Protein AF-A0AAV3UHR8-F1 (afdb_monomer)

InterPro domains:
  IPR011050 Pectin lyase fold/virulence factor [SSF51126] (30-312)

Radius of gyration: 35.57 Å; Cα contacts (8 Å, |Δi|>4): 3273; chains: 1; bounding box: 80×89×92 Å

Sequence (1040 aa):
MATYNIVDEGADNSGNSAIDPTLHELVGDNTTIIFPPGTYLLNELVVYSGIDNLQLIAPNGARLIPGQSGDSIRWFDVYSNGFVLDGFELDMRETEIPPFVRMNNEAGNWELKRLVTRGKVRAATDSNIGSGNSSDARTYFRLSAADGTRGLLQDCYFHEGACEPTEASNRRAILVESGKGELVFNRCWFELWGENTIYAKKPEGPLKIYNCFWRNTQVGVRIGGNTEVRNCVSIKDDVHPVQSWSGGSLQRGVSVEAVVPADPENGINSYEGTATIADSDFYHRYSDSSCGGPITASAPCEQININNVRISYNSEKYHDAIYTLNGRMNNGDDANLKYFKIENTEVHNDHDYQYAVSIGQEPNEWGNVSGVLGGSGPQTDSSYIQNQMTTNGDPTSPDTRPPLPSAPSLGEVPQQSAQLVRIDNTGNSSPSSYQITAGTYVLPAGDDGATVAMDWGPDNSPVRPPDSEQAAGSVPAGEVYAFYVTGGIVSTSASGPATWSVDGTPYSPGNVLSTNTLSSDQTSRDQWHQVEASDHSTGVVVGKPLSYNGAQPAHSRIRNDITSGFDYKIEEWDYLDGAHTTETFNTLAVPPAEYTLQLDDTVPYQVKSGTTSANHEFETVSLDGFFESIQPVILTQSGSFNGRDPIVTRVRDVSSDSFDVKVQEEGNGTHRIESIGYIALQPGVGYLDGKLFEVQRTPQEVTSEWTRIDFQQQYKRPQFIADLQTFHGLDTATLRYRNLTSTSVEVKVEEEQSEDSETEHATEAVGYAVFGEPTILTDTISSSQPDSDYWHQVDLGVQSPRVIIAKPLSYNGGHPAHVRLRNVTDGGFEYKLEEWQYLDGWHGDEIFHMMAVEPSEQELLLDDGSSCRIKSGNTTITDEFSKVSLESFFGAERPVVLAQVQTFNGSHPIVTRVANVSNDSFTAKMQEEKYNQQHTKETLGYVAIEQTSGRINGAPFEIQRTEQIITHQWTHISFQEEYKSPKFISDIQTFNGGDTCNIRYKNLSSTGVYIKIEEGENTDRETRHKNAESIGYAVFDSSM

Mean predicted aligned error: 14.75 Å

Secondary structure (DSSP, 8-state):
-EEEETTTTT--SEEEEESHHHHHHH--TTEEEE--SSEEEE--EEE-TT-TTEEEEEEEEEEEEESS--TT-EEEEE-SBS-EEEEEEEE-TT-SS--EEEE-TT-BSEEEES-EEES----TTTT-TT---GGG-EEEEEE---TT-EEEEEEEEE-S-SS-TTSEE-EEEEEE-S-SSEEEEEEEEEE--SS-SEEESSBSS-EEEES-EEES-SS-EEE-SSEEEES-EEEE-S---EETTT----B-SEEEE--SS-BGGGTB--SSSEEEEES-EEEEE-SSTTB--SEEEEE--SEEEEEEEEEEEE-SSS--SEEE-TTB-TTSSB----EEEEEEEEEEE--SSS-SEEESS--SEEEEEEEEEESSS--BS-HHHHHHSEEEE-PPPPP---SSPSPPPTT--TTTT-EEEEEE-TT-SS-EEEEEEESSEEEEE-GGG-B--S-BSTTSSB--TTS-SEEEEEEPTT-EEEEEEES-EEEEEEESS-EEEETTEEE-TT---EEEEEEEEESSTT--EEEE-SS-TTSEEE--PEESSSSS-EEEEEEEETTTEEEEEEEE-TTS-S-EEEEEEEEEEE-SSEEEEESSTT-EEEEEEEEEEE-SS-EEEE-TTTTTT---EEEEEE----SSS-EEEEEE---SSEEEEEEEEGGG--PPPEEEEEEEE--EEEEETTEEEEEEE--TTB-SS-EEEE-SS--EEEEEEEEE------S-EEEEEE---SSEEEEEEEE-SSS-S---PPPB-EEEEEEEE-SEEEEEEEEEESSTT--EEEE-S--S--EEEEEEE-SSSSS-EEEEEE---SSEEEEEEEE-TTS-S-EEEEEEEEEEE-S-EEEEEPTTS-EEEEEEEEEEE-SS-EEEE-TTTTTT---EEEEEE----S-S-EEEEEE---SSEEEEEEEESSTT--PPPEEEEEEEE-SEEEEETTEEEEEEE--TTB-SS-EEEE-SS--SS-EEEEEE-----SS-EEEEEEEEETTEEEEEEEE-SSSSS-----S-B-EEEEEESS--

Structure (mmCIF, N/CA/C/O backbone):
data_AF-A0AAV3UHR8-F1
#
_entry.id   AF-A0AAV3UHR8-F1
#
loop_
_atom_site.group_PDB
_atom_site.id
_atom_site.type_symbol
_atom_site.label_atom_id
_atom_site.label_alt_id
_atom_site.label_comp_id
_atom_site.label_asym_id
_atom_site.label_entity_id
_atom_site.label_seq_id
_atom_site.pdbx_PDB_ins_code
_atom_site.Cartn_x
_atom_site.Cartn_y
_atom_site.Cartn_z
_atom_site.occupancy
_atom_site.B_iso_or_equiv
_atom_site.auth_seq_id
_atom_site.auth_comp_id
_atom_site.auth_asym_id
_atom_site.auth_atom_id
_atom_site.pdbx_PDB_model_num
ATOM 1 N N . MET A 1 1 ? -17.674 2.643 -14.685 1.00 76.06 1 MET A N 1
ATOM 2 C CA . MET A 1 1 ? -17.187 2.114 -15.975 1.00 76.06 1 MET A CA 1
ATOM 3 C C . MET A 1 1 ? -18.142 1.009 -16.407 1.00 76.06 1 MET A C 1
ATOM 5 O O . MET A 1 1 ? -18.646 0.330 -15.520 1.00 76.06 1 MET A O 1
ATOM 9 N N . ALA A 1 2 ? -18.477 0.868 -17.691 1.00 88.06 2 ALA A N 1
ATOM 10 C CA . ALA A 1 2 ? -19.246 -0.303 -18.132 1.00 88.06 2 ALA A CA 1
ATOM 11 C C . ALA A 1 2 ? -18.327 -1.533 -18.123 1.00 88.06 2 ALA A C 1
ATOM 13 O O . ALA A 1 2 ? -17.185 -1.412 -18.556 1.00 88.06 2 ALA A O 1
ATOM 14 N N . THR A 1 3 ? -18.792 -2.684 -17.634 1.00 95.56 3 THR A N 1
ATOM 15 C CA . THR A 1 3 ? -17.970 -3.901 -17.535 1.00 95.56 3 THR A CA 1
ATOM 16 C C . THR A 1 3 ? -18.663 -5.066 -18.226 1.00 95.56 3 THR A C 1
ATOM 18 O O . THR A 1 3 ? -19.803 -5.382 -17.892 1.00 95.56 3 THR A O 1
ATOM 21 N N . TYR A 1 4 ? -17.964 -5.708 -19.161 1.00 96.25 4 TYR A N 1
ATOM 22 C CA . TYR A 1 4 ? -18.480 -6.825 -19.954 1.00 96.25 4 TYR A CA 1
ATOM 23 C C . TYR A 1 4 ? -17.579 -8.049 -19.820 1.00 96.25 4 TYR A C 1
ATOM 25 O O . TYR A 1 4 ? -16.358 -7.917 -19.821 1.00 96.25 4 TYR A O 1
ATOM 33 N N . ASN A 1 5 ? -18.165 -9.243 -19.762 1.00 97.50 5 ASN A N 1
ATOM 34 C CA . ASN A 1 5 ? -17.435 -10.489 -19.980 1.00 97.50 5 ASN A CA 1
ATOM 35 C C . ASN A 1 5 ? -17.545 -10.854 -21.461 1.00 97.50 5 ASN A C 1
ATOM 37 O O . ASN A 1 5 ? -18.635 -11.134 -21.951 1.00 97.50 5 ASN A O 1
ATOM 41 N N . ILE A 1 6 ? -16.419 -10.881 -22.172 1.00 97.69 6 ILE A N 1
ATOM 42 C CA . ILE A 1 6 ? -16.431 -11.005 -23.633 1.00 97.69 6 ILE A CA 1
ATOM 43 C C . ILE A 1 6 ? -17.068 -12.315 -24.137 1.00 97.69 6 ILE A C 1
ATOM 45 O O . ILE A 1 6 ? -17.642 -12.348 -25.226 1.00 97.69 6 ILE A O 1
ATOM 49 N N . VAL A 1 7 ? -16.999 -13.394 -23.350 1.00 97.25 7 VAL A N 1
ATOM 50 C CA . VAL A 1 7 ? -17.590 -14.694 -23.710 1.00 97.25 7 VAL A CA 1
ATOM 51 C C . VAL A 1 7 ? -19.106 -14.675 -23.537 1.00 97.25 7 VAL A C 1
ATOM 53 O O . VAL A 1 7 ? -19.820 -15.232 -24.371 1.00 97.25 7 VAL A O 1
ATOM 56 N N . ASP A 1 8 ? -19.602 -13.990 -22.506 1.00 97.75 8 ASP A N 1
ATOM 57 C CA . ASP A 1 8 ? -21.043 -13.821 -22.280 1.00 97.75 8 ASP A CA 1
ATOM 58 C C . ASP A 1 8 ? -21.678 -12.964 -23.391 1.00 97.75 8 ASP A C 1
ATOM 60 O O . ASP A 1 8 ? -22.822 -13.197 -23.780 1.00 97.75 8 ASP A O 1
ATOM 64 N N . GLU A 1 9 ? -20.891 -12.058 -23.981 1.00 97.75 9 GLU A N 1
ATOM 65 C CA . GLU A 1 9 ? -21.240 -11.264 -25.170 1.00 97.75 9 GLU A CA 1
ATOM 66 C C . GLU A 1 9 ? -21.060 -12.037 -26.499 1.00 97.75 9 GLU A C 1
ATOM 68 O O . GLU A 1 9 ? -21.300 -11.512 -27.588 1.00 97.75 9 GLU A O 1
ATOM 73 N N . GLY A 1 10 ? -20.667 -13.314 -26.438 1.00 97.00 10 GLY A N 1
ATOM 74 C CA . GLY A 1 10 ? -20.662 -14.233 -27.577 1.00 97.00 10 GLY A CA 1
ATOM 75 C C . GLY A 1 10 ? -19.331 -14.392 -28.315 1.00 97.00 10 GLY A C 1
ATOM 76 O O . GLY A 1 10 ? -19.325 -14.975 -29.403 1.00 97.00 10 GLY A O 1
ATOM 77 N N . ALA A 1 11 ? -18.209 -13.914 -27.766 1.00 97.88 11 ALA A N 1
ATOM 78 C CA . ALA A 1 11 ? -16.896 -14.156 -28.363 1.00 97.88 11 ALA A CA 1
ATOM 79 C C . ALA A 1 11 ? -16.440 -15.620 -28.225 1.00 97.88 11 ALA A C 1
ATOM 81 O O . ALA A 1 11 ? -16.705 -16.293 -27.229 1.00 97.88 11 ALA A O 1
ATOM 82 N N . ASP A 1 12 ? -15.693 -16.102 -29.222 1.00 97.94 12 ASP A N 1
ATOM 83 C CA . ASP A 1 12 ? -15.071 -17.427 -29.196 1.00 97.94 12 ASP A CA 1
ATOM 84 C C . ASP A 1 12 ? -13.803 -17.434 -28.330 1.00 97.94 12 ASP A C 1
ATOM 86 O O . ASP A 1 12 ? -12.830 -16.744 -28.634 1.00 97.94 12 ASP A O 1
ATOM 90 N N . ASN A 1 13 ? -13.792 -18.268 -27.288 1.00 97.25 13 ASN A N 1
ATOM 91 C CA . ASN A 1 13 ? -12.647 -18.477 -26.398 1.00 97.25 13 ASN A CA 1
ATOM 92 C C . ASN A 1 13 ? -11.854 -19.763 -26.695 1.00 97.25 13 ASN A C 1
ATOM 94 O O . ASN A 1 13 ? -11.007 -20.171 -25.892 1.00 97.25 13 ASN A O 1
ATOM 98 N N . SER A 1 14 ? -12.123 -20.419 -27.829 1.00 96.94 14 SER A N 1
ATOM 99 C CA . SER A 1 14 ? -11.377 -21.593 -28.299 1.00 96.94 14 SER A CA 1
ATOM 100 C C . SER A 1 14 ? -10.278 -21.270 -29.320 1.00 96.94 14 SER A C 1
ATOM 102 O O . SER A 1 14 ? -9.422 -22.116 -29.582 1.00 96.94 14 SER A O 1
ATOM 104 N N . GLY A 1 15 ? -10.288 -20.060 -29.889 1.00 95.00 15 GLY A N 1
ATOM 105 C CA . GLY A 1 15 ? -9.315 -19.584 -30.876 1.00 95.00 15 GLY A CA 1
ATOM 106 C C . GLY A 1 15 ? -9.615 -20.021 -32.312 1.00 95.00 15 GLY A C 1
ATOM 107 O O . GLY A 1 15 ? -8.764 -19.875 -33.185 1.00 95.00 15 GLY A O 1
ATOM 108 N N . ASN A 1 16 ? -10.806 -20.566 -32.572 1.00 95.62 16 ASN A N 1
ATOM 109 C CA . ASN A 1 16 ? -11.206 -21.066 -33.887 1.00 95.62 16 ASN A CA 1
ATOM 110 C C . ASN A 1 16 ? -11.816 -19.974 -34.777 1.00 95.62 16 ASN A C 1
ATOM 112 O O . ASN A 1 16 ? -11.783 -20.085 -36.003 1.00 95.62 16 ASN A O 1
ATOM 116 N N . SER A 1 17 ? -12.417 -18.951 -34.174 1.00 97.12 17 SER A N 1
ATOM 117 C CA . SER A 1 17 ? -13.054 -17.818 -34.842 1.00 97.12 17 SER A CA 1
ATOM 118 C C . SER A 1 17 ? -12.563 -16.507 -34.252 1.00 97.12 17 SER A C 1
ATOM 120 O O . SER A 1 17 ? -12.275 -16.413 -33.062 1.00 97.12 17 SER A O 1
ATOM 122 N N . ALA A 1 18 ? -12.464 -15.488 -35.101 1.00 97.75 18 ALA A N 1
ATOM 123 C CA . ALA A 1 18 ? -11.949 -14.200 -34.680 1.00 97.75 18 ALA A CA 1
ATOM 124 C C . ALA A 1 18 ? -12.961 -13.439 -33.812 1.00 97.75 18 ALA A C 1
ATOM 126 O O . ALA A 1 18 ? -14.144 -13.386 -34.154 1.00 97.75 18 ALA A O 1
ATOM 127 N N . ILE A 1 19 ? -12.492 -12.835 -32.720 1.00 98.44 19 ILE A N 1
ATOM 128 C CA . ILE A 1 19 ? -13.332 -12.114 -31.753 1.00 98.44 19 ILE A CA 1
ATOM 129 C C . ILE A 1 19 ? -13.679 -10.689 -32.184 1.00 98.44 19 ILE A C 1
ATOM 131 O O . ILE A 1 19 ? -14.506 -10.051 -31.539 1.00 98.44 19 ILE A O 1
ATOM 135 N N . ASP A 1 20 ? -13.067 -10.188 -33.263 1.00 97.75 20 ASP A N 1
ATOM 136 C CA . ASP A 1 20 ? -13.215 -8.811 -33.743 1.00 97.75 20 ASP A CA 1
ATOM 137 C C . ASP A 1 20 ? -14.679 -8.334 -33.832 1.00 97.75 20 ASP A C 1
ATOM 139 O O . ASP A 1 20 ? -14.937 -7.213 -33.403 1.00 97.75 20 ASP A O 1
ATOM 143 N N . PRO A 1 21 ? -15.662 -9.121 -34.332 1.00 97.50 21 PRO A N 1
ATOM 144 C CA . PRO A 1 21 ? -17.050 -8.661 -34.395 1.00 97.50 21 PRO A CA 1
ATOM 145 C C . PRO A 1 21 ? -17.634 -8.324 -33.020 1.00 97.50 21 PRO A C 1
ATOM 147 O O . PRO A 1 21 ? -18.214 -7.256 -32.865 1.00 97.50 21 PRO A O 1
ATOM 150 N N . THR A 1 22 ? -17.437 -9.196 -32.026 1.00 98.00 22 THR A N 1
ATOM 151 C CA . THR A 1 22 ? -17.908 -8.971 -30.652 1.00 98.00 22 THR A CA 1
ATOM 152 C C . THR A 1 22 ? -17.114 -7.852 -29.992 1.00 98.00 22 THR A C 1
ATOM 154 O O . THR A 1 22 ? -17.690 -6.936 -29.417 1.00 98.00 22 THR A O 1
ATOM 157 N N . LEU A 1 23 ? -15.783 -7.875 -30.114 1.00 97.50 23 LEU A N 1
ATOM 158 C CA . LEU A 1 23 ? -14.922 -6.874 -29.490 1.00 97.50 23 LEU A CA 1
ATOM 159 C C . LEU A 1 23 ? -15.234 -5.459 -30.001 1.00 97.50 23 LEU A C 1
ATOM 161 O O . LEU A 1 23 ? -15.340 -4.537 -29.199 1.00 97.50 23 LEU A O 1
ATOM 165 N N . HIS A 1 24 ? -15.444 -5.278 -31.309 1.00 96.38 24 HIS A N 1
ATOM 166 C CA . HIS A 1 24 ? -15.782 -3.975 -31.889 1.00 96.38 24 HIS A CA 1
ATOM 167 C C . HIS A 1 24 ? -17.118 -3.402 -31.402 1.00 96.38 24 HIS A C 1
ATOM 169 O O . HIS A 1 24 ? -17.272 -2.183 -31.404 1.00 96.38 24 HIS A O 1
ATOM 175 N N . GLU A 1 25 ? -18.078 -4.240 -31.005 1.00 96.69 25 GLU A N 1
ATOM 176 C CA . GLU A 1 25 ? -19.347 -3.772 -30.432 1.00 96.69 25 GLU A CA 1
ATOM 177 C C . GLU A 1 25 ? -19.185 -3.282 -28.987 1.00 96.69 25 GLU A C 1
ATOM 179 O O . GLU A 1 25 ? -19.923 -2.397 -28.556 1.00 96.69 25 GLU A O 1
ATOM 184 N N . LEU A 1 26 ? -18.206 -3.826 -28.258 1.00 97.38 26 LEU A N 1
ATOM 185 C CA . LEU A 1 26 ? -17.949 -3.505 -26.853 1.00 97.38 26 LEU A CA 1
ATOM 186 C C . LEU A 1 26 ? -16.952 -2.359 -26.663 1.00 97.38 26 LEU A C 1
ATOM 188 O O . LEU A 1 26 ? -17.008 -1.667 -25.651 1.00 97.38 26 LEU A O 1
ATOM 192 N N . VAL A 1 27 ? -16.025 -2.161 -27.603 1.00 96.81 27 VAL A N 1
ATOM 193 C CA . VAL A 1 27 ? -15.012 -1.099 -27.533 1.00 96.81 27 VAL A CA 1
ATOM 194 C C . VAL A 1 27 ? -15.688 0.273 -27.465 1.00 96.81 27 VAL A C 1
ATOM 196 O O . VAL A 1 27 ? -16.344 0.720 -28.406 1.00 96.81 27 VAL A O 1
ATOM 199 N N . GLY A 1 28 ? -15.487 0.964 -26.345 1.00 95.38 28 GLY A N 1
ATOM 200 C CA . GLY A 1 28 ? -16.079 2.265 -26.070 1.00 95.38 28 GLY A CA 1
ATOM 201 C C . GLY A 1 28 ? -15.347 3.007 -24.958 1.00 95.38 28 GLY A C 1
ATOM 202 O O . GLY A 1 28 ? -14.493 2.448 -24.272 1.00 95.38 28 GLY A O 1
ATOM 203 N N . ASP A 1 29 ? -15.667 4.291 -24.823 1.00 95.81 29 ASP A N 1
ATOM 204 C CA . ASP A 1 29 ? -15.140 5.153 -23.765 1.00 95.81 29 ASP A CA 1
ATOM 205 C C . ASP A 1 29 ? -15.561 4.629 -22.382 1.00 95.81 29 ASP A C 1
ATOM 207 O O . ASP A 1 29 ? -16.680 4.130 -22.223 1.00 95.81 29 ASP A O 1
ATOM 211 N N . ASN A 1 30 ? -14.679 4.724 -21.384 1.00 96.50 30 ASN A N 1
ATOM 212 C CA . ASN A 1 30 ? -14.917 4.261 -20.015 1.00 96.50 30 ASN A CA 1
ATOM 213 C C . ASN A 1 30 ? -15.508 2.838 -19.963 1.00 96.50 30 ASN A C 1
ATOM 215 O O . ASN A 1 30 ? -16.578 2.606 -19.373 1.00 96.50 30 ASN A O 1
ATOM 219 N N . THR A 1 31 ? -14.797 1.884 -20.568 1.00 97.69 31 THR A N 1
ATOM 220 C CA . THR A 1 31 ? -15.238 0.491 -20.697 1.00 97.69 31 THR A CA 1
ATOM 221 C C . THR A 1 31 ? -14.160 -0.496 -20.261 1.00 97.69 31 THR A C 1
ATOM 223 O O . THR A 1 31 ? -13.019 -0.416 -20.701 1.00 97.69 31 THR A O 1
ATOM 226 N N . THR A 1 32 ? -14.554 -1.486 -19.464 1.00 98.12 32 THR A N 1
ATOM 227 C CA . THR A 1 32 ? -13.745 -2.648 -19.091 1.00 98.12 32 THR A CA 1
ATOM 228 C C . THR A 1 32 ? -14.300 -3.900 -19.765 1.00 98.12 32 THR A C 1
ATOM 230 O O . THR A 1 32 ? -15.489 -4.201 -19.666 1.00 98.12 32 THR A O 1
ATOM 233 N N . ILE A 1 33 ? -13.437 -4.671 -20.415 1.00 98.50 33 ILE A N 1
ATOM 234 C CA . ILE A 1 33 ? -13.769 -5.951 -21.036 1.00 98.50 33 ILE A CA 1
ATOM 235 C C . ILE A 1 33 ? -12.923 -7.030 -20.367 1.00 98.50 33 ILE A C 1
ATOM 237 O O . ILE A 1 33 ? -11.694 -7.033 -20.459 1.00 98.50 33 ILE A O 1
ATOM 241 N N . ILE A 1 34 ? -13.599 -7.944 -19.680 1.00 97.50 34 ILE A N 1
ATOM 242 C CA . ILE A 1 34 ? -13.002 -9.067 -18.972 1.00 97.50 34 ILE A CA 1
ATOM 243 C C . ILE A 1 34 ? -12.897 -10.266 -19.912 1.00 97.50 34 ILE A C 1
ATOM 245 O O . ILE A 1 34 ? -13.868 -10.654 -20.567 1.00 97.50 34 ILE A O 1
ATOM 249 N N . PHE A 1 35 ? -11.714 -10.873 -19.933 1.00 97.81 35 PHE A N 1
ATOM 250 C CA . PHE A 1 35 ? -11.401 -12.088 -20.669 1.00 97.81 35 PHE A CA 1
ATOM 251 C C . PHE A 1 35 ? -11.216 -13.243 -19.681 1.00 97.81 35 PHE A C 1
ATOM 253 O O . PHE A 1 35 ? -10.207 -13.300 -18.972 1.00 97.81 35 PHE A O 1
ATOM 260 N N . PRO A 1 36 ? -12.166 -14.190 -19.620 1.00 95.31 36 PRO A N 1
ATOM 261 C CA . PRO A 1 36 ? -11.961 -15.451 -18.921 1.00 95.31 36 PRO A CA 1
ATOM 262 C C . PRO A 1 36 ? -10.806 -16.264 -19.531 1.00 95.31 36 PRO A C 1
ATOM 264 O O . PRO A 1 36 ? -10.447 -16.043 -20.694 1.00 95.31 36 PRO A O 1
ATOM 267 N N . PRO A 1 37 ? -10.289 -17.279 -18.816 1.00 95.06 37 PRO A N 1
ATOM 268 C CA . PRO A 1 37 ? -9.341 -18.229 -19.384 1.00 95.06 37 PRO A CA 1
ATOM 269 C C . PRO A 1 37 ? -9.825 -18.839 -20.699 1.00 95.06 37 PRO A C 1
ATOM 271 O O . PRO A 1 37 ? -10.940 -19.351 -20.807 1.00 95.06 37 PRO A O 1
ATOM 274 N N . GLY A 1 38 ? -8.969 -18.767 -21.714 1.00 96.06 38 GLY A N 1
ATOM 275 C CA . GLY A 1 38 ? -9.294 -19.171 -23.076 1.00 96.06 38 GLY A CA 1
ATOM 276 C C . GLY A 1 38 ? -8.218 -18.758 -24.073 1.00 96.06 38 GLY A C 1
ATOM 277 O O . GLY A 1 38 ? -7.241 -18.095 -23.723 1.00 96.06 38 GLY A O 1
ATOM 278 N N . THR A 1 39 ? -8.395 -19.178 -25.322 1.00 98.00 39 THR A N 1
ATOM 279 C CA . THR A 1 39 ? -7.608 -18.707 -26.466 1.00 98.00 39 THR A CA 1
ATOM 280 C C . THR A 1 39 ? -8.508 -17.880 -27.365 1.00 98.00 39 THR A C 1
ATOM 282 O O . THR A 1 39 ? -9.564 -18.343 -27.776 1.00 98.00 39 THR A O 1
ATOM 285 N N . TYR A 1 40 ? -8.087 -16.670 -27.695 1.00 98.31 40 TYR A N 1
ATOM 286 C CA . TYR A 1 40 ? -8.878 -15.726 -28.465 1.00 98.31 40 TYR A CA 1
ATOM 287 C C . TYR A 1 40 ? -8.099 -15.324 -29.710 1.00 98.31 40 TYR A C 1
ATOM 289 O O . TYR A 1 40 ? -6.979 -14.814 -29.633 1.00 98.31 40 TYR A O 1
ATOM 297 N N . LEU A 1 41 ? -8.697 -15.585 -30.869 1.00 98.44 41 LEU A N 1
ATOM 298 C CA . LEU A 1 41 ? -8.154 -15.171 -32.154 1.00 98.44 41 LEU A CA 1
ATOM 299 C C . LEU A 1 41 ? -8.537 -13.713 -32.394 1.00 98.44 41 LEU A C 1
ATOM 301 O O . LEU A 1 41 ? -9.718 -13.405 -32.508 1.00 98.44 41 LEU A O 1
ATOM 305 N N . LEU A 1 42 ? -7.558 -12.818 -32.474 1.00 98.44 42 LEU A N 1
ATOM 306 C CA . LEU A 1 42 ? -7.779 -11.387 -32.695 1.00 98.44 42 LEU A CA 1
ATOM 307 C C . LEU A 1 42 ? -7.039 -10.958 -33.959 1.00 98.44 42 LEU A C 1
ATOM 309 O O . LEU A 1 42 ? -5.819 -11.123 -34.028 1.00 98.44 42 LEU A O 1
ATOM 313 N N . ASN A 1 43 ? -7.742 -10.416 -34.958 1.00 97.81 43 ASN A N 1
ATOM 314 C CA . ASN A 1 43 ? -7.064 -9.895 -36.147 1.00 97.81 43 ASN A CA 1
ATOM 315 C C . ASN A 1 43 ? -6.419 -8.540 -35.862 1.00 97.81 43 ASN A C 1
ATOM 317 O O . ASN A 1 43 ? -5.231 -8.373 -36.127 1.00 97.81 43 ASN A O 1
ATOM 321 N N . GLU A 1 44 ? -7.195 -7.588 -35.346 1.00 97.06 44 GLU A N 1
ATOM 322 C CA . GLU A 1 44 ? -6.756 -6.211 -35.135 1.00 97.06 44 GLU A CA 1
ATOM 323 C C . GLU A 1 44 ? -7.622 -5.516 -34.077 1.00 97.06 44 GLU A C 1
ATOM 325 O O . GLU A 1 44 ? -8.839 -5.669 -34.055 1.00 97.06 44 GLU A O 1
ATOM 330 N N . LEU A 1 45 ? -6.999 -4.681 -33.245 1.00 98.19 45 LEU A N 1
ATOM 331 C CA . LEU A 1 45 ? -7.680 -3.696 -32.418 1.00 98.19 45 LEU A CA 1
ATOM 332 C C . LEU A 1 45 ? -7.102 -2.302 -32.676 1.00 98.19 45 LEU A C 1
ATOM 334 O O . LEU A 1 45 ? -5.932 -2.033 -32.396 1.00 98.19 45 LEU A O 1
ATOM 338 N N . VAL A 1 46 ? -7.949 -1.398 -33.166 1.00 97.94 46 VAL A N 1
ATOM 339 C CA . VAL A 1 46 ? -7.634 0.031 -33.274 1.00 97.94 46 VAL A CA 1
ATOM 340 C C . VAL A 1 46 ? -8.455 0.791 -32.250 1.00 97.94 46 VAL A C 1
ATOM 342 O O . VAL A 1 46 ? -9.684 0.780 -32.308 1.00 97.94 46 VAL A O 1
ATOM 345 N N . VAL A 1 47 ? -7.777 1.487 -31.346 1.00 98.00 47 VAL A N 1
ATOM 346 C CA . VAL A 1 47 ? -8.424 2.336 -30.345 1.00 98.00 47 VAL A CA 1
ATOM 347 C C . VAL A 1 47 ? -8.251 3.781 -30.789 1.00 98.00 47 VAL A C 1
ATOM 349 O O . VAL A 1 47 ? -7.183 4.376 -30.649 1.00 98.00 47 VAL A O 1
ATOM 352 N N . TYR A 1 48 ? -9.288 4.321 -31.423 1.00 96.81 48 TYR A N 1
ATOM 353 C CA . TYR A 1 48 ? -9.288 5.687 -31.937 1.00 96.81 48 TYR A CA 1
ATOM 354 C C . TYR A 1 48 ? -9.334 6.719 -30.802 1.00 96.81 48 TYR A C 1
ATOM 356 O O . TYR A 1 48 ? -9.883 6.455 -29.735 1.00 96.81 48 TYR A O 1
ATOM 364 N N . SER A 1 49 ? -8.808 7.920 -31.053 1.00 94.25 49 SER A N 1
ATOM 365 C CA . SER A 1 49 ? -8.899 9.041 -30.110 1.00 94.25 49 SER A CA 1
ATOM 366 C C . SER A 1 49 ? -10.348 9.307 -29.680 1.00 94.25 49 SER A C 1
ATOM 368 O O . SER A 1 49 ? -11.259 9.276 -30.511 1.00 94.25 49 SER A O 1
ATOM 370 N N . GLY A 1 50 ? -10.550 9.598 -28.392 1.00 91.19 50 GLY A N 1
ATOM 371 C CA . GLY A 1 50 ? -11.873 9.780 -27.783 1.00 91.19 50 GLY A CA 1
ATOM 372 C C . GLY A 1 50 ? -12.521 8.494 -27.254 1.00 91.19 50 GLY A C 1
ATOM 373 O O . GLY A 1 50 ? -13.636 8.559 -26.748 1.00 91.19 50 GLY A O 1
ATOM 374 N N . ILE A 1 51 ? -11.848 7.344 -27.378 1.00 96.50 51 ILE A N 1
ATOM 375 C CA . ILE A 1 51 ? -12.172 6.098 -26.667 1.00 96.50 51 ILE A CA 1
ATOM 376 C C . ILE A 1 51 ? -11.228 6.013 -25.464 1.00 96.50 51 ILE A C 1
ATOM 378 O O . ILE A 1 51 ? -10.248 5.264 -25.486 1.00 96.50 51 ILE A O 1
ATOM 382 N N . ASP A 1 52 ? -11.449 6.865 -24.468 1.00 96.69 52 ASP A N 1
ATOM 383 C CA . ASP A 1 52 ? -10.558 6.947 -23.319 1.00 96.69 52 ASP A CA 1
ATOM 384 C C . ASP A 1 52 ? -10.940 5.884 -22.272 1.00 96.69 52 ASP A C 1
ATOM 386 O O . ASP A 1 52 ? -12.073 5.402 -22.214 1.00 96.69 52 ASP A O 1
ATOM 390 N N . ASN A 1 53 ? -9.982 5.473 -21.443 1.00 96.56 53 ASN A N 1
ATOM 391 C CA . ASN A 1 53 ? -10.185 4.508 -20.355 1.00 96.56 53 ASN A CA 1
ATOM 392 C C . ASN A 1 53 ? -10.783 3.159 -20.815 1.00 96.56 53 ASN A C 1
ATOM 394 O O . ASN A 1 53 ? -11.650 2.594 -20.143 1.00 96.56 53 ASN A O 1
ATOM 398 N N . LEU A 1 54 ? -10.347 2.653 -21.976 1.00 98.38 54 LEU A N 1
ATOM 399 C CA . LEU A 1 54 ? -10.658 1.296 -22.434 1.00 98.38 54 LEU A CA 1
ATOM 400 C C . LEU A 1 54 ? -9.702 0.290 -21.789 1.00 98.38 54 LEU A C 1
ATOM 402 O O . LEU A 1 54 ? -8.494 0.349 -22.007 1.00 98.38 54 LEU A O 1
ATOM 406 N N . GLN A 1 55 ? -10.243 -0.687 -21.074 1.00 98.38 55 GLN A N 1
ATOM 407 C CA . GLN A 1 55 ? -9.466 -1.702 -20.373 1.00 98.38 55 GLN A CA 1
ATOM 408 C C . GLN A 1 55 ? -9.811 -3.099 -20.888 1.00 98.38 55 GLN A C 1
ATOM 410 O O . GLN A 1 55 ? -10.974 -3.496 -20.884 1.00 98.38 55 GLN A O 1
ATOM 415 N N . LEU A 1 56 ? -8.804 -3.865 -21.296 1.00 98.56 56 LEU A N 1
ATOM 416 C CA . LEU A 1 56 ? -8.902 -5.297 -21.564 1.00 98.56 56 LEU A CA 1
ATOM 417 C C . LEU A 1 56 ? -8.153 -6.031 -20.452 1.00 98.56 56 LEU A C 1
ATOM 419 O O . LEU A 1 56 ? -6.944 -5.846 -20.303 1.00 98.56 56 LEU A O 1
ATOM 423 N N . ILE A 1 57 ? -8.861 -6.847 -19.671 1.00 97.44 57 ILE A N 1
ATOM 424 C CA . ILE A 1 57 ? -8.308 -7.462 -18.457 1.00 97.44 57 ILE A CA 1
ATOM 425 C C . ILE A 1 57 ? -8.559 -8.968 -18.466 1.00 97.44 57 ILE A C 1
ATOM 427 O O . ILE A 1 57 ? -9.696 -9.422 -18.580 1.00 97.44 57 ILE A O 1
ATOM 431 N N . ALA A 1 58 ? -7.498 -9.746 -18.288 1.00 96.31 58 ALA A N 1
ATOM 432 C CA . ALA A 1 58 ? -7.532 -11.189 -18.108 1.00 96.31 58 ALA A CA 1
ATOM 433 C C . ALA A 1 58 ? -7.008 -11.551 -16.707 1.00 96.31 58 ALA A C 1
ATOM 435 O O . ALA A 1 58 ? -5.856 -11.962 -16.560 1.00 96.31 58 ALA A O 1
ATOM 436 N N . PRO A 1 59 ? -7.832 -11.413 -15.649 1.00 86.88 59 PRO A N 1
ATOM 437 C CA . PRO A 1 59 ? -7.359 -11.523 -14.265 1.00 86.88 59 PRO A CA 1
ATOM 438 C C . PRO A 1 59 ? -6.811 -12.917 -13.931 1.00 86.88 59 PRO A C 1
ATOM 440 O O . PRO A 1 59 ? -5.906 -13.046 -13.116 1.00 86.88 59 PRO A O 1
ATOM 443 N N . ASN A 1 60 ? -7.334 -13.952 -14.598 1.00 86.25 60 ASN A N 1
ATOM 444 C CA . ASN A 1 60 ? -6.909 -15.347 -14.456 1.00 86.25 60 ASN A CA 1
ATOM 445 C C . ASN A 1 60 ? -6.161 -15.875 -15.688 1.00 86.25 60 ASN A C 1
ATOM 447 O O . ASN A 1 60 ? -6.068 -17.086 -15.881 1.00 86.25 60 ASN A O 1
ATOM 451 N N . GLY A 1 61 ? -5.672 -14.971 -16.538 1.00 92.25 61 GLY A N 1
ATOM 452 C CA . GLY A 1 61 ? -4.964 -15.309 -17.763 1.00 92.25 61 GLY A CA 1
ATOM 453 C C . GLY A 1 61 ? -5.862 -15.603 -18.939 1.00 92.25 61 GLY A C 1
ATOM 454 O O . GLY A 1 61 ? -6.864 -16.298 -18.830 1.00 92.25 61 GLY A O 1
ATOM 455 N N . ALA A 1 62 ? -5.465 -15.086 -20.094 1.00 96.44 62 ALA A N 1
ATOM 456 C CA . ALA A 1 62 ? -6.059 -15.393 -21.382 1.00 96.44 62 ALA A CA 1
ATOM 457 C C . ALA A 1 62 ? -4.976 -15.342 -22.454 1.00 96.44 62 ALA A C 1
ATOM 459 O O . ALA A 1 62 ? -4.025 -14.565 -22.370 1.00 96.44 62 ALA A O 1
ATOM 460 N N . ARG A 1 63 ? -5.126 -16.163 -23.490 1.00 97.75 63 ARG A N 1
ATOM 461 C CA . ARG A 1 63 ? -4.208 -16.173 -24.622 1.00 97.75 63 ARG A CA 1
ATOM 462 C C . ARG A 1 63 ? -4.802 -15.425 -25.794 1.00 97.75 63 ARG A C 1
ATOM 464 O O . ARG A 1 63 ? -5.895 -15.760 -26.241 1.00 97.75 63 ARG A O 1
ATOM 471 N N . LEU A 1 64 ? -4.040 -14.493 -26.347 1.00 98.19 64 LEU A N 1
ATOM 472 C CA . LEU A 1 64 ? -4.328 -13.865 -27.627 1.00 98.19 64 LEU A CA 1
ATOM 473 C C . LEU A 1 64 ? -3.429 -14.475 -28.700 1.00 98.19 64 LEU A C 1
ATOM 475 O O . LEU A 1 64 ? -2.210 -14.528 -28.537 1.00 98.19 64 LEU A O 1
ATOM 479 N N . ILE A 1 65 ? -4.038 -14.915 -29.800 1.00 97.81 65 ILE A N 1
ATOM 480 C CA . ILE A 1 65 ? -3.331 -15.354 -31.009 1.00 97.81 65 ILE A CA 1
ATOM 481 C C . ILE A 1 65 ? -3.669 -14.409 -32.174 1.00 97.81 65 ILE A C 1
ATOM 483 O O . ILE A 1 65 ? -4.838 -14.039 -32.340 1.00 97.81 65 ILE A O 1
ATOM 487 N N . PRO A 1 66 ? -2.687 -13.995 -32.992 1.00 97.81 66 PRO A N 1
ATOM 488 C CA . PRO A 1 66 ? -2.956 -13.175 -34.166 1.00 97.81 66 PRO A CA 1
ATOM 489 C C . PRO A 1 66 ? -3.786 -13.902 -35.226 1.00 97.81 66 PRO A C 1
ATOM 491 O O . PRO A 1 66 ? -3.441 -14.996 -35.666 1.00 97.81 66 PRO A O 1
ATOM 494 N N . GLY A 1 67 ? -4.848 -13.255 -35.705 1.00 96.38 67 GLY A N 1
ATOM 495 C CA . GLY A 1 67 ? -5.590 -13.703 -36.891 1.00 96.38 67 GLY A CA 1
ATOM 496 C C . GLY A 1 67 ? -4.938 -13.305 -38.218 1.00 96.38 67 GLY A C 1
ATOM 497 O O . GLY A 1 67 ? -5.276 -13.841 -39.275 1.00 96.38 67 GLY A O 1
ATOM 498 N N . GLN A 1 68 ? -3.968 -12.390 -38.170 1.00 95.94 68 GLN A N 1
ATOM 499 C CA . GLN A 1 68 ? -3.226 -11.898 -39.324 1.00 95.94 68 GLN A CA 1
ATOM 500 C C . GLN A 1 68 ? -1.721 -11.931 -39.064 1.00 95.94 68 GLN A C 1
ATOM 502 O O . GLN A 1 68 ? -1.260 -11.805 -37.931 1.00 95.94 68 GLN A O 1
ATOM 507 N N . SER A 1 69 ? -0.948 -12.062 -40.141 1.00 96.06 69 SER A N 1
ATOM 508 C CA . SER A 1 69 ? 0.508 -12.142 -40.090 1.00 96.06 69 SER A CA 1
ATOM 509 C C . SER A 1 69 ? 1.145 -11.128 -41.043 1.00 96.06 69 SER A C 1
ATOM 511 O O . SER A 1 69 ? 0.737 -11.001 -42.198 1.00 96.06 69 SER A O 1
ATOM 513 N N . GLY A 1 70 ? 2.150 -10.396 -40.555 1.00 95.19 70 GLY A N 1
ATOM 514 C CA . GLY A 1 70 ? 2.954 -9.472 -41.348 1.00 95.19 70 GLY A CA 1
ATOM 515 C C . GLY A 1 70 ? 3.577 -8.332 -40.537 1.00 95.19 70 GLY A C 1
ATOM 516 O O . GLY A 1 70 ? 2.987 -7.803 -39.604 1.00 95.19 70 GLY A O 1
ATOM 517 N N . ASP A 1 71 ? 4.759 -7.878 -40.957 1.00 88.81 71 ASP A N 1
ATOM 518 C CA . ASP A 1 71 ? 5.537 -6.830 -40.270 1.00 88.81 71 ASP A CA 1
ATOM 519 C C . ASP A 1 71 ? 4.861 -5.448 -40.215 1.00 88.81 71 ASP A C 1
ATOM 521 O O . ASP A 1 71 ? 5.187 -4.611 -39.370 1.00 88.81 71 ASP A O 1
ATOM 525 N N . SER A 1 72 ? 3.982 -5.164 -41.179 1.00 89.88 72 SER A N 1
ATOM 526 C CA . SER A 1 72 ? 3.217 -3.912 -41.267 1.00 89.88 72 SER A CA 1
ATOM 527 C C . SER A 1 72 ? 1.764 -4.081 -40.834 1.00 89.88 72 SER A C 1
ATOM 529 O O . SER A 1 72 ? 0.985 -3.143 -40.982 1.00 89.88 72 SER A O 1
ATOM 531 N N . ILE A 1 73 ? 1.407 -5.253 -40.308 1.00 95.88 73 ILE A N 1
ATOM 532 C CA . ILE A 1 73 ? 0.096 -5.501 -39.725 1.00 95.88 73 ILE A CA 1
ATOM 533 C C . ILE A 1 73 ? 0.137 -5.039 -38.274 1.00 95.88 73 ILE A C 1
ATOM 535 O O . ILE A 1 73 ? 1.010 -5.441 -37.500 1.00 95.88 73 ILE A O 1
ATOM 539 N N . ARG A 1 74 ? -0.794 -4.156 -37.930 1.00 95.94 74 ARG A N 1
ATOM 540 C CA . ARG A 1 74 ? -1.034 -3.746 -36.552 1.00 95.94 74 ARG A CA 1
ATOM 541 C C . ARG A 1 74 ? -1.914 -4.794 -35.887 1.00 95.94 74 ARG A C 1
ATOM 543 O O . ARG A 1 74 ? -2.873 -5.265 -36.485 1.00 95.94 74 ARG A O 1
ATOM 550 N N . TRP A 1 75 ? -1.568 -5.153 -34.663 1.00 97.81 75 TRP A N 1
ATOM 551 C CA 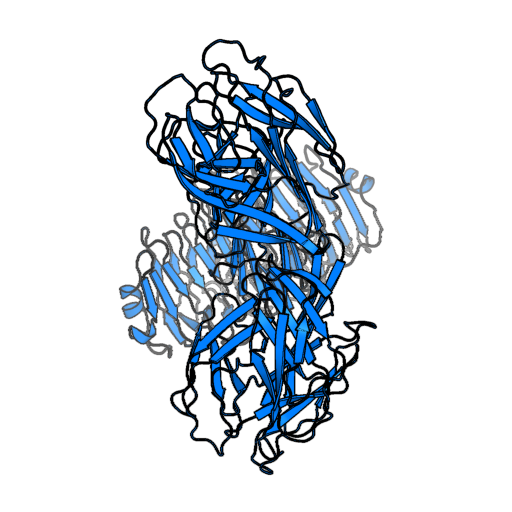. TRP A 1 75 ? -2.409 -5.995 -33.823 1.00 97.81 75 TRP A CA 1
ATOM 552 C C . TRP A 1 75 ? -3.146 -5.156 -32.794 1.00 97.81 75 TRP A C 1
ATOM 554 O O . TRP A 1 75 ? -4.346 -5.308 -32.617 1.00 97.81 75 TRP A O 1
ATOM 564 N N . PHE A 1 76 ? -2.423 -4.206 -32.203 1.00 98.50 76 PHE A N 1
ATOM 565 C CA . PHE A 1 76 ? -2.951 -3.163 -31.340 1.00 98.50 76 PHE A CA 1
ATOM 566 C C . PHE A 1 76 ? -2.420 -1.822 -31.833 1.00 98.50 76 PHE A C 1
ATOM 568 O O . PHE A 1 76 ? -1.214 -1.685 -32.053 1.00 98.50 76 PHE A O 1
ATOM 575 N N . ASP A 1 77 ? -3.303 -0.848 -32.022 1.00 98.00 77 ASP A N 1
ATOM 576 C CA . ASP A 1 77 ? -2.952 0.490 -32.496 1.00 98.00 77 ASP A CA 1
ATOM 577 C C . ASP A 1 77 ? -3.789 1.544 -31.768 1.00 98.00 77 ASP A C 1
ATOM 579 O O . ASP A 1 77 ? -4.970 1.731 -32.064 1.00 98.00 77 ASP A O 1
ATOM 583 N N . VAL A 1 78 ? -3.184 2.188 -30.772 1.00 98.44 78 VAL A N 1
ATOM 584 C CA . VAL A 1 78 ? -3.891 3.000 -29.772 1.00 98.44 78 VAL A CA 1
ATOM 585 C C . VAL A 1 78 ? -3.553 4.479 -29.933 1.00 98.44 78 VAL A C 1
ATOM 587 O O . VAL A 1 78 ? -2.380 4.845 -30.028 1.00 98.44 78 VAL A O 1
ATOM 590 N N . TYR A 1 79 ? -4.589 5.316 -29.956 1.00 97.44 79 TYR A N 1
ATOM 591 C CA . TYR A 1 79 ? -4.536 6.775 -30.128 1.00 97.44 79 TYR A CA 1
ATOM 592 C C . TYR A 1 79 ? -5.263 7.546 -29.009 1.00 97.44 79 TYR A C 1
ATOM 594 O O . TYR A 1 79 ? -5.478 8.753 -29.143 1.00 97.44 79 TYR A O 1
ATOM 602 N N . SER A 1 80 ? -5.730 6.856 -27.969 1.00 96.38 80 SER A N 1
ATOM 603 C CA . SER A 1 80 ? -6.534 7.414 -26.876 1.00 96.38 80 SER A CA 1
ATOM 604 C C . SER A 1 80 ? -5.820 7.320 -25.531 1.00 96.38 80 SER A C 1
ATOM 606 O O . SER A 1 80 ? -4.767 6.684 -25.418 1.00 96.38 80 SER A O 1
ATOM 608 N N . ASN A 1 81 ? -6.387 7.974 -24.517 1.00 97.12 81 ASN A N 1
ATOM 609 C CA . ASN A 1 81 ? -5.834 7.956 -23.173 1.00 97.12 81 ASN A CA 1
ATOM 610 C C . ASN A 1 81 ? -6.396 6.803 -22.331 1.00 97.12 81 ASN A C 1
ATOM 612 O O . ASN A 1 81 ? -7.531 6.382 -22.529 1.00 97.12 81 ASN A O 1
ATOM 616 N N . GLY A 1 82 ? -5.642 6.309 -21.350 1.00 96.81 82 GLY A N 1
ATOM 617 C CA . GLY A 1 82 ? -6.171 5.358 -20.363 1.00 96.81 82 GLY A CA 1
ATOM 618 C C . GLY A 1 82 ? -6.347 3.924 -20.873 1.00 96.81 82 GLY A C 1
ATOM 619 O O . GLY A 1 82 ? -7.099 3.161 -20.272 1.00 96.81 82 GLY A O 1
ATOM 620 N N . PHE A 1 83 ? -5.718 3.547 -21.993 1.00 98.50 83 PHE A N 1
ATOM 621 C CA . PHE A 1 83 ? -5.806 2.175 -22.502 1.00 98.50 83 PHE A CA 1
ATOM 622 C C . PHE A 1 83 ? -5.065 1.193 -21.587 1.00 98.50 83 PHE A C 1
ATOM 624 O O . PHE A 1 83 ? -3.884 1.395 -21.312 1.00 98.50 83 PHE A O 1
ATOM 631 N N . VAL A 1 84 ? -5.719 0.104 -21.181 1.00 98.56 84 VAL A N 1
ATOM 632 C CA . VAL A 1 84 ? -5.103 -0.958 -20.372 1.00 98.56 84 VAL A CA 1
ATOM 633 C C . VAL A 1 84 ? -5.184 -2.299 -21.096 1.00 98.56 84 VAL A C 1
ATOM 635 O O . VAL A 1 84 ? -6.261 -2.710 -21.525 1.00 98.56 84 VAL A O 1
ATOM 638 N N . LEU A 1 85 ? -4.055 -3.003 -21.195 1.00 98.62 85 LEU A N 1
ATOM 639 C CA . LEU A 1 85 ? -3.987 -4.413 -21.587 1.00 98.62 85 LEU A CA 1
ATOM 640 C C . LEU A 1 85 ? -3.274 -5.190 -20.484 1.00 98.62 85 LEU A C 1
ATOM 642 O O . LEU A 1 85 ? -2.075 -4.997 -20.275 1.00 98.62 85 LEU A O 1
ATOM 646 N N . ASP A 1 86 ? -4.005 -6.067 -19.802 1.00 98.12 86 ASP A N 1
ATOM 647 C CA . ASP A 1 86 ? -3.521 -6.677 -18.569 1.00 98.12 86 ASP A CA 1
ATOM 648 C C . ASP A 1 86 ? -3.793 -8.187 -18.482 1.00 98.12 86 ASP A C 1
ATOM 650 O O . ASP A 1 86 ? -4.930 -8.632 -18.632 1.00 98.12 86 ASP A O 1
ATOM 654 N N . GLY A 1 87 ? -2.745 -8.971 -18.216 1.00 96.75 87 GLY A N 1
ATOM 655 C CA . GLY A 1 87 ? -2.843 -10.396 -17.880 1.00 96.75 87 GLY A CA 1
ATOM 656 C C . GLY A 1 87 ? -2.857 -11.369 -19.064 1.00 96.75 87 GLY A C 1
ATOM 657 O O . GLY A 1 87 ? -3.357 -12.489 -18.943 1.00 96.75 87 GLY A O 1
ATOM 658 N N . PHE A 1 88 ? -2.337 -10.966 -20.227 1.00 97.94 88 PHE A N 1
ATOM 659 C CA . PHE A 1 88 ? -2.417 -11.767 -21.453 1.00 97.94 88 PHE A CA 1
ATOM 660 C C . PHE A 1 88 ? -1.124 -12.498 -21.826 1.00 97.94 88 PHE A C 1
ATOM 662 O O . PHE A 1 88 ? -0.025 -11.939 -21.808 1.00 97.94 88 PHE A O 1
ATOM 669 N N . GLU A 1 89 ? -1.279 -13.730 -22.316 1.00 97.44 89 GLU A N 1
ATOM 670 C CA . GLU A 1 89 ? -0.274 -14.370 -23.162 1.00 97.44 89 GLU A CA 1
ATOM 671 C C . GLU A 1 89 ? -0.423 -13.866 -24.604 1.00 97.44 89 GLU A C 1
ATOM 673 O O . GLU A 1 89 ? -1.477 -14.029 -25.222 1.00 97.44 89 GLU A O 1
ATOM 678 N N . LEU A 1 90 ? 0.644 -13.300 -25.161 1.00 97.75 90 LEU A N 1
ATOM 679 C CA . LEU A 1 90 ? 0.729 -12.889 -26.559 1.00 97.75 90 LEU A CA 1
ATOM 680 C C . LEU A 1 90 ? 1.436 -13.993 -27.349 1.00 97.75 90 LEU A C 1
ATOM 682 O O . LEU A 1 90 ? 2.668 -14.071 -27.349 1.00 97.75 90 LEU A O 1
ATOM 686 N N . ASP A 1 91 ? 0.664 -14.885 -27.970 1.00 97.00 91 ASP A N 1
ATOM 687 C CA . ASP A 1 91 ? 1.183 -16.141 -28.512 1.00 97.00 91 ASP A CA 1
ATOM 688 C C . ASP A 1 91 ? 1.429 -16.102 -30.023 1.00 97.00 91 ASP A C 1
ATOM 690 O O . ASP A 1 91 ? 0.509 -16.064 -30.839 1.00 97.00 91 ASP A O 1
ATOM 694 N N . MET A 1 92 ? 2.713 -16.156 -30.377 1.00 96.31 92 MET A N 1
ATOM 695 C CA . MET A 1 92 ? 3.244 -16.067 -31.734 1.00 96.31 92 MET A CA 1
ATOM 696 C C . MET A 1 92 ? 3.730 -17.411 -32.282 1.00 96.31 92 MET A C 1
ATOM 698 O O . MET A 1 92 ? 4.241 -17.449 -33.398 1.00 96.31 92 MET A O 1
ATOM 702 N N . ARG A 1 93 ? 3.595 -18.521 -31.540 1.00 95.00 93 ARG A N 1
ATOM 703 C CA . ARG A 1 93 ? 4.198 -19.820 -31.914 1.00 95.00 93 ARG A CA 1
ATOM 704 C C . ARG A 1 93 ? 3.746 -20.340 -33.278 1.00 95.00 93 ARG A C 1
ATOM 706 O O . ARG A 1 93 ? 4.546 -20.930 -33.994 1.00 95.00 93 ARG A O 1
ATOM 713 N N . GLU A 1 94 ? 2.496 -20.067 -33.640 1.00 93.50 94 GLU A N 1
ATOM 714 C CA . GLU A 1 94 ? 1.897 -20.455 -34.926 1.00 93.50 94 GLU A CA 1
ATOM 715 C C . GLU A 1 94 ? 1.741 -19.262 -35.894 1.00 93.50 94 GLU A C 1
ATOM 717 O O . GLU A 1 94 ? 1.036 -19.353 -36.898 1.00 93.50 94 GLU A O 1
ATOM 722 N N . THR A 1 95 ? 2.388 -18.125 -35.607 1.00 93.69 95 THR A N 1
ATOM 723 C CA . THR A 1 95 ? 2.345 -16.920 -36.451 1.00 93.69 95 THR A CA 1
ATOM 724 C C . THR A 1 95 ? 3.649 -16.776 -37.235 1.00 93.69 95 THR A C 1
ATOM 726 O O . THR A 1 95 ? 4.698 -16.517 -36.655 1.00 93.69 95 THR A O 1
ATOM 729 N N . GLU A 1 96 ? 3.590 -16.897 -38.566 1.00 91.56 96 GLU A N 1
ATOM 730 C CA . GLU A 1 96 ? 4.781 -16.874 -39.438 1.00 91.56 96 GLU A CA 1
ATOM 731 C C . GLU A 1 96 ? 5.601 -15.578 -39.298 1.00 91.56 96 GLU A C 1
ATOM 733 O O . GLU A 1 96 ? 6.818 -15.607 -39.116 1.00 91.56 96 GLU A O 1
ATOM 738 N N . ILE A 1 97 ? 4.922 -14.433 -39.378 1.00 95.00 97 ILE A N 1
ATOM 739 C CA . ILE A 1 97 ? 5.481 -13.092 -39.186 1.00 95.00 97 ILE A CA 1
ATOM 740 C C . ILE A 1 97 ? 4.583 -12.344 -38.193 1.00 95.00 97 ILE A C 1
ATOM 742 O O . ILE A 1 97 ? 3.481 -11.921 -38.566 1.00 95.00 97 ILE A O 1
ATOM 746 N N . PRO A 1 98 ? 5.010 -12.180 -36.935 1.00 95.44 98 PRO A N 1
ATOM 747 C CA . PRO A 1 98 ? 4.216 -11.498 -35.922 1.00 95.44 98 PRO A CA 1
ATOM 748 C C . PRO A 1 98 ? 3.859 -10.039 -36.259 1.00 95.44 98 PRO A C 1
ATOM 750 O O . PRO A 1 98 ? 4.738 -9.266 -36.674 1.00 95.44 98 PRO A O 1
ATOM 753 N N . PRO A 1 99 ? 2.598 -9.623 -36.036 1.00 97.12 99 PRO A N 1
ATOM 754 C CA . PRO A 1 99 ? 2.187 -8.222 -36.136 1.00 97.12 99 PRO A CA 1
ATOM 755 C C . PRO A 1 99 ? 2.783 -7.376 -34.993 1.00 97.12 99 PRO A C 1
ATOM 757 O O . PRO A 1 99 ? 3.518 -7.891 -34.146 1.00 97.12 99 PRO A O 1
ATOM 760 N N . PHE A 1 100 ? 2.525 -6.065 -34.985 1.00 97.44 100 PHE A N 1
ATOM 761 C CA . PHE A 1 100 ? 3.065 -5.142 -33.974 1.00 97.44 100 PHE A CA 1
ATOM 762 C C . PHE A 1 100 ? 1.999 -4.574 -33.025 1.00 97.44 100 PHE A C 1
ATOM 764 O O . PHE A 1 100 ? 0.832 -4.431 -33.388 1.00 97.44 100 PHE A O 1
ATOM 771 N N . VAL A 1 101 ? 2.439 -4.194 -31.826 1.00 98.50 101 VAL A N 1
ATOM 772 C CA . VAL A 1 101 ? 1.686 -3.412 -30.834 1.00 98.50 101 VAL A CA 1
ATOM 773 C C . VAL A 1 101 ? 2.178 -1.971 -30.892 1.00 98.50 101 VAL A C 1
ATOM 775 O O . VAL A 1 101 ? 3.392 -1.742 -30.898 1.00 98.50 101 VAL A O 1
ATOM 778 N N . ARG A 1 102 ? 1.268 -0.995 -30.949 1.00 98.44 102 ARG A N 1
ATOM 779 C CA . ARG A 1 102 ? 1.623 0.425 -30.967 1.00 98.44 102 ARG A CA 1
ATOM 780 C C . ARG A 1 102 ? 0.767 1.278 -30.039 1.00 98.44 102 ARG A C 1
ATOM 782 O O . ARG A 1 102 ? -0.458 1.262 -30.132 1.00 98.44 102 ARG A O 1
ATOM 789 N N . MET A 1 103 ? 1.457 2.084 -29.237 1.00 98.12 103 MET A N 1
ATOM 790 C CA . MET A 1 103 ? 0.919 3.247 -28.531 1.00 98.12 103 MET A CA 1
ATOM 791 C C . MET A 1 103 ? 1.447 4.492 -29.251 1.00 98.12 103 MET A C 1
ATOM 793 O O . MET A 1 103 ? 2.661 4.691 -29.311 1.00 98.12 103 MET A O 1
ATOM 797 N N . ASN A 1 104 ? 0.559 5.264 -29.880 1.00 96.19 104 ASN A N 1
ATOM 798 C CA . ASN A 1 104 ? 0.948 6.417 -30.699 1.00 96.19 104 ASN A CA 1
ATOM 799 C C . ASN A 1 104 ? 1.290 7.642 -29.831 1.00 96.19 104 ASN A C 1
ATOM 801 O O . ASN A 1 104 ? 1.039 7.667 -28.630 1.00 96.19 104 ASN A O 1
ATOM 805 N N . ASN A 1 105 ? 1.843 8.683 -30.457 1.00 92.88 105 ASN A N 1
ATOM 806 C CA . ASN A 1 105 ? 2.281 9.912 -29.785 1.00 92.88 105 ASN A CA 1
ATOM 807 C C . ASN A 1 105 ? 1.138 10.710 -29.146 1.00 92.88 105 ASN A C 1
ATOM 809 O O . ASN A 1 105 ? 1.388 11.552 -28.290 1.00 92.88 105 ASN A O 1
ATOM 813 N N . GLU A 1 106 ? -0.097 10.489 -29.593 1.00 91.44 106 GLU A N 1
ATOM 814 C CA . GLU A 1 106 ? -1.302 11.108 -29.047 1.00 91.44 106 GLU A CA 1
ATOM 815 C C . GLU A 1 106 ? -1.913 10.307 -27.887 1.00 91.44 106 GLU A C 1
ATOM 817 O O . GLU A 1 106 ? -2.773 10.836 -27.188 1.00 91.44 106 GLU A O 1
ATOM 822 N N . ALA A 1 107 ? -1.490 9.054 -27.683 1.00 95.62 107 ALA A N 1
ATOM 823 C CA . ALA A 1 107 ? -1.966 8.212 -26.592 1.00 95.62 107 ALA A CA 1
ATOM 824 C C . ALA A 1 107 ? -1.223 8.536 -25.292 1.00 95.62 107 ALA A C 1
ATOM 826 O O . ALA A 1 107 ? -0.019 8.784 -25.298 1.00 95.62 107 ALA A O 1
ATOM 827 N N . GLY A 1 108 ? -1.918 8.481 -24.165 1.00 95.75 108 GLY A N 1
ATOM 828 C CA . GLY A 1 108 ? -1.369 8.797 -22.850 1.00 95.75 108 GLY A CA 1
ATOM 829 C C . GLY A 1 108 ? -2.037 8.000 -21.739 1.00 95.75 108 GLY A C 1
ATOM 830 O O . GLY A 1 108 ? -3.069 7.372 -21.938 1.00 95.75 108 GLY A O 1
ATOM 831 N N . ASN A 1 109 ? -1.447 7.992 -20.553 1.00 97.19 109 ASN A N 1
ATOM 832 C CA . ASN A 1 109 ? -1.928 7.253 -19.376 1.00 97.19 109 ASN A CA 1
ATOM 833 C C . ASN A 1 109 ? -2.270 5.776 -19.658 1.00 97.19 109 ASN A C 1
ATOM 835 O O . ASN A 1 109 ? -3.211 5.244 -19.081 1.00 97.19 109 ASN A O 1
ATOM 839 N N . TRP A 1 110 ? -1.558 5.127 -20.582 1.00 98.06 110 TRP A N 1
ATOM 840 C CA . TRP A 1 110 ? -1.797 3.729 -20.945 1.00 98.06 110 TRP A CA 1
ATOM 841 C C . TRP A 1 110 ? -0.953 2.777 -20.096 1.00 98.06 110 TRP A C 1
ATOM 843 O O . TRP A 1 110 ? 0.153 3.122 -19.670 1.00 98.06 110 TRP A O 1
ATOM 853 N N . GLU A 1 111 ? -1.445 1.553 -19.895 1.00 98.50 111 GLU A N 1
ATOM 854 C CA . GLU A 1 111 ? -0.774 0.514 -19.112 1.00 98.50 111 GLU A CA 1
ATOM 855 C C . GLU A 1 111 ? -0.789 -0.840 -19.836 1.00 98.50 111 GLU A C 1
ATOM 857 O O . GLU A 1 111 ? -1.835 -1.384 -20.188 1.00 98.50 111 GLU A O 1
ATOM 862 N N . LEU A 1 112 ? 0.394 -1.410 -20.043 1.00 98.75 112 LEU A N 1
ATOM 863 C CA . LEU A 1 112 ? 0.604 -2.751 -20.581 1.00 98.75 112 LEU A CA 1
ATOM 864 C C . LEU A 1 112 ? 1.211 -3.603 -19.467 1.00 98.75 112 LEU A C 1
ATOM 866 O O . LEU A 1 112 ? 2.378 -3.417 -19.113 1.00 98.75 112 LEU A O 1
ATOM 870 N N . LYS A 1 113 ? 0.412 -4.493 -18.878 1.00 97.56 113 LYS A N 1
ATOM 871 C CA . LYS A 1 113 ? 0.747 -5.156 -17.613 1.00 97.56 113 LYS A CA 1
ATOM 872 C C . LYS A 1 113 ? 0.647 -6.672 -17.708 1.00 97.56 113 LYS A C 1
ATOM 874 O O . LYS A 1 113 ? -0.197 -7.214 -18.420 1.00 97.56 113 LYS A O 1
ATOM 879 N N . ARG A 1 114 ? 1.528 -7.363 -16.979 1.00 96.56 114 ARG A N 1
ATOM 880 C CA . ARG A 1 114 ? 1.486 -8.822 -16.783 1.00 96.56 114 ARG A CA 1
ATOM 881 C C . ARG A 1 114 ? 1.407 -9.603 -18.106 1.00 96.56 114 ARG A C 1
ATOM 883 O O . ARG A 1 114 ? 0.668 -10.580 -18.223 1.00 96.56 114 ARG A O 1
ATOM 890 N N . LEU A 1 115 ? 2.151 -9.152 -19.121 1.00 98.00 115 LEU A N 1
ATOM 891 C CA . LEU A 1 115 ? 2.130 -9.739 -20.463 1.00 98.00 115 LEU A CA 1
ATOM 892 C C . LEU A 1 115 ? 3.229 -10.783 -20.636 1.00 98.00 115 LEU A C 1
ATOM 894 O O . LEU A 1 115 ? 4.388 -10.547 -20.292 1.00 98.00 115 LEU A O 1
ATOM 898 N N . VAL A 1 116 ? 2.900 -11.910 -21.263 1.00 98.00 116 VAL A N 1
ATOM 899 C CA . VAL A 1 116 ? 3.883 -12.955 -21.579 1.00 98.00 116 VAL A CA 1
ATOM 900 C C . VAL A 1 116 ? 3.918 -13.208 -23.076 1.00 98.00 116 VAL A C 1
ATOM 902 O O . VAL A 1 116 ? 2.969 -13.735 -23.649 1.00 98.00 116 VAL A O 1
ATOM 905 N N . THR A 1 117 ? 5.028 -12.866 -23.729 1.00 96.62 117 THR A N 1
ATOM 906 C CA . THR A 1 117 ? 5.232 -13.210 -25.143 1.00 96.62 117 THR A CA 1
ATOM 907 C C . THR A 1 117 ? 5.620 -14.683 -25.264 1.00 96.62 117 THR A C 1
ATOM 909 O O . THR A 1 117 ? 6.565 -15.126 -24.607 1.00 96.62 117 THR A O 1
ATOM 912 N N . ARG A 1 118 ? 4.910 -15.434 -26.114 1.00 95.62 118 ARG A N 1
ATOM 913 C CA . ARG A 1 118 ? 5.208 -16.838 -26.444 1.00 95.62 118 ARG A CA 1
ATOM 914 C C . ARG A 1 118 ? 5.604 -16.964 -27.910 1.00 95.62 118 ARG A C 1
ATOM 916 O O . ARG A 1 118 ? 5.001 -16.327 -28.769 1.00 95.62 118 ARG A O 1
ATOM 923 N N . GLY A 1 119 ? 6.558 -17.835 -28.209 1.00 95.31 119 GLY A N 1
ATOM 924 C CA . GLY A 1 119 ? 7.094 -18.050 -29.548 1.00 95.31 119 GLY A CA 1
ATOM 925 C C . GLY A 1 119 ? 8.142 -17.019 -29.970 1.00 95.31 119 GLY A C 1
ATOM 926 O O . GLY A 1 119 ? 8.250 -15.923 -29.419 1.00 95.31 119 GLY A O 1
ATOM 927 N N . LYS A 1 120 ? 8.921 -17.386 -30.993 1.00 95.56 120 LYS A N 1
ATOM 928 C CA . LYS A 1 120 ? 9.945 -16.521 -31.591 1.00 95.56 120 LYS A CA 1
ATOM 929 C C . LYS A 1 120 ? 9.302 -15.407 -32.411 1.00 95.56 120 LYS A C 1
ATOM 931 O O . LYS A 1 120 ? 8.522 -15.669 -33.325 1.00 95.56 120 LYS A O 1
ATOM 936 N N . VAL A 1 121 ? 9.682 -14.160 -32.141 1.00 95.50 121 VAL A N 1
ATOM 937 C CA . VAL A 1 121 ? 9.128 -12.989 -32.832 1.00 95.50 121 VAL A CA 1
ATOM 938 C C . VAL A 1 121 ? 9.943 -12.640 -34.082 1.00 95.50 121 VAL A C 1
ATOM 940 O O . VAL A 1 121 ? 10.703 -11.673 -34.107 1.00 95.50 121 VAL A O 1
ATOM 943 N N . ARG A 1 122 ? 9.798 -13.446 -35.135 1.00 92.44 122 ARG A N 1
ATOM 944 C CA . ARG A 1 122 ? 10.554 -13.316 -36.396 1.00 92.44 122 ARG A CA 1
ATOM 945 C C . ARG A 1 122 ? 10.124 -12.087 -37.211 1.00 92.44 122 ARG A C 1
ATOM 947 O O . ARG A 1 122 ? 8.972 -11.668 -37.150 1.00 92.44 122 ARG A O 1
ATOM 954 N N . ALA A 1 123 ? 11.021 -11.510 -38.012 1.00 92.19 123 ALA A N 1
ATOM 955 C CA . ALA A 1 123 ? 10.656 -10.489 -39.002 1.00 92.19 123 ALA A CA 1
ATOM 956 C C . ALA A 1 123 ? 10.717 -11.058 -40.425 1.00 92.19 123 ALA A C 1
ATOM 958 O O . ALA A 1 123 ? 11.537 -11.926 -40.731 1.00 92.19 123 ALA A O 1
ATOM 959 N N . ALA A 1 124 ? 9.909 -10.522 -41.345 1.00 91.38 124 ALA A N 1
ATOM 960 C CA . ALA A 1 124 ? 9.931 -10.957 -42.746 1.00 91.38 124 ALA A CA 1
ATOM 961 C C . ALA A 1 124 ? 11.268 -10.636 -43.440 1.00 91.38 124 ALA A C 1
ATOM 963 O O . ALA A 1 124 ? 11.592 -11.195 -44.486 1.00 91.38 124 ALA A O 1
ATOM 964 N N . THR A 1 125 ? 12.047 -9.712 -42.873 1.00 90.25 125 THR A N 1
ATOM 965 C CA . THR A 1 125 ? 13.341 -9.257 -43.393 1.00 90.25 125 THR A CA 1
ATOM 966 C C . THR A 1 125 ? 14.538 -10.042 -42.852 1.00 90.25 125 THR A C 1
ATOM 968 O O . THR A 1 125 ? 15.677 -9.688 -43.163 1.00 90.25 125 THR A O 1
ATOM 971 N N . ASP A 1 126 ? 14.319 -11.117 -42.090 1.00 90.88 126 ASP A N 1
ATOM 972 C CA . ASP A 1 126 ? 15.381 -11.938 -41.482 1.00 90.88 126 ASP A CA 1
ATOM 973 C C . ASP A 1 126 ? 16.226 -12.724 -42.514 1.00 90.88 126 ASP A C 1
ATOM 975 O O . ASP A 1 126 ? 17.208 -13.373 -42.166 1.00 90.88 126 ASP A O 1
ATOM 979 N N . SER A 1 127 ? 15.882 -12.660 -43.806 1.00 81.94 127 SER A N 1
ATOM 980 C CA . SER A 1 127 ? 16.621 -13.293 -44.908 1.00 81.94 127 SER A CA 1
ATOM 981 C C . SER A 1 127 ? 17.794 -12.465 -45.457 1.00 81.94 127 SER A C 1
ATOM 983 O O . SER A 1 127 ? 18.519 -12.936 -46.334 1.00 81.94 127 SER A O 1
ATOM 985 N N . ASN A 1 128 ? 17.974 -11.226 -44.992 1.00 76.81 128 ASN A N 1
ATOM 986 C CA . ASN A 1 128 ? 18.860 -10.226 -45.597 1.00 76.81 128 ASN A CA 1
ATOM 987 C C . ASN A 1 128 ? 20.140 -10.003 -44.778 1.00 76.81 128 ASN A C 1
ATOM 989 O O . ASN A 1 128 ? 20.414 -8.880 -44.342 1.00 76.81 128 ASN A O 1
ATOM 993 N N . ILE A 1 129 ? 20.917 -11.062 -44.531 1.00 84.56 129 ILE A N 1
ATOM 994 C CA . ILE A 1 129 ? 22.139 -10.931 -43.726 1.00 84.56 129 ILE A CA 1
ATOM 995 C C . ILE A 1 129 ? 23.172 -10.061 -44.460 1.00 84.56 129 ILE A C 1
ATOM 997 O O . ILE A 1 129 ? 23.572 -10.374 -45.581 1.00 84.56 129 ILE A O 1
ATOM 1001 N N . GLY A 1 130 ? 23.613 -8.974 -43.824 1.00 85.88 130 GLY A N 1
ATOM 1002 C CA . GLY A 1 130 ? 24.610 -8.048 -44.358 1.00 85.88 130 GLY A CA 1
ATOM 1003 C C . GLY A 1 130 ? 24.114 -7.183 -45.522 1.00 85.88 130 GLY A C 1
ATOM 1004 O O . GLY A 1 130 ? 24.925 -6.770 -46.349 1.00 85.88 130 GLY A O 1
ATOM 1005 N N . SER A 1 131 ? 22.807 -6.898 -45.611 1.00 87.69 131 SER A N 1
ATOM 1006 C CA . SER A 1 131 ? 22.246 -6.014 -46.650 1.00 87.69 131 SER A CA 1
ATOM 1007 C C . SER A 1 131 ? 22.798 -4.585 -46.616 1.00 87.69 131 SER A C 1
ATOM 1009 O O . SER A 1 131 ? 22.762 -3.884 -47.627 1.00 87.69 131 SER A O 1
ATOM 1011 N N . GLY A 1 132 ? 23.288 -4.134 -45.458 1.00 88.94 132 GLY A N 1
ATOM 1012 C CA . GLY A 1 132 ? 23.716 -2.759 -45.212 1.00 88.94 132 GLY A CA 1
ATOM 1013 C C . GLY A 1 132 ? 22.557 -1.760 -45.116 1.00 88.94 132 GLY A C 1
ATOM 1014 O O . GLY A 1 132 ? 22.805 -0.558 -45.042 1.00 88.94 132 GLY A O 1
ATOM 1015 N N . ASN A 1 133 ? 21.303 -2.228 -45.107 1.00 89.88 133 ASN A N 1
ATOM 1016 C CA . ASN A 1 133 ? 20.115 -1.380 -45.104 1.00 89.88 133 ASN A CA 1
ATOM 1017 C C . ASN A 1 133 ? 19.408 -1.387 -43.740 1.00 89.88 133 ASN A C 1
ATOM 1019 O O . ASN A 1 133 ? 18.591 -2.257 -43.450 1.00 89.88 133 ASN A O 1
ATOM 1023 N N . SER A 1 134 ? 19.646 -0.365 -42.918 1.00 86.44 134 SER A N 1
ATOM 1024 C CA . SER A 1 134 ? 19.022 -0.246 -41.590 1.00 86.44 134 SER A CA 1
ATOM 1025 C C . SER A 1 134 ? 17.492 -0.098 -41.614 1.00 86.44 134 SER A C 1
ATOM 1027 O O . SER A 1 134 ? 16.845 -0.330 -40.590 1.00 86.44 134 SER A O 1
ATOM 1029 N N . SER A 1 135 ? 16.892 0.235 -42.767 1.00 87.88 135 SER A N 1
ATOM 1030 C CA . SER A 1 135 ? 15.428 0.258 -42.937 1.00 87.88 135 SER A CA 1
ATOM 1031 C C . SER A 1 135 ? 14.791 -1.135 -42.989 1.00 87.88 135 SER A C 1
ATOM 1033 O O . SER A 1 135 ? 13.568 -1.243 -42.931 1.00 87.88 135 SER A O 1
ATOM 1035 N N . ASP A 1 136 ? 15.589 -2.206 -43.036 1.00 89.62 136 ASP A N 1
ATOM 1036 C CA . ASP A 1 136 ? 15.102 -3.586 -42.942 1.00 89.62 136 ASP A CA 1
ATOM 1037 C C . ASP A 1 136 ? 14.646 -3.942 -41.519 1.00 89.62 136 ASP A C 1
ATOM 1039 O O . ASP A 1 136 ? 13.919 -4.915 -41.331 1.00 89.62 136 ASP A O 1
ATOM 1043 N N . ALA A 1 137 ? 15.025 -3.152 -40.513 1.00 91.00 137 ALA A N 1
ATOM 1044 C CA . ALA A 1 137 ? 14.657 -3.405 -39.130 1.00 91.00 137 ALA A CA 1
ATOM 1045 C C . ALA A 1 137 ? 13.147 -3.259 -38.877 1.00 91.00 137 ALA A C 1
ATOM 1047 O O . ALA A 1 137 ? 12.474 -2.388 -39.439 1.00 91.00 137 ALA A O 1
ATOM 1048 N N . ARG A 1 138 ? 12.615 -4.110 -38.004 1.00 94.31 138 ARG A N 1
ATOM 1049 C CA . ARG A 1 138 ? 11.200 -4.189 -37.626 1.00 94.31 138 ARG A CA 1
ATOM 1050 C C . ARG A 1 138 ? 11.072 -4.158 -36.116 1.00 94.31 138 ARG A C 1
ATOM 1052 O O . ARG A 1 138 ? 12.029 -4.448 -35.407 1.00 94.31 138 ARG A O 1
ATOM 1059 N N . THR A 1 139 ? 9.896 -3.800 -35.629 1.00 95.81 139 THR A N 1
ATOM 1060 C CA . THR A 1 139 ? 9.662 -3.626 -34.197 1.00 95.81 139 THR A CA 1
ATOM 1061 C C . THR A 1 139 ? 8.399 -4.350 -33.794 1.00 95.81 139 THR A C 1
ATOM 1063 O O . THR A 1 139 ? 7.382 -4.202 -34.471 1.00 95.81 139 THR A O 1
ATOM 1066 N N . TYR A 1 140 ? 8.477 -5.072 -32.679 1.00 97.50 140 TYR A N 1
ATOM 1067 C CA . TYR A 1 140 ? 7.322 -5.697 -32.068 1.00 97.50 140 TYR A CA 1
ATOM 1068 C C . TYR A 1 140 ? 6.457 -4.694 -31.289 1.00 97.50 140 TYR A C 1
ATOM 1070 O O . TYR A 1 140 ? 5.294 -4.525 -31.639 1.00 97.50 140 TYR A O 1
ATOM 1078 N N . PHE A 1 141 ? 7.020 -3.976 -30.311 1.00 98.38 141 PHE A N 1
ATOM 1079 C CA . PHE A 1 141 ? 6.321 -2.942 -29.535 1.00 98.38 141 PHE A CA 1
ATOM 1080 C C . PHE A 1 141 ? 6.837 -1.545 -29.893 1.00 98.38 141 PHE A C 1
ATOM 1082 O O . PHE A 1 141 ? 8.029 -1.262 -29.774 1.00 98.38 141 PHE A O 1
ATOM 1089 N N . ARG A 1 142 ? 5.947 -0.659 -30.343 1.00 97.75 142 ARG A N 1
ATOM 1090 C CA . ARG A 1 142 ? 6.239 0.752 -30.644 1.00 97.75 142 ARG A CA 1
ATOM 1091 C C . ARG A 1 142 ? 5.523 1.619 -29.625 1.00 97.75 142 ARG A C 1
ATOM 1093 O O . ARG A 1 142 ? 4.298 1.621 -29.593 1.00 97.75 142 ARG A O 1
ATOM 1100 N N . LEU A 1 143 ? 6.272 2.280 -28.758 1.00 98.06 143 LEU A N 1
ATOM 1101 C CA . LEU A 1 143 ? 5.718 2.923 -27.574 1.00 98.06 143 LEU A CA 1
ATOM 1102 C C . LEU A 1 143 ? 6.040 4.414 -27.583 1.00 98.06 143 LEU A C 1
ATOM 1104 O O . LEU A 1 143 ? 7.173 4.813 -27.852 1.00 98.06 143 LEU A O 1
ATOM 1108 N N . SER A 1 144 ? 5.032 5.217 -27.276 1.00 96.44 144 SER A N 1
ATOM 1109 C CA . SER A 1 144 ? 5.118 6.661 -27.097 1.00 96.44 144 SER A CA 1
ATOM 1110 C C . SER A 1 144 ? 4.052 7.109 -26.105 1.00 96.44 144 SER A C 1
ATOM 1112 O O . SER A 1 144 ? 3.130 6.350 -25.803 1.00 96.44 144 SER A O 1
ATOM 1114 N N . ALA A 1 145 ? 4.189 8.325 -25.592 1.00 96.06 145 ALA A N 1
ATOM 1115 C CA . ALA A 1 145 ? 3.207 8.945 -24.718 1.00 96.06 145 ALA A CA 1
ATOM 1116 C C . ALA A 1 145 ? 3.040 10.431 -25.066 1.00 96.06 145 ALA A C 1
ATOM 1118 O O . ALA A 1 145 ? 4.012 11.128 -25.396 1.00 96.06 145 ALA A O 1
ATOM 1119 N N . ALA A 1 146 ? 1.800 10.905 -24.973 1.00 95.56 146 ALA A N 1
ATOM 1120 C CA . ALA A 1 146 ? 1.435 12.297 -25.162 1.00 95.56 146 ALA A CA 1
ATOM 1121 C C . ALA A 1 146 ? 2.059 13.194 -24.085 1.00 95.56 146 ALA A C 1
ATOM 1123 O O . ALA A 1 146 ? 2.315 12.767 -22.958 1.00 95.56 146 ALA A O 1
ATOM 1124 N N . ASP A 1 147 ? 2.293 14.456 -24.434 1.00 95.12 147 ASP A N 1
ATOM 1125 C CA . ASP A 1 147 ? 2.855 15.452 -23.521 1.00 95.12 147 ASP A CA 1
ATOM 1126 C C . ASP A 1 147 ? 2.019 15.585 -22.234 1.00 95.12 147 ASP A C 1
ATOM 1128 O O . ASP A 1 147 ? 0.789 15.597 -22.284 1.00 95.12 147 ASP A O 1
ATOM 1132 N N . GLY A 1 148 ? 2.687 15.655 -21.081 1.00 94.94 148 GLY A N 1
ATOM 1133 C CA . GLY A 1 148 ? 2.039 15.692 -19.764 1.00 94.94 148 GLY A CA 1
ATOM 1134 C C . GLY A 1 148 ? 1.336 14.396 -19.329 1.00 94.94 148 GLY A C 1
ATOM 1135 O O . GLY A 1 148 ? 0.617 14.414 -18.334 1.00 94.94 148 GLY A O 1
ATOM 1136 N N . THR A 1 149 ? 1.523 13.285 -20.049 1.00 96.31 149 THR A N 1
ATOM 1137 C CA . THR A 1 149 ? 0.950 11.968 -19.712 1.00 96.31 149 THR A CA 1
ATOM 1138 C C . THR A 1 149 ? 2.037 10.910 -19.507 1.00 96.31 149 THR A C 1
ATOM 1140 O O . THR A 1 149 ? 3.223 11.171 -19.730 1.00 96.31 149 THR A O 1
ATOM 1143 N N . ARG A 1 150 ? 1.6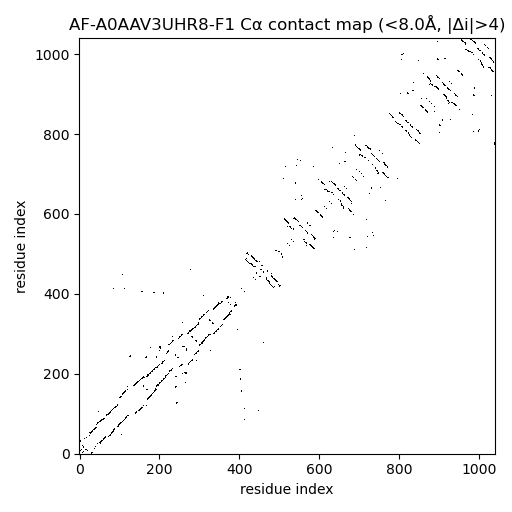30 9.704 -19.094 1.00 95.62 150 ARG A N 1
ATOM 1144 C CA . ARG A 1 150 ? 2.525 8.569 -18.828 1.00 95.62 150 ARG A CA 1
ATOM 1145 C C . ARG A 1 150 ? 2.166 7.322 -19.640 1.00 95.62 150 ARG A C 1
ATOM 1147 O O . ARG A 1 150 ? 0.997 7.049 -19.858 1.00 95.62 150 ARG A O 1
ATOM 1154 N N . GLY A 1 151 ? 3.151 6.518 -20.018 1.00 98.06 151 GLY A N 1
ATOM 1155 C CA . GLY A 1 151 ? 2.958 5.139 -20.469 1.00 98.06 151 GLY A CA 1
ATOM 1156 C C . GLY A 1 151 ? 3.676 4.146 -19.560 1.00 98.06 151 GLY A C 1
ATOM 1157 O O . GLY A 1 151 ? 4.854 4.343 -19.259 1.00 98.06 151 GLY A O 1
ATOM 1158 N N . LEU A 1 152 ? 2.994 3.085 -19.127 1.00 98.69 152 LEU A N 1
ATOM 1159 C CA . LEU A 1 152 ? 3.558 2.043 -18.264 1.00 98.69 152 LEU A CA 1
ATOM 1160 C C . LEU A 1 152 ? 3.638 0.695 -18.987 1.00 98.69 152 LEU A C 1
ATOM 1162 O O . LEU A 1 152 ? 2.639 0.185 -19.485 1.00 98.69 152 LEU A O 1
ATOM 1166 N N . LEU A 1 153 ? 4.819 0.079 -18.968 1.00 98.62 153 LEU A N 1
ATOM 1167 C CA . LEU A 1 153 ? 5.031 -1.331 -19.293 1.00 98.62 153 LEU A CA 1
ATOM 1168 C C . LEU A 1 153 ? 5.526 -2.044 -18.031 1.00 98.62 153 LEU A C 1
ATOM 1170 O O . LEU A 1 153 ? 6.602 -1.710 -17.532 1.00 98.62 153 LEU A O 1
ATOM 1174 N N . GLN A 1 154 ? 4.756 -3.001 -17.508 1.00 97.81 154 GLN A N 1
ATOM 1175 C CA . GLN A 1 154 ? 5.046 -3.614 -16.210 1.00 97.81 154 GLN A CA 1
ATOM 1176 C C . GLN A 1 154 ? 4.870 -5.133 -16.188 1.00 97.81 154 GLN A C 1
ATOM 1178 O O . GLN A 1 154 ? 3.910 -5.654 -16.749 1.00 97.81 154 GLN A O 1
ATOM 1183 N N . ASP A 1 155 ? 5.776 -5.849 -15.516 1.00 96.81 155 ASP A N 1
ATOM 1184 C CA . ASP A 1 155 ? 5.706 -7.314 -15.344 1.00 96.81 155 ASP A CA 1
ATOM 1185 C C . ASP A 1 155 ? 5.613 -8.073 -16.675 1.00 96.81 155 ASP A C 1
ATOM 1187 O O . ASP A 1 155 ? 4.849 -9.028 -16.827 1.00 96.81 155 ASP A O 1
ATOM 1191 N N . CYS A 1 156 ? 6.364 -7.610 -17.675 1.00 98.12 156 CYS A N 1
ATOM 1192 C CA . CYS A 1 156 ? 6.269 -8.112 -19.040 1.00 98.12 156 CYS A CA 1
ATOM 1193 C C . CYS A 1 156 ? 7.465 -8.989 -19.425 1.00 98.12 156 CYS A C 1
ATOM 1195 O O . CYS A 1 156 ? 8.628 -8.603 -19.276 1.00 98.12 156 CYS A O 1
ATOM 1197 N N . TYR A 1 157 ? 7.171 -10.151 -20.006 1.00 98.06 157 TYR A N 1
ATOM 1198 C CA . TYR A 1 157 ? 8.159 -11.129 -20.442 1.00 98.06 157 TYR A CA 1
ATOM 1199 C C . TYR A 1 157 ? 8.315 -11.149 -21.966 1.00 98.06 157 TYR A C 1
ATOM 1201 O O . TYR A 1 157 ? 7.441 -11.601 -22.710 1.00 98.06 157 TYR A O 1
ATOM 1209 N N . PHE A 1 158 ? 9.500 -10.748 -22.412 1.00 97.56 158 PHE A N 1
ATOM 1210 C CA . PHE A 1 158 ? 10.025 -10.818 -23.778 1.00 97.56 158 PHE A CA 1
ATOM 1211 C C . PHE A 1 158 ? 11.171 -11.846 -23.847 1.00 97.56 158 PHE A C 1
ATOM 1213 O O . PHE A 1 158 ? 12.232 -11.590 -24.423 1.00 97.56 158 PHE A O 1
ATOM 1220 N N . HIS A 1 159 ? 10.976 -12.989 -23.183 1.00 95.69 159 HIS A N 1
ATOM 1221 C CA . HIS A 1 159 ? 12.020 -13.974 -22.870 1.00 95.69 159 HIS A CA 1
ATOM 1222 C C . HIS A 1 159 ? 12.329 -14.955 -24.009 1.00 95.69 159 HIS A C 1
ATOM 1224 O O . HIS A 1 159 ? 13.465 -15.386 -24.150 1.00 95.69 159 HIS A O 1
ATOM 1230 N N . GLU A 1 160 ? 11.365 -15.268 -24.879 1.00 95.75 160 GLU A N 1
ATOM 1231 C CA . GLU A 1 160 ? 11.628 -16.191 -25.998 1.00 95.75 160 GLU A CA 1
ATOM 1232 C C . GLU A 1 160 ? 12.361 -15.513 -27.169 1.00 95.75 160 GLU A C 1
ATOM 1234 O O . GLU A 1 160 ? 12.964 -16.199 -27.997 1.00 95.75 160 GLU A O 1
ATOM 1239 N N . GLY A 1 161 ? 12.381 -14.179 -27.208 1.00 95.88 161 GLY A N 1
ATOM 1240 C CA . GLY A 1 161 ? 13.180 -13.396 -28.147 1.00 95.88 161 GLY A CA 1
ATOM 1241 C C . GLY A 1 161 ? 12.702 -13.434 -29.599 1.00 95.88 161 GLY A C 1
ATOM 1242 O O . GLY A 1 161 ? 11.571 -13.802 -29.922 1.00 95.88 161 GLY A O 1
ATOM 1243 N N . ALA A 1 162 ? 13.587 -13.024 -30.506 1.00 96.12 162 ALA A N 1
ATOM 1244 C CA . ALA A 1 162 ? 13.275 -12.898 -31.930 1.00 96.12 162 ALA A CA 1
ATOM 1245 C C . ALA A 1 162 ? 13.500 -14.200 -32.717 1.00 96.12 162 ALA A C 1
ATOM 1247 O O . ALA A 1 162 ? 12.758 -14.504 -33.651 1.00 96.12 162 ALA A O 1
ATOM 1248 N N . CYS A 1 163 ? 14.539 -14.960 -32.362 1.00 94.81 163 CYS A N 1
ATOM 1249 C CA . CYS A 1 163 ? 14.936 -16.197 -33.041 1.00 94.81 163 CYS A CA 1
ATOM 1250 C C . CYS A 1 163 ? 15.890 -17.031 -32.165 1.00 94.81 163 CYS A C 1
ATOM 1252 O O . CYS A 1 163 ? 16.077 -16.733 -30.979 1.00 94.81 163 CYS A O 1
ATOM 1254 N N . GLU A 1 164 ? 16.463 -18.104 -32.712 1.00 94.75 164 GLU A N 1
ATOM 1255 C CA . GLU A 1 164 ? 17.477 -18.891 -32.005 1.00 94.75 164 GLU A CA 1
ATOM 1256 C C . GLU A 1 164 ? 18.804 -18.122 -31.859 1.00 94.75 164 GLU A C 1
ATOM 1258 O O . GLU A 1 164 ? 19.125 -17.290 -32.715 1.00 94.75 164 GLU A O 1
ATOM 1263 N N . PRO A 1 165 ? 19.627 -18.412 -30.829 1.00 94.06 165 PRO A N 1
ATOM 1264 C CA . PRO A 1 165 ? 20.867 -17.676 -30.555 1.00 94.06 165 PRO A CA 1
ATOM 1265 C C . PRO A 1 165 ? 21.873 -17.624 -31.712 1.00 94.06 165 PRO A C 1
ATOM 1267 O O . PRO A 1 165 ? 22.673 -16.704 -31.791 1.00 94.06 165 PRO A O 1
ATOM 1270 N N . THR A 1 166 ? 21.863 -18.610 -32.608 1.00 90.44 166 THR A N 1
ATOM 1271 C CA . THR A 1 166 ? 22.806 -18.690 -33.742 1.00 90.44 166 THR A CA 1
ATOM 1272 C C . THR A 1 166 ? 22.231 -18.147 -35.051 1.00 90.44 166 THR A C 1
ATOM 1274 O O . THR A 1 166 ? 22.903 -18.170 -36.084 1.00 90.44 166 THR A O 1
ATOM 1277 N N . GLU A 1 167 ? 20.993 -17.662 -35.023 1.00 93.75 167 GLU A N 1
ATOM 1278 C CA . GLU A 1 167 ? 20.294 -17.128 -36.185 1.00 93.75 167 GLU A CA 1
ATOM 1279 C C . GLU A 1 167 ? 20.432 -15.605 -36.278 1.00 93.75 167 GLU A C 1
ATOM 1281 O O . GLU A 1 167 ? 21.033 -14.943 -35.429 1.00 93.75 167 GLU A O 1
ATOM 1286 N N . ALA A 1 168 ? 19.881 -15.047 -37.354 1.00 93.56 168 ALA A N 1
ATOM 1287 C CA . ALA A 1 168 ? 19.819 -13.615 -37.568 1.00 93.56 168 ALA A CA 1
ATOM 1288 C C . ALA A 1 168 ? 18.377 -13.122 -37.498 1.00 93.56 168 ALA A C 1
ATOM 1290 O O . ALA A 1 168 ? 17.472 -13.753 -38.053 1.00 93.56 168 ALA A O 1
ATOM 1291 N N . SER A 1 169 ? 18.185 -11.957 -36.881 1.00 94.50 169 SER A N 1
ATOM 1292 C CA . SER A 1 169 ? 16.907 -11.259 -36.938 1.00 94.50 169 SER A CA 1
ATOM 1293 C C . SER A 1 169 ? 17.068 -9.748 -37.055 1.00 94.50 169 SER A C 1
ATOM 1295 O O . SER A 1 169 ? 18.063 -9.157 -36.643 1.00 94.50 169 SER A O 1
ATOM 1297 N N . ASN A 1 170 ? 16.074 -9.122 -37.667 1.00 93.94 170 ASN A N 1
ATOM 1298 C CA . ASN A 1 170 ? 15.892 -7.684 -37.777 1.00 93.94 170 ASN A CA 1
ATOM 1299 C C . ASN A 1 170 ? 14.824 -7.161 -36.805 1.00 93.94 170 ASN A C 1
ATOM 1301 O O . ASN A 1 170 ? 14.417 -6.001 -36.920 1.00 93.94 170 ASN A O 1
ATOM 1305 N N . ARG A 1 171 ? 14.352 -7.990 -35.865 1.00 94.44 171 ARG A N 1
ATOM 1306 C CA . ARG A 1 171 ? 13.294 -7.630 -34.919 1.00 94.44 171 ARG A CA 1
ATOM 1307 C C . ARG A 1 171 ? 13.835 -6.999 -33.630 1.00 94.44 171 ARG A C 1
ATOM 1309 O O . ARG A 1 171 ? 14.618 -7.607 -32.904 1.00 94.44 171 ARG A O 1
ATOM 1316 N N . ARG A 1 172 ? 13.345 -5.796 -33.326 1.00 95.25 172 ARG A N 1
ATOM 1317 C CA . ARG A 1 172 ? 13.433 -5.130 -32.016 1.00 95.25 172 ARG A CA 1
ATOM 1318 C C . ARG A 1 172 ? 12.328 -5.618 -31.098 1.00 95.25 172 ARG A C 1
ATOM 1320 O O . ARG A 1 172 ? 11.197 -5.782 -31.570 1.00 95.25 172 ARG A O 1
ATOM 1327 N N . ALA A 1 173 ? 12.622 -5.714 -29.803 1.00 97.06 173 ALA A N 1
ATOM 1328 C CA . ALA A 1 173 ? 11.567 -5.864 -28.808 1.00 97.06 173 ALA A CA 1
ATOM 1329 C C . ALA A 1 173 ? 10.768 -4.561 -28.747 1.00 97.06 173 ALA A C 1
ATOM 1331 O O . ALA A 1 173 ? 9.585 -4.544 -29.082 1.00 97.06 173 ALA A O 1
ATOM 1332 N N . ILE A 1 174 ? 11.455 -3.458 -28.429 1.00 97.94 174 ILE A N 1
ATOM 1333 C CA . ILE A 1 174 ? 10.836 -2.158 -28.187 1.00 97.94 174 ILE A CA 1
ATOM 1334 C C . ILE A 1 174 ? 11.519 -1.059 -29.006 1.00 97.94 174 ILE A C 1
ATOM 1336 O O . ILE A 1 174 ? 12.742 -0.898 -29.000 1.00 97.94 174 ILE A O 1
ATOM 1340 N N . LEU A 1 175 ? 10.701 -0.258 -29.685 1.00 96.75 175 LEU A N 1
ATOM 1341 C CA . LEU A 1 175 ? 11.049 1.072 -30.170 1.00 96.75 175 LEU A CA 1
ATOM 1342 C C . LEU A 1 175 ? 10.298 2.084 -29.316 1.00 96.75 175 LEU A C 1
ATOM 1344 O O . LEU A 1 175 ? 9.070 2.077 -29.320 1.00 96.75 175 LEU A O 1
ATOM 1348 N N . VAL A 1 176 ? 11.028 2.975 -28.657 1.00 95.69 176 VAL A N 1
ATOM 1349 C CA . VAL A 1 176 ? 10.436 4.210 -28.150 1.00 95.69 176 VAL A CA 1
ATOM 1350 C C . VAL A 1 176 ? 10.446 5.219 -29.294 1.00 95.69 176 VAL A C 1
ATOM 1352 O O . VAL A 1 176 ? 11.510 5.567 -29.825 1.00 95.69 176 VAL A O 1
ATOM 1355 N N . GLU A 1 177 ? 9.254 5.606 -29.744 1.00 88.81 177 GLU A N 1
ATOM 1356 C CA . GLU A 1 177 ? 9.090 6.590 -30.814 1.00 88.81 177 GLU A CA 1
ATOM 1357 C C . GLU A 1 177 ? 9.438 8.003 -30.306 1.00 88.81 177 GLU A C 1
ATOM 1359 O O . GLU A 1 177 ? 9.810 8.200 -29.149 1.00 88.81 177 GLU A O 1
ATOM 1364 N N . SER A 1 178 ? 9.424 9.003 -31.189 1.00 86.94 178 SER A N 1
ATOM 1365 C CA . SER A 1 178 ? 9.554 10.389 -30.733 1.00 86.94 178 SER A CA 1
ATOM 1366 C C . SER A 1 178 ? 8.309 10.767 -29.935 1.00 86.94 178 SER A C 1
ATOM 1368 O O . SER A 1 178 ? 7.204 10.501 -30.389 1.00 86.94 178 SER A O 1
ATOM 1370 N N . GLY A 1 179 ? 8.471 11.369 -28.763 1.00 87.00 179 GLY A N 1
ATOM 1371 C CA . GLY A 1 179 ? 7.379 11.588 -27.818 1.00 87.00 179 GLY A CA 1
ATOM 1372 C C . GLY A 1 179 ? 7.812 12.490 -26.670 1.00 87.00 179 GLY A C 1
ATOM 1373 O O . GLY A 1 179 ? 9.012 12.660 -26.436 1.00 87.00 179 GLY A O 1
ATOM 1374 N N . LYS A 1 180 ? 6.829 13.094 -25.997 1.00 93.31 180 LYS A N 1
ATOM 1375 C CA . LYS A 1 180 ? 7.032 14.094 -24.933 1.00 93.31 180 LYS A CA 1
ATOM 1376 C C . LYS A 1 180 ? 6.604 13.601 -23.552 1.00 93.31 180 LYS A C 1
ATOM 1378 O O . LYS A 1 180 ? 7.115 14.099 -22.556 1.00 93.31 180 LYS A O 1
ATOM 1383 N N . GLY A 1 181 ? 5.690 12.632 -23.496 1.00 95.25 181 GLY A N 1
ATOM 1384 C CA . GLY A 1 181 ? 5.245 12.023 -22.247 1.00 95.25 181 GLY A CA 1
ATOM 1385 C C . GLY A 1 181 ? 6.300 11.131 -21.602 1.00 95.25 181 GLY A C 1
ATOM 1386 O O . GLY A 1 181 ? 7.276 10.723 -22.237 1.00 95.25 181 GLY A O 1
ATOM 1387 N N . GLU A 1 182 ? 6.076 10.814 -20.332 1.00 96.62 182 GLU A N 1
ATOM 1388 C CA . GLU A 1 182 ? 6.919 9.897 -19.571 1.00 96.62 182 GLU A CA 1
ATOM 1389 C C . GLU A 1 182 ? 6.651 8.444 -19.975 1.00 96.62 182 GLU A C 1
ATOM 1391 O O . GLU A 1 182 ? 5.501 8.029 -20.105 1.00 96.62 182 GLU A O 1
ATOM 1396 N N . LEU A 1 183 ? 7.703 7.640 -20.106 1.00 97.94 183 LEU A N 1
ATOM 1397 C CA . LEU A 1 183 ? 7.591 6.189 -20.237 1.00 97.94 183 LEU A CA 1
ATOM 1398 C C . LEU A 1 183 ? 8.269 5.493 -19.063 1.00 97.94 183 LEU A C 1
ATOM 1400 O O . LEU A 1 183 ? 9.414 5.797 -18.740 1.00 97.94 183 LEU A O 1
ATOM 1404 N N . VAL A 1 184 ? 7.584 4.519 -18.468 1.00 98.31 184 VAL A N 1
ATOM 1405 C CA . VAL A 1 184 ? 8.096 3.705 -17.362 1.00 98.31 184 VAL A CA 1
ATOM 1406 C C . VAL A 1 184 ? 8.064 2.235 -17.755 1.00 98.31 184 VAL A C 1
ATOM 1408 O O . VAL A 1 184 ? 7.000 1.677 -18.010 1.00 98.31 184 VAL A O 1
ATOM 1411 N N . PHE A 1 185 ? 9.230 1.597 -17.801 1.00 98.31 185 PHE A N 1
ATOM 1412 C CA . PHE A 1 185 ? 9.391 0.157 -17.974 1.00 98.31 185 PHE A CA 1
ATOM 1413 C C . PHE A 1 185 ? 9.840 -0.421 -16.641 1.00 98.31 185 PHE A C 1
ATOM 1415 O O . PHE A 1 185 ? 10.968 -0.184 -16.215 1.00 98.31 185 PHE A O 1
ATOM 1422 N N . ASN A 1 186 ? 8.957 -1.150 -15.971 1.00 97.75 186 ASN A N 1
ATOM 1423 C CA . ASN A 1 186 ? 9.198 -1.677 -14.636 1.00 97.75 186 ASN A CA 1
ATOM 1424 C C . ASN A 1 186 ? 9.108 -3.204 -14.649 1.00 97.75 186 ASN A C 1
ATOM 1426 O O . ASN A 1 186 ? 8.139 -3.757 -15.160 1.00 97.75 186 ASN A O 1
ATOM 1430 N N . ARG A 1 187 ? 10.107 -3.908 -14.106 1.00 95.94 187 ARG A N 1
ATOM 1431 C CA . ARG A 1 187 ? 10.109 -5.384 -14.053 1.00 95.94 187 ARG A CA 1
ATOM 1432 C C . ARG A 1 187 ? 9.815 -6.033 -15.407 1.00 95.94 187 ARG A C 1
ATOM 1434 O O . ARG A 1 187 ? 8.862 -6.788 -15.564 1.00 95.94 187 ARG A O 1
ATOM 1441 N N . CYS A 1 188 ? 10.627 -5.711 -16.411 1.00 97.56 188 CYS A N 1
ATOM 1442 C CA . CYS A 1 188 ? 10.539 -6.322 -17.738 1.00 97.56 188 CYS A CA 1
ATOM 1443 C C . CYS A 1 188 ? 11.738 -7.239 -18.006 1.00 97.56 188 CYS A C 1
ATOM 1445 O O . CYS A 1 188 ? 12.874 -6.908 -17.659 1.00 97.56 188 CYS A O 1
ATOM 1447 N N . TRP A 1 189 ? 11.483 -8.376 -18.652 1.00 97.75 189 TRP A N 1
ATOM 1448 C CA . TRP A 1 189 ? 12.480 -9.407 -18.947 1.00 97.75 189 TRP A CA 1
ATOM 1449 C C . TRP A 1 189 ? 12.721 -9.532 -20.450 1.00 97.75 189 TRP A C 1
ATOM 1451 O O . TRP A 1 189 ? 11.772 -9.776 -21.192 1.00 97.75 189 TRP A O 1
ATOM 1461 N N . PHE A 1 190 ? 13.976 -9.476 -20.906 1.00 97.94 190 PHE A N 1
ATOM 1462 C CA . PHE A 1 190 ? 14.337 -9.600 -22.323 1.00 97.94 190 PHE A CA 1
ATOM 1463 C C . PHE A 1 190 ? 15.470 -10.601 -22.567 1.00 97.94 190 PHE A C 1
ATOM 1465 O O . PHE A 1 190 ? 16.548 -10.480 -21.994 1.00 97.94 190 PHE A O 1
ATOM 1472 N N . GLU A 1 191 ? 15.288 -11.530 -23.502 1.00 96.69 191 GLU A N 1
ATOM 1473 C CA . GLU A 1 191 ? 16.356 -12.446 -23.921 1.00 96.69 191 GLU A CA 1
ATOM 1474 C C . GLU A 1 191 ? 16.317 -12.708 -25.428 1.00 96.69 191 GLU A C 1
ATOM 1476 O O . GLU A 1 191 ? 15.262 -12.630 -26.053 1.00 96.69 191 GLU A O 1
ATOM 1481 N N . LEU A 1 192 ? 17.479 -12.997 -26.026 1.00 96.44 192 LEU A N 1
ATOM 1482 C CA . LEU A 1 192 ? 17.605 -13.482 -27.409 1.00 96.44 192 LEU A CA 1
ATOM 1483 C C . LEU A 1 192 ? 16.959 -12.580 -28.481 1.00 96.44 192 LEU A C 1
ATOM 1485 O O . LEU A 1 192 ? 16.338 -13.045 -29.443 1.00 96.44 192 LEU A O 1
ATOM 1489 N N . TRP A 1 193 ? 17.128 -11.266 -28.345 1.00 96.44 193 TRP A N 1
ATOM 1490 C CA . TRP A 1 193 ? 16.712 -10.289 -29.356 1.00 96.44 193 TRP A CA 1
ATOM 1491 C C . TRP A 1 193 ? 17.832 -10.041 -30.371 1.00 96.44 193 TRP A C 1
ATOM 1493 O O . TRP A 1 193 ? 18.970 -9.798 -29.981 1.00 96.44 193 TRP A O 1
ATOM 1503 N N . GLY A 1 194 ? 17.515 -10.121 -31.670 1.00 93.38 194 GLY A N 1
ATOM 1504 C CA . GLY A 1 194 ? 18.491 -9.991 -32.767 1.00 93.38 194 GLY A CA 1
ATOM 1505 C C . GLY A 1 194 ? 18.689 -8.573 -33.304 1.00 93.38 194 GLY A C 1
ATOM 1506 O O . GLY A 1 194 ? 19.587 -8.328 -34.098 1.00 93.38 194 GLY A O 1
ATOM 1507 N N . GLU A 1 195 ? 17.896 -7.609 -32.854 1.00 92.69 195 GLU A N 1
ATOM 1508 C CA . GLU A 1 195 ? 18.102 -6.173 -33.071 1.00 92.69 195 GLU A CA 1
ATOM 1509 C C . GLU A 1 195 ? 18.189 -5.480 -31.697 1.00 92.69 195 GLU A C 1
ATOM 1511 O O . GLU A 1 195 ? 18.153 -6.159 -30.678 1.00 92.69 195 GLU A O 1
ATOM 1516 N N . ASN A 1 196 ? 18.316 -4.150 -31.648 1.00 91.44 196 ASN A N 1
ATOM 1517 C CA . ASN A 1 196 ? 18.280 -3.371 -30.409 1.00 91.44 196 ASN A CA 1
ATOM 1518 C C . ASN A 1 196 ? 17.079 -3.824 -29.560 1.00 91.44 196 ASN A C 1
ATOM 1520 O O . ASN A 1 196 ? 15.930 -3.695 -29.996 1.00 91.44 196 ASN A O 1
ATOM 1524 N N . THR A 1 197 ? 17.350 -4.345 -28.364 1.00 94.81 197 THR A N 1
ATOM 1525 C CA . THR A 1 197 ? 16.313 -4.813 -27.436 1.00 94.81 197 THR A CA 1
ATOM 1526 C C . THR A 1 197 ? 15.366 -3.669 -27.107 1.00 94.81 197 THR A C 1
ATOM 1528 O O . THR A 1 197 ? 14.168 -3.762 -27.365 1.00 94.81 197 THR A O 1
ATOM 1531 N N . ILE A 1 198 ? 15.931 -2.552 -26.642 1.00 96.88 198 ILE A N 1
ATOM 1532 C CA . ILE A 1 198 ? 15.216 -1.295 -26.429 1.00 96.88 198 ILE A CA 1
ATOM 1533 C C . ILE A 1 198 ? 15.925 -0.203 -27.225 1.00 96.88 198 ILE A C 1
ATOM 1535 O O . ILE A 1 198 ? 17.084 0.126 -26.965 1.00 96.88 198 ILE A O 1
ATOM 1539 N N . TYR A 1 199 ? 15.225 0.367 -28.204 1.00 95.25 199 TYR A N 1
ATOM 1540 C CA . TYR A 1 199 ? 15.711 1.490 -29.000 1.00 95.25 199 TYR A CA 1
ATOM 1541 C C . TYR A 1 199 ? 14.980 2.776 -28.617 1.00 95.25 199 TYR A C 1
ATOM 1543 O O . TYR A 1 199 ? 13.874 3.023 -29.091 1.00 95.25 199 TYR A O 1
ATOM 1551 N N . ALA A 1 200 ? 15.612 3.609 -27.796 1.00 94.50 200 ALA A N 1
ATOM 1552 C CA . ALA A 1 200 ? 15.026 4.810 -27.207 1.00 94.50 200 ALA A CA 1
ATOM 1553 C C . ALA A 1 200 ? 15.957 6.026 -27.286 1.00 94.50 200 ALA A C 1
ATOM 1555 O O . ALA A 1 200 ? 16.182 6.748 -26.322 1.00 94.50 200 ALA A O 1
ATOM 1556 N N . LYS A 1 201 ? 16.528 6.265 -28.467 1.00 89.75 201 LYS A N 1
ATOM 1557 C CA . LYS A 1 201 ? 17.482 7.364 -28.658 1.00 89.75 201 LYS A CA 1
ATOM 1558 C C . LYS A 1 201 ? 16.861 8.704 -29.055 1.00 89.75 201 LYS A C 1
ATOM 1560 O O . LYS A 1 201 ? 17.600 9.656 -29.266 1.00 89.75 201 LYS A O 1
ATOM 1565 N N . LYS A 1 202 ? 15.559 8.756 -29.337 1.00 88.88 202 LYS A N 1
ATOM 1566 C CA . LYS A 1 202 ? 14.879 9.945 -29.873 1.00 88.88 202 LYS A CA 1
ATOM 1567 C C . LYS A 1 202 ? 13.991 10.721 -28.895 1.00 88.88 202 LYS A C 1
ATOM 1569 O O . LYS A 1 202 ? 13.893 11.912 -29.154 1.00 88.88 202 LYS A O 1
ATOM 1574 N N . PRO A 1 203 ? 13.316 10.123 -27.896 1.00 90.50 203 PRO A N 1
ATOM 1575 C CA . PRO A 1 203 ? 12.251 10.825 -27.183 1.00 90.50 203 PRO A CA 1
ATOM 1576 C C . PRO A 1 203 ? 12.784 12.074 -26.471 1.00 90.50 203 PRO A C 1
ATOM 1578 O O . PRO A 1 203 ? 13.931 12.093 -26.029 1.00 90.50 203 PRO A O 1
ATOM 1581 N N . GLU A 1 204 ? 11.949 13.109 -26.415 1.00 92.25 204 GLU A N 1
ATOM 1582 C CA . GLU A 1 204 ? 12.148 14.313 -25.598 1.00 92.25 204 GLU A CA 1
ATOM 1583 C C . GLU A 1 204 ? 11.673 14.084 -24.156 1.00 92.25 204 GLU A C 1
ATOM 1585 O O . GLU A 1 204 ? 12.293 14.568 -23.209 1.00 92.25 204 GLU A O 1
ATOM 1590 N N . GLY A 1 205 ? 10.587 13.320 -24.002 1.00 93.50 205 GLY A N 1
ATOM 1591 C CA . GLY A 1 205 ? 10.037 12.933 -22.709 1.00 93.50 205 GLY A CA 1
ATOM 1592 C C . GLY A 1 205 ? 10.955 11.996 -21.916 1.00 93.50 205 GLY A C 1
ATOM 1593 O O . GLY A 1 205 ? 11.817 11.324 -22.496 1.00 93.50 205 GLY A O 1
ATOM 1594 N N . PRO A 1 206 ? 10.785 11.936 -20.585 1.00 95.12 206 PRO A N 1
ATOM 1595 C CA . PRO A 1 206 ? 11.610 11.094 -19.735 1.00 95.12 206 PRO A CA 1
ATOM 1596 C C . PRO A 1 206 ? 11.331 9.602 -19.958 1.00 95.12 206 PRO A C 1
ATOM 1598 O O . PRO A 1 206 ? 10.190 9.184 -20.160 1.00 95.12 206 PRO A O 1
ATOM 1601 N N . LEU A 1 207 ? 12.383 8.787 -19.876 1.00 97.06 207 LEU A N 1
ATOM 1602 C CA . LEU A 1 207 ? 12.294 7.326 -19.922 1.00 97.06 207 LEU A CA 1
ATOM 1603 C C . LEU A 1 207 ? 12.876 6.726 -18.644 1.00 97.06 207 LEU A C 1
ATOM 1605 O O . LEU A 1 207 ? 14.042 6.930 -18.323 1.00 97.06 207 LEU A O 1
ATOM 1609 N N . LYS A 1 208 ? 12.084 5.928 -17.943 1.00 97.81 208 LYS A N 1
ATOM 1610 C CA . LYS A 1 208 ? 12.456 5.253 -16.702 1.00 97.81 208 LYS A CA 1
ATOM 1611 C C . LYS A 1 208 ? 12.474 3.747 -16.937 1.00 97.81 208 LYS A C 1
ATOM 1613 O O . LYS A 1 208 ? 11.442 3.157 -17.231 1.00 97.81 208 LYS A O 1
ATOM 1618 N N . ILE A 1 209 ? 13.641 3.121 -16.840 1.00 97.94 209 ILE A N 1
ATOM 1619 C CA . ILE A 1 209 ? 13.837 1.673 -16.966 1.00 97.94 209 ILE A CA 1
ATOM 1620 C C . ILE A 1 209 ? 14.249 1.151 -15.595 1.00 97.94 209 ILE A C 1
ATOM 1622 O O . ILE A 1 209 ? 15.402 1.275 -15.182 1.00 97.94 209 ILE A O 1
ATOM 1626 N N . TYR A 1 210 ? 13.286 0.591 -14.878 1.00 97.50 210 TYR A N 1
ATOM 1627 C CA . TYR A 1 210 ? 13.414 0.185 -13.489 1.00 97.50 210 TYR A CA 1
ATOM 1628 C C . TYR A 1 210 ? 13.267 -1.323 -13.358 1.00 97.50 210 TYR A C 1
ATOM 1630 O O . TYR A 1 210 ? 12.419 -1.940 -14.003 1.00 97.50 210 TYR A O 1
ATOM 1638 N N . ASN A 1 211 ? 14.092 -1.933 -12.509 1.00 96.12 211 ASN A N 1
ATOM 1639 C CA . ASN A 1 211 ? 13.964 -3.349 -12.162 1.00 96.12 211 ASN A CA 1
ATOM 1640 C C . ASN A 1 211 ? 13.948 -4.270 -13.398 1.00 96.12 211 ASN A C 1
ATOM 1642 O O . ASN A 1 211 ? 13.225 -5.255 -13.419 1.00 96.12 211 ASN A O 1
ATOM 1646 N N . CYS A 1 212 ? 14.666 -3.943 -14.474 1.00 96.94 212 CYS A N 1
ATOM 1647 C CA . CYS A 1 212 ? 14.608 -4.706 -15.724 1.00 96.94 212 CYS A CA 1
ATOM 1648 C C . CYS A 1 212 ? 15.788 -5.671 -15.873 1.00 96.94 212 CYS A C 1
ATOM 1650 O O . CYS A 1 212 ? 16.875 -5.465 -15.330 1.00 96.94 212 CYS A O 1
ATOM 1652 N N . PHE A 1 213 ? 15.567 -6.724 -16.653 1.00 96.75 213 PHE A N 1
ATOM 1653 C CA . PHE A 1 213 ? 16.547 -7.760 -16.944 1.00 96.75 213 PHE A CA 1
ATOM 1654 C C . PHE A 1 213 ? 16.735 -7.911 -18.447 1.00 96.75 213 PHE A C 1
ATOM 1656 O O . PHE A 1 213 ? 15.751 -8.067 -19.174 1.00 96.75 213 PHE A O 1
ATOM 1663 N N . TRP A 1 214 ? 17.980 -7.940 -18.921 1.00 96.81 214 TRP A N 1
ATOM 1664 C CA . TRP A 1 214 ? 18.258 -8.388 -20.281 1.00 96.81 214 TRP A CA 1
ATOM 1665 C C . TRP A 1 214 ? 19.510 -9.252 -20.381 1.00 96.81 214 TRP A C 1
ATOM 1667 O O . TRP A 1 214 ? 20.573 -8.923 -19.848 1.00 96.81 214 TRP A O 1
ATOM 1677 N N . ARG A 1 215 ? 19.398 -10.355 -21.125 1.00 97.12 215 ARG A N 1
ATOM 1678 C CA . ARG A 1 215 ? 20.496 -11.305 -21.300 1.00 97.12 215 ARG A CA 1
ATOM 1679 C C . ARG A 1 215 ? 20.644 -11.787 -22.733 1.00 97.12 215 ARG A C 1
ATOM 1681 O O . ARG A 1 215 ? 19.659 -12.114 -23.386 1.00 97.12 215 ARG A O 1
ATOM 1688 N N . ASN A 1 216 ? 21.890 -11.852 -23.207 1.00 97.38 216 ASN A N 1
ATOM 1689 C CA . ASN A 1 216 ? 22.246 -12.387 -24.526 1.00 97.38 216 ASN A CA 1
ATOM 1690 C C . ASN A 1 216 ? 21.338 -11.794 -25.623 1.00 97.38 216 ASN A C 1
ATOM 1692 O O . ASN A 1 216 ? 20.577 -12.486 -26.296 1.00 97.38 216 ASN A O 1
ATOM 1696 N N . THR A 1 217 ? 21.386 -10.467 -25.752 1.00 95.44 217 THR A N 1
ATOM 1697 C CA . THR A 1 217 ? 20.608 -9.666 -26.703 1.00 95.44 217 THR A CA 1
ATOM 1698 C C . THR A 1 217 ? 21.498 -8.769 -27.560 1.00 95.44 217 THR A C 1
ATOM 1700 O O . THR A 1 217 ? 22.602 -8.396 -27.175 1.00 95.44 217 THR A O 1
ATOM 1703 N N . GLN A 1 218 ? 21.013 -8.358 -28.725 1.00 90.56 218 GLN A N 1
ATOM 1704 C CA . GLN A 1 218 ? 21.733 -7.473 -29.625 1.00 90.56 218 GLN A CA 1
ATOM 1705 C C . GLN A 1 218 ? 21.572 -5.996 -29.211 1.00 90.56 218 GLN A C 1
ATOM 1707 O O . GLN A 1 218 ? 20.478 -5.466 -29.076 1.00 90.56 218 GLN A O 1
ATOM 1712 N N . VAL A 1 219 ? 22.692 -5.292 -29.031 1.00 83.50 219 VAL A N 1
ATOM 1713 C CA . VAL A 1 219 ? 22.820 -3.869 -28.642 1.00 83.50 219 VAL A CA 1
ATOM 1714 C C . VAL A 1 219 ? 22.221 -3.494 -27.267 1.00 83.50 219 VAL A C 1
ATOM 1716 O O . VAL A 1 219 ? 22.498 -2.396 -26.793 1.00 83.50 219 VAL A O 1
ATOM 1719 N N . GLY A 1 220 ? 21.533 -4.404 -26.567 1.00 85.38 220 GLY A N 1
ATOM 1720 C CA . GLY A 1 220 ? 20.991 -4.161 -25.225 1.00 85.38 220 GLY A CA 1
ATOM 1721 C C . GLY A 1 220 ? 20.012 -2.988 -25.219 1.00 85.38 220 GLY A C 1
ATOM 1722 O O . GLY A 1 220 ? 19.059 -2.965 -26.003 1.00 85.38 220 GLY A O 1
ATOM 1723 N N . VAL A 1 221 ? 20.269 -1.994 -24.367 1.00 94.75 221 VAL A N 1
ATOM 1724 C CA . VAL A 1 221 ? 19.448 -0.779 -24.260 1.00 94.75 221 VAL A CA 1
ATOM 1725 C C . VAL A 1 221 ? 20.184 0.412 -24.870 1.00 94.75 221 VAL A C 1
ATOM 1727 O O . VAL A 1 221 ? 21.292 0.748 -24.455 1.00 94.75 221 VAL A O 1
ATOM 1730 N N . ARG A 1 222 ? 19.567 1.088 -25.844 1.00 93.88 222 ARG A N 1
ATOM 1731 C CA . ARG A 1 222 ? 20.121 2.287 -26.491 1.00 93.88 222 ARG A CA 1
ATOM 1732 C C . ARG A 1 222 ? 19.261 3.505 -26.188 1.00 93.88 222 ARG A C 1
ATOM 1734 O O . ARG A 1 222 ? 18.105 3.537 -26.602 1.00 93.88 222 ARG A O 1
ATOM 1741 N N . ILE A 1 223 ? 19.825 4.497 -25.509 1.00 94.69 223 ILE A N 1
ATOM 1742 C CA . ILE A 1 223 ? 19.082 5.579 -24.846 1.00 94.69 223 ILE A CA 1
ATOM 1743 C C . ILE A 1 223 ? 19.648 6.966 -25.166 1.00 94.69 223 ILE A C 1
ATOM 1745 O O . ILE A 1 223 ? 20.763 7.091 -25.672 1.00 94.69 223 ILE A O 1
ATOM 1749 N N . GLY A 1 224 ? 18.892 8.006 -24.830 1.00 91.25 224 GLY A N 1
ATOM 1750 C CA . GLY A 1 224 ? 19.359 9.389 -24.741 1.00 91.25 224 GLY A CA 1
ATOM 1751 C C . GLY A 1 224 ? 18.375 10.245 -23.933 1.00 91.25 224 GLY A C 1
ATOM 1752 O O . GLY A 1 224 ? 17.391 9.728 -23.415 1.00 91.25 224 GLY A O 1
ATOM 1753 N N . GLY A 1 225 ? 18.625 11.544 -23.817 1.00 89.44 225 GLY A N 1
ATOM 1754 C CA . GLY A 1 225 ? 17.755 12.491 -23.116 1.00 89.44 225 GLY A CA 1
ATOM 1755 C C . GLY A 1 225 ? 17.731 12.258 -21.610 1.00 89.44 225 GLY A C 1
ATOM 1756 O O . GLY A 1 225 ? 18.731 11.828 -21.031 1.00 89.44 225 GLY A O 1
ATOM 1757 N N . ASN A 1 226 ? 16.583 12.540 -20.994 1.00 93.12 226 ASN A N 1
ATOM 1758 C CA . ASN A 1 226 ? 16.323 12.325 -19.571 1.00 93.12 226 ASN A CA 1
ATOM 1759 C C . ASN A 1 226 ? 15.930 10.866 -19.320 1.00 93.12 226 ASN A C 1
ATOM 1761 O O . ASN A 1 226 ? 14.758 10.546 -19.134 1.00 93.12 226 ASN A O 1
ATOM 1765 N N . THR A 1 227 ? 16.917 9.973 -19.374 1.00 96.19 227 THR A N 1
ATOM 1766 C CA . THR A 1 227 ? 16.698 8.538 -19.166 1.00 96.19 227 THR A CA 1
ATOM 1767 C C . THR A 1 227 ? 17.305 8.072 -17.850 1.00 96.19 227 THR A C 1
ATOM 1769 O O . THR A 1 227 ? 18.464 8.360 -17.557 1.00 96.19 227 THR A O 1
ATOM 1772 N N . GLU A 1 228 ? 16.560 7.264 -17.105 1.00 97.69 228 GLU A N 1
ATOM 1773 C CA . GLU A 1 228 ? 17.038 6.551 -15.929 1.00 97.69 228 GLU A CA 1
ATOM 1774 C C . GLU A 1 228 ? 17.028 5.041 -16.163 1.00 97.69 228 GLU A C 1
ATOM 1776 O O . GLU A 1 228 ? 16.030 4.477 -16.598 1.00 97.69 228 GLU A O 1
ATOM 1781 N N . VAL A 1 229 ? 18.131 4.375 -15.837 1.00 97.75 229 VAL A N 1
ATOM 1782 C CA . VAL A 1 229 ? 18.256 2.919 -15.770 1.00 97.75 229 VAL A CA 1
ATOM 1783 C C . VAL A 1 229 ? 18.624 2.576 -14.336 1.00 97.75 229 VAL A C 1
ATOM 1785 O O . VAL A 1 229 ? 19.745 2.861 -13.916 1.00 97.75 229 VAL A O 1
ATOM 1788 N N . ARG A 1 230 ? 17.686 2.016 -13.567 1.00 96.62 230 ARG A N 1
ATOM 1789 C CA . ARG A 1 230 ? 17.882 1.754 -12.135 1.00 96.62 230 ARG A CA 1
ATOM 1790 C C . ARG A 1 230 ? 17.537 0.327 -11.744 1.00 96.62 230 ARG A C 1
ATOM 1792 O O . ARG A 1 230 ? 16.574 -0.241 -12.260 1.00 96.62 230 ARG A O 1
ATOM 1799 N N . ASN A 1 231 ? 18.308 -0.243 -10.820 1.00 95.25 231 ASN A N 1
ATOM 1800 C CA . ASN A 1 231 ? 18.104 -1.600 -10.304 1.00 95.25 231 ASN A CA 1
ATOM 1801 C C . ASN A 1 231 ? 18.008 -2.687 -11.394 1.00 95.25 231 ASN A C 1
ATOM 1803 O O . ASN A 1 231 ? 17.270 -3.666 -11.274 1.00 95.25 231 ASN A O 1
ATOM 1807 N N . CYS A 1 232 ? 18.734 -2.506 -12.498 1.00 96.44 232 CYS A N 1
ATOM 1808 C CA . CYS A 1 232 ? 18.681 -3.393 -13.656 1.00 96.44 232 CYS A CA 1
ATOM 1809 C C . CYS A 1 232 ? 19.837 -4.398 -13.659 1.00 96.44 232 CYS A C 1
ATOM 1811 O O . CYS A 1 232 ? 20.883 -4.171 -13.047 1.00 96.44 232 CYS A O 1
ATOM 1813 N N . VAL A 1 233 ? 19.649 -5.503 -14.384 1.00 97.00 233 VAL A N 1
ATOM 1814 C CA . VAL A 1 233 ? 20.678 -6.531 -14.601 1.00 97.00 233 VAL A CA 1
ATOM 1815 C C . VAL A 1 233 ? 20.871 -6.776 -16.089 1.00 97.00 233 VAL A C 1
ATOM 1817 O O . VAL A 1 233 ? 19.923 -7.083 -16.814 1.00 97.00 233 VAL A O 1
ATOM 1820 N N . SER A 1 234 ? 22.126 -6.685 -16.523 1.00 97.94 234 SER A N 1
ATOM 1821 C CA . SER A 1 234 ? 22.552 -6.992 -17.888 1.00 97.94 234 SER A CA 1
ATOM 1822 C C . SER A 1 234 ? 23.543 -8.146 -17.886 1.00 97.94 234 SER A C 1
ATOM 1824 O O . SER A 1 234 ? 24.618 -8.040 -17.289 1.00 97.94 234 SER A O 1
ATOM 1826 N N . ILE A 1 235 ? 23.222 -9.225 -18.598 1.00 98.19 235 ILE A N 1
ATOM 1827 C CA . ILE A 1 235 ? 24.104 -10.391 -18.718 1.00 98.19 235 ILE A CA 1
ATOM 1828 C C . ILE A 1 235 ? 24.497 -10.617 -20.178 1.00 98.19 235 ILE A C 1
ATOM 1830 O O . ILE A 1 235 ? 23.653 -10.709 -21.070 1.00 98.19 235 ILE A O 1
ATOM 1834 N N . LYS A 1 236 ? 25.798 -10.742 -20.423 1.00 97.81 236 LYS A N 1
ATOM 1835 C CA . LYS A 1 236 ? 26.369 -11.218 -21.681 1.00 97.81 236 LYS A CA 1
ATOM 1836 C C . LYS A 1 236 ? 27.396 -12.295 -21.369 1.00 97.81 236 LYS A C 1
ATOM 1838 O O . LYS A 1 236 ? 28.530 -11.991 -21.006 1.00 97.81 236 LYS A O 1
ATOM 1843 N N . ASP A 1 237 ? 26.979 -13.545 -21.505 1.00 97.62 237 ASP A N 1
ATOM 1844 C CA . ASP A 1 237 ? 27.760 -14.723 -21.116 1.00 97.62 237 ASP A CA 1
ATOM 1845 C C . ASP A 1 237 ? 27.711 -15.868 -22.138 1.00 97.62 237 ASP A C 1
ATOM 1847 O O . ASP A 1 237 ? 28.468 -16.828 -22.010 1.00 97.62 237 ASP A O 1
ATOM 1851 N N . ASP A 1 238 ? 26.879 -15.750 -23.174 1.00 97.44 238 ASP A N 1
ATOM 1852 C CA . ASP A 1 238 ? 26.744 -16.764 -24.220 1.00 97.44 238 ASP A CA 1
ATOM 1853 C C . ASP A 1 238 ? 26.455 -16.128 -25.588 1.00 97.44 238 ASP A C 1
ATOM 1855 O O . ASP A 1 238 ? 26.273 -14.913 -25.712 1.00 97.44 238 ASP A O 1
ATOM 1859 N N . VAL A 1 239 ? 26.437 -16.938 -26.643 1.00 96.19 239 VAL A N 1
ATOM 1860 C CA . VAL A 1 239 ? 26.022 -16.544 -27.990 1.00 96.19 239 VAL A CA 1
ATOM 1861 C C . VAL A 1 239 ? 24.598 -15.979 -27.992 1.00 96.19 239 VAL A C 1
ATOM 1863 O O . VAL A 1 239 ? 23.722 -16.408 -27.243 1.00 96.19 239 VAL A O 1
ATOM 1866 N N . HIS A 1 240 ? 24.362 -15.003 -28.864 1.00 95.31 240 HIS A N 1
ATOM 1867 C CA . HIS A 1 240 ? 23.063 -14.371 -29.055 1.00 95.31 240 HIS A CA 1
ATOM 1868 C C . HIS A 1 240 ? 22.819 -14.057 -30.534 1.00 95.31 240 HIS A C 1
ATOM 1870 O O . HIS A 1 240 ? 23.792 -13.977 -31.298 1.00 95.31 240 HIS A O 1
ATOM 1876 N N . PRO A 1 241 ? 21.554 -13.844 -30.947 1.00 95.00 241 PRO A N 1
ATOM 1877 C CA . PRO A 1 241 ? 21.239 -13.667 -32.355 1.00 95.00 241 PRO A CA 1
ATOM 1878 C C . PRO A 1 241 ? 21.939 -12.464 -32.985 1.00 95.00 241 PRO A C 1
ATOM 1880 O O . PRO A 1 241 ? 22.119 -11.420 -32.356 1.00 95.00 241 PRO A O 1
ATOM 1883 N N . VAL A 1 242 ? 22.296 -12.586 -34.261 1.00 92.62 242 VAL A N 1
ATOM 1884 C CA . VAL A 1 242 ? 22.977 -11.512 -34.992 1.00 92.62 242 VAL A CA 1
ATOM 1885 C C . VAL A 1 242 ? 21.977 -10.558 -35.642 1.00 92.62 242 VAL A C 1
ATOM 1887 O O . VAL A 1 242 ? 20.902 -10.955 -36.096 1.00 92.62 242 VAL A O 1
ATOM 1890 N N . GLN A 1 243 ? 22.355 -9.288 -35.761 1.00 92.25 243 GLN A N 1
ATOM 1891 C CA . GLN A 1 243 ? 21.566 -8.313 -36.503 1.00 92.25 243 GLN A CA 1
ATOM 1892 C C . GLN A 1 243 ? 21.636 -8.624 -37.991 1.00 92.25 243 GLN A C 1
ATOM 1894 O O . GLN A 1 243 ? 22.696 -8.479 -38.601 1.00 92.25 243 GLN A O 1
ATOM 1899 N N . SER A 1 244 ? 20.509 -9.017 -38.590 1.00 93.38 244 SER A N 1
ATOM 1900 C CA . SER A 1 244 ? 20.505 -9.481 -39.979 1.00 93.38 244 SER A CA 1
ATOM 1901 C C . SER A 1 244 ? 21.019 -8.394 -40.929 1.00 93.38 244 SER A C 1
ATOM 1903 O O . SER A 1 244 ? 22.031 -8.601 -41.583 1.00 93.38 244 SER A O 1
ATOM 1905 N N . TRP A 1 245 ? 20.432 -7.197 -40.970 1.00 91.75 245 TRP A N 1
ATOM 1906 C CA . TRP A 1 245 ? 20.790 -6.193 -41.985 1.00 91.75 245 TRP A CA 1
ATOM 1907 C C . TRP A 1 245 ? 22.262 -5.743 -41.953 1.00 91.75 245 TRP A C 1
ATOM 1909 O O . TRP A 1 245 ? 22.827 -5.422 -42.997 1.00 91.75 245 TRP A O 1
ATOM 1919 N N . SER A 1 246 ? 22.915 -5.726 -40.788 1.00 90.94 246 SER A N 1
ATOM 1920 C CA . SER A 1 246 ? 24.326 -5.326 -40.664 1.00 90.94 246 SER A CA 1
ATOM 1921 C C . SER A 1 246 ? 25.292 -6.515 -40.642 1.00 90.94 246 SER A C 1
ATOM 1923 O O . SER A 1 246 ? 26.482 -6.334 -40.889 1.00 90.94 246 SER A O 1
ATOM 1925 N N . GLY A 1 247 ? 24.801 -7.719 -40.330 1.00 89.00 247 GLY A N 1
ATOM 1926 C CA . GLY A 1 247 ? 25.620 -8.879 -39.971 1.00 89.00 247 GLY A CA 1
ATOM 1927 C C . GLY A 1 247 ? 26.353 -8.723 -38.632 1.00 89.00 247 GLY A C 1
ATOM 1928 O O . GLY A 1 247 ? 27.202 -9.545 -38.298 1.00 89.00 247 GLY A O 1
ATOM 1929 N N . GLY A 1 248 ? 26.079 -7.655 -37.877 1.00 88.38 248 GLY A N 1
ATOM 1930 C CA . GLY A 1 248 ? 26.753 -7.366 -36.620 1.00 88.38 248 GLY A CA 1
ATOM 1931 C C . GLY A 1 248 ? 26.224 -8.228 -35.479 1.00 88.38 248 GLY A C 1
ATOM 1932 O O . GLY A 1 248 ? 25.018 -8.359 -35.301 1.00 88.38 248 GLY A O 1
ATOM 1933 N N . SER A 1 249 ? 27.124 -8.733 -34.642 1.00 90.25 249 SER A N 1
ATOM 1934 C CA . SER A 1 249 ? 26.800 -9.357 -33.358 1.00 90.25 249 SER A CA 1
ATOM 1935 C C . SER A 1 249 ? 27.509 -8.569 -32.271 1.00 90.25 249 SER A C 1
ATOM 1937 O O . SER A 1 249 ? 28.735 -8.467 -32.290 1.00 90.25 249 SER A O 1
ATOM 1939 N N . LEU A 1 250 ? 26.749 -7.901 -31.409 1.00 93.44 250 LEU A N 1
ATOM 1940 C CA . LEU A 1 250 ? 27.287 -7.075 -30.340 1.00 93.44 250 LEU A CA 1
ATOM 1941 C C . LEU A 1 250 ? 26.218 -6.761 -29.293 1.00 93.44 250 LEU A C 1
ATOM 1943 O O . LEU A 1 250 ? 25.314 -5.977 -29.573 1.00 93.44 250 LEU A O 1
ATOM 1947 N N . GLN A 1 251 ? 26.373 -7.283 -28.080 1.00 94.94 251 GLN A N 1
ATOM 1948 C CA . GLN A 1 251 ? 25.605 -6.847 -26.916 1.00 94.94 251 GLN A CA 1
ATOM 1949 C C . GLN A 1 251 ? 26.351 -5.744 -26.173 1.00 94.94 251 GLN A C 1
ATOM 1951 O O . GLN A 1 251 ? 27.512 -5.915 -25.820 1.00 94.94 251 GLN A O 1
ATOM 1956 N N . ARG A 1 252 ? 25.671 -4.640 -25.875 1.00 94.12 252 ARG A N 1
ATOM 1957 C CA . ARG A 1 252 ? 26.086 -3.680 -24.841 1.00 94.12 252 ARG A CA 1
ATOM 1958 C C . ARG A 1 252 ? 25.117 -3.779 -23.671 1.00 94.12 252 ARG A C 1
ATOM 1960 O O . ARG A 1 252 ? 24.066 -4.397 -23.819 1.00 94.12 252 ARG A O 1
ATOM 1967 N N . GLY A 1 253 ? 25.475 -3.221 -22.519 1.00 95.19 253 GLY A N 1
ATOM 1968 C CA . GLY A 1 253 ? 24.523 -3.111 -21.416 1.00 95.19 253 GLY A CA 1
ATOM 1969 C C . GLY A 1 253 ? 23.603 -1.928 -21.686 1.00 95.19 253 GLY A C 1
ATOM 1970 O O . GLY A 1 253 ? 22.479 -2.099 -22.152 1.00 95.19 253 GLY A O 1
ATOM 1971 N N . VAL A 1 254 ? 24.145 -0.726 -21.494 1.00 96.56 254 VAL A N 1
ATOM 1972 C CA . VAL A 1 254 ? 23.507 0.556 -21.802 1.00 96.56 254 VAL A CA 1
ATOM 1973 C C . VAL A 1 254 ? 24.382 1.354 -22.773 1.00 96.56 254 VAL A C 1
ATOM 1975 O O . VAL A 1 254 ? 25.573 1.559 -22.541 1.00 96.56 254 VAL A O 1
ATOM 1978 N N . SER A 1 255 ? 23.789 1.822 -23.872 1.00 95.00 255 SER A N 1
ATOM 1979 C CA . SER A 1 255 ? 24.427 2.668 -24.885 1.00 95.00 255 SER A CA 1
ATOM 1980 C C . SER A 1 255 ? 23.763 4.043 -24.934 1.00 95.00 255 SER A C 1
ATOM 1982 O O . SER A 1 255 ? 22.643 4.174 -25.424 1.00 95.00 255 SER A O 1
ATOM 1984 N N . VAL A 1 256 ? 24.451 5.070 -24.437 1.00 93.06 256 VAL A N 1
ATOM 1985 C CA . VAL A 1 256 ? 24.027 6.474 -24.481 1.00 93.06 256 VAL A CA 1
ATOM 1986 C C . VAL A 1 256 ? 24.416 7.073 -25.831 1.00 93.06 256 VAL A C 1
ATOM 1988 O O . VAL A 1 256 ? 25.598 7.220 -26.163 1.00 93.06 256 VAL A O 1
ATOM 1991 N N . GLU A 1 257 ? 23.402 7.375 -26.635 1.00 90.88 257 GLU A N 1
ATOM 1992 C CA . GLU A 1 257 ? 23.545 7.809 -28.020 1.00 90.88 257 GLU A CA 1
ATOM 1993 C C . GLU A 1 257 ? 22.510 8.868 -28.412 1.00 90.88 257 GLU A C 1
ATOM 1995 O O . GLU A 1 257 ? 21.590 8.623 -29.198 1.00 90.88 257 GLU A O 1
ATOM 2000 N N . ALA A 1 258 ? 22.712 10.069 -27.887 1.00 87.81 258 ALA A N 1
ATOM 2001 C CA . ALA A 1 258 ? 21.934 11.261 -28.166 1.00 87.81 258 ALA A CA 1
ATOM 2002 C C . ALA A 1 258 ? 21.891 11.634 -29.663 1.00 87.81 258 ALA A C 1
ATOM 2004 O O . ALA A 1 258 ? 22.810 11.372 -30.454 1.00 87.81 258 ALA A O 1
ATOM 2005 N N . VAL A 1 259 ? 20.797 12.285 -30.061 1.00 85.69 259 VAL A N 1
ATOM 2006 C CA . VAL A 1 259 ? 20.539 12.763 -31.425 1.00 85.69 259 VAL A CA 1
ATOM 2007 C C . VAL A 1 259 ? 20.683 14.284 -31.477 1.00 85.69 259 VAL A C 1
ATOM 2009 O O . VAL A 1 259 ? 20.077 14.993 -30.682 1.00 85.69 259 VAL A O 1
ATOM 2012 N N . VAL A 1 260 ? 21.465 14.772 -32.447 1.00 79.31 260 VAL A N 1
ATOM 2013 C CA . VAL A 1 260 ? 21.670 16.201 -32.748 1.00 79.31 260 VAL A CA 1
ATOM 2014 C C . VAL A 1 260 ? 21.545 16.422 -34.265 1.00 79.31 260 VAL A C 1
ATOM 2016 O O . VAL A 1 260 ? 22.047 15.588 -35.031 1.00 79.31 260 VAL A O 1
ATOM 2019 N N . PRO A 1 261 ? 20.920 17.528 -34.722 1.00 84.50 261 PRO A N 1
ATOM 2020 C CA . PRO A 1 261 ? 20.252 18.555 -33.911 1.00 84.50 261 PRO A CA 1
ATOM 2021 C C . PRO A 1 261 ? 18.963 18.037 -33.259 1.00 84.50 261 PRO A C 1
ATOM 2023 O O . PRO A 1 261 ? 18.345 17.104 -33.771 1.00 84.50 261 PRO A O 1
ATOM 2026 N N . ALA A 1 262 ? 18.583 18.639 -32.131 1.00 86.19 262 ALA A N 1
ATOM 2027 C CA . ALA A 1 262 ? 17.270 18.423 -31.537 1.00 86.19 262 ALA A CA 1
ATOM 2028 C C . ALA A 1 262 ? 16.167 18.975 -32.460 1.00 86.19 262 ALA A C 1
ATOM 2030 O O . ALA A 1 262 ? 16.375 19.938 -33.201 1.00 86.19 262 ALA A O 1
ATOM 2031 N N . ASP A 1 263 ? 14.994 18.361 -32.385 1.00 90.12 263 ASP A N 1
ATOM 2032 C CA . ASP A 1 263 ? 13.740 18.775 -33.010 1.00 90.12 263 ASP A CA 1
ATOM 2033 C C . ASP A 1 263 ? 12.577 18.605 -31.999 1.00 90.12 263 ASP A C 1
ATOM 2035 O O . ASP A 1 263 ? 11.762 17.680 -32.117 1.00 90.12 263 ASP A O 1
ATOM 2039 N N . PRO A 1 264 ? 12.512 19.467 -30.959 1.00 87.50 264 PRO A N 1
ATOM 2040 C CA . PRO A 1 264 ? 11.497 19.384 -29.898 1.00 87.50 264 PRO A CA 1
ATOM 2041 C C . PRO A 1 264 ? 10.060 19.594 -30.401 1.00 87.50 264 PRO A C 1
ATOM 2043 O O . PRO A 1 264 ? 9.086 19.153 -29.790 1.00 87.50 264 PRO A O 1
ATOM 2046 N N . GLU A 1 265 ? 9.878 20.249 -31.554 1.00 87.88 265 GLU A N 1
ATOM 2047 C CA . GLU A 1 265 ? 8.549 20.377 -32.166 1.00 87.88 265 GLU A CA 1
ATOM 2048 C C . GLU A 1 265 ? 7.959 18.999 -32.500 1.00 87.88 265 GLU A C 1
ATOM 2050 O O . GLU A 1 265 ? 6.761 18.788 -32.316 1.00 87.88 265 GLU A O 1
ATOM 2055 N N . ASN A 1 266 ? 8.808 18.042 -32.888 1.00 88.31 266 ASN A N 1
ATOM 2056 C CA . ASN A 1 266 ? 8.423 16.669 -33.215 1.00 88.31 266 ASN A CA 1
ATOM 2057 C C . ASN A 1 266 ? 8.714 15.656 -32.088 1.00 88.31 266 ASN A C 1
ATOM 2059 O O . ASN A 1 266 ? 8.683 14.446 -32.331 1.00 88.31 266 ASN A O 1
ATOM 2063 N N . GLY A 1 267 ? 8.990 16.124 -30.863 1.00 88.50 267 GLY A N 1
ATOM 2064 C CA . GLY A 1 267 ? 9.278 15.259 -29.712 1.00 88.50 267 GLY A CA 1
ATOM 2065 C C . GLY A 1 267 ? 10.636 14.562 -29.801 1.00 88.50 267 GLY A C 1
ATOM 2066 O O . GLY A 1 267 ? 10.769 13.417 -29.360 1.00 88.50 267 GLY A O 1
ATOM 2067 N N . ILE A 1 268 ? 11.617 15.197 -30.457 1.00 90.62 268 ILE A N 1
ATOM 2068 C CA . ILE A 1 268 ? 12.970 14.664 -30.623 1.00 90.62 268 ILE A CA 1
ATOM 2069 C C . ILE A 1 268 ? 13.964 15.552 -29.881 1.00 90.62 268 ILE A C 1
ATOM 2071 O O . ILE A 1 268 ? 14.445 16.539 -30.427 1.00 90.62 268 ILE A O 1
ATOM 2075 N N . ASN A 1 269 ? 14.338 15.189 -28.660 1.00 88.94 269 ASN A N 1
ATOM 2076 C CA . ASN A 1 269 ? 15.444 15.846 -27.969 1.00 88.94 269 ASN A CA 1
ATOM 2077 C C . ASN A 1 269 ? 16.081 14.898 -26.963 1.00 88.94 269 ASN A C 1
ATOM 2079 O O . ASN A 1 269 ? 15.614 14.745 -25.844 1.00 88.94 269 ASN A O 1
ATOM 2083 N N . SER A 1 270 ? 17.174 14.268 -27.373 1.00 86.94 270 SER A N 1
ATOM 2084 C CA . SER A 1 270 ? 17.868 13.297 -26.537 1.00 86.94 270 SER A CA 1
ATOM 2085 C C . SER A 1 270 ? 19.299 13.703 -26.202 1.00 86.94 270 SER A C 1
ATOM 2087 O O . SER A 1 270 ? 20.065 12.890 -25.692 1.00 86.94 270 SER A O 1
ATOM 2089 N N . TYR A 1 271 ? 19.675 14.949 -26.494 1.00 88.50 271 TYR A N 1
ATOM 2090 C CA . TYR A 1 271 ? 20.960 15.513 -26.087 1.00 88.50 271 TYR A CA 1
ATOM 2091 C C . TYR A 1 271 ? 20.826 16.350 -24.816 1.00 88.50 271 TYR A C 1
ATOM 2093 O O . TYR A 1 271 ? 21.579 16.126 -23.869 1.00 88.50 271 TYR A O 1
ATOM 2101 N N . GLU A 1 272 ? 19.854 17.267 -24.777 1.00 87.88 272 GLU A N 1
ATOM 2102 C CA . GLU A 1 272 ? 19.605 18.174 -23.652 1.00 87.88 272 GLU A CA 1
ATOM 2103 C C . GLU A 1 272 ? 18.928 17.418 -22.499 1.00 87.88 272 GLU A C 1
ATOM 2105 O O . GLU A 1 272 ? 17.712 17.440 -22.331 1.00 87.88 272 GLU A O 1
ATOM 2110 N N . GLY A 1 273 ? 19.726 16.687 -21.722 1.00 90.69 273 GLY A N 1
ATOM 2111 C CA . GLY A 1 273 ? 19.229 15.905 -20.601 1.00 90.69 273 GLY A CA 1
ATOM 2112 C C . GLY A 1 273 ? 20.306 15.097 -19.892 1.00 90.69 273 GLY A C 1
ATOM 2113 O O . GLY A 1 273 ? 21.502 15.200 -20.193 1.00 90.69 273 GLY A O 1
ATOM 2114 N N . THR A 1 274 ? 19.849 14.277 -18.952 1.00 94.25 274 THR A N 1
ATOM 2115 C CA . THR A 1 274 ? 20.705 13.463 -18.089 1.00 94.25 274 THR A CA 1
ATOM 2116 C C . THR A 1 274 ? 20.422 11.979 -18.278 1.00 94.25 274 THR A C 1
ATOM 2118 O O . THR A 1 274 ? 19.314 11.516 -18.020 1.00 94.25 274 THR A O 1
ATOM 2121 N N . ALA A 1 275 ? 21.452 11.216 -18.653 1.00 96.00 275 ALA A N 1
ATOM 2122 C CA . ALA A 1 275 ? 21.408 9.759 -18.605 1.00 96.00 275 ALA A CA 1
ATOM 2123 C C . ALA A 1 275 ? 21.911 9.270 -17.238 1.00 96.00 275 ALA A C 1
ATOM 2125 O O . ALA A 1 275 ? 23.094 9.410 -16.922 1.00 96.00 275 ALA A O 1
ATOM 2126 N N . THR A 1 276 ? 21.026 8.685 -16.435 1.00 97.75 276 THR A N 1
ATOM 2127 C CA . THR A 1 276 ? 21.359 8.111 -15.126 1.00 97.75 276 THR A CA 1
ATOM 2128 C C . THR A 1 276 ? 21.363 6.589 -15.201 1.00 97.75 276 THR A C 1
ATOM 2130 O O . THR A 1 276 ? 20.371 5.991 -15.598 1.00 97.75 276 THR A O 1
ATOM 2133 N N . ILE A 1 277 ? 22.463 5.956 -14.799 1.00 98.25 277 ILE A N 1
ATOM 2134 C CA . ILE A 1 277 ? 22.587 4.508 -14.625 1.00 98.25 277 ILE A CA 1
ATOM 2135 C C . ILE A 1 277 ? 22.926 4.266 -13.156 1.00 98.25 277 ILE A C 1
ATOM 2137 O O . ILE A 1 277 ? 23.996 4.674 -12.699 1.00 98.25 277 ILE A O 1
ATOM 2141 N N . ALA A 1 278 ? 22.011 3.647 -12.418 1.00 97.06 278 ALA A N 1
ATOM 2142 C CA . ALA A 1 278 ? 22.110 3.524 -10.972 1.00 97.06 278 ALA A CA 1
ATOM 2143 C C . ALA A 1 278 ? 21.773 2.132 -10.446 1.00 97.06 278 ALA A C 1
ATOM 2145 O O . ALA A 1 278 ? 20.968 1.422 -11.051 1.00 97.06 278 ALA A O 1
ATOM 2146 N N . ASP A 1 279 ? 22.354 1.759 -9.308 1.00 95.50 279 ASP A N 1
ATOM 2147 C CA . ASP A 1 279 ? 21.951 0.589 -8.512 1.00 95.50 279 ASP A CA 1
ATOM 2148 C C . ASP A 1 279 ? 21.917 -0.713 -9.339 1.00 95.50 279 ASP A C 1
ATOM 2150 O O . ASP A 1 279 ? 21.081 -1.582 -9.132 1.00 95.50 279 ASP A O 1
ATOM 2154 N N . SER A 1 280 ? 22.770 -0.820 -10.362 1.00 96.88 280 SER A N 1
ATOM 2155 C CA . SER A 1 280 ? 22.645 -1.817 -11.434 1.00 96.88 280 SER A CA 1
ATOM 2156 C C . SER A 1 280 ? 23.872 -2.714 -11.550 1.00 96.88 280 SER A C 1
ATOM 2158 O O . SER A 1 280 ? 25.001 -2.326 -11.242 1.00 96.88 280 SER A O 1
ATOM 2160 N N . ASP A 1 281 ? 23.640 -3.915 -12.071 1.00 97.81 281 ASP A N 1
ATOM 2161 C CA . ASP A 1 281 ? 24.627 -4.982 -12.175 1.00 97.81 281 ASP A CA 1
ATOM 2162 C C . ASP A 1 281 ? 24.850 -5.401 -13.631 1.00 97.81 281 ASP A C 1
ATOM 2164 O O . ASP A 1 281 ? 23.915 -5.721 -14.369 1.00 97.81 281 ASP A O 1
ATOM 2168 N N . PHE A 1 282 ? 26.115 -5.442 -14.051 1.00 98.56 282 PHE A N 1
ATOM 2169 C CA . PHE A 1 282 ? 26.498 -5.853 -15.400 1.00 98.56 282 PHE A CA 1
ATOM 2170 C C . PHE A 1 282 ? 27.495 -7.009 -15.353 1.00 98.56 282 PHE A C 1
ATOM 2172 O O . PHE A 1 282 ? 28.649 -6.851 -14.950 1.00 98.56 282 PHE A O 1
ATOM 2179 N N . TYR A 1 283 ? 27.074 -8.171 -15.842 1.00 98.62 283 TYR A N 1
ATOM 2180 C CA . TYR A 1 283 ? 27.925 -9.344 -16.003 1.00 98.62 283 TYR A CA 1
ATOM 2181 C C . TYR A 1 283 ? 28.189 -9.592 -17.489 1.00 98.62 283 TYR A C 1
ATOM 2183 O O . TYR A 1 283 ? 27.430 -10.269 -18.176 1.00 98.62 283 TYR A O 1
ATOM 2191 N N . HIS A 1 284 ? 29.251 -8.988 -18.012 1.00 98.31 284 HIS A N 1
ATOM 2192 C CA . HIS A 1 284 ? 29.626 -9.038 -19.425 1.00 98.31 284 HIS A CA 1
ATOM 2193 C C . HIS A 1 284 ? 30.917 -9.830 -19.583 1.00 98.31 284 HIS A C 1
ATOM 2195 O O . HIS A 1 284 ? 32.002 -9.271 -19.727 1.00 98.31 284 HIS A O 1
ATOM 2201 N N . ARG A 1 285 ? 30.809 -11.153 -19.516 1.00 97.50 285 ARG A N 1
ATOM 2202 C CA . ARG A 1 285 ? 31.956 -12.058 -19.536 1.00 97.50 285 ARG A CA 1
ATOM 2203 C C . ARG A 1 285 ? 31.757 -13.136 -20.582 1.00 97.50 285 ARG A C 1
ATOM 2205 O O . ARG A 1 285 ? 31.384 -14.263 -20.276 1.00 97.50 285 ARG A O 1
ATOM 2212 N N . TYR A 1 286 ? 32.073 -12.789 -21.820 1.00 97.44 286 TYR A N 1
ATOM 2213 C CA . TYR A 1 286 ? 32.053 -13.717 -22.939 1.00 97.44 286 TYR A CA 1
ATOM 2214 C C . TYR A 1 286 ? 33.227 -13.386 -23.858 1.00 97.44 286 TYR A C 1
ATOM 2216 O O . TYR A 1 286 ? 33.285 -12.295 -24.424 1.00 97.44 286 TYR A O 1
ATOM 2224 N N . SER A 1 287 ? 34.189 -14.307 -23.959 1.00 95.06 287 SER A N 1
ATOM 2225 C CA . SER A 1 287 ? 35.421 -14.125 -24.742 1.00 95.06 287 SER A CA 1
ATOM 2226 C C . SER A 1 287 ? 35.127 -14.253 -26.235 1.00 95.06 287 SER A C 1
ATOM 2228 O O . SER A 1 287 ? 35.396 -15.281 -26.845 1.00 95.06 287 SER A O 1
ATOM 2230 N N . ASP A 1 288 ? 34.505 -13.225 -26.797 1.00 95.69 288 ASP A N 1
ATOM 2231 C CA . ASP A 1 288 ? 34.188 -13.104 -28.214 1.00 95.69 288 ASP A CA 1
ATOM 2232 C C . ASP A 1 288 ? 33.914 -11.632 -28.553 1.00 95.69 288 ASP A C 1
ATOM 2234 O O . ASP A 1 288 ? 33.526 -10.826 -27.702 1.00 95.69 288 ASP A O 1
ATOM 2238 N N . SER A 1 289 ? 34.064 -11.276 -29.827 1.00 94.94 289 SER A N 1
ATOM 2239 C CA . SER A 1 289 ? 33.840 -9.910 -30.317 1.00 94.94 289 SER A CA 1
ATOM 2240 C C . SER A 1 289 ? 32.386 -9.410 -30.202 1.00 94.94 289 SER A C 1
ATOM 2242 O O . SER A 1 289 ? 32.134 -8.213 -30.383 1.00 94.94 289 SER A O 1
ATOM 2244 N N . SER A 1 290 ? 31.435 -10.295 -29.886 1.00 95.44 290 SER A N 1
ATOM 2245 C CA . SER A 1 290 ? 30.034 -9.963 -29.612 1.00 95.44 290 SER A CA 1
ATOM 2246 C C . SER A 1 290 ? 29.771 -9.442 -28.197 1.00 95.44 290 SER A C 1
ATOM 2248 O O . SER A 1 290 ? 28.678 -8.938 -27.932 1.00 95.44 290 SER A O 1
ATOM 2250 N N . CYS A 1 291 ? 30.741 -9.521 -27.282 1.00 97.31 291 CYS A N 1
ATOM 2251 C CA . CYS A 1 291 ? 30.637 -8.939 -25.946 1.00 97.31 291 CYS A CA 1
ATOM 2252 C C . CYS A 1 291 ? 31.095 -7.472 -25.972 1.00 97.31 291 CYS A C 1
ATOM 2254 O O . CYS A 1 291 ? 32.270 -7.173 -26.135 1.00 97.31 291 CYS A O 1
ATOM 2256 N N . GLY A 1 292 ? 30.177 -6.520 -25.876 1.00 95.25 292 GLY A N 1
ATOM 2257 C CA . GLY A 1 292 ? 30.492 -5.093 -25.831 1.00 95.25 292 GLY A CA 1
ATOM 2258 C C . GLY A 1 292 ? 30.588 -4.548 -24.410 1.00 95.25 292 GLY A C 1
ATOM 2259 O O . GLY A 1 292 ? 30.195 -5.208 -23.446 1.00 95.25 292 GLY A O 1
ATOM 2260 N N . GLY A 1 293 ? 31.058 -3.301 -24.314 1.00 95.81 293 GLY A N 1
ATOM 2261 C CA . GLY A 1 293 ? 31.116 -2.556 -23.062 1.00 95.81 293 GLY A CA 1
ATOM 2262 C C . GLY A 1 293 ? 29.753 -2.517 -22.348 1.00 95.81 293 GLY A C 1
ATOM 2263 O O . GLY A 1 293 ? 28.732 -2.241 -22.994 1.00 95.81 293 GLY A O 1
ATOM 2264 N N . PRO A 1 294 ? 29.716 -2.811 -21.040 1.00 97.12 294 PRO A N 1
ATOM 2265 C CA . PRO A 1 294 ? 28.557 -2.633 -20.174 1.00 97.12 294 PRO A CA 1
ATOM 2266 C C . PRO A 1 294 ? 27.903 -1.256 -20.252 1.00 97.12 294 PRO A C 1
ATOM 2268 O O . PRO A 1 294 ? 26.691 -1.188 -20.424 1.00 97.12 294 PRO A O 1
ATOM 2271 N N . ILE A 1 295 ? 28.674 -0.168 -20.174 1.00 97.38 295 ILE A N 1
ATOM 2272 C CA . ILE A 1 295 ? 28.139 1.199 -20.239 1.00 97.38 295 ILE A CA 1
ATOM 2273 C C . ILE A 1 295 ? 28.939 1.984 -21.266 1.00 97.38 295 ILE A C 1
ATOM 2275 O O . ILE A 1 295 ? 30.144 2.167 -21.143 1.00 97.38 295 ILE A O 1
ATOM 2279 N N . THR A 1 296 ? 28.276 2.469 -22.306 1.00 94.06 296 THR A N 1
ATOM 2280 C CA . THR A 1 296 ? 28.962 3.150 -23.405 1.00 94.06 296 THR A CA 1
ATOM 2281 C C . THR A 1 296 ? 28.268 4.452 -23.731 1.00 94.06 296 THR A C 1
ATOM 2283 O O . THR A 1 296 ? 27.044 4.514 -23.700 1.00 94.06 296 THR A O 1
ATOM 2286 N N . ALA A 1 297 ? 29.033 5.474 -24.088 1.00 91.81 297 ALA A N 1
ATOM 2287 C CA . ALA A 1 297 ? 28.514 6.769 -24.488 1.00 91.81 297 ALA A CA 1
ATOM 2288 C C . ALA A 1 297 ? 29.251 7.248 -25.740 1.00 91.81 297 ALA A C 1
ATOM 2290 O O . ALA A 1 297 ? 30.205 8.028 -25.676 1.00 91.81 297 ALA A O 1
ATOM 2291 N N . SER A 1 298 ? 28.849 6.728 -26.903 1.00 84.31 298 SER A N 1
ATOM 2292 C CA . SER A 1 298 ? 29.476 7.117 -28.170 1.00 84.31 298 SER A CA 1
ATOM 2293 C C . SER A 1 298 ? 28.980 8.451 -28.716 1.00 84.31 298 SER A C 1
ATOM 2295 O O . SER A 1 298 ? 29.681 9.070 -29.504 1.00 84.31 298 SER A O 1
ATOM 2297 N N . ALA A 1 299 ? 27.789 8.878 -28.300 1.00 87.88 299 ALA A N 1
ATOM 2298 C CA . ALA A 1 299 ? 27.276 10.228 -28.489 1.00 87.88 299 ALA A CA 1
ATOM 2299 C C . ALA A 1 299 ? 26.532 10.590 -27.192 1.00 87.88 299 ALA A C 1
ATOM 2301 O O . ALA A 1 299 ? 25.362 10.237 -27.053 1.00 87.88 299 ALA A O 1
ATOM 2302 N N . PRO A 1 300 ? 27.216 11.158 -26.188 1.00 88.69 300 PRO A N 1
ATOM 2303 C CA . PRO A 1 300 ? 26.639 11.328 -24.860 1.00 88.69 300 PRO A CA 1
ATOM 2304 C C . PRO A 1 300 ? 25.498 12.357 -24.860 1.00 88.69 300 PRO A C 1
ATOM 2306 O O . PRO A 1 300 ? 25.421 13.214 -25.742 1.00 88.69 300 PRO A O 1
ATOM 2309 N N . CYS A 1 301 ? 24.640 12.291 -23.842 1.00 90.38 301 CYS A N 1
ATOM 2310 C CA . CYS A 1 301 ? 23.806 13.428 -23.448 1.00 90.38 301 CYS A CA 1
ATOM 2311 C C . CYS A 1 301 ? 24.684 14.547 -22.855 1.00 90.38 301 CYS A C 1
ATOM 2313 O O . CYS A 1 301 ? 25.872 14.347 -22.592 1.00 90.38 301 CYS A O 1
ATOM 2315 N N . GLU A 1 302 ? 24.099 15.711 -22.575 1.00 91.50 302 GLU A N 1
ATOM 2316 C CA . GLU A 1 302 ? 24.794 16.789 -21.863 1.00 91.50 302 GLU A CA 1
ATOM 2317 C C . GLU A 1 302 ? 25.319 16.348 -20.489 1.00 91.50 302 GLU A C 1
ATOM 2319 O O . GLU A 1 302 ? 26.348 16.860 -20.040 1.00 91.50 302 GLU A O 1
ATOM 2324 N N . GLN A 1 303 ? 24.637 15.404 -19.832 1.00 94.44 303 GLN A N 1
ATOM 2325 C CA . GLN A 1 303 ? 25.030 14.885 -18.526 1.00 94.44 303 GLN A CA 1
ATOM 2326 C C . GLN A 1 303 ? 24.923 13.359 -18.453 1.00 94.44 303 GLN A C 1
ATOM 2328 O O . GLN A 1 303 ? 23.983 12.758 -18.980 1.00 94.44 303 GLN A O 1
ATOM 2333 N N . ILE A 1 304 ? 25.873 12.730 -17.759 1.00 95.62 304 ILE A N 1
ATOM 2334 C CA . ILE A 1 304 ? 25.841 11.297 -17.442 1.00 95.62 304 ILE A CA 1
ATOM 2335 C C . ILE A 1 304 ? 26.129 11.093 -15.954 1.00 95.62 304 ILE A C 1
ATOM 2337 O O . ILE A 1 304 ? 27.139 11.574 -15.438 1.00 95.62 304 ILE A O 1
ATOM 2341 N N . ASN A 1 305 ? 25.267 10.318 -15.296 1.00 97.44 305 ASN A N 1
ATOM 2342 C CA . ASN A 1 305 ? 25.378 9.945 -13.892 1.00 97.44 305 ASN A CA 1
ATOM 2343 C C . ASN A 1 305 ? 25.447 8.426 -13.749 1.00 97.44 305 ASN A C 1
ATOM 2345 O O . ASN A 1 305 ? 24.449 7.744 -13.954 1.00 97.44 305 ASN A O 1
ATOM 2349 N N . ILE A 1 306 ? 26.594 7.897 -13.336 1.00 98.38 306 ILE A N 1
ATOM 2350 C CA . ILE A 1 306 ? 26.762 6.487 -12.973 1.00 98.38 306 ILE A CA 1
ATOM 2351 C C . ILE A 1 306 ? 26.903 6.415 -11.451 1.00 98.38 306 ILE A C 1
ATOM 2353 O O . ILE A 1 306 ? 27.734 7.124 -10.881 1.00 98.38 306 ILE A O 1
ATOM 2357 N N . ASN A 1 307 ? 26.060 5.639 -10.770 1.00 96.69 307 ASN A N 1
ATOM 2358 C CA . ASN A 1 307 ? 26.086 5.552 -9.307 1.00 96.69 307 ASN A CA 1
ATOM 2359 C C . ASN A 1 307 ? 25.717 4.158 -8.786 1.00 96.69 307 ASN A C 1
ATOM 2361 O O . ASN A 1 307 ? 24.776 3.562 -9.283 1.00 96.69 307 ASN A O 1
ATOM 2365 N N . ASN A 1 308 ? 26.439 3.632 -7.793 1.00 96.31 308 ASN A N 1
ATOM 2366 C CA . ASN A 1 308 ? 26.155 2.311 -7.203 1.00 96.31 308 ASN A CA 1
ATOM 2367 C C . ASN A 1 308 ? 26.081 1.184 -8.254 1.00 96.31 308 ASN A C 1
ATOM 2369 O O . ASN A 1 308 ? 25.121 0.418 -8.309 1.00 96.31 308 ASN A O 1
ATOM 2373 N N . VAL A 1 309 ? 27.074 1.105 -9.139 1.00 98.50 309 VAL A N 1
ATOM 2374 C CA . VAL A 1 309 ? 27.094 0.132 -10.240 1.00 98.50 309 VAL A CA 1
ATOM 2375 C C . VAL A 1 309 ? 28.203 -0.889 -10.028 1.00 98.50 309 VAL A C 1
ATOM 2377 O O . VAL A 1 309 ? 29.333 -0.514 -9.721 1.00 98.50 309 VAL A O 1
ATOM 2380 N N . ARG A 1 310 ? 27.914 -2.173 -10.270 1.00 98.56 310 ARG A N 1
ATOM 2381 C CA . ARG A 1 310 ? 28.925 -3.242 -10.281 1.00 98.56 310 ARG A CA 1
ATOM 2382 C C . ARG A 1 310 ? 29.043 -3.860 -11.664 1.00 98.56 310 ARG A C 1
ATOM 2384 O O . ARG A 1 310 ? 28.049 -4.194 -12.309 1.00 98.56 310 ARG A O 1
ATOM 2391 N N . ILE A 1 311 ? 30.276 -4.039 -12.118 1.00 98.88 311 ILE A N 1
ATOM 2392 C CA . ILE A 1 311 ? 30.599 -4.555 -13.442 1.00 98.88 311 ILE A CA 1
ATOM 2393 C C . ILE A 1 311 ? 31.632 -5.670 -13.324 1.00 98.88 311 ILE A C 1
ATOM 2395 O O . ILE A 1 311 ? 32.682 -5.500 -12.707 1.00 98.88 311 ILE A O 1
ATOM 2399 N N . SER A 1 312 ? 31.387 -6.782 -14.015 1.00 98.62 312 SER A N 1
ATOM 2400 C CA . SER A 1 312 ? 32.428 -7.749 -14.354 1.00 98.62 312 SER A CA 1
ATOM 2401 C C . SER A 1 312 ? 32.535 -7.885 -15.866 1.00 98.62 312 SER A C 1
ATOM 2403 O O . SER A 1 312 ? 31.548 -8.203 -16.531 1.00 98.62 312 SER A O 1
ATOM 2405 N N . TYR A 1 313 ? 33.727 -7.627 -16.406 1.00 98.62 313 TYR A N 1
ATOM 2406 C CA . TYR A 1 313 ? 33.954 -7.469 -17.838 1.00 98.62 313 TYR A CA 1
ATOM 2407 C C . TYR A 1 313 ? 35.112 -8.327 -18.357 1.00 98.62 313 TYR A C 1
ATOM 2409 O O . TYR A 1 313 ? 36.229 -8.274 -17.839 1.00 98.62 313 TYR A O 1
ATOM 2417 N N . ASN A 1 314 ? 34.837 -9.103 -19.405 1.00 97.75 314 ASN A N 1
ATOM 2418 C CA . ASN A 1 314 ? 35.824 -9.796 -20.227 1.00 97.75 314 ASN A CA 1
ATOM 2419 C C . ASN A 1 314 ? 35.289 -9.956 -21.660 1.00 97.75 314 ASN A C 1
ATOM 2421 O O . ASN A 1 314 ? 34.156 -10.411 -21.854 1.00 97.75 314 ASN A O 1
ATOM 2425 N N . SER A 1 315 ? 36.101 -9.596 -22.653 1.00 97.31 315 SER A N 1
ATOM 2426 C CA . SER A 1 315 ? 35.711 -9.565 -24.064 1.00 97.31 315 SER A CA 1
ATOM 2427 C C . SER A 1 315 ? 36.924 -9.634 -25.002 1.00 97.31 315 SER A C 1
ATOM 2429 O O . SER A 1 315 ? 38.035 -9.293 -24.607 1.00 97.31 315 SER A O 1
ATOM 2431 N N . GLU A 1 316 ? 36.696 -10.028 -26.261 1.00 96.69 316 GLU A N 1
ATOM 2432 C CA . GLU A 1 316 ? 37.657 -9.872 -27.370 1.00 96.69 316 GLU A CA 1
ATOM 2433 C C . GLU A 1 316 ? 37.379 -8.621 -28.227 1.00 96.69 316 GLU A C 1
ATOM 2435 O O . GLU A 1 316 ? 38.086 -8.326 -29.196 1.00 96.69 316 GLU A O 1
ATOM 2440 N N . LYS A 1 317 ? 36.310 -7.882 -27.920 1.00 95.69 317 LYS A N 1
ATOM 2441 C CA . LYS A 1 317 ? 35.949 -6.646 -28.607 1.00 95.69 317 LYS A CA 1
ATOM 2442 C C . LYS A 1 317 ? 36.799 -5.494 -28.087 1.00 95.69 317 LYS A C 1
ATOM 2444 O O . LYS A 1 317 ? 36.831 -5.256 -26.891 1.00 95.69 317 LYS A O 1
ATOM 2449 N N . TYR A 1 318 ? 37.352 -4.694 -29.001 1.00 94.69 318 TYR A N 1
ATOM 2450 C CA . TYR A 1 318 ? 38.025 -3.423 -28.693 1.00 94.69 318 TYR A CA 1
ATOM 2451 C C . TYR A 1 318 ? 37.058 -2.344 -28.170 1.00 94.69 318 TYR A C 1
ATOM 2453 O O . TYR A 1 318 ? 36.790 -1.362 -28.860 1.00 94.69 318 TYR A O 1
ATOM 2461 N N . HIS A 1 319 ? 36.485 -2.574 -26.994 1.00 94.62 319 HIS A N 1
ATOM 2462 C CA . HIS A 1 319 ? 35.696 -1.638 -26.210 1.00 94.62 319 HIS A CA 1
ATOM 2463 C C . HIS A 1 319 ? 36.146 -1.712 -24.752 1.00 94.62 319 HIS A C 1
ATOM 2465 O O . HIS A 1 319 ? 36.355 -2.804 -24.216 1.00 94.62 319 HIS A O 1
ATOM 2471 N N . ASP A 1 320 ? 36.208 -0.562 -24.100 1.00 96.88 320 ASP A N 1
ATOM 2472 C CA . ASP A 1 320 ? 36.364 -0.463 -22.651 1.00 96.88 320 ASP A CA 1
ATOM 2473 C C . ASP A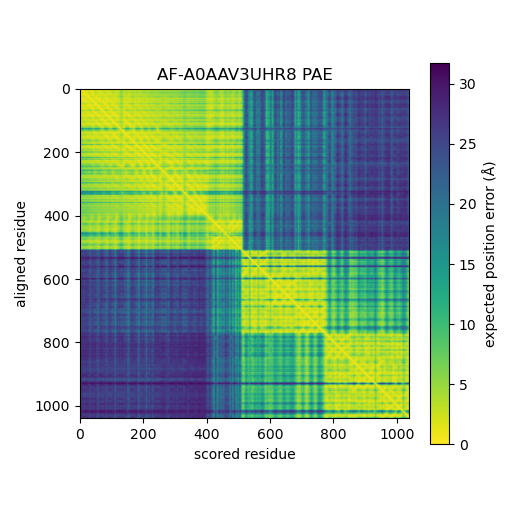 1 320 ? 35.069 -0.875 -21.933 1.00 96.88 320 ASP A C 1
ATOM 2475 O O . ASP A 1 320 ? 33.991 -0.932 -22.542 1.00 96.88 320 ASP A O 1
ATOM 2479 N N . ALA A 1 321 ? 35.159 -1.163 -20.633 1.00 97.50 321 ALA A N 1
ATOM 2480 C CA . ALA A 1 321 ? 33.978 -1.559 -19.866 1.00 97.50 321 ALA A CA 1
ATOM 2481 C C . ALA A 1 321 ? 33.000 -0.379 -19.691 1.00 97.50 321 ALA A C 1
ATOM 2483 O O . ALA A 1 321 ? 31.792 -0.518 -19.910 1.00 97.50 321 ALA A O 1
ATOM 2484 N N . ILE A 1 322 ? 33.550 0.791 -19.350 1.00 97.62 322 ILE A N 1
ATOM 2485 C CA . ILE A 1 322 ? 32.870 2.086 -19.370 1.00 97.62 322 ILE A CA 1
ATOM 2486 C C . ILE A 1 322 ? 33.645 3.027 -20.293 1.00 97.62 322 ILE A C 1
ATOM 2488 O O . ILE A 1 322 ? 34.838 3.230 -20.069 1.00 97.62 322 ILE A O 1
ATOM 2492 N N . TYR A 1 323 ? 33.000 3.634 -21.297 1.00 94.69 323 TYR A N 1
ATOM 2493 C CA . TYR A 1 323 ? 33.670 4.658 -22.115 1.00 94.69 323 TYR A CA 1
ATOM 2494 C C . TYR A 1 323 ? 32.790 5.780 -22.654 1.00 94.69 323 TYR A C 1
ATOM 2496 O O . TYR A 1 323 ? 31.649 5.558 -23.064 1.00 94.69 323 TYR A O 1
ATOM 2504 N N . THR A 1 324 ? 33.391 6.968 -22.772 1.00 89.19 324 THR A N 1
ATOM 2505 C CA . THR A 1 324 ? 32.935 8.045 -23.665 1.00 89.19 324 THR A CA 1
ATOM 2506 C C . THR A 1 324 ? 33.788 8.039 -24.937 1.00 89.19 324 THR A C 1
ATOM 2508 O O . THR A 1 324 ? 35.013 8.128 -24.876 1.00 89.19 324 THR A O 1
ATOM 2511 N N . LEU A 1 325 ? 33.180 7.889 -26.119 1.00 80.94 325 LEU A N 1
ATOM 2512 C CA . LEU A 1 325 ? 33.954 7.684 -27.354 1.00 80.94 325 LEU A CA 1
ATOM 2513 C C . LEU A 1 325 ? 34.300 9.008 -28.043 1.00 80.94 325 LEU A C 1
ATOM 2515 O O . LEU A 1 325 ? 33.407 9.717 -28.496 1.00 80.94 325 LEU A O 1
ATOM 2519 N N . ASN A 1 326 ? 35.595 9.290 -28.219 1.00 76.06 326 ASN A N 1
ATOM 2520 C CA . ASN A 1 326 ? 36.150 10.332 -29.104 1.00 76.06 326 ASN A CA 1
ATOM 2521 C C . ASN A 1 326 ? 35.633 11.775 -28.921 1.00 76.06 326 ASN A C 1
ATOM 2523 O O . ASN A 1 326 ? 35.990 12.629 -29.734 1.00 76.06 326 ASN A O 1
ATOM 2527 N N . GLY A 1 327 ? 34.800 12.059 -27.915 1.00 70.12 327 GLY A N 1
ATOM 2528 C CA . GLY A 1 327 ? 34.269 13.397 -27.662 1.00 70.12 327 GLY A CA 1
ATOM 2529 C C . GLY A 1 327 ? 33.494 13.998 -28.827 1.00 70.12 327 GLY A C 1
ATOM 2530 O O . GLY A 1 327 ? 33.566 15.204 -29.035 1.00 70.12 327 GLY A O 1
ATOM 2531 N N . ARG A 1 328 ? 32.815 13.185 -29.645 1.00 76.88 328 ARG A N 1
ATOM 2532 C CA . ARG A 1 328 ? 32.099 13.683 -30.826 1.00 76.88 328 ARG A CA 1
ATOM 2533 C C . ARG A 1 328 ? 30.662 13.207 -30.886 1.00 76.88 328 ARG A C 1
ATOM 2535 O O . ARG A 1 328 ? 30.365 12.054 -30.597 1.00 76.88 328 ARG A O 1
ATOM 2542 N N . MET A 1 329 ? 29.793 14.094 -31.346 1.00 76.50 329 MET A N 1
ATOM 2543 C CA . MET A 1 329 ? 28.437 13.769 -31.759 1.00 76.50 329 MET A CA 1
ATOM 2544 C C . MET A 1 329 ? 28.436 13.053 -33.113 1.00 76.50 329 MET A C 1
ATOM 2546 O O . MET A 1 329 ? 29.383 13.127 -33.901 1.00 76.50 329 MET A O 1
ATOM 2550 N N . ASN A 1 330 ? 27.319 12.395 -33.429 1.00 70.75 330 ASN A N 1
ATOM 2551 C CA . ASN A 1 330 ? 27.132 11.670 -34.692 1.00 70.75 330 ASN A CA 1
ATOM 2552 C C . ASN A 1 330 ? 27.243 12.560 -35.948 1.00 70.75 330 ASN A C 1
ATOM 2554 O O . ASN A 1 330 ? 27.495 12.054 -37.041 1.00 70.75 330 ASN A O 1
ATOM 2558 N N . ASN A 1 331 ? 27.050 13.873 -35.809 1.00 73.38 331 ASN A N 1
ATOM 2559 C CA . ASN A 1 331 ? 27.189 14.857 -36.886 1.00 73.38 331 ASN A CA 1
ATOM 2560 C C . ASN A 1 331 ? 28.635 15.380 -37.053 1.00 73.38 331 ASN A C 1
ATOM 2562 O O . ASN A 1 331 ? 28.895 16.162 -37.966 1.00 73.38 331 ASN A O 1
ATOM 2566 N N . GLY A 1 332 ? 29.573 14.925 -36.215 1.00 75.19 332 GLY A N 1
ATOM 2567 C CA . GLY A 1 332 ? 30.985 15.300 -36.249 1.00 75.19 332 GLY A CA 1
ATOM 2568 C C . GLY A 1 332 ? 31.369 16.481 -35.354 1.00 75.19 332 GLY A C 1
ATOM 2569 O O . GLY A 1 332 ? 32.574 16.732 -35.236 1.00 75.19 332 GLY A O 1
ATOM 2570 N N . ASP A 1 333 ? 30.397 17.150 -34.727 1.00 80.00 333 ASP A N 1
ATOM 2571 C CA . ASP A 1 333 ? 30.624 18.205 -33.733 1.00 80.00 333 ASP A CA 1
ATOM 2572 C C . ASP A 1 333 ? 31.191 17.626 -32.431 1.00 80.00 333 ASP A C 1
ATOM 2574 O O . ASP A 1 333 ? 31.110 16.419 -32.191 1.00 80.00 333 ASP A O 1
ATOM 2578 N N . ASP A 1 334 ? 31.754 18.480 -31.579 1.00 80.38 334 ASP A N 1
ATOM 2579 C CA . ASP A 1 334 ? 32.211 18.070 -30.252 1.00 80.38 334 ASP A CA 1
ATOM 2580 C C . ASP A 1 334 ? 31.011 17.657 -29.382 1.00 80.38 334 ASP A C 1
ATOM 2582 O O . ASP A 1 334 ? 29.957 18.295 -29.400 1.00 80.38 334 ASP A O 1
ATOM 2586 N N . ALA A 1 335 ? 31.171 16.586 -28.603 1.00 74.06 335 ALA A N 1
ATOM 2587 C CA . ALA A 1 335 ? 30.121 16.026 -27.755 1.00 74.06 335 ALA A CA 1
ATOM 2588 C C . ALA A 1 335 ? 29.681 16.973 -26.628 1.00 74.06 335 ALA A C 1
ATOM 2590 O O . ALA A 1 335 ? 28.567 16.849 -26.122 1.00 74.06 335 ALA A O 1
ATOM 2591 N N . ASN A 1 336 ? 30.545 17.926 -26.250 1.00 82.12 336 ASN A N 1
ATOM 2592 C CA . ASN A 1 336 ? 30.282 18.965 -25.248 1.00 82.12 336 ASN A CA 1
ATOM 2593 C C . ASN A 1 336 ? 29.639 18.416 -23.961 1.00 82.12 336 ASN A C 1
ATOM 2595 O O . ASN A 1 336 ? 28.708 19.014 -23.425 1.00 82.12 336 ASN A O 1
ATOM 2599 N N . LEU A 1 337 ? 30.135 17.275 -23.471 1.00 89.38 337 LEU A N 1
ATOM 2600 C CA . LEU A 1 337 ? 29.691 16.677 -22.213 1.00 89.38 337 LEU A CA 1
ATOM 2601 C C . LEU A 1 337 ? 29.868 17.703 -21.084 1.00 89.38 337 LEU A C 1
ATOM 2603 O O . LEU A 1 337 ? 30.988 18.088 -20.745 1.00 89.38 337 LEU A O 1
ATOM 2607 N N . LYS A 1 338 ? 28.762 18.194 -20.525 1.00 92.94 338 LYS A N 1
ATOM 2608 C CA . LYS A 1 338 ? 28.796 19.244 -19.504 1.00 92.94 338 LYS A CA 1
ATOM 2609 C C . LYS A 1 338 ? 29.113 18.663 -18.141 1.00 92.94 338 LYS A C 1
ATOM 2611 O O . LYS A 1 338 ? 29.917 19.251 -17.431 1.00 92.94 338 LYS A O 1
ATOM 2616 N N . TYR A 1 339 ? 28.513 17.525 -17.806 1.00 95.12 339 TYR A N 1
ATOM 2617 C CA . TYR A 1 339 ? 28.648 16.914 -16.490 1.00 95.12 339 TYR A CA 1
ATOM 2618 C C . TYR A 1 339 ? 28.856 15.404 -16.587 1.00 95.12 339 TYR A C 1
ATOM 2620 O O . TYR A 1 339 ? 28.141 14.716 -17.316 1.00 95.12 339 TYR A O 1
ATOM 2628 N N . PHE A 1 340 ? 29.816 14.881 -15.828 1.00 95.38 340 PHE A N 1
ATOM 2629 C CA . PHE A 1 340 ? 30.004 13.440 -15.680 1.00 95.38 340 PHE A CA 1
ATOM 2630 C C . PHE A 1 340 ? 30.260 13.071 -14.222 1.00 95.38 340 PHE A C 1
ATOM 2632 O O . PHE A 1 340 ? 31.171 13.604 -13.584 1.00 95.38 340 PHE A O 1
ATOM 2639 N N . LYS A 1 341 ? 29.477 12.122 -13.712 1.00 96.50 341 LYS A N 1
ATOM 2640 C CA . LYS A 1 341 ? 29.597 11.558 -12.365 1.00 96.50 341 LYS A CA 1
ATOM 2641 C C . LYS A 1 341 ? 29.750 10.041 -12.451 1.00 96.50 341 LYS A C 1
ATOM 2643 O O . LYS A 1 341 ? 29.012 9.392 -13.189 1.00 96.50 341 LYS A O 1
ATOM 2648 N N . ILE A 1 342 ? 30.672 9.489 -11.664 1.00 97.62 342 ILE A N 1
ATOM 2649 C CA . ILE A 1 342 ? 30.845 8.043 -11.472 1.00 97.62 342 ILE A CA 1
ATOM 2650 C C . ILE A 1 342 ? 31.120 7.769 -9.992 1.00 97.62 342 ILE A C 1
ATOM 2652 O O . ILE A 1 342 ? 32.247 7.853 -9.520 1.00 97.62 342 ILE A O 1
ATOM 2656 N N . GLU A 1 343 ? 30.070 7.495 -9.231 1.00 98.06 343 GLU A N 1
ATOM 2657 C CA . GLU A 1 343 ? 30.138 7.357 -7.776 1.00 98.06 343 GLU A CA 1
ATOM 2658 C C . GLU A 1 343 ? 29.874 5.914 -7.353 1.00 98.06 343 GLU A C 1
ATOM 2660 O O . GLU A 1 343 ? 29.026 5.239 -7.934 1.00 98.06 343 GLU A O 1
ATOM 2665 N N . ASN A 1 344 ? 30.604 5.435 -6.345 1.00 97.56 344 ASN A N 1
ATOM 2666 C CA . ASN A 1 344 ? 30.447 4.093 -5.783 1.00 97.56 344 ASN A CA 1
ATOM 2667 C C . ASN A 1 344 ? 30.332 3.002 -6.870 1.00 97.56 344 AS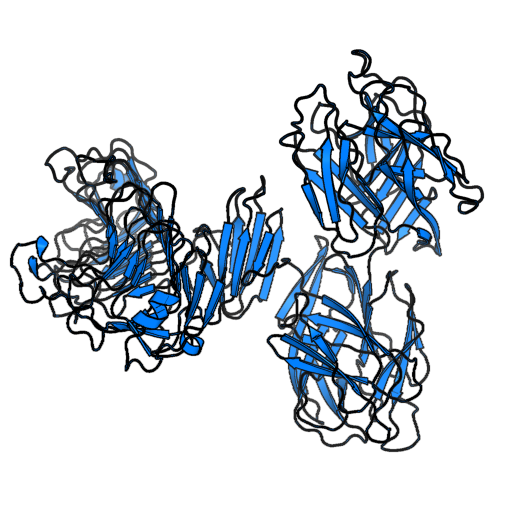N A C 1
ATOM 2669 O O . ASN A 1 344 ? 29.421 2.176 -6.864 1.00 97.56 344 ASN A O 1
ATOM 2673 N N . THR A 1 345 ? 31.201 3.080 -7.881 1.00 98.50 345 THR A N 1
ATOM 2674 C CA . THR A 1 345 ? 31.167 2.183 -9.042 1.00 98.50 345 THR A CA 1
ATOM 2675 C C . THR A 1 345 ? 32.350 1.227 -9.012 1.00 98.50 345 THR A C 1
ATOM 2677 O O . THR A 1 345 ? 33.503 1.634 -8.862 1.00 98.50 345 THR A O 1
ATOM 2680 N N . GLU A 1 346 ? 32.062 -0.055 -9.176 1.00 98.69 346 GLU A N 1
ATOM 2681 C CA . GLU A 1 346 ? 33.018 -1.145 -9.055 1.00 98.69 346 GLU A CA 1
ATOM 2682 C C . GLU A 1 346 ? 33.152 -1.883 -10.389 1.00 98.69 346 GLU A C 1
ATOM 2684 O O . GLU A 1 346 ? 32.163 -2.342 -10.958 1.00 98.69 346 GLU A O 1
ATOM 2689 N N . VAL A 1 347 ? 34.375 -1.988 -10.917 1.00 98.81 347 VAL A N 1
ATOM 2690 C CA . VAL A 1 347 ? 34.635 -2.603 -12.225 1.00 98.81 347 VAL A CA 1
ATOM 2691 C C . VAL A 1 347 ? 35.769 -3.611 -12.127 1.00 98.81 347 VAL A C 1
ATOM 2693 O O . VAL A 1 347 ? 36.940 -3.247 -12.000 1.00 98.81 347 VAL A O 1
ATOM 2696 N N . HIS A 1 348 ? 35.429 -4.891 -12.255 1.00 98.75 348 HIS A N 1
ATOM 2697 C CA . HIS A 1 348 ? 36.390 -5.961 -12.502 1.00 98.75 348 HIS A CA 1
ATOM 2698 C C . HIS A 1 348 ? 36.602 -6.096 -14.008 1.00 98.75 348 HIS A C 1
ATOM 2700 O O . HIS A 1 348 ? 35.726 -6.598 -14.713 1.00 98.75 348 HIS A O 1
ATOM 2706 N N . ASN A 1 349 ? 37.775 -5.699 -14.502 1.00 98.50 349 ASN A N 1
ATOM 2707 C CA . ASN A 1 349 ? 38.128 -5.775 -15.918 1.00 98.50 349 ASN A CA 1
ATOM 2708 C C . ASN A 1 349 ? 39.244 -6.798 -16.177 1.00 98.50 349 ASN A C 1
ATOM 2710 O O . ASN A 1 349 ? 40.358 -6.639 -15.683 1.00 98.50 349 ASN A O 1
ATOM 2714 N N . ASP A 1 350 ? 38.969 -7.806 -17.004 1.00 98.25 350 ASP A N 1
ATOM 2715 C CA . ASP A 1 350 ? 39.960 -8.787 -17.473 1.00 98.25 350 ASP A CA 1
ATOM 2716 C C . ASP A 1 350 ? 40.274 -8.671 -18.969 1.00 98.25 350 ASP A C 1
ATOM 2718 O O . ASP A 1 350 ? 40.907 -9.555 -19.540 1.00 98.25 350 ASP A O 1
ATOM 2722 N N . HIS A 1 351 ? 39.848 -7.593 -19.630 1.00 97.69 351 HIS A N 1
ATOM 2723 C CA . HIS A 1 351 ? 40.220 -7.374 -21.020 1.00 97.69 351 HIS A CA 1
ATOM 2724 C C . HIS A 1 351 ? 41.722 -7.030 -21.127 1.00 97.69 351 HIS A C 1
ATOM 2726 O O . HIS A 1 351 ? 42.190 -6.069 -20.526 1.00 97.69 351 HIS A O 1
ATOM 2732 N N . ASP A 1 352 ? 42.462 -7.723 -22.003 1.00 95.50 352 ASP A N 1
ATOM 2733 C CA . ASP A 1 352 ? 43.922 -7.565 -22.169 1.00 95.50 352 ASP A CA 1
ATOM 2734 C C . ASP A 1 352 ? 44.395 -6.139 -22.532 1.00 95.50 352 ASP A C 1
ATOM 2736 O O . ASP A 1 352 ? 45.466 -5.701 -22.110 1.00 95.50 352 ASP A O 1
ATOM 2740 N N . TYR A 1 353 ? 43.625 -5.415 -23.356 1.00 95.94 353 TYR A N 1
ATOM 2741 C CA . TYR A 1 353 ? 44.031 -4.137 -23.953 1.00 95.94 353 TYR A CA 1
ATOM 2742 C C . TYR A 1 353 ? 43.082 -2.959 -23.719 1.00 95.94 353 TYR A C 1
ATOM 2744 O O . TYR A 1 353 ? 43.419 -1.852 -24.130 1.00 95.94 353 TYR A O 1
ATOM 2752 N N . GLN A 1 354 ? 41.888 -3.171 -23.170 1.00 97.44 354 GLN A N 1
ATOM 2753 C CA . GLN A 1 354 ? 40.878 -2.117 -23.014 1.00 97.44 354 GLN A CA 1
ATOM 2754 C C . GLN A 1 354 ? 40.698 -1.782 -21.541 1.00 97.44 354 GLN A C 1
ATOM 2756 O O . GLN A 1 354 ? 40.900 -2.632 -20.677 1.00 97.44 354 GLN A O 1
ATOM 2761 N N . TYR A 1 355 ? 40.368 -0.532 -21.255 1.00 98.25 355 TYR A N 1
ATOM 2762 C CA . TYR A 1 355 ? 40.301 0.013 -19.913 1.00 98.25 355 TYR A CA 1
ATOM 2763 C C . TYR A 1 355 ? 39.018 -0.401 -19.183 1.00 98.25 355 TYR A C 1
ATOM 2765 O O . TYR A 1 355 ? 37.977 -0.667 -19.786 1.00 98.25 355 TYR A O 1
ATOM 2773 N N . ALA A 1 356 ? 39.081 -0.425 -17.851 1.00 98.31 356 ALA A N 1
ATOM 2774 C CA . ALA A 1 356 ? 37.887 -0.516 -17.020 1.00 98.31 356 ALA A CA 1
ATOM 2775 C C . ALA A 1 356 ? 37.041 0.761 -17.181 1.00 98.31 356 ALA A C 1
ATOM 2777 O O . ALA A 1 356 ? 35.828 0.686 -17.354 1.00 98.31 356 ALA A O 1
ATOM 2778 N N . VAL A 1 357 ? 37.689 1.931 -17.205 1.00 98.00 357 VAL A N 1
ATOM 2779 C CA . VAL A 1 357 ? 37.052 3.222 -17.502 1.00 98.00 357 VAL A CA 1
ATOM 2780 C C . VAL A 1 357 ? 37.926 4.025 -18.463 1.00 98.00 357 VAL A C 1
ATOM 2782 O O . VAL A 1 357 ? 39.057 4.361 -18.110 1.00 98.00 357 VAL A O 1
ATOM 2785 N N . SER A 1 358 ? 37.403 4.377 -19.638 1.00 95.75 358 SER A N 1
ATOM 2786 C CA . SER A 1 358 ? 38.041 5.312 -20.574 1.00 95.75 358 SER A CA 1
ATOM 2787 C C . SER A 1 358 ? 37.234 6.601 -20.723 1.00 95.75 358 SER A C 1
ATOM 2789 O O . SER A 1 358 ? 36.006 6.580 -20.826 1.00 95.75 358 SER A O 1
ATOM 2791 N N . ILE A 1 359 ? 37.920 7.743 -20.736 1.00 92.25 359 ILE A N 1
ATOM 2792 C CA . ILE A 1 359 ? 37.288 9.058 -20.905 1.00 92.25 359 ILE A CA 1
ATOM 2793 C C . ILE A 1 359 ? 37.852 9.708 -22.166 1.00 92.25 359 ILE A C 1
ATOM 2795 O O . ILE A 1 359 ? 38.927 10.304 -22.145 1.00 92.25 359 ILE A O 1
ATOM 2799 N N . GLY A 1 360 ? 37.114 9.610 -23.274 1.00 85.06 360 GLY A N 1
ATOM 2800 C CA . GLY A 1 360 ? 37.557 10.135 -24.566 1.00 85.06 360 GLY A CA 1
ATOM 2801 C C . GLY A 1 360 ? 37.583 11.665 -24.639 1.00 85.06 360 GLY A C 1
ATOM 2802 O O . GLY A 1 360 ? 38.432 12.231 -25.323 1.00 85.06 360 GLY A O 1
ATOM 2803 N N . GLN A 1 361 ? 36.675 12.342 -23.933 1.00 84.50 361 GLN A N 1
ATOM 2804 C CA . GLN A 1 361 ? 36.683 13.794 -23.735 1.00 84.50 361 GLN A CA 1
ATOM 2805 C C . GLN A 1 361 ? 36.317 14.093 -22.284 1.00 84.50 361 GLN A C 1
ATOM 2807 O O . GLN A 1 361 ? 35.308 13.591 -21.788 1.00 84.50 361 GLN A O 1
ATOM 2812 N N . GLU A 1 362 ? 37.132 14.910 -21.616 1.00 88.94 362 GLU A N 1
ATOM 2813 C CA . GLU A 1 362 ? 36.829 15.373 -20.262 1.00 88.94 362 GLU A CA 1
ATOM 2814 C C . GLU A 1 362 ? 35.551 16.229 -20.257 1.00 88.94 362 GLU A C 1
ATOM 2816 O O . GLU A 1 362 ? 35.362 17.046 -21.166 1.00 88.94 362 GLU A O 1
ATOM 2821 N N . PRO A 1 363 ? 34.672 16.054 -19.255 1.00 92.50 363 PRO A N 1
ATOM 2822 C CA . PRO A 1 363 ? 33.497 16.893 -19.101 1.00 92.50 363 PRO A CA 1
ATOM 2823 C C . PRO A 1 363 ? 33.900 18.321 -18.713 1.00 92.50 363 PRO A C 1
ATOM 2825 O O . PRO A 1 363 ? 34.983 18.556 -18.171 1.00 92.50 363 PRO A O 1
ATOM 2828 N N . ASN A 1 364 ? 32.994 19.277 -18.912 1.00 94.06 364 ASN A N 1
ATOM 2829 C CA . ASN A 1 364 ? 33.192 20.636 -18.397 1.00 94.06 364 ASN A CA 1
ATOM 2830 C C . ASN A 1 364 ? 33.225 20.662 -16.858 1.00 94.06 364 ASN A C 1
ATOM 2832 O O . ASN A 1 364 ? 33.968 21.444 -16.265 1.00 94.06 364 ASN A O 1
ATOM 2836 N N . GLU A 1 365 ? 32.420 19.810 -16.225 1.00 96.06 365 GLU A N 1
ATOM 2837 C CA . GLU A 1 365 ? 32.296 19.665 -14.782 1.00 96.06 365 GLU A CA 1
ATOM 2838 C C . GLU A 1 365 ? 32.289 18.183 -14.386 1.00 96.06 365 GLU A C 1
ATOM 2840 O O . GLU A 1 365 ? 31.608 17.349 -14.986 1.00 96.06 365 GLU A O 1
ATOM 2845 N N . TRP A 1 366 ? 33.055 17.857 -13.349 1.00 96.75 366 TRP A N 1
ATOM 2846 C CA . TRP A 1 366 ? 33.045 16.538 -12.729 1.00 96.75 366 TRP A CA 1
ATOM 2847 C C . TRP A 1 366 ? 32.114 16.537 -11.521 1.00 96.75 366 TRP A C 1
ATOM 2849 O O . TRP A 1 366 ? 32.192 17.422 -10.670 1.00 96.75 366 TRP A O 1
ATOM 2859 N N . GLY A 1 367 ? 31.278 15.507 -11.426 1.00 96.19 367 GLY A N 1
ATOM 2860 C CA . GLY A 1 367 ? 30.611 15.141 -10.185 1.00 96.19 367 GLY A CA 1
ATOM 2861 C C . GLY A 1 367 ? 31.523 14.365 -9.239 1.00 96.19 367 GLY A C 1
ATOM 2862 O O . GLY A 1 367 ? 32.736 14.286 -9.434 1.00 96.19 367 GLY A O 1
ATOM 2863 N N . ASN A 1 368 ? 30.923 13.733 -8.227 1.00 96.75 368 ASN A N 1
ATOM 2864 C CA . ASN A 1 368 ? 31.654 12.790 -7.382 1.00 96.75 368 ASN A CA 1
ATOM 2865 C C . ASN A 1 368 ? 32.211 11.638 -8.231 1.00 96.75 368 ASN A C 1
ATOM 2867 O O . ASN A 1 368 ? 31.495 11.028 -9.032 1.00 96.75 368 ASN A O 1
ATOM 2871 N N . VAL A 1 369 ? 33.495 11.351 -8.027 1.00 98.06 369 VAL A N 1
ATOM 2872 C CA . VAL A 1 369 ? 34.208 10.235 -8.647 1.00 98.06 369 VAL A CA 1
ATOM 2873 C C . VAL A 1 369 ? 34.735 9.339 -7.536 1.00 98.06 369 VAL A C 1
ATOM 2875 O O . VAL A 1 369 ? 35.583 9.763 -6.754 1.00 98.06 369 VAL A O 1
ATOM 2878 N N . SER A 1 370 ? 34.220 8.118 -7.428 1.00 98.50 370 SER A N 1
ATOM 2879 C CA . SER A 1 370 ? 34.618 7.167 -6.388 1.00 98.50 370 SER A CA 1
ATOM 2880 C C . SER A 1 370 ? 34.285 5.725 -6.774 1.00 98.50 370 SER A C 1
ATOM 2882 O O . SER A 1 370 ? 33.371 5.462 -7.556 1.00 98.50 370 SER A O 1
ATOM 2884 N N . GLY A 1 371 ? 35.034 4.778 -6.207 1.00 98.38 371 GLY A N 1
ATOM 2885 C CA . GLY A 1 371 ? 34.819 3.344 -6.398 1.00 98.38 371 GLY A CA 1
ATOM 2886 C C . GLY A 1 371 ? 36.117 2.557 -6.574 1.00 98.38 371 GLY A C 1
ATOM 2887 O O . GLY A 1 371 ? 37.201 3.032 -6.208 1.00 98.38 371 GLY A O 1
ATOM 2888 N N . VAL A 1 372 ? 35.998 1.348 -7.125 1.00 98.75 372 VAL A N 1
ATOM 2889 C CA . VAL A 1 372 ? 37.087 0.363 -7.211 1.00 98.75 372 VAL A CA 1
ATOM 2890 C C . VAL A 1 372 ? 37.220 -0.168 -8.635 1.00 98.75 372 VAL A C 1
ATOM 2892 O O . VAL A 1 372 ? 36.292 -0.743 -9.194 1.00 98.75 372 VAL A O 1
ATOM 2895 N N . LEU A 1 373 ? 38.402 -0.007 -9.219 1.00 98.75 373 LEU A N 1
ATOM 2896 C CA . LEU A 1 373 ? 38.804 -0.647 -10.466 1.00 98.75 373 LEU A CA 1
ATOM 2897 C C . LEU A 1 373 ? 39.764 -1.791 -10.121 1.00 98.75 373 LEU A C 1
ATOM 2899 O O . LEU A 1 373 ? 40.700 -1.602 -9.336 1.00 98.75 373 LEU A O 1
ATOM 2903 N N . GLY A 1 374 ? 39.541 -2.969 -10.697 1.00 98.25 374 GLY A N 1
ATOM 2904 C CA . GLY A 1 374 ? 40.383 -4.146 -10.493 1.00 98.25 374 GLY A CA 1
ATOM 2905 C C . GLY A 1 374 ? 40.377 -5.095 -11.688 1.00 98.25 374 GLY A C 1
ATOM 2906 O O . GLY A 1 374 ? 39.983 -4.720 -12.794 1.00 98.25 374 GLY A O 1
ATOM 2907 N N . GLY A 1 375 ? 40.829 -6.328 -11.464 1.00 97.94 375 GLY A N 1
ATOM 2908 C CA . GLY A 1 375 ? 41.019 -7.333 -12.514 1.00 97.94 375 GLY A CA 1
ATOM 2909 C C . GLY A 1 375 ? 42.394 -7.268 -13.192 1.00 97.94 375 GLY A C 1
ATOM 2910 O O . GLY A 1 375 ? 43.276 -6.508 -12.793 1.00 97.94 375 GLY A O 1
ATOM 2911 N N . SER A 1 376 ? 42.601 -8.133 -14.185 1.00 97.44 376 SER A N 1
ATOM 2912 C CA . SER A 1 376 ? 43.894 -8.303 -14.871 1.00 97.44 376 SER A CA 1
ATOM 2913 C C . SER A 1 376 ? 44.169 -7.288 -15.992 1.00 97.44 376 SER A C 1
ATOM 2915 O O . SER A 1 376 ? 45.319 -7.147 -16.416 1.00 97.44 376 SER A O 1
ATOM 2917 N N . GLY A 1 377 ? 43.139 -6.579 -16.456 1.00 97.19 377 GLY A N 1
ATOM 2918 C CA . GLY A 1 377 ? 43.207 -5.638 -17.569 1.00 97.19 377 GLY A CA 1
ATOM 2919 C C . GLY A 1 377 ? 43.621 -4.208 -17.185 1.00 97.19 377 GLY A C 1
ATOM 2920 O O . GLY A 1 377 ? 43.738 -3.862 -16.002 1.00 97.19 377 GLY A O 1
ATOM 2921 N N . PRO A 1 378 ? 43.825 -3.325 -18.182 1.00 98.00 378 PRO A N 1
ATOM 2922 C CA . PRO A 1 378 ? 44.046 -1.900 -17.958 1.00 98.00 378 PRO A CA 1
ATOM 2923 C C . PRO A 1 378 ? 42.925 -1.244 -17.136 1.00 98.00 378 PRO A C 1
ATOM 2925 O O . PRO A 1 378 ? 41.745 -1.547 -17.292 1.00 98.00 378 PRO A O 1
ATOM 2928 N N . GLN A 1 379 ? 43.293 -0.313 -16.256 1.00 98.06 379 GLN A N 1
ATOM 2929 C CA . GLN A 1 379 ? 42.363 0.279 -15.287 1.00 98.06 379 GLN A CA 1
ATOM 2930 C C . GLN A 1 379 ? 41.681 1.530 -15.863 1.00 98.06 379 GLN A C 1
ATOM 2932 O O . GLN A 1 379 ? 40.477 1.534 -16.088 1.00 98.06 379 GLN A O 1
ATOM 2937 N N . THR A 1 380 ? 42.443 2.578 -16.178 1.00 97.94 380 THR A N 1
ATOM 2938 C CA . THR A 1 380 ? 41.916 3.788 -16.829 1.00 97.94 380 THR A CA 1
ATOM 2939 C C . THR A 1 380 ? 43.009 4.539 -17.590 1.00 97.94 380 THR A C 1
ATOM 2941 O O . THR A 1 380 ? 44.190 4.413 -17.258 1.00 97.94 380 THR A O 1
ATOM 2944 N N . ASP A 1 381 ? 42.619 5.310 -18.606 1.00 95.25 381 ASP A N 1
ATOM 2945 C CA . ASP A 1 381 ? 43.459 6.285 -19.316 1.00 95.25 381 ASP A CA 1
ATOM 2946 C C . ASP A 1 381 ? 43.278 7.728 -18.804 1.00 95.25 381 ASP A C 1
ATOM 2948 O O . ASP A 1 381 ? 44.045 8.620 -19.175 1.00 95.25 381 ASP A O 1
ATOM 2952 N N . SER A 1 382 ? 42.308 7.967 -17.917 1.00 95.44 382 SER A N 1
ATOM 2953 C CA . SER A 1 382 ? 42.030 9.283 -17.350 1.00 95.44 382 SER A CA 1
ATOM 2954 C C . SER A 1 382 ? 42.818 9.509 -16.066 1.00 95.44 382 SER A C 1
ATOM 2956 O O . SER A 1 382 ? 42.625 8.827 -15.057 1.00 95.44 382 SER A O 1
ATOM 2958 N N . SER A 1 383 ? 43.665 10.540 -16.067 1.00 95.31 383 SER A N 1
ATOM 2959 C CA . SER A 1 383 ? 44.397 10.944 -14.861 1.00 95.31 383 SER A CA 1
ATOM 2960 C C . SER A 1 383 ? 43.469 11.393 -13.725 1.00 95.31 383 SER A C 1
ATOM 2962 O O . SER A 1 383 ? 43.803 11.211 -12.556 1.00 95.31 383 SER A O 1
ATOM 2964 N N . TYR A 1 384 ? 42.292 11.941 -14.049 1.00 96.25 384 TYR A N 1
ATOM 2965 C CA . TYR A 1 384 ? 41.308 12.351 -13.051 1.00 96.25 384 TYR A CA 1
ATOM 2966 C C . TYR A 1 384 ? 40.712 11.128 -12.345 1.00 96.25 384 TYR A C 1
ATOM 2968 O O . TYR A 1 384 ? 40.805 11.033 -11.124 1.00 96.25 384 TYR A O 1
ATOM 2976 N N . ILE A 1 385 ? 40.210 10.149 -13.109 1.00 96.81 385 ILE A N 1
ATOM 2977 C CA . ILE A 1 385 ? 39.685 8.884 -12.567 1.00 96.81 385 ILE A CA 1
ATOM 2978 C C . ILE A 1 385 ? 40.753 8.159 -11.742 1.00 96.81 385 ILE A C 1
ATOM 2980 O O . ILE A 1 385 ? 40.492 7.754 -10.610 1.00 96.81 385 ILE A O 1
ATOM 2984 N N . GLN A 1 386 ? 41.978 8.059 -12.271 1.00 96.69 386 GLN A N 1
ATOM 2985 C CA . GLN A 1 386 ? 43.089 7.383 -11.600 1.00 96.69 386 GLN A CA 1
ATOM 2986 C C . GLN A 1 386 ? 43.421 7.981 -10.224 1.00 96.69 386 GLN A C 1
ATOM 2988 O O . GLN A 1 386 ? 43.848 7.251 -9.332 1.00 96.69 386 GLN A O 1
ATOM 2993 N N . ASN A 1 387 ? 43.247 9.294 -10.049 1.00 97.44 387 ASN A N 1
ATOM 2994 C CA . ASN A 1 387 ? 43.542 9.981 -8.792 1.00 97.44 387 ASN A CA 1
ATOM 2995 C C . ASN A 1 387 ? 42.411 9.882 -7.755 1.00 97.44 387 ASN A C 1
ATOM 2997 O O . ASN A 1 387 ? 42.671 10.120 -6.577 1.00 97.44 387 ASN A O 1
ATOM 3001 N N . GLN A 1 388 ? 41.179 9.586 -8.179 1.00 97.81 388 GLN A N 1
ATOM 3002 C CA . GLN A 1 388 ? 39.996 9.582 -7.308 1.00 97.81 388 GLN A CA 1
ATOM 3003 C C . GLN A 1 388 ? 39.528 8.165 -6.932 1.00 97.81 388 GLN A C 1
ATOM 3005 O O . GLN A 1 388 ? 39.020 7.958 -5.833 1.00 97.81 388 GLN A O 1
ATOM 3010 N N . MET A 1 389 ? 39.704 7.178 -7.817 1.00 98.25 389 MET A N 1
ATOM 3011 C CA . MET A 1 389 ? 39.275 5.791 -7.592 1.00 98.25 389 MET A CA 1
ATOM 3012 C C . MET A 1 389 ? 40.423 4.893 -7.117 1.00 98.25 389 MET A C 1
ATOM 3014 O O . MET A 1 389 ? 41.591 5.102 -7.452 1.00 98.25 389 MET A O 1
ATOM 3018 N N . THR A 1 390 ? 40.087 3.828 -6.385 1.00 98.38 390 THR A N 1
ATOM 3019 C CA . THR A 1 390 ? 41.054 2.769 -6.059 1.00 98.38 390 THR A CA 1
ATOM 3020 C C . THR A 1 390 ? 41.338 1.960 -7.321 1.00 98.38 390 THR A C 1
ATOM 3022 O O . THR A 1 390 ? 40.420 1.375 -7.879 1.00 98.38 390 THR A O 1
ATOM 3025 N N . THR A 1 391 ? 42.591 1.909 -7.778 1.00 97.44 391 THR A N 1
ATOM 3026 C CA . THR A 1 391 ? 42.997 1.106 -8.948 1.00 97.44 391 THR A CA 1
ATOM 3027 C C . THR A 1 391 ? 43.761 -0.142 -8.523 1.00 97.44 391 THR A C 1
ATOM 3029 O O . THR A 1 391 ? 44.506 -0.105 -7.543 1.00 97.44 391 THR A O 1
ATOM 3032 N N . ASN A 1 392 ? 43.623 -1.235 -9.281 1.00 96.88 392 ASN A N 1
ATOM 3033 C CA . ASN A 1 392 ? 44.128 -2.563 -8.899 1.00 96.88 392 ASN A CA 1
ATOM 3034 C C . ASN A 1 392 ? 43.573 -3.037 -7.540 1.00 96.88 392 ASN A C 1
ATOM 3036 O O . ASN A 1 392 ? 44.281 -3.680 -6.762 1.00 96.88 392 ASN A O 1
ATOM 3040 N N . GLY A 1 393 ? 42.334 -2.653 -7.234 1.00 97.38 393 GLY A N 1
ATOM 3041 C CA . GLY A 1 393 ? 41.600 -3.132 -6.071 1.00 97.38 393 GLY A CA 1
ATOM 3042 C C . GLY A 1 393 ? 40.928 -4.480 -6.330 1.00 97.38 393 GLY A C 1
ATOM 3043 O O . GLY A 1 393 ? 41.225 -5.163 -7.312 1.00 97.38 393 GLY A O 1
ATOM 3044 N N . ASP A 1 394 ? 40.004 -4.834 -5.441 1.00 97.56 394 ASP A N 1
ATOM 3045 C CA . ASP A 1 394 ? 39.216 -6.069 -5.487 1.00 97.56 394 ASP A CA 1
ATOM 3046 C C . ASP A 1 394 ? 37.719 -5.709 -5.534 1.00 97.56 394 ASP A C 1
ATOM 3048 O O . ASP A 1 394 ? 37.122 -5.481 -4.481 1.00 97.56 394 ASP A O 1
ATOM 3052 N N . PRO A 1 395 ? 37.142 -5.525 -6.737 1.00 98.00 395 PRO A N 1
ATOM 3053 C CA . PRO A 1 395 ? 35.760 -5.095 -6.900 1.00 98.00 395 PRO A CA 1
ATOM 3054 C C . PRO A 1 395 ? 34.760 -6.170 -6.454 1.00 98.00 395 PRO A C 1
ATOM 3056 O O . PRO A 1 395 ? 34.910 -7.351 -6.777 1.00 98.00 395 PRO A O 1
ATOM 3059 N N . THR A 1 396 ? 33.681 -5.759 -5.797 1.00 97.31 396 THR A N 1
ATOM 3060 C CA . THR A 1 396 ? 32.542 -6.617 -5.471 1.00 97.31 396 THR A CA 1
ATOM 3061 C C . THR A 1 396 ? 31.928 -7.187 -6.751 1.00 97.31 396 THR A C 1
ATOM 3063 O O . THR A 1 396 ? 31.654 -6.467 -7.713 1.00 97.31 396 THR A O 1
ATOM 3066 N N . SER A 1 397 ? 31.675 -8.498 -6.767 1.00 96.00 397 SER A N 1
ATOM 3067 C CA . SER A 1 397 ? 31.046 -9.151 -7.919 1.00 96.00 397 SER A CA 1
ATOM 3068 C C . SER A 1 397 ? 29.604 -8.665 -8.135 1.00 96.00 397 SER A C 1
ATOM 3070 O O . SER A 1 397 ? 28.888 -8.463 -7.149 1.00 96.00 397 SER A O 1
ATOM 3072 N N . PRO A 1 398 ? 29.153 -8.526 -9.398 1.00 97.31 398 PRO A N 1
ATOM 3073 C CA . PRO A 1 398 ? 27.769 -8.182 -9.690 1.00 97.31 398 PRO A CA 1
ATOM 3074 C C . PRO A 1 398 ? 26.783 -9.238 -9.177 1.00 97.31 398 PRO A C 1
ATOM 3076 O O . PRO A 1 398 ? 27.054 -10.439 -9.270 1.00 97.31 398 PRO A O 1
ATOM 3079 N N . ASP A 1 399 ? 25.616 -8.802 -8.709 1.00 94.56 399 ASP A N 1
ATOM 3080 C CA . ASP A 1 399 ? 24.478 -9.691 -8.467 1.00 94.56 399 ASP A CA 1
ATOM 3081 C C . ASP A 1 399 ? 23.764 -9.989 -9.789 1.00 94.56 399 ASP A C 1
ATOM 3083 O O . ASP A 1 399 ? 23.245 -9.098 -10.454 1.00 94.56 399 ASP A O 1
ATOM 3087 N N . THR A 1 400 ? 23.760 -11.258 -10.187 1.00 94.38 400 THR A N 1
ATOM 3088 C CA . THR A 1 400 ? 23.212 -11.711 -11.477 1.00 94.38 400 THR A CA 1
ATOM 3089 C C . THR A 1 400 ? 21.779 -12.221 -11.377 1.00 94.38 400 THR A C 1
ATOM 3091 O O . THR A 1 400 ? 21.224 -12.685 -12.375 1.00 94.38 400 THR A O 1
ATOM 3094 N N . ARG A 1 401 ? 21.162 -12.148 -10.191 1.00 92.12 401 ARG A N 1
ATOM 3095 C CA . ARG A 1 401 ? 19.764 -12.537 -10.007 1.00 92.12 401 ARG A CA 1
ATOM 3096 C C . ARG A 1 401 ? 18.857 -11.588 -10.802 1.00 92.12 401 ARG A C 1
ATOM 3098 O O . ARG A 1 401 ? 19.010 -10.375 -10.693 1.00 92.12 401 ARG A O 1
ATOM 3105 N N . PRO A 1 402 ? 17.928 -12.094 -11.622 1.00 91.06 402 PRO A N 1
ATOM 3106 C CA . PRO A 1 402 ? 16.982 -11.237 -12.326 1.00 91.06 402 PRO A CA 1
ATOM 3107 C C . PRO A 1 402 ? 16.003 -10.538 -11.359 1.00 91.06 402 PRO A C 1
ATOM 3109 O O . PRO A 1 402 ? 15.480 -11.201 -10.467 1.00 91.06 402 PRO A O 1
ATOM 3112 N N . PRO A 1 403 ? 15.696 -9.241 -11.561 1.00 86.94 403 PRO A N 1
ATOM 3113 C CA . PRO A 1 403 ? 14.666 -8.492 -10.823 1.00 86.94 403 PRO A CA 1
ATOM 3114 C C . PRO A 1 403 ? 13.229 -9.038 -10.852 1.00 86.94 403 PRO A C 1
ATOM 3116 O O . PRO A 1 403 ? 12.357 -8.573 -10.122 1.00 86.94 403 PRO A O 1
ATOM 3119 N N . LEU A 1 404 ? 12.934 -9.930 -11.791 1.00 88.38 404 LEU A N 1
ATOM 3120 C CA . LEU A 1 404 ? 11.630 -10.548 -11.975 1.00 88.38 404 LEU A CA 1
ATOM 3121 C C . LEU A 1 404 ? 11.865 -12.065 -12.004 1.00 88.38 404 LEU A C 1
ATOM 3123 O O . LEU A 1 404 ? 12.844 -12.483 -12.622 1.00 88.38 404 LEU A O 1
ATOM 3127 N N . PRO A 1 405 ? 11.022 -12.903 -11.372 1.00 88.12 405 PRO A N 1
ATOM 3128 C CA . PRO A 1 405 ? 11.151 -14.357 -11.466 1.00 88.12 405 PRO A CA 1
ATOM 3129 C C . PRO A 1 405 ? 11.131 -14.842 -12.919 1.00 88.12 405 PRO A C 1
ATOM 3131 O O . PRO A 1 405 ? 10.681 -14.124 -13.809 1.00 88.12 405 PRO A O 1
ATOM 3134 N N . SER A 1 406 ? 11.574 -16.073 -13.180 1.00 89.81 406 SER A N 1
ATOM 3135 C CA . SER A 1 406 ? 11.465 -16.673 -14.517 1.00 89.81 406 SER A CA 1
ATOM 3136 C C . SER A 1 406 ? 10.027 -16.636 -15.042 1.00 89.81 406 SER A C 1
ATOM 3138 O O . SER A 1 406 ? 9.085 -16.703 -14.253 1.00 89.81 406 SER A O 1
ATOM 3140 N N . ALA A 1 407 ? 9.870 -16.579 -16.367 1.00 90.25 407 ALA A N 1
ATOM 3141 C CA . ALA A 1 407 ? 8.557 -16.525 -17.002 1.00 90.25 407 ALA A CA 1
ATOM 3142 C C . ALA A 1 407 ? 7.631 -17.649 -16.496 1.00 90.25 407 ALA A C 1
ATOM 3144 O O . ALA A 1 407 ? 8.076 -18.799 -16.410 1.00 90.25 407 ALA A O 1
ATOM 3145 N N . PRO A 1 408 ? 6.359 -17.338 -16.187 1.00 89.00 408 PRO A N 1
ATOM 3146 C CA . PRO A 1 408 ? 5.415 -18.329 -15.689 1.00 89.00 408 PRO A CA 1
ATOM 3147 C C . PRO A 1 408 ? 5.088 -19.373 -16.768 1.00 89.00 408 PRO A C 1
ATOM 3149 O O . PRO A 1 408 ? 5.339 -19.169 -17.970 1.00 89.00 408 PRO A O 1
ATOM 3152 N N . SER A 1 409 ? 4.530 -20.510 -16.350 1.00 88.69 409 SER A N 1
ATOM 3153 C CA . SER A 1 409 ? 4.169 -21.594 -17.268 1.00 88.69 409 SER A CA 1
ATOM 3154 C C . SER A 1 409 ? 3.053 -21.166 -18.220 1.00 88.69 409 SER A C 1
ATOM 3156 O O . SER A 1 409 ? 2.387 -20.150 -18.031 1.00 88.69 409 SER A O 1
ATOM 3158 N N . LEU A 1 410 ? 2.855 -21.933 -19.293 1.00 85.44 410 LEU A N 1
ATOM 3159 C CA . L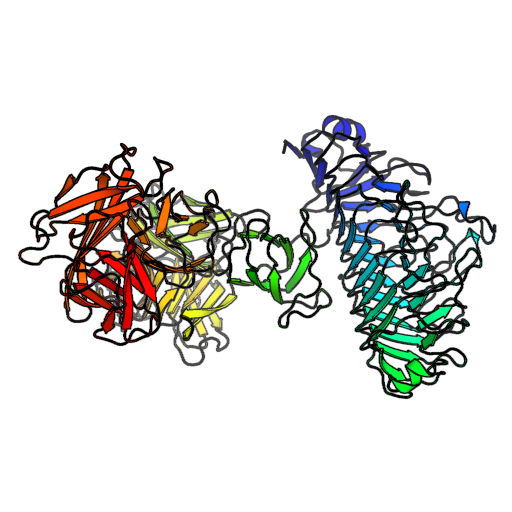EU A 1 410 ? 1.799 -21.650 -20.262 1.00 85.44 410 LEU A CA 1
ATOM 3160 C C . LEU A 1 410 ? 0.419 -21.620 -19.574 1.00 85.44 410 LEU A C 1
ATOM 3162 O O . LEU A 1 410 ? 0.003 -22.630 -19.011 1.00 85.44 410 LEU A O 1
ATOM 3166 N N . GLY A 1 411 ? -0.296 -20.500 -19.691 1.00 81.31 411 GLY A N 1
ATOM 3167 C CA . GLY A 1 411 ? -1.615 -20.277 -19.083 1.00 81.31 411 GLY A CA 1
ATOM 3168 C C . GLY A 1 411 ? -1.604 -19.648 -17.685 1.00 81.31 411 GLY A C 1
ATOM 3169 O O . GLY A 1 411 ? -2.674 -19.377 -17.154 1.00 81.31 411 GLY A O 1
ATOM 3170 N N . GLU A 1 412 ? -0.432 -19.395 -17.105 1.00 84.75 412 GLU A N 1
ATOM 3171 C CA . GLU A 1 412 ? -0.273 -18.645 -15.855 1.00 84.75 412 GLU A CA 1
ATOM 3172 C C . GLU A 1 412 ? 0.047 -17.170 -16.145 1.00 84.75 412 GLU A C 1
ATOM 3174 O O . GLU A 1 412 ? 0.678 -16.844 -17.156 1.00 84.75 412 GLU A O 1
ATOM 3179 N N . VAL A 1 413 ? -0.354 -16.278 -15.237 1.00 87.06 413 VAL A N 1
ATOM 3180 C CA . VAL A 1 413 ? -0.124 -14.830 -15.356 1.00 87.06 413 VAL A CA 1
ATOM 3181 C C . VAL A 1 413 ? 0.842 -14.351 -14.273 1.00 87.06 413 VAL A C 1
ATOM 3183 O O . VAL A 1 413 ? 0.742 -14.796 -13.126 1.00 87.06 413 VAL A O 1
ATOM 3186 N N . PRO A 1 414 ? 1.768 -13.426 -14.585 1.00 88.50 414 PRO A N 1
ATOM 3187 C CA . PRO A 1 414 ? 2.593 -12.777 -13.568 1.00 88.50 414 PRO A CA 1
ATOM 3188 C C . PRO A 1 414 ? 1.723 -12.131 -12.484 1.00 88.50 414 PRO A C 1
ATOM 3190 O O . PRO A 1 414 ? 0.718 -11.520 -12.807 1.00 88.50 414 PRO A O 1
ATOM 3193 N N . GLN A 1 415 ? 2.092 -12.226 -11.205 1.00 87.12 415 GLN A N 1
ATOM 3194 C CA . GLN A 1 415 ? 1.363 -11.561 -10.107 1.00 87.12 415 GLN A CA 1
ATOM 3195 C C . GLN A 1 415 ? -0.140 -11.909 -10.008 1.00 87.12 415 GLN A C 1
ATOM 3197 O O . GLN A 1 415 ? -0.915 -11.127 -9.469 1.00 87.12 415 GLN A O 1
ATOM 3202 N N . GLN A 1 416 ? -0.579 -13.067 -10.520 1.00 83.88 416 GLN A N 1
ATOM 3203 C CA . GLN A 1 416 ? -2.001 -13.446 -10.527 1.00 83.88 416 GLN A CA 1
ATOM 3204 C C . GLN A 1 416 ? -2.633 -13.463 -9.126 1.00 83.88 416 GLN A C 1
ATOM 3206 O O . GLN A 1 416 ? -3.785 -13.075 -8.969 1.00 83.88 416 GLN A O 1
ATOM 3211 N N . SER A 1 417 ? -1.891 -13.926 -8.118 1.00 79.62 417 SER A N 1
ATOM 3212 C CA . SER A 1 417 ? -2.358 -14.049 -6.732 1.00 79.62 417 SER A CA 1
ATOM 3213 C C . SER A 1 417 ? -1.866 -12.920 -5.821 1.00 79.62 417 SER A C 1
ATOM 3215 O O . SER A 1 417 ? -1.881 -13.080 -4.602 1.00 79.62 417 SER A O 1
ATOM 3217 N N . ALA A 1 418 ? -1.317 -11.842 -6.386 1.00 84.62 418 ALA A N 1
ATOM 3218 C CA . ALA A 1 418 ? -0.820 -10.720 -5.601 1.00 84.62 418 ALA A CA 1
ATOM 3219 C C . ALA A 1 418 ? -1.964 -9.765 -5.245 1.00 84.62 418 ALA A C 1
ATOM 3221 O O . ALA A 1 418 ? -2.850 -9.539 -6.065 1.00 84.62 418 ALA A O 1
ATOM 3222 N N . GLN A 1 419 ? -1.893 -9.170 -4.058 1.00 89.19 419 GLN A N 1
ATOM 3223 C CA . GLN A 1 419 ? -2.734 -8.035 -3.680 1.00 89.19 419 GLN A CA 1
ATOM 3224 C C . GLN A 1 419 ? -2.052 -6.740 -4.126 1.00 89.19 419 GLN A C 1
ATOM 3226 O O . GLN A 1 419 ? -0.841 -6.594 -3.948 1.00 89.19 419 GLN A O 1
ATOM 3231 N N . LEU A 1 420 ? -2.795 -5.794 -4.692 1.00 93.88 420 LEU A N 1
ATOM 3232 C CA . LEU A 1 420 ? -2.290 -4.467 -5.035 1.00 93.88 420 LEU A CA 1
ATOM 3233 C C . LEU A 1 420 ? -2.544 -3.507 -3.870 1.00 93.88 420 LEU A C 1
ATOM 3235 O O . LEU A 1 420 ? -3.663 -3.040 -3.671 1.00 93.88 420 LEU A O 1
ATOM 3239 N N . VAL A 1 421 ? -1.496 -3.192 -3.111 1.00 95.19 421 VAL A N 1
ATOM 3240 C CA . VAL A 1 421 ? -1.528 -2.153 -2.076 1.00 95.19 421 VAL A CA 1
ATOM 3241 C C . VAL A 1 421 ? -1.242 -0.806 -2.722 1.00 95.19 421 VAL A C 1
ATOM 3243 O O . VAL A 1 421 ? -0.218 -0.648 -3.384 1.00 95.19 421 VAL A O 1
ATOM 3246 N N . ARG A 1 422 ? -2.103 0.183 -2.498 1.00 96.94 422 ARG A N 1
ATOM 3247 C CA . ARG A 1 422 ? -1.924 1.565 -2.954 1.00 96.94 422 ARG A CA 1
ATOM 3248 C C . ARG A 1 422 ? -1.944 2.514 -1.765 1.00 96.94 422 ARG A C 1
ATOM 3250 O O . ARG A 1 422 ? -2.839 2.433 -0.930 1.00 96.94 422 ARG A O 1
ATOM 3257 N N . ILE A 1 423 ? -0.982 3.431 -1.739 1.00 96.12 423 ILE A N 1
ATOM 3258 C CA . ILE A 1 423 ? -0.790 4.453 -0.713 1.00 96.12 423 ILE A CA 1
ATOM 3259 C C . ILE A 1 423 ? -0.866 5.815 -1.399 1.00 96.12 423 ILE A C 1
ATOM 3261 O O . ILE A 1 423 ? 0.068 6.222 -2.092 1.00 96.12 423 ILE A O 1
ATOM 3265 N N . ASP A 1 424 ? -1.992 6.500 -1.238 1.00 95.44 424 ASP A N 1
ATOM 3266 C CA . ASP A 1 424 ? -2.297 7.745 -1.933 1.00 95.44 424 ASP A CA 1
ATOM 3267 C C . ASP A 1 424 ? -2.120 8.951 -1.008 1.00 95.44 424 ASP A C 1
ATOM 3269 O O . ASP A 1 424 ? -2.841 9.110 -0.017 1.00 95.44 424 ASP A O 1
ATOM 3273 N N . ASN A 1 425 ? -1.150 9.804 -1.345 1.00 92.75 425 ASN A N 1
ATOM 3274 C CA . ASN A 1 425 ? -0.830 11.020 -0.609 1.00 92.75 425 ASN A CA 1
ATOM 3275 C C . ASN A 1 425 ? -1.066 12.296 -1.440 1.00 92.75 425 ASN A C 1
ATOM 3277 O O . ASN A 1 425 ? -0.532 13.360 -1.116 1.00 92.75 425 ASN A O 1
ATOM 3281 N N . THR A 1 426 ? -1.859 12.212 -2.515 1.00 88.50 426 THR A N 1
ATOM 3282 C CA . THR A 1 426 ? -2.063 13.317 -3.472 1.00 88.50 426 THR A CA 1
ATOM 3283 C C . THR A 1 426 ? -2.806 14.516 -2.887 1.00 88.50 426 THR A C 1
ATOM 3285 O O . THR A 1 426 ? -2.541 15.652 -3.274 1.00 88.50 426 THR A O 1
ATOM 3288 N N . GLY A 1 427 ? -3.710 14.281 -1.934 1.00 81.00 427 GLY A N 1
ATOM 3289 C CA . GLY A 1 427 ? -4.504 15.321 -1.271 1.00 81.00 427 GLY A CA 1
ATOM 3290 C C . GLY A 1 427 ? -3.817 16.002 -0.085 1.00 81.00 427 GLY A C 1
ATOM 3291 O O . GLY A 1 427 ? -4.429 16.850 0.557 1.00 81.00 427 GLY A O 1
ATOM 3292 N N . ASN A 1 428 ? -2.572 15.636 0.224 1.00 79.25 428 ASN A N 1
ATOM 3293 C CA . ASN A 1 428 ? -1.917 16.002 1.475 1.00 79.25 428 ASN A CA 1
ATOM 3294 C C . ASN A 1 428 ? -0.660 16.845 1.253 1.00 79.25 428 ASN A C 1
ATOM 3296 O O . ASN A 1 428 ? 0.028 16.715 0.244 1.00 79.25 428 ASN A O 1
ATOM 3300 N N . SER A 1 429 ? -0.323 17.677 2.241 1.00 78.38 429 SER A N 1
ATOM 3301 C CA . SER A 1 429 ? 0.854 18.559 2.228 1.00 78.38 429 SER A CA 1
ATOM 3302 C C . SER A 1 429 ? 2.065 18.004 2.984 1.00 78.38 429 SER A C 1
ATOM 3304 O O . SER A 1 429 ? 3.151 18.577 2.904 1.00 78.38 429 SER A O 1
ATOM 3306 N N . SER A 1 430 ? 1.888 16.898 3.709 1.00 70.56 430 SER A N 1
ATOM 3307 C CA . SER A 1 430 ? 2.931 16.247 4.505 1.00 70.56 430 SER A CA 1
ATOM 3308 C C . SER A 1 430 ? 3.230 14.849 3.967 1.00 70.56 430 SER A C 1
ATOM 3310 O O . SER A 1 430 ? 2.323 14.176 3.471 1.00 70.56 430 SER A O 1
ATOM 3312 N N . PRO A 1 431 ? 4.486 14.387 4.060 1.00 74.31 431 PRO A N 1
ATOM 3313 C CA . PRO A 1 431 ? 4.820 13.013 3.726 1.00 74.31 431 PRO A CA 1
ATOM 3314 C C . PRO A 1 431 ? 4.123 12.035 4.681 1.00 74.31 431 PRO A C 1
ATOM 3316 O O . PRO A 1 431 ? 3.924 12.345 5.857 1.00 74.31 431 PRO A O 1
ATOM 3319 N N . SER A 1 432 ? 3.801 10.846 4.181 1.00 81.88 432 SER A N 1
ATOM 3320 C CA . SER A 1 432 ? 3.305 9.735 5.000 1.00 81.88 432 SER A CA 1
ATOM 3321 C C . SER A 1 432 ? 4.339 8.626 5.034 1.00 81.88 432 SER A C 1
ATOM 3323 O O . SER A 1 432 ? 4.956 8.335 4.009 1.00 81.88 432 SER A O 1
ATOM 3325 N N . SER A 1 433 ? 4.579 8.029 6.195 1.00 83.62 433 SER A N 1
ATOM 3326 C CA . SER A 1 433 ? 5.417 6.838 6.299 1.00 83.62 433 SER A CA 1
ATOM 3327 C C . SER A 1 433 ? 4.594 5.582 6.034 1.00 83.62 433 SER A C 1
ATOM 3329 O O . SER A 1 433 ? 3.383 5.553 6.266 1.00 83.62 433 SER A O 1
ATOM 3331 N N . TYR A 1 434 ? 5.261 4.548 5.539 1.00 89.81 434 TYR A N 1
ATOM 3332 C CA . TYR A 1 434 ? 4.660 3.247 5.315 1.00 89.81 434 TYR A CA 1
ATOM 3333 C C . TYR A 1 434 ? 5.636 2.133 5.659 1.00 89.81 434 TYR A C 1
ATOM 3335 O O . TYR A 1 434 ? 6.844 2.267 5.454 1.00 89.81 434 TYR A O 1
ATOM 3343 N N . GLN A 1 435 ? 5.086 1.016 6.119 1.00 86.56 435 GLN A N 1
ATOM 3344 C CA . GLN A 1 435 ? 5.744 -0.277 6.149 1.00 86.56 435 GLN A CA 1
ATOM 3345 C C . GLN A 1 435 ? 4.735 -1.360 5.769 1.00 86.56 435 GLN A C 1
ATOM 3347 O O . GLN A 1 435 ? 3.616 -1.397 6.281 1.00 86.56 435 GLN A O 1
ATOM 3352 N N . ILE A 1 436 ? 5.144 -2.246 4.868 1.00 85.75 436 ILE A N 1
ATOM 3353 C CA . ILE A 1 436 ? 4.391 -3.406 4.400 1.00 85.75 436 ILE A CA 1
ATOM 3354 C C . ILE A 1 436 ? 5.278 -4.628 4.602 1.00 85.75 436 ILE A C 1
ATOM 3356 O O . ILE A 1 436 ? 6.409 -4.640 4.118 1.00 85.75 436 ILE A O 1
ATOM 3360 N N . THR A 1 437 ? 4.754 -5.658 5.260 1.00 79.31 437 THR A N 1
ATOM 3361 C CA . THR A 1 437 ? 5.371 -6.989 5.331 1.00 79.31 437 THR A CA 1
ATOM 3362 C C . THR A 1 437 ? 4.511 -7.969 4.543 1.00 79.31 437 THR A C 1
ATOM 3364 O O . THR A 1 437 ? 3.314 -8.095 4.809 1.00 79.31 437 THR A O 1
ATOM 3367 N N . ALA A 1 438 ? 5.107 -8.653 3.569 1.00 76.81 438 ALA A N 1
ATOM 3368 C CA . ALA A 1 438 ? 4.452 -9.665 2.746 1.00 76.81 438 ALA A CA 1
ATOM 3369 C C . ALA A 1 438 ? 4.673 -11.077 3.295 1.00 76.81 438 ALA A C 1
ATOM 3371 O O . ALA A 1 438 ? 5.678 -11.347 3.947 1.00 76.81 438 ALA A O 1
ATOM 3372 N N . GLY A 1 439 ? 3.780 -12.006 2.948 1.00 67.88 439 GLY A N 1
ATOM 3373 C CA . GLY A 1 439 ? 4.000 -13.437 3.176 1.00 67.88 439 GLY A CA 1
ATOM 3374 C C . GLY A 1 439 ? 5.074 -14.027 2.259 1.00 67.88 439 GLY A C 1
ATOM 3375 O O . GLY A 1 439 ? 5.632 -15.084 2.546 1.00 67.88 439 GLY A O 1
ATOM 3376 N N . THR A 1 440 ? 5.364 -13.374 1.131 1.00 76.75 440 THR A N 1
ATOM 3377 C CA . THR A 1 440 ? 6.476 -13.746 0.251 1.00 76.75 440 THR A CA 1
ATOM 3378 C C . THR A 1 440 ? 7.253 -12.513 -0.192 1.00 76.75 440 THR A C 1
ATOM 3380 O O . THR A 1 440 ? 8.366 -12.324 0.268 1.00 76.75 440 THR A O 1
ATOM 3383 N N . TYR A 1 441 ? 6.693 -11.654 -1.045 1.00 86.06 441 TYR A N 1
ATOM 3384 C CA . TYR A 1 441 ? 7.420 -10.510 -1.611 1.00 86.06 441 TYR A CA 1
ATOM 3385 C C . TYR A 1 441 ? 6.545 -9.264 -1.742 1.00 86.06 441 TYR A C 1
ATOM 3387 O O . TYR A 1 441 ? 5.382 -9.372 -2.139 1.00 86.06 441 TYR A O 1
ATOM 3395 N N . VAL A 1 442 ? 7.138 -8.095 -1.501 1.00 91.75 442 VAL A N 1
ATOM 3396 C CA . VAL A 1 442 ? 6.625 -6.764 -1.836 1.00 91.75 442 VAL A CA 1
ATOM 3397 C C . VAL A 1 442 ? 7.362 -6.250 -3.077 1.00 91.75 442 VAL A C 1
ATOM 3399 O O . VAL A 1 442 ? 8.591 -6.197 -3.120 1.00 91.75 442 VAL A O 1
ATOM 3402 N N . LEU A 1 443 ? 6.617 -5.874 -4.117 1.00 93.25 443 LEU A N 1
ATOM 3403 C CA . LEU A 1 443 ? 7.163 -5.521 -5.429 1.00 93.25 443 LEU A CA 1
ATOM 3404 C C . LEU A 1 443 ? 6.629 -4.142 -5.865 1.00 93.25 443 LEU A C 1
ATOM 3406 O O . LEU A 1 443 ? 5.414 -3.984 -5.953 1.00 93.25 443 LEU A O 1
ATOM 3410 N N . PRO A 1 444 ? 7.475 -3.147 -6.199 1.00 94.12 444 PRO A N 1
ATOM 3411 C CA . PRO A 1 444 ? 7.036 -1.766 -6.446 1.00 94.12 444 PRO A CA 1
ATOM 3412 C C . PRO A 1 444 ? 6.214 -1.650 -7.728 1.00 94.12 444 PRO A C 1
ATOM 3414 O O . PRO A 1 444 ? 6.690 -1.985 -8.809 1.00 94.12 444 PRO A O 1
ATOM 3417 N N . ALA A 1 445 ? 4.979 -1.192 -7.645 1.00 94.94 445 ALA A N 1
ATOM 3418 C CA . ALA A 1 445 ? 4.031 -1.167 -8.745 1.00 94.94 445 ALA A CA 1
ATOM 3419 C C . ALA A 1 445 ? 3.732 0.276 -9.177 1.00 94.94 445 ALA A C 1
ATOM 3421 O O . ALA A 1 445 ? 3.711 1.198 -8.368 1.00 94.94 445 ALA A O 1
ATOM 3422 N N . GLY A 1 446 ? 3.539 0.469 -10.478 1.00 94.62 446 GLY A N 1
ATOM 3423 C CA . GLY A 1 446 ? 3.209 1.754 -11.084 1.00 94.62 446 GLY A CA 1
ATOM 3424 C C . GLY A 1 446 ? 1.736 1.895 -11.467 1.00 94.62 446 GLY A C 1
ATOM 3425 O O . GLY A 1 446 ? 1.409 2.795 -12.240 1.00 94.62 446 GLY A O 1
ATOM 3426 N N . ASP A 1 447 ? 0.892 0.970 -11.022 1.00 93.06 447 ASP A N 1
ATOM 3427 C CA . ASP A 1 447 ? -0.514 0.844 -11.400 1.00 93.06 447 ASP A CA 1
ATOM 3428 C C . ASP A 1 447 ? -1.324 2.104 -11.077 1.00 93.06 447 ASP A C 1
ATOM 3430 O O . ASP A 1 447 ? -1.100 2.772 -10.063 1.00 93.06 447 ASP A O 1
ATOM 3434 N N . ASP A 1 448 ? -2.278 2.417 -11.953 1.00 89.12 448 ASP A N 1
ATOM 3435 C CA . ASP A 1 448 ? -3.225 3.524 -11.811 1.00 89.12 448 ASP A CA 1
ATOM 3436 C C . ASP A 1 448 ? -2.518 4.861 -11.545 1.00 89.12 448 ASP A C 1
ATOM 3438 O O . ASP A 1 448 ? -2.855 5.628 -10.635 1.00 89.12 448 ASP A O 1
ATOM 3442 N N . GLY A 1 449 ? -1.468 5.110 -12.331 1.00 89.44 449 GLY A N 1
ATOM 3443 C CA . GLY A 1 449 ? -0.677 6.338 -12.260 1.00 89.44 449 GLY A CA 1
ATOM 3444 C C . GLY A 1 449 ? 0.240 6.458 -11.039 1.00 89.44 449 GLY A C 1
ATOM 3445 O O . GLY A 1 449 ? 0.791 7.536 -10.832 1.00 89.44 449 GLY A O 1
ATOM 3446 N N . ALA A 1 450 ? 0.429 5.394 -10.248 1.00 95.38 450 ALA A N 1
ATOM 3447 C CA . ALA A 1 450 ? 1.360 5.417 -9.126 1.00 95.38 450 ALA A CA 1
ATOM 3448 C C . ALA A 1 450 ? 2.822 5.588 -9.581 1.00 95.38 450 ALA A C 1
ATOM 3450 O O . ALA A 1 450 ? 3.270 5.049 -10.605 1.00 95.38 450 ALA A O 1
ATOM 3451 N N . THR A 1 451 ? 3.587 6.317 -8.774 1.00 94.62 451 THR A N 1
ATOM 3452 C CA . THR A 1 451 ? 5.032 6.464 -8.908 1.00 94.62 451 THR A CA 1
ATOM 3453 C C . THR A 1 451 ? 5.710 5.169 -8.469 1.00 94.62 451 THR A C 1
ATOM 3455 O O . THR A 1 451 ? 5.503 4.674 -7.362 1.00 94.62 451 THR A O 1
ATOM 3458 N N .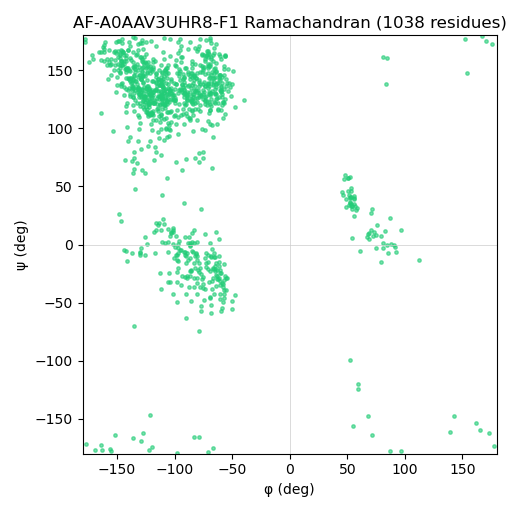 VAL A 1 452 ? 6.561 4.621 -9.341 1.00 94.25 452 VAL A N 1
ATOM 3459 C CA . VAL A 1 452 ? 7.402 3.466 -9.005 1.00 94.25 452 VAL A CA 1
ATOM 3460 C C . VAL A 1 452 ? 8.549 3.961 -8.128 1.00 94.25 452 VAL A C 1
ATOM 3462 O O . VAL A 1 452 ? 9.515 4.536 -8.633 1.00 94.25 452 VAL A O 1
ATOM 3465 N N . ALA A 1 453 ? 8.421 3.773 -6.816 1.00 90.00 453 ALA A N 1
ATOM 3466 C CA . ALA A 1 453 ? 9.455 4.140 -5.857 1.00 90.00 453 ALA A CA 1
ATOM 3467 C C . ALA A 1 453 ? 10.718 3.299 -6.081 1.00 90.00 453 ALA A C 1
ATOM 3469 O O . ALA A 1 453 ? 10.624 2.080 -6.231 1.00 90.00 453 ALA A O 1
ATOM 3470 N N . MET A 1 454 ? 11.885 3.956 -6.095 1.00 89.00 454 MET A N 1
ATOM 3471 C CA . MET A 1 454 ? 13.179 3.279 -6.248 1.00 89.00 454 MET A CA 1
ATOM 3472 C C . MET A 1 454 ? 13.920 3.033 -4.931 1.00 89.00 454 MET A C 1
ATOM 3474 O O . MET A 1 454 ? 14.824 2.209 -4.891 1.00 89.00 454 MET A O 1
ATOM 3478 N N . ASP A 1 455 ? 13.471 3.671 -3.856 1.00 85.12 455 ASP A N 1
ATOM 3479 C CA . ASP A 1 455 ? 13.997 3.510 -2.507 1.00 85.12 455 ASP A CA 1
ATOM 3480 C C . ASP A 1 455 ? 12.908 2.855 -1.648 1.00 85.12 455 ASP A C 1
ATOM 3482 O O . ASP A 1 455 ? 12.024 3.533 -1.120 1.00 85.12 455 ASP A O 1
ATOM 3486 N N . TRP A 1 456 ? 12.917 1.521 -1.578 1.00 83.38 456 TRP A N 1
ATOM 3487 C CA . TRP A 1 456 ? 11.938 0.743 -0.816 1.00 83.38 456 TRP A CA 1
ATOM 3488 C C . TRP A 1 456 ? 12.609 -0.475 -0.181 1.00 83.38 456 TRP A C 1
ATOM 3490 O O . TRP A 1 456 ? 13.303 -1.245 -0.840 1.00 83.38 456 TRP A O 1
ATOM 3500 N N . GLY A 1 457 ? 12.404 -0.653 1.119 1.00 71.62 457 GLY A N 1
ATOM 3501 C CA . GLY A 1 457 ? 13.003 -1.743 1.888 1.00 71.62 457 GLY A CA 1
ATOM 3502 C C . GLY A 1 457 ? 13.184 -1.349 3.352 1.00 71.62 457 GLY A C 1
ATOM 3503 O O . GLY A 1 457 ? 12.915 -0.199 3.688 1.00 71.62 457 GLY A O 1
ATOM 3504 N N . PRO A 1 458 ? 13.658 -2.255 4.224 1.00 61.62 458 PRO A N 1
ATOM 3505 C CA . PRO A 1 458 ? 13.808 -1.985 5.660 1.00 61.62 458 PRO A CA 1
ATOM 3506 C C . PRO A 1 458 ? 14.642 -0.732 5.987 1.00 61.62 458 PRO A C 1
ATOM 3508 O O . PRO A 1 458 ? 14.384 -0.073 6.989 1.00 61.62 458 PRO A O 1
ATOM 3511 N N . ASP A 1 459 ? 15.590 -0.379 5.110 1.00 73.75 459 ASP A N 1
ATOM 3512 C CA . ASP A 1 459 ? 16.503 0.763 5.265 1.00 73.75 459 ASP A CA 1
ATOM 3513 C C . ASP A 1 459 ? 16.290 1.871 4.210 1.00 73.75 459 ASP A C 1
ATOM 3515 O O . ASP A 1 459 ? 17.184 2.689 3.982 1.00 73.75 459 ASP A O 1
ATOM 3519 N N . ASN A 1 460 ? 15.147 1.893 3.512 1.00 71.00 460 ASN A N 1
ATOM 3520 C CA . ASN A 1 460 ? 14.862 2.830 2.411 1.00 71.00 460 ASN A CA 1
ATOM 3521 C C . ASN A 1 460 ? 15.946 2.840 1.311 1.00 71.00 460 ASN A C 1
ATOM 3523 O O . ASN A 1 460 ? 16.270 3.888 0.758 1.00 71.00 460 ASN A O 1
ATOM 3527 N N . SER A 1 461 ? 16.551 1.687 1.022 1.00 74.31 461 SER A N 1
ATOM 3528 C CA . SER A 1 461 ? 17.507 1.523 -0.081 1.00 74.31 461 SER A CA 1
ATOM 3529 C C . SER A 1 461 ? 16.854 0.750 -1.226 1.00 74.31 461 SER A C 1
ATOM 3531 O O . SER A 1 461 ? 15.946 -0.034 -0.956 1.00 74.31 461 SER A O 1
ATOM 3533 N N . PRO A 1 462 ? 17.305 0.904 -2.482 1.00 77.81 462 PRO A N 1
ATOM 3534 C CA . PRO A 1 462 ? 16.824 0.075 -3.580 1.00 77.81 462 PRO A CA 1
ATOM 3535 C C . PRO A 1 462 ? 17.060 -1.407 -3.279 1.00 77.81 462 PRO A C 1
ATOM 3537 O O . PRO A 1 462 ? 18.199 -1.834 -3.074 1.00 77.81 462 PRO A O 1
ATOM 3540 N N . VAL A 1 463 ? 15.993 -2.207 -3.265 1.00 82.56 463 VAL A N 1
ATOM 3541 C CA . VAL A 1 463 ? 16.079 -3.665 -3.105 1.00 82.56 463 VAL A CA 1
ATOM 3542 C C . VAL A 1 463 ? 15.745 -4.328 -4.431 1.00 82.56 463 VAL A C 1
ATOM 3544 O O . VAL A 1 463 ? 14.784 -3.975 -5.103 1.00 82.56 463 VAL A O 1
ATOM 3547 N N . ARG A 1 464 ? 16.540 -5.307 -4.856 1.00 85.31 464 ARG A N 1
ATOM 3548 C CA . ARG A 1 464 ? 16.244 -6.087 -6.061 1.00 85.31 464 ARG A CA 1
ATOM 3549 C C . ARG A 1 464 ? 15.006 -6.954 -5.812 1.00 85.31 464 ARG A C 1
ATOM 3551 O O . ARG A 1 464 ? 15.072 -7.816 -4.945 1.00 85.31 464 ARG A O 1
ATOM 3558 N N . PRO A 1 465 ? 13.897 -6.807 -6.556 1.00 83.62 465 PRO A N 1
ATOM 3559 C CA . PRO A 1 465 ? 12.818 -7.775 -6.445 1.00 83.62 465 PRO A CA 1
ATOM 3560 C C . PRO A 1 465 ? 13.291 -9.152 -6.968 1.00 83.62 465 PRO A C 1
ATOM 3562 O O . PRO A 1 465 ? 14.126 -9.205 -7.866 1.00 83.62 465 PRO A O 1
ATOM 3565 N N . PRO A 1 466 ? 12.813 -10.277 -6.421 1.00 77.56 466 PRO A N 1
ATOM 3566 C CA . PRO A 1 466 ? 11.840 -10.376 -5.347 1.00 77.56 466 PRO A CA 1
ATOM 3567 C C . PRO A 1 466 ? 12.432 -10.288 -3.926 1.00 77.56 466 PRO A C 1
ATOM 3569 O O . PRO A 1 466 ? 11.695 -10.494 -2.987 1.00 77.56 466 PRO A O 1
ATOM 3572 N N . ASP A 1 467 ? 13.702 -9.950 -3.702 1.00 81.31 467 ASP A N 1
ATOM 3573 C CA . ASP A 1 467 ? 14.362 -10.033 -2.377 1.00 81.31 467 ASP A CA 1
ATOM 3574 C C . ASP A 1 467 ? 13.801 -9.105 -1.264 1.00 81.31 467 ASP A C 1
ATOM 3576 O O . ASP A 1 467 ? 14.415 -8.947 -0.210 1.00 81.31 467 ASP A O 1
ATOM 3580 N N . SER A 1 468 ? 12.654 -8.463 -1.476 1.00 82.94 468 SER A N 1
ATOM 3581 C CA . SER A 1 468 ? 11.984 -7.574 -0.531 1.00 82.94 468 SER A CA 1
ATOM 3582 C C . SER A 1 468 ? 10.771 -8.288 0.067 1.00 82.94 468 SER A C 1
ATOM 3584 O O . SER A 1 468 ? 9.686 -8.247 -0.493 1.00 82.94 468 SER A O 1
ATOM 3586 N N . GLU A 1 469 ? 10.930 -8.938 1.222 1.00 84.12 469 GLU A N 1
ATOM 3587 C CA . GLU A 1 469 ? 9.782 -9.395 2.038 1.00 84.12 469 GLU A CA 1
ATOM 3588 C C . GLU A 1 469 ? 9.085 -8.209 2.731 1.00 84.12 469 GLU A C 1
ATOM 3590 O O . GLU A 1 469 ? 7.928 -8.292 3.142 1.00 84.12 469 GLU A O 1
ATOM 3595 N N . GLN A 1 470 ? 9.798 -7.085 2.843 1.00 85.44 470 GLN A N 1
ATOM 3596 C CA . GLN A 1 470 ? 9.326 -5.853 3.456 1.00 85.44 470 GLN A CA 1
ATOM 3597 C C . GLN A 1 470 ? 9.640 -4.645 2.580 1.00 85.44 470 GLN A C 1
ATOM 3599 O O . GLN A 1 470 ? 10.763 -4.511 2.083 1.00 85.44 470 GLN A O 1
ATOM 3604 N N . ALA A 1 471 ? 8.677 -3.733 2.471 1.00 91.00 471 ALA A N 1
ATOM 3605 C CA . ALA A 1 471 ? 8.878 -2.395 1.934 1.00 91.00 471 ALA A CA 1
ATOM 3606 C C . ALA A 1 471 ? 8.558 -1.374 3.021 1.00 91.00 471 ALA A C 1
ATOM 3608 O O . ALA A 1 471 ? 7.442 -1.355 3.535 1.00 91.00 471 ALA A O 1
ATOM 3609 N N . ALA A 1 472 ? 9.526 -0.527 3.352 1.00 87.88 472 ALA A N 1
ATOM 3610 C CA . ALA A 1 472 ? 9.331 0.623 4.217 1.00 87.88 472 ALA A CA 1
ATOM 3611 C C . ALA A 1 472 ? 9.840 1.886 3.520 1.00 87.88 472 ALA A C 1
ATOM 3613 O O . ALA A 1 472 ? 10.674 1.811 2.611 1.00 87.88 472 ALA A O 1
ATOM 3614 N N . GLY A 1 473 ? 9.293 3.032 3.914 1.00 87.94 473 GLY A N 1
ATOM 3615 C CA . GLY A 1 473 ? 9.687 4.316 3.362 1.00 87.94 473 GLY A CA 1
ATOM 3616 C C . GLY A 1 473 ? 8.706 5.426 3.677 1.00 87.94 473 GLY A C 1
ATOM 3617 O O . GLY A 1 473 ? 7.905 5.351 4.610 1.00 87.94 473 GLY A O 1
ATOM 3618 N N . SER A 1 474 ? 8.782 6.486 2.878 1.00 89.31 474 SER A N 1
ATOM 3619 C CA . SER A 1 474 ? 7.826 7.579 2.937 1.00 89.31 474 SER A CA 1
ATOM 3620 C C . SER A 1 474 ? 7.317 7.940 1.549 1.00 89.31 474 SER A C 1
ATOM 3622 O O . SER A 1 474 ? 8.100 8.036 0.605 1.00 89.31 474 SER A O 1
ATOM 3624 N N . VAL A 1 475 ? 6.002 8.128 1.441 1.00 93.00 475 VAL A N 1
ATOM 3625 C CA . VAL A 1 475 ? 5.333 8.686 0.267 1.00 93.00 475 VAL A CA 1
ATOM 3626 C C . VAL A 1 475 ? 5.327 10.210 0.415 1.00 93.00 475 VAL A C 1
ATOM 3628 O O . VAL A 1 475 ? 4.724 10.716 1.370 1.00 93.00 475 VAL A O 1
ATOM 3631 N N . PRO A 1 476 ? 5.995 10.966 -0.474 1.00 92.75 476 PRO A N 1
ATOM 3632 C CA . PRO A 1 476 ? 5.971 12.423 -0.437 1.00 92.75 476 PRO A CA 1
ATOM 3633 C C . PRO A 1 476 ? 4.557 12.992 -0.578 1.00 92.75 476 PRO A C 1
ATOM 3635 O O . PRO A 1 476 ? 3.640 12.331 -1.061 1.00 92.75 476 PRO A O 1
ATOM 3638 N N . ALA A 1 477 ? 4.373 14.238 -0.148 1.00 87.12 477 ALA A N 1
ATOM 3639 C CA . ALA A 1 477 ? 3.154 14.994 -0.421 1.00 87.12 477 ALA A CA 1
ATOM 3640 C C . ALA A 1 477 ? 2.907 15.079 -1.937 1.00 87.12 477 ALA A C 1
ATOM 3642 O O . ALA A 1 477 ? 3.836 15.381 -2.685 1.00 87.12 477 ALA A O 1
ATOM 3643 N N . GLY A 1 478 ? 1.677 14.826 -2.386 1.00 89.44 478 GLY A N 1
ATOM 3644 C CA . GLY A 1 478 ? 1.327 14.867 -3.810 1.00 89.44 478 GLY A CA 1
ATOM 3645 C C . GLY A 1 478 ? 1.595 13.571 -4.588 1.00 89.44 478 GLY A C 1
ATOM 3646 O O . GLY A 1 478 ? 1.186 13.480 -5.741 1.00 89.44 478 GLY A O 1
ATOM 3647 N N . GLU A 1 479 ? 2.248 12.576 -3.983 1.00 94.62 479 GLU A N 1
ATOM 3648 C CA . GLU A 1 479 ? 2.650 11.334 -4.652 1.00 94.62 479 GLU A CA 1
ATOM 3649 C C . GLU A 1 479 ? 1.752 10.150 -4.275 1.00 94.62 479 GLU A C 1
ATOM 3651 O O . GLU A 1 479 ? 1.059 10.150 -3.255 1.00 94.62 479 GLU A O 1
ATOM 3656 N N . VAL A 1 480 ? 1.806 9.106 -5.099 1.00 96.69 480 VAL A N 1
ATOM 3657 C CA . VAL A 1 480 ? 1.151 7.822 -4.835 1.00 96.69 480 VAL A CA 1
ATOM 3658 C C . VAL A 1 480 ? 2.155 6.717 -5.065 1.00 96.69 480 VAL A C 1
ATOM 3660 O O . VAL A 1 480 ? 2.721 6.641 -6.152 1.00 96.69 480 VAL A O 1
ATOM 3663 N N . TYR A 1 481 ? 2.339 5.837 -4.086 1.00 97.00 481 TYR A N 1
ATOM 3664 C CA . TYR A 1 481 ? 3.094 4.599 -4.272 1.00 97.00 481 TYR A CA 1
ATOM 3665 C C . TYR A 1 481 ? 2.144 3.408 -4.299 1.00 97.00 481 TYR A C 1
ATOM 3667 O O . TYR A 1 481 ? 1.125 3.394 -3.608 1.00 97.00 481 TYR A O 1
ATOM 3675 N N . ALA A 1 482 ? 2.488 2.395 -5.086 1.00 97.25 482 ALA A N 1
ATOM 3676 C CA . ALA A 1 482 ? 1.775 1.130 -5.098 1.00 97.25 482 ALA A CA 1
ATOM 3677 C C . ALA A 1 482 ? 2.754 -0.043 -5.036 1.00 97.25 482 ALA A C 1
ATOM 3679 O O . ALA A 1 482 ? 3.916 0.076 -5.428 1.00 97.25 482 ALA A O 1
ATOM 3680 N N . PHE A 1 483 ? 2.283 -1.182 -4.539 1.00 96.06 483 PHE A N 1
ATOM 3681 C CA . PHE A 1 483 ? 3.060 -2.406 -4.410 1.00 96.06 483 PHE A CA 1
ATOM 3682 C C . PHE A 1 483 ? 2.188 -3.631 -4.680 1.00 96.06 483 PHE A C 1
ATOM 3684 O O . PHE A 1 483 ? 1.094 -3.743 -4.133 1.00 96.06 483 PHE A O 1
ATOM 3691 N N . TYR A 1 484 ? 2.695 -4.587 -5.457 1.00 94.31 484 TYR A N 1
ATOM 3692 C CA . TYR A 1 484 ? 2.157 -5.945 -5.426 1.00 94.31 484 TYR A CA 1
ATOM 3693 C C . TYR A 1 484 ? 2.709 -6.675 -4.204 1.00 94.31 484 TYR A C 1
ATOM 3695 O O . TYR A 1 484 ? 3.923 -6.742 -4.010 1.00 94.31 484 TYR A O 1
ATOM 3703 N N . VAL A 1 485 ? 1.814 -7.242 -3.402 1.00 91.00 485 VAL A N 1
ATOM 3704 C CA . VAL A 1 485 ? 2.115 -8.027 -2.206 1.00 91.00 485 VAL A CA 1
ATOM 3705 C C . VAL A 1 485 ? 1.735 -9.478 -2.471 1.00 91.00 485 VAL A C 1
ATOM 3707 O O . VAL A 1 485 ? 0.566 -9.822 -2.641 1.00 91.00 485 VAL A O 1
ATOM 3710 N N . THR A 1 486 ? 2.741 -10.343 -2.537 1.00 80.06 486 THR A N 1
ATOM 3711 C CA . THR A 1 486 ? 2.580 -11.781 -2.795 1.00 80.06 486 THR A CA 1
ATOM 3712 C C . THR A 1 486 ? 2.612 -12.571 -1.490 1.00 80.06 486 THR A C 1
ATOM 3714 O O . THR A 1 486 ? 3.291 -12.186 -0.539 1.00 80.06 486 THR A O 1
ATOM 3717 N N . GLY A 1 487 ? 1.861 -13.675 -1.430 1.00 68.56 487 GLY A N 1
ATOM 3718 C CA . GLY A 1 487 ? 1.694 -14.453 -0.196 1.00 68.56 487 GLY A CA 1
ATOM 3719 C C . GLY A 1 487 ? 0.765 -13.801 0.838 1.00 68.56 487 GLY A C 1
ATOM 3720 O O . GLY A 1 487 ? 0.662 -14.309 1.948 1.00 68.56 487 GLY A O 1
ATOM 3721 N N . GLY A 1 488 ? 0.085 -12.709 0.468 1.00 70.25 488 GLY A N 1
ATOM 3722 C CA . GLY A 1 488 ? -0.788 -11.930 1.345 1.00 70.25 488 GLY A CA 1
ATOM 3723 C C . GLY A 1 488 ? -0.042 -10.884 2.177 1.00 70.25 488 GLY A C 1
ATOM 3724 O O . GLY A 1 488 ? 1.177 -10.952 2.354 1.00 70.25 488 GLY A O 1
ATOM 3725 N N . ILE A 1 489 ? -0.781 -9.897 2.677 1.00 73.56 489 ILE A N 1
ATOM 3726 C CA . ILE A 1 489 ? -0.285 -8.923 3.657 1.00 73.56 489 ILE A CA 1
ATOM 3727 C C . ILE A 1 489 ? -0.157 -9.615 5.023 1.00 73.56 489 ILE A C 1
ATOM 3729 O O . ILE A 1 489 ? -1.145 -10.107 5.561 1.00 73.56 489 ILE A O 1
ATOM 3733 N N . VAL A 1 490 ? 1.052 -9.636 5.592 1.00 67.81 490 VAL A N 1
ATOM 3734 C CA . VAL A 1 490 ? 1.315 -10.156 6.948 1.00 67.81 490 VAL A CA 1
ATOM 3735 C C . VAL A 1 490 ? 1.075 -9.069 7.988 1.00 67.81 490 VAL A C 1
ATOM 3737 O O . VAL A 1 490 ? 0.382 -9.290 8.978 1.00 67.81 490 VAL A O 1
ATOM 3740 N N . SER A 1 491 ? 1.643 -7.883 7.766 1.00 65.38 491 SER A N 1
ATOM 3741 C CA . SER A 1 491 ? 1.455 -6.723 8.633 1.00 65.38 491 SER A CA 1
ATOM 3742 C C . SER A 1 491 ? 1.676 -5.422 7.872 1.00 65.38 491 SER A C 1
ATOM 3744 O O . SER A 1 491 ? 2.389 -5.373 6.866 1.00 65.38 491 SER A O 1
ATOM 3746 N N . THR A 1 492 ? 1.068 -4.352 8.375 1.00 76.31 492 THR A N 1
ATOM 3747 C CA . THR A 1 492 ? 1.258 -2.992 7.870 1.00 76.31 492 THR A CA 1
ATOM 3748 C C . THR A 1 492 ? 1.346 -2.021 9.029 1.00 76.31 492 THR A C 1
ATOM 3750 O O . THR A 1 492 ? 0.593 -2.157 9.992 1.00 76.31 492 THR A O 1
ATOM 3753 N N . SER A 1 493 ? 2.187 -1.004 8.902 1.00 68.88 493 SER A N 1
ATOM 3754 C CA . SER A 1 493 ? 2.136 0.183 9.748 1.00 68.88 493 SER A CA 1
ATOM 3755 C C . SER A 1 493 ? 2.253 1.427 8.876 1.00 68.88 493 SER A C 1
ATOM 3757 O O . SER A 1 493 ? 2.827 1.399 7.784 1.00 68.88 493 SER A O 1
ATOM 3759 N N . ALA A 1 494 ? 1.654 2.518 9.331 1.00 76.19 494 ALA A N 1
ATOM 3760 C CA . ALA A 1 494 ? 1.697 3.787 8.629 1.00 76.19 494 ALA A CA 1
ATOM 3761 C C . ALA A 1 494 ? 1.635 4.935 9.629 1.00 76.19 494 ALA A C 1
ATOM 3763 O O . ALA A 1 494 ? 1.095 4.799 10.727 1.00 76.19 494 ALA A O 1
ATOM 3764 N N . SER A 1 495 ? 2.162 6.085 9.228 1.00 66.88 495 SER A N 1
ATOM 3765 C CA . SER A 1 495 ? 1.908 7.346 9.915 1.00 66.88 495 SER A CA 1
ATOM 3766 C C . SER A 1 495 ? 1.753 8.469 8.902 1.00 66.88 495 SER A C 1
ATOM 3768 O O . SER A 1 495 ? 2.364 8.444 7.834 1.00 66.88 495 SER A O 1
ATOM 3770 N N . GLY A 1 496 ? 0.955 9.472 9.246 1.00 60.50 496 GLY A N 1
ATOM 3771 C CA . GLY A 1 496 ? 0.651 10.581 8.349 1.00 60.50 496 GLY A CA 1
ATOM 3772 C C . GLY A 1 496 ? -0.670 10.400 7.595 1.00 60.50 496 GLY A C 1
ATOM 3773 O O . GLY A 1 496 ? -1.413 9.456 7.853 1.00 60.50 496 GLY A O 1
ATOM 3774 N N . PRO A 1 497 ? -0.999 11.358 6.718 1.00 72.56 497 PRO A N 1
ATOM 3775 C CA . PRO A 1 497 ? -2.358 11.528 6.204 1.00 72.56 497 PRO A CA 1
ATOM 3776 C C . PRO A 1 497 ? -2.702 10.709 4.944 1.00 72.56 497 PRO A C 1
ATOM 3778 O O . PRO A 1 497 ? -3.800 10.867 4.408 1.00 72.56 497 PRO A O 1
ATOM 3781 N N . ALA A 1 498 ? -1.788 9.892 4.410 1.00 80.75 498 ALA A N 1
ATOM 3782 C CA . ALA A 1 498 ? -2.048 9.112 3.200 1.00 80.75 498 ALA A CA 1
ATOM 3783 C C . ALA A 1 498 ? -3.180 8.104 3.414 1.00 80.75 498 ALA A C 1
ATOM 3785 O O . ALA A 1 498 ? -3.242 7.413 4.430 1.00 80.75 498 ALA A O 1
ATOM 3786 N N . THR A 1 499 ? -4.037 7.976 2.407 1.00 85.44 499 THR A N 1
ATOM 3787 C CA . THR A 1 499 ? -5.071 6.938 2.376 1.00 85.44 499 THR A CA 1
ATOM 3788 C C . THR A 1 499 ? -4.502 5.661 1.781 1.00 85.44 499 THR A C 1
ATOM 3790 O O . THR A 1 499 ? -3.656 5.709 0.887 1.00 85.44 499 THR A O 1
ATOM 3793 N N . TRP A 1 500 ? -4.950 4.512 2.278 1.00 87.44 500 TRP A N 1
ATOM 3794 C CA . TRP A 1 500 ? -4.515 3.216 1.777 1.00 87.44 500 TRP A CA 1
ATOM 3795 C C . TRP A 1 500 ? -5.688 2.462 1.168 1.00 87.44 500 TRP A C 1
ATOM 3797 O O . TRP A 1 500 ? -6.832 2.586 1.607 1.00 87.44 500 TRP A O 1
ATOM 3807 N N . SER A 1 501 ? -5.396 1.664 0.149 1.00 81.50 501 SER A N 1
ATOM 3808 C CA . SER A 1 501 ? -6.337 0.691 -0.393 1.00 81.50 501 SER A CA 1
ATOM 3809 C C . SER A 1 501 ? -5.628 -0.603 -0.762 1.00 81.50 501 SER A C 1
ATOM 3811 O O . SER A 1 501 ? -4.440 -0.598 -1.091 1.00 81.50 501 SER A O 1
ATOM 3813 N N . VAL A 1 502 ? -6.364 -1.705 -0.702 1.00 83.44 502 VAL A N 1
ATOM 3814 C CA . VAL A 1 502 ? -5.934 -3.027 -1.154 1.00 83.44 502 VAL A CA 1
ATOM 3815 C C . VAL A 1 502 ? -6.930 -3.492 -2.203 1.00 83.44 502 VAL A C 1
ATOM 3817 O O . VAL A 1 502 ? -8.132 -3.535 -1.943 1.00 83.44 502 VAL A O 1
ATOM 3820 N N . ASP A 1 503 ? -6.443 -3.760 -3.413 1.00 80.31 503 ASP A N 1
ATOM 3821 C CA . ASP A 1 503 ? -7.264 -4.145 -4.570 1.00 80.31 503 ASP A CA 1
ATOM 3822 C C . ASP A 1 503 ? -8.421 -3.155 -4.836 1.00 80.31 503 ASP A C 1
ATOM 3824 O O . ASP A 1 503 ? -9.529 -3.526 -5.220 1.00 80.31 503 ASP A O 1
ATOM 3828 N N . GLY A 1 504 ? -8.160 -1.865 -4.591 1.00 74.12 504 GLY A N 1
ATOM 3829 C CA . GLY A 1 504 ? -9.121 -0.769 -4.752 1.00 74.12 504 GLY A CA 1
ATOM 3830 C C . GLY A 1 504 ? -10.106 -0.581 -3.590 1.00 74.12 504 GLY A C 1
ATOM 3831 O O . GLY A 1 504 ? -10.881 0.374 -3.610 1.00 74.12 504 GLY A O 1
ATOM 3832 N N . THR A 1 505 ? -10.067 -1.438 -2.567 1.00 75.44 505 THR A N 1
ATOM 3833 C CA . THR A 1 505 ? -10.899 -1.312 -1.359 1.00 75.44 505 THR A CA 1
ATOM 3834 C C . THR A 1 505 ? -10.153 -0.506 -0.294 1.00 75.44 505 THR A C 1
ATOM 3836 O O . THR A 1 505 ? -8.972 -0.788 -0.087 1.00 75.44 505 THR A O 1
ATOM 3839 N N . PRO A 1 506 ? -10.774 0.488 0.377 1.00 75.88 506 PRO A N 1
ATOM 3840 C CA . PRO A 1 506 ? -10.140 1.208 1.482 1.00 75.88 506 PRO A CA 1
ATOM 3841 C C . PRO A 1 506 ? -9.547 0.252 2.522 1.00 75.88 506 PRO A C 1
ATOM 3843 O O . PRO A 1 506 ? -10.153 -0.758 2.859 1.00 75.88 506 PRO A O 1
ATOM 3846 N N . TYR A 1 507 ? -8.354 0.566 3.015 1.00 70.12 507 TYR A N 1
ATOM 3847 C CA . TYR A 1 507 ? -7.634 -0.251 3.985 1.00 70.12 507 TYR A CA 1
ATOM 3848 C C . TYR A 1 507 ? -7.046 0.656 5.062 1.00 70.12 507 TYR A C 1
ATOM 3850 O O . TYR A 1 507 ? -6.456 1.682 4.735 1.00 70.12 507 TYR A O 1
ATOM 3858 N N . SER A 1 508 ? -7.189 0.279 6.332 1.00 68.69 508 SER A N 1
ATOM 3859 C CA . SER A 1 508 ? -6.606 1.011 7.462 1.00 68.69 508 SER A CA 1
ATOM 3860 C C . SER A 1 508 ? -5.367 0.271 7.965 1.00 68.69 508 SER A C 1
ATOM 3862 O O . SER A 1 508 ? -5.503 -0.767 8.620 1.00 68.69 508 SER A O 1
ATOM 3864 N N . PRO A 1 509 ? -4.152 0.768 7.674 1.00 66.94 509 PRO A N 1
ATOM 3865 C CA . PRO A 1 509 ? -2.925 0.122 8.110 1.00 66.94 509 PRO A CA 1
ATOM 3866 C C . PRO A 1 509 ? -2.844 0.099 9.630 1.00 66.94 509 PRO A C 1
ATOM 3868 O O . PRO A 1 509 ? -2.928 1.143 10.270 1.00 66.94 509 PRO A O 1
ATOM 3871 N N . GLY A 1 510 ? -2.643 -1.089 10.192 1.00 58.88 510 GLY A N 1
ATOM 3872 C CA . GLY A 1 510 ? -2.458 -1.275 11.630 1.00 58.88 510 GLY A CA 1
ATOM 3873 C C . GLY A 1 510 ? -3.586 -2.028 12.333 1.00 58.88 510 GLY A C 1
ATOM 3874 O O . GLY A 1 510 ? -3.334 -2.512 13.425 1.00 58.88 510 GLY A O 1
ATOM 3875 N N . ASN A 1 511 ? -4.760 -2.225 11.714 1.00 59.91 511 ASN A N 1
ATOM 3876 C CA . ASN A 1 511 ? -5.838 -3.024 12.313 1.00 59.91 511 ASN A CA 1
ATOM 3877 C C . ASN A 1 511 ? -5.510 -4.525 12.259 1.00 59.91 511 ASN A C 1
ATOM 3879 O O . ASN A 1 511 ? -5.708 -5.184 11.239 1.00 59.91 511 ASN A O 1
ATOM 3883 N N . VAL A 1 512 ? -5.002 -5.075 13.361 1.00 65.94 512 VAL A N 1
ATOM 3884 C CA . VAL A 1 512 ? -4.679 -6.509 13.478 1.00 65.94 512 VAL A CA 1
ATOM 3885 C C . VAL A 1 512 ? -5.840 -7.292 14.083 1.00 65.94 512 VAL A C 1
ATOM 3887 O O . VAL A 1 512 ? -6.008 -8.478 13.792 1.00 65.94 512 VAL A O 1
ATOM 3890 N N . LEU A 1 513 ? -6.669 -6.632 14.896 1.00 77.44 513 LEU A N 1
ATOM 3891 C CA . LEU A 1 513 ? -7.808 -7.246 15.567 1.00 77.44 513 LEU A CA 1
ATOM 3892 C C . LEU A 1 513 ? -9.116 -6.570 15.156 1.00 77.44 513 LEU A C 1
ATOM 3894 O O . LEU A 1 513 ? -9.259 -5.352 15.228 1.00 77.44 513 LEU A O 1
ATOM 3898 N N . SER A 1 514 ? -10.127 -7.367 14.817 1.00 80.00 514 SER A N 1
ATOM 3899 C CA . SER A 1 514 ? -11.485 -6.856 14.609 1.00 80.00 514 SER A CA 1
ATOM 3900 C C . SER A 1 514 ? -12.505 -7.593 15.466 1.00 80.00 514 SER A C 1
ATOM 3902 O O . SER A 1 514 ? -12.391 -8.792 15.729 1.00 80.00 514 SER A O 1
ATOM 3904 N N . THR A 1 515 ? -13.510 -6.852 15.931 1.00 84.88 515 THR A N 1
ATOM 3905 C CA . THR A 1 515 ? -14.523 -7.352 16.860 1.00 84.88 515 THR A CA 1
ATOM 3906 C C . THR A 1 515 ? -15.925 -6.953 16.433 1.00 84.88 515 THR A C 1
ATOM 3908 O O . THR A 1 515 ? -16.181 -5.779 16.168 1.00 84.88 515 THR A O 1
ATOM 3911 N N . ASN A 1 516 ? -16.854 -7.910 16.440 1.00 86.19 516 ASN A N 1
ATOM 3912 C CA . ASN A 1 516 ? -18.265 -7.682 16.118 1.00 86.19 516 ASN A CA 1
ATOM 3913 C C . ASN A 1 516 ? -19.177 -8.248 17.208 1.00 86.19 516 ASN A C 1
ATOM 3915 O O . ASN A 1 516 ? -18.792 -9.146 17.952 1.00 86.19 516 ASN A O 1
ATOM 3919 N N . THR A 1 517 ? -20.405 -7.738 17.282 1.00 91.38 517 THR A N 1
ATOM 3920 C CA . THR A 1 517 ? -21.475 -8.290 18.124 1.00 91.38 517 THR A CA 1
ATOM 3921 C C . THR A 1 517 ? -22.587 -8.793 17.216 1.00 91.38 517 THR A C 1
ATOM 3923 O O . THR A 1 517 ? -23.152 -8.022 16.443 1.00 91.38 517 THR A O 1
ATOM 3926 N N . LEU A 1 518 ? -22.904 -10.080 17.314 1.00 93.12 518 LEU A N 1
ATOM 3927 C CA . LEU A 1 518 ? -23.928 -10.743 16.514 1.00 93.12 518 LEU A CA 1
ATOM 3928 C C . LEU A 1 518 ? -25.100 -11.131 17.411 1.00 93.12 518 LEU A C 1
ATOM 3930 O O . LEU A 1 518 ? -24.898 -11.590 18.534 1.00 93.12 518 LEU A O 1
ATOM 3934 N N . SER A 1 519 ? -26.323 -10.930 16.919 1.00 95.06 519 SER A N 1
ATOM 3935 C CA . SER A 1 519 ? -27.548 -11.291 17.631 1.00 95.06 519 SER A CA 1
ATOM 3936 C C . SER A 1 519 ? -28.584 -11.833 16.654 1.00 95.06 519 SER A C 1
ATOM 3938 O O . SER A 1 519 ? -28.975 -11.140 15.712 1.00 95.06 519 SER A O 1
ATOM 3940 N N . SER A 1 520 ? -29.004 -13.078 16.855 1.00 93.31 520 SER A N 1
ATOM 3941 C CA . SER A 1 520 ? -29.983 -13.756 16.001 1.00 93.31 520 SER A CA 1
ATOM 3942 C C . SER A 1 520 ? -30.668 -14.893 16.749 1.00 93.31 520 SER A C 1
ATOM 3944 O O . SER A 1 520 ? -30.166 -15.381 17.759 1.00 93.31 520 SER A O 1
ATOM 3946 N N . ASP A 1 521 ? -31.860 -15.270 16.292 1.00 94.06 521 ASP A N 1
ATOM 3947 C CA . ASP A 1 521 ? -32.516 -16.522 16.656 1.00 94.06 521 ASP A CA 1
ATOM 3948 C C . ASP A 1 521 ? -32.098 -17.663 15.715 1.00 94.06 521 ASP A C 1
ATOM 3950 O O . ASP A 1 521 ? -31.487 -17.457 14.661 1.00 94.06 521 ASP A O 1
ATOM 3954 N N . GLN A 1 522 ? -32.450 -18.887 16.101 1.00 95.25 522 GLN A N 1
ATOM 3955 C CA . GLN A 1 522 ? -32.283 -20.076 15.277 1.00 95.25 522 GLN A CA 1
ATOM 3956 C C . GLN A 1 522 ? -33.650 -20.703 15.036 1.00 95.25 522 GLN A C 1
ATOM 3958 O O . GLN A 1 522 ? -34.275 -21.228 15.951 1.00 95.25 522 GLN A O 1
ATOM 3963 N N . THR A 1 523 ? -34.134 -20.679 13.797 1.00 93.25 523 THR A N 1
ATOM 3964 C CA . THR A 1 523 ? -35.469 -21.227 13.499 1.00 93.25 523 THR A CA 1
ATOM 3965 C C . THR A 1 523 ? -35.454 -22.734 13.240 1.00 93.25 523 THR A C 1
ATOM 3967 O O . THR A 1 523 ? -36.488 -23.390 13.365 1.00 93.25 523 THR A O 1
ATOM 3970 N N . SER A 1 524 ? -34.302 -23.283 12.842 1.00 93.62 524 SER A N 1
ATOM 3971 C CA . SER A 1 524 ? -34.102 -24.714 12.584 1.00 93.62 524 SER A CA 1
ATOM 3972 C C . SER A 1 524 ? -32.617 -25.082 12.537 1.00 93.62 524 SER A C 1
ATOM 3974 O O . SER A 1 524 ? -31.787 -24.236 12.212 1.00 93.62 524 SER A O 1
ATOM 3976 N N . ARG A 1 525 ? -32.284 -26.362 12.743 1.00 91.81 525 ARG A N 1
ATOM 3977 C CA . ARG A 1 525 ? -30.902 -26.893 12.785 1.00 91.81 525 ARG A CA 1
ATOM 3978 C C . ARG A 1 525 ? -30.042 -26.600 11.542 1.00 91.81 525 ARG A C 1
ATOM 3980 O O . ARG A 1 525 ? -28.817 -26.522 11.644 1.00 91.81 525 ARG A O 1
ATOM 3987 N N . ASP A 1 526 ? -30.675 -26.465 10.376 1.00 90.50 526 ASP A N 1
ATOM 3988 C CA . ASP A 1 526 ? -29.994 -26.322 9.081 1.00 90.50 526 ASP A CA 1
ATOM 3989 C C . ASP A 1 526 ? -29.803 -24.855 8.642 1.00 90.50 526 ASP A C 1
ATOM 3991 O O . ASP A 1 526 ? -29.174 -24.600 7.613 1.00 90.50 526 ASP A O 1
ATOM 3995 N N . GLN A 1 527 ? -30.340 -23.882 9.388 1.00 93.44 527 GLN A N 1
ATOM 3996 C CA . GLN A 1 527 ? -30.197 -22.462 9.057 1.00 93.44 527 GLN A CA 1
ATOM 3997 C C . GLN A 1 527 ? -28.784 -21.962 9.397 1.00 93.44 527 GLN A C 1
ATOM 3999 O O . GLN A 1 527 ? -28.346 -22.055 10.541 1.00 93.44 527 GLN A O 1
ATOM 4004 N N . TRP A 1 528 ? -28.109 -21.384 8.404 1.00 92.81 528 TRP A N 1
ATOM 4005 C CA . TRP A 1 528 ? -26.865 -20.631 8.564 1.00 92.81 528 TRP A CA 1
ATOM 4006 C C . TRP A 1 528 ? -27.133 -19.148 8.317 1.00 92.81 528 TRP A C 1
ATOM 4008 O O . TRP A 1 528 ? -27.925 -18.792 7.442 1.00 92.81 528 TRP A O 1
ATOM 4018 N N . HIS A 1 529 ? -26.475 -18.301 9.096 1.00 90.88 529 HIS A N 1
ATOM 4019 C CA . HIS A 1 529 ? -26.472 -16.853 8.964 1.00 90.88 529 HIS A CA 1
ATOM 4020 C C . HIS A 1 529 ? -25.136 -16.423 8.371 1.00 90.88 529 HIS A C 1
ATOM 4022 O O . HIS A 1 529 ? -24.090 -16.813 8.885 1.00 90.88 529 HIS A O 1
ATOM 4028 N N . GLN A 1 530 ? -25.179 -15.611 7.322 1.00 87.62 530 GLN A N 1
ATOM 4029 C CA . GLN A 1 530 ? -23.984 -15.118 6.648 1.00 87.62 530 GLN A CA 1
ATOM 4030 C C . GLN A 1 530 ? -23.562 -13.771 7.243 1.00 87.62 530 GLN A C 1
ATOM 4032 O O . GLN A 1 530 ? -24.401 -12.891 7.462 1.00 87.62 530 GLN A O 1
ATOM 4037 N N . VAL A 1 531 ? -22.265 -13.608 7.493 1.00 80.38 531 VAL A N 1
ATOM 4038 C CA . VAL A 1 531 ? -21.646 -12.329 7.848 1.00 80.38 531 VAL A CA 1
ATOM 4039 C C . VAL A 1 531 ? -20.725 -11.929 6.709 1.00 80.38 531 VAL A C 1
ATOM 4041 O O . VAL A 1 531 ? -19.697 -12.565 6.486 1.00 80.38 531 VAL A O 1
ATOM 4044 N N . GLU A 1 532 ? -21.116 -10.879 5.992 1.00 72.25 532 GLU A N 1
ATOM 4045 C CA . GLU A 1 532 ? -20.302 -10.288 4.931 1.00 72.25 532 GLU A CA 1
ATOM 4046 C C . GLU A 1 532 ? -19.061 -9.611 5.522 1.00 72.25 532 GLU A C 1
ATOM 4048 O O . GLU A 1 532 ? -19.101 -9.023 6.609 1.00 72.25 532 GLU A O 1
ATOM 4053 N N . ALA A 1 533 ? -17.959 -9.667 4.783 1.00 57.84 533 ALA A N 1
ATOM 4054 C CA . ALA A 1 533 ? -16.715 -9.007 5.142 1.00 57.84 533 ALA A CA 1
ATOM 4055 C C . ALA A 1 533 ? -16.882 -7.476 5.175 1.00 57.84 533 ALA A C 1
ATOM 4057 O O . ALA A 1 533 ? -16.897 -6.828 4.133 1.00 57.84 533 ALA A O 1
ATOM 4058 N N . SER A 1 534 ? -16.964 -6.867 6.358 1.00 51.38 534 SER A N 1
ATOM 4059 C CA . SER A 1 534 ? -16.805 -5.414 6.512 1.00 51.38 534 SER A CA 1
ATOM 4060 C C . SER A 1 534 ? -15.347 -5.074 6.854 1.00 51.38 534 SER A C 1
ATOM 4062 O O . SER A 1 534 ? -15.064 -4.625 7.956 1.00 51.38 534 SER A O 1
ATOM 4064 N N . ASP A 1 535 ? -14.429 -5.352 5.926 1.00 49.28 535 ASP A N 1
ATOM 4065 C CA . ASP A 1 535 ? -12.981 -5.045 5.967 1.00 49.28 535 ASP A CA 1
ATOM 4066 C C . ASP A 1 535 ? -11.993 -6.072 6.571 1.00 49.28 535 ASP A C 1
ATOM 4068 O O . ASP A 1 535 ? -10.800 -5.811 6.494 1.00 49.28 535 ASP A O 1
ATOM 4072 N N . HIS A 1 536 ? -12.371 -7.257 7.093 1.00 47.16 536 HIS A N 1
ATOM 4073 C CA . HIS A 1 536 ? -11.360 -8.177 7.698 1.00 47.16 536 HIS A CA 1
ATOM 4074 C C . HIS A 1 536 ? -11.599 -9.707 7.614 1.00 47.16 536 HIS A C 1
ATOM 4076 O O . HIS A 1 536 ? -11.089 -10.454 8.451 1.00 47.16 536 HIS A O 1
ATOM 4082 N N . SER A 1 537 ? -12.325 -10.256 6.637 1.00 43.97 537 SER A N 1
ATOM 4083 C CA . SER A 1 537 ? -12.631 -11.706 6.648 1.00 43.97 537 SER A CA 1
ATOM 4084 C C . SER A 1 537 ? -11.645 -12.627 5.907 1.00 43.97 537 SER A C 1
ATOM 4086 O O . SER A 1 537 ? -12.057 -13.641 5.351 1.00 43.97 537 SER A O 1
ATOM 4088 N N . THR A 1 538 ? -10.343 -12.337 5.919 1.00 52.84 538 THR A N 1
ATOM 4089 C CA . THR A 1 538 ? -9.312 -13.336 5.549 1.00 52.84 538 THR A CA 1
ATOM 4090 C C . THR A 1 538 ? -8.662 -14.001 6.773 1.00 52.84 538 THR A C 1
ATOM 4092 O O . THR A 1 538 ? -7.705 -14.761 6.630 1.00 52.84 538 THR A O 1
ATOM 4095 N N . GLY A 1 539 ? -9.175 -13.740 7.986 1.00 67.69 539 GLY A N 1
ATOM 4096 C CA . GLY A 1 539 ? -8.576 -14.190 9.246 1.00 67.69 539 GLY A CA 1
ATOM 4097 C C . GLY A 1 539 ? -9.236 -15.378 9.955 1.00 67.69 539 GLY A C 1
ATOM 4098 O O . GLY A 1 539 ? -10.268 -15.911 9.546 1.00 67.69 539 GLY A O 1
ATOM 4099 N N . VAL A 1 540 ? -8.614 -15.788 11.063 1.00 84.88 540 VAL A N 1
ATOM 4100 C CA . VAL A 1 540 ? -9.154 -16.725 12.054 1.00 84.88 540 VAL A CA 1
ATOM 4101 C C . VAL A 1 540 ? -10.232 -16.014 12.865 1.00 84.88 540 VAL A C 1
ATOM 4103 O O . VAL A 1 540 ? -9.949 -14.995 13.488 1.00 84.88 540 VAL A O 1
ATOM 4106 N N . VAL A 1 541 ? -11.449 -16.564 12.890 1.00 89.56 541 VAL A N 1
ATOM 4107 C CA . VAL A 1 541 ? -12.592 -16.000 13.627 1.00 89.56 541 VAL A CA 1
ATOM 4108 C C . VAL A 1 541 ? -12.973 -16.909 14.792 1.00 89.56 541 VAL A C 1
ATOM 4110 O O . VAL A 1 541 ? -13.227 -18.098 14.600 1.00 89.56 541 VAL A O 1
ATOM 4113 N N . VAL A 1 542 ? -13.079 -16.341 15.993 1.00 94.12 542 VAL A N 1
ATOM 4114 C CA . VAL A 1 542 ? -13.667 -16.994 17.173 1.00 94.12 542 VAL A CA 1
ATOM 4115 C C . VAL A 1 542 ? -14.907 -16.221 17.596 1.00 94.12 542 VAL A C 1
ATOM 4117 O O . VAL A 1 542 ? -14.853 -15.000 17.694 1.00 94.12 542 VAL A O 1
ATOM 4120 N N . GLY A 1 543 ? -16.022 -16.911 17.853 1.00 94.12 543 GLY A N 1
ATOM 4121 C CA . GLY A 1 543 ? -17.311 -16.273 18.129 1.00 94.12 543 GLY A CA 1
ATOM 4122 C C . GLY A 1 543 ? -18.066 -16.891 19.295 1.00 94.12 543 GLY A C 1
ATOM 4123 O O . GLY A 1 543 ? -19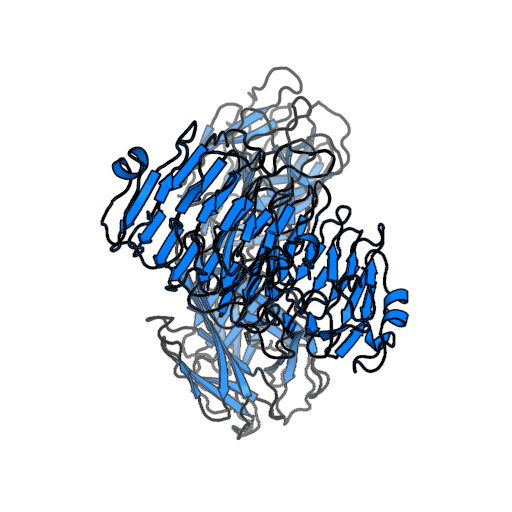.152 -17.411 19.085 1.00 94.12 543 GLY A O 1
ATOM 4124 N N . LYS A 1 544 ? -17.515 -16.875 20.510 1.00 94.38 544 LYS A N 1
ATOM 4125 C CA . LYS A 1 544 ? -18.108 -17.494 21.712 1.00 94.38 544 LYS A CA 1
ATOM 4126 C C . LYS A 1 544 ? -17.669 -16.750 22.987 1.00 94.38 544 LYS A C 1
ATOM 4128 O O . LYS A 1 544 ? -16.633 -16.085 22.943 1.00 94.38 544 LYS A O 1
ATOM 4133 N N . PRO A 1 545 ? -18.383 -16.854 24.127 1.00 97.25 545 PRO A N 1
ATOM 4134 C CA . PRO A 1 545 ? -19.599 -17.642 24.389 1.00 97.25 545 PRO A CA 1
ATOM 4135 C C . PRO A 1 545 ? -20.910 -16.998 23.912 1.00 97.25 545 PRO A C 1
ATOM 4137 O O . PRO A 1 545 ? -20.961 -15.803 23.631 1.00 97.25 545 PRO A O 1
ATOM 4140 N N . LEU A 1 546 ? -21.987 -17.795 23.882 1.00 97.38 546 LEU A N 1
ATOM 4141 C CA . LEU A 1 546 ? -23.362 -17.313 23.696 1.00 97.38 546 LEU A CA 1
ATOM 4142 C C . LEU A 1 546 ? -23.927 -16.714 24.994 1.00 97.38 546 LEU A C 1
ATOM 4144 O O . LEU A 1 546 ? -23.628 -17.195 26.093 1.00 97.38 546 LEU A O 1
ATOM 4148 N N . SER A 1 547 ? -24.800 -15.710 24.875 1.00 98.00 547 SER A N 1
ATOM 4149 C CA . SER A 1 547 ? -25.612 -15.231 25.998 1.00 98.00 547 SER A CA 1
ATOM 4150 C C . SER A 1 547 ? -26.582 -16.311 26.495 1.00 98.00 547 SER A C 1
ATOM 4152 O O . SER A 1 547 ? -26.692 -17.382 25.903 1.00 98.00 547 SER A O 1
ATOM 4154 N N . TYR A 1 548 ? -27.264 -16.061 27.613 1.00 97.38 548 TYR A N 1
ATOM 4155 C CA . TYR A 1 548 ? -28.246 -16.974 28.205 1.00 97.38 548 TYR A CA 1
ATOM 4156 C C . TYR A 1 548 ? -29.638 -16.329 28.242 1.00 97.38 548 TYR A C 1
ATOM 4158 O O . TYR A 1 548 ? -30.121 -15.904 29.295 1.00 97.38 548 TYR A O 1
ATOM 4166 N N . ASN A 1 549 ? -30.272 -16.216 27.077 1.00 96.12 549 ASN A N 1
ATOM 4167 C CA . ASN A 1 549 ? -31.676 -15.825 26.940 1.00 96.12 549 ASN A CA 1
ATOM 4168 C C . ASN A 1 549 ? -32.596 -17.060 26.863 1.00 96.12 549 ASN A C 1
ATOM 4170 O O . ASN A 1 549 ? -33.719 -17.024 27.372 1.00 96.12 549 ASN A O 1
ATOM 4174 N N . GLY A 1 550 ? -32.127 -18.143 26.238 1.00 93.88 550 GLY A N 1
ATOM 4175 C CA . GLY A 1 550 ? -32.740 -19.467 26.173 1.00 93.88 550 GLY A CA 1
ATOM 4176 C C . GLY A 1 550 ? -32.199 -20.405 27.248 1.00 93.88 550 GLY A C 1
ATOM 4177 O O . GLY A 1 550 ? -31.057 -20.286 27.679 1.00 93.88 550 GLY A O 1
ATOM 4178 N N . ALA A 1 551 ? -33.035 -21.341 27.703 1.00 93.56 551 ALA A N 1
ATOM 4179 C CA . ALA A 1 551 ? -32.654 -22.296 28.748 1.00 93.56 551 ALA A CA 1
ATOM 4180 C C . ALA A 1 551 ? -32.028 -23.583 28.190 1.00 93.56 551 ALA A C 1
ATOM 4182 O O . ALA A 1 551 ? -31.456 -24.359 28.952 1.00 93.56 551 ALA A O 1
ATOM 4183 N N . GLN A 1 552 ? -32.187 -23.839 26.891 1.00 95.00 552 GLN A N 1
ATOM 4184 C CA . GLN A 1 552 ? -31.625 -25.003 26.222 1.00 95.00 552 GLN A CA 1
ATOM 4185 C C . GLN A 1 552 ? -30.107 -24.832 26.018 1.00 95.00 552 GLN A C 1
ATOM 4187 O O . GLN A 1 552 ? -29.653 -23.732 25.675 1.00 95.00 552 GLN A O 1
ATOM 4192 N N . PRO A 1 553 ? -29.313 -25.897 26.206 1.00 94.69 553 PRO A N 1
ATOM 4193 C CA . PRO A 1 553 ? -27.885 -25.838 25.951 1.00 94.69 553 PRO A CA 1
ATOM 4194 C C . PRO A 1 553 ? -27.587 -25.701 24.454 1.00 94.69 553 PRO A C 1
ATOM 4196 O O . PRO A 1 553 ? -28.126 -26.440 23.629 1.00 94.69 553 PRO A O 1
ATOM 4199 N N . ALA A 1 554 ? -26.738 -24.731 24.116 1.00 95.81 554 ALA A N 1
ATOM 4200 C CA . ALA A 1 554 ? -26.399 -24.373 22.742 1.00 95.81 554 ALA A CA 1
ATOM 4201 C C . ALA A 1 554 ? -25.022 -23.697 22.664 1.00 95.81 554 ALA A C 1
ATOM 4203 O O . ALA A 1 554 ? -24.528 -23.138 23.648 1.00 95.81 554 ALA A O 1
ATOM 4204 N N . HIS A 1 555 ? -24.418 -23.693 21.478 1.00 95.81 555 HIS A N 1
ATOM 4205 C CA . HIS A 1 555 ? -23.168 -22.987 21.197 1.00 95.81 555 HIS A CA 1
ATOM 4206 C C . HIS A 1 555 ? -23.194 -22.338 19.811 1.00 95.81 555 HIS A C 1
ATOM 4208 O O . HIS A 1 555 ? -24.057 -22.612 18.984 1.00 95.81 555 HIS A O 1
ATOM 4214 N N . SER A 1 556 ? -22.240 -21.456 19.533 1.00 95.25 556 SER A N 1
ATOM 4215 C CA . SER A 1 556 ? -22.025 -20.952 18.180 1.00 95.25 556 SER A CA 1
ATOM 4216 C C . SER A 1 556 ? -21.197 -21.953 17.370 1.00 95.25 556 SER A C 1
ATOM 4218 O O . SER A 1 556 ? -20.159 -22.459 17.815 1.00 95.25 556 SER A O 1
ATOM 4220 N N . ARG A 1 557 ? -21.645 -22.238 16.149 1.00 94.44 557 ARG A N 1
ATOM 4221 C CA . ARG A 1 557 ? -20.896 -22.999 15.144 1.00 94.44 557 ARG A CA 1
ATOM 4222 C C . ARG A 1 557 ? -20.549 -22.045 14.013 1.00 94.44 557 ARG A C 1
ATOM 4224 O O . ARG A 1 557 ? -21.421 -21.313 13.557 1.00 94.44 557 ARG A O 1
ATOM 4231 N N . ILE A 1 558 ? -19.293 -22.049 13.577 1.00 91.94 558 ILE A N 1
ATOM 4232 C CA . ILE A 1 558 ? -18.788 -21.195 12.497 1.00 91.94 558 ILE A CA 1
ATOM 4233 C C . ILE A 1 558 ? -18.224 -22.090 11.393 1.00 91.94 558 ILE A C 1
ATOM 4235 O O . ILE A 1 558 ? -17.715 -23.176 11.667 1.00 91.94 558 ILE A O 1
ATOM 4239 N N . ARG A 1 559 ? -18.332 -21.643 10.142 1.00 87.12 559 ARG A N 1
ATOM 4240 C CA . ARG A 1 559 ? -17.559 -22.173 9.014 1.00 87.12 559 ARG A CA 1
ATOM 4241 C C . ARG A 1 559 ? -17.047 -21.010 8.167 1.00 87.12 559 ARG A C 1
ATOM 4243 O O . ARG A 1 559 ? -17.787 -20.059 7.921 1.00 87.12 559 ARG A O 1
ATOM 4250 N N . ASN A 1 560 ? -15.786 -21.083 7.759 1.00 72.62 560 ASN A N 1
ATOM 4251 C CA . ASN A 1 560 ? -15.117 -20.004 7.039 1.00 72.62 560 ASN A CA 1
ATOM 4252 C C . ASN A 1 560 ? -15.112 -20.274 5.526 1.00 72.62 560 ASN A C 1
ATOM 4254 O O . ASN A 1 560 ? -14.836 -21.404 5.109 1.00 72.62 560 ASN A O 1
ATOM 4258 N N . ASP A 1 561 ? -15.359 -19.246 4.715 1.00 56.16 561 ASP A N 1
ATOM 4259 C CA . ASP A 1 561 ? -14.964 -19.228 3.310 1.00 56.16 561 ASP A CA 1
ATOM 4260 C C . ASP A 1 561 ? -13.861 -18.174 3.141 1.00 56.16 561 ASP A C 1
ATOM 4262 O O . ASP A 1 561 ? -13.966 -17.037 3.574 1.00 56.16 561 ASP A O 1
ATOM 4266 N N . ILE A 1 562 ? -12.717 -18.559 2.577 1.00 50.19 562 ILE A N 1
ATOM 4267 C CA . ILE A 1 562 ? -11.490 -17.735 2.623 1.00 50.19 562 ILE A CA 1
ATOM 4268 C C . ILE A 1 562 ? -11.613 -16.445 1.769 1.00 50.19 562 ILE A C 1
ATOM 4270 O O . ILE A 1 562 ? -10.679 -15.653 1.687 1.00 50.19 562 ILE A O 1
ATOM 4274 N N . THR A 1 563 ? -12.760 -16.206 1.126 1.00 48.84 563 THR A N 1
ATOM 4275 C CA . THR A 1 563 ? -12.937 -15.148 0.123 1.00 48.84 563 THR A CA 1
ATOM 4276 C C . THR A 1 563 ? -14.148 -14.232 0.327 1.00 48.84 563 THR A C 1
ATOM 4278 O O . THR A 1 563 ? -14.221 -13.239 -0.393 1.00 48.84 563 THR A O 1
ATOM 4281 N N . SER A 1 564 ? -15.086 -14.502 1.248 1.00 54.44 564 SER A N 1
ATOM 4282 C CA . SER A 1 564 ? -16.326 -13.701 1.358 1.00 54.44 564 SER A CA 1
ATOM 4283 C C . SER A 1 564 ? -16.883 -13.461 2.769 1.00 54.44 564 SER A C 1
ATOM 4285 O O . SER A 1 564 ? -17.825 -12.680 2.899 1.00 54.44 564 SER A O 1
ATOM 4287 N N . GLY A 1 565 ? -16.322 -14.036 3.833 1.00 74.38 565 GLY A N 1
ATOM 4288 C CA . GLY A 1 565 ? -16.858 -13.818 5.178 1.00 74.38 565 GLY A CA 1
ATOM 4289 C C . GLY A 1 565 ? -16.791 -15.063 6.040 1.00 74.38 565 GLY A C 1
ATOM 4290 O O . GLY A 1 565 ? -15.905 -15.897 5.900 1.00 74.38 565 GLY A O 1
ATOM 4291 N N . PHE A 1 566 ? -17.767 -15.207 6.931 1.00 83.69 566 PHE A N 1
ATOM 4292 C CA . PHE A 1 566 ? -18.033 -16.485 7.580 1.00 83.69 566 PHE A CA 1
ATOM 4293 C C . PHE A 1 566 ? -19.532 -16.699 7.749 1.00 83.69 566 PHE A C 1
ATOM 4295 O O . PHE A 1 566 ? -20.309 -15.756 7.920 1.00 83.69 566 PHE A O 1
ATOM 4302 N N . ASP A 1 567 ? -19.923 -17.967 7.759 1.00 90.06 567 ASP A N 1
ATOM 4303 C CA . ASP A 1 567 ? -21.256 -18.368 8.173 1.00 90.06 567 ASP A CA 1
ATOM 4304 C C . ASP A 1 567 ? -21.227 -18.783 9.641 1.00 90.06 567 ASP A C 1
ATOM 4306 O O . ASP A 1 567 ? -20.283 -19.432 10.107 1.00 90.06 567 ASP A O 1
ATOM 4310 N N . TYR A 1 568 ? -22.306 -18.491 10.357 1.00 93.06 568 TYR A N 1
ATOM 4311 C CA . TYR A 1 568 ? -22.517 -19.000 11.703 1.00 93.06 568 TYR A CA 1
ATOM 4312 C C . TYR A 1 568 ? -23.929 -19.547 11.903 1.00 93.06 568 TYR A C 1
ATOM 4314 O O . TYR A 1 568 ? -24.856 -19.249 11.151 1.00 93.06 568 TYR A O 1
ATOM 4322 N N . LYS A 1 569 ? -24.107 -20.336 12.957 1.00 94.81 569 LYS A N 1
ATOM 4323 C CA . LYS A 1 569 ? -25.419 -20.698 13.498 1.00 94.81 569 LYS A CA 1
ATOM 4324 C C . LYS A 1 569 ? -25.349 -20.851 15.012 1.00 94.81 569 LYS A C 1
ATOM 4326 O O . LYS A 1 569 ? -24.270 -21.095 15.557 1.00 94.81 569 LYS A O 1
ATOM 4331 N N . ILE A 1 570 ? -26.494 -20.724 15.673 1.00 96.50 570 ILE A N 1
ATOM 4332 C CA . ILE A 1 570 ? -26.664 -21.166 17.059 1.00 96.50 570 ILE A CA 1
ATOM 4333 C C . ILE A 1 570 ? -27.043 -22.644 16.978 1.00 96.50 570 ILE A C 1
ATOM 4335 O O . ILE A 1 570 ? -28.112 -23.004 16.491 1.00 96.50 570 ILE A O 1
ATOM 4339 N N . GLU A 1 571 ? -26.120 -23.510 17.367 1.00 95.88 571 GLU A N 1
ATOM 4340 C CA . GLU A 1 571 ? -26.251 -24.958 17.290 1.00 95.88 571 GLU A CA 1
ATOM 4341 C C . GLU A 1 571 ? -26.691 -25.501 18.654 1.00 95.88 571 GLU A C 1
ATOM 4343 O O . GLU A 1 571 ? -25.983 -25.368 19.652 1.00 95.88 571 GLU A O 1
ATOM 4348 N N . GLU A 1 572 ? -27.892 -26.081 18.694 1.00 95.31 572 GLU A N 1
ATOM 4349 C CA . GLU A 1 572 ? -28.325 -26.948 19.790 1.00 95.31 572 GLU A CA 1
ATOM 4350 C C . GLU A 1 572 ? -27.791 -28.372 19.585 1.00 95.31 572 GLU A C 1
ATOM 4352 O O . GLU A 1 572 ? -27.571 -28.805 18.451 1.00 95.31 572 GLU A O 1
ATOM 4357 N N . TRP A 1 573 ? -27.652 -29.111 20.685 1.00 94.31 573 TRP A N 1
ATOM 4358 C CA . TRP A 1 573 ? -27.307 -30.536 20.686 1.00 94.31 573 TRP A CA 1
ATOM 4359 C C . TRP A 1 573 ? -28.395 -31.399 20.018 1.00 94.31 573 TRP A C 1
ATOM 4361 O O . TRP A 1 573 ? -29.563 -31.001 19.952 1.00 94.31 573 TRP A O 1
ATOM 4371 N N . ASP A 1 574 ? -28.060 -32.591 19.511 1.00 92.06 574 ASP A N 1
ATOM 4372 C CA . ASP A 1 574 ? -28.947 -33.320 18.595 1.00 92.06 574 ASP A CA 1
ATOM 4373 C C . ASP A 1 574 ? -30.220 -33.851 19.261 1.00 92.06 574 ASP A C 1
ATOM 4375 O O . ASP A 1 574 ? -31.221 -34.051 18.557 1.00 92.06 574 ASP A O 1
ATOM 4379 N N . TYR A 1 575 ? -30.215 -34.041 20.586 1.00 92.06 575 TYR A N 1
ATOM 4380 C CA . TYR A 1 575 ? -31.395 -34.432 21.369 1.00 92.06 575 TYR A CA 1
ATOM 4381 C C . TYR A 1 575 ? -32.453 -33.321 21.504 1.00 92.06 575 TYR A C 1
ATOM 4383 O O . TYR A 1 575 ? -33.561 -33.587 21.982 1.00 92.06 575 TYR A O 1
ATOM 4391 N N . LEU A 1 576 ? -32.138 -32.096 21.076 1.00 94.69 576 LEU A N 1
ATOM 4392 C CA . LEU A 1 576 ? -33.047 -30.952 21.053 1.00 94.69 576 LEU A CA 1
ATOM 4393 C C . LEU A 1 576 ? -33.678 -30.750 19.665 1.00 94.69 576 LEU A C 1
ATOM 4395 O O . LEU A 1 576 ? -33.377 -31.451 18.692 1.00 94.69 576 LEU A O 1
ATOM 4399 N N . ASP A 1 577 ? -34.618 -29.810 19.564 1.00 94.06 577 ASP A N 1
ATOM 4400 C CA . ASP A 1 577 ? -35.406 -29.599 18.345 1.00 94.06 577 ASP A CA 1
ATOM 4401 C C . ASP A 1 577 ? -34.689 -28.741 17.285 1.00 94.06 577 ASP A C 1
ATOM 4403 O O . ASP A 1 577 ? -35.115 -28.714 16.125 1.00 94.06 577 ASP A O 1
ATOM 4407 N N . GLY A 1 578 ? -33.557 -28.124 17.644 1.00 92.81 578 GLY A N 1
ATOM 4408 C CA . GLY A 1 578 ? -32.733 -27.315 16.754 1.00 92.81 578 GLY A CA 1
ATOM 4409 C C . GLY A 1 578 ? -33.276 -25.905 16.532 1.00 92.81 578 GLY A C 1
ATOM 4410 O O . GLY A 1 578 ? -32.760 -25.205 15.658 1.00 92.81 578 GLY A O 1
ATOM 4411 N N . ALA A 1 579 ? -34.319 -25.502 17.260 1.00 94.94 579 ALA A N 1
ATOM 4412 C CA . ALA A 1 579 ? -34.820 -24.140 17.282 1.00 94.94 579 ALA A CA 1
ATOM 4413 C C . ALA A 1 579 ? -34.422 -23.471 18.601 1.00 94.94 579 ALA A C 1
ATOM 4415 O O . ALA A 1 579 ? -34.712 -23.965 19.683 1.00 94.94 579 ALA A O 1
ATOM 4416 N N . HIS A 1 580 ? -33.816 -22.291 18.518 1.00 96.44 580 HIS A N 1
ATOM 4417 C CA . HIS A 1 580 ? -33.331 -21.556 19.676 1.00 96.44 580 HIS A CA 1
ATOM 4418 C C . HIS A 1 580 ? -33.802 -20.104 19.638 1.00 96.44 580 HIS A C 1
ATOM 4420 O O . HIS A 1 580 ? -33.933 -19.492 18.575 1.00 96.44 580 HIS A O 1
ATOM 4426 N N . THR A 1 581 ? -34.072 -19.539 20.815 1.00 96.50 581 THR A N 1
ATOM 4427 C CA . THR A 1 581 ? -34.419 -18.116 20.933 1.00 96.50 581 THR A CA 1
ATOM 4428 C C . THR A 1 581 ? -33.230 -17.231 20.551 1.00 96.50 581 THR A C 1
ATOM 4430 O O . THR A 1 581 ? -32.108 -17.709 20.409 1.00 96.50 581 THR A O 1
ATOM 4433 N N . THR A 1 582 ? -33.464 -15.927 20.403 1.00 96.50 582 THR A N 1
ATOM 4434 C CA . THR A 1 582 ? -32.394 -14.968 20.123 1.00 96.50 582 THR A CA 1
ATOM 4435 C C . THR A 1 582 ? -31.310 -14.998 21.197 1.00 96.50 582 THR A C 1
ATOM 4437 O O . THR A 1 582 ? -31.590 -14.726 22.367 1.00 96.50 582 THR A O 1
ATOM 4440 N N . GLU A 1 583 ? -30.074 -15.251 20.782 1.00 97.50 583 GLU A N 1
ATOM 4441 C CA . GLU A 1 583 ? -28.874 -15.093 21.603 1.00 97.50 583 GLU A CA 1
ATOM 4442 C C . GLU A 1 583 ? -27.943 -14.054 20.989 1.00 97.50 583 GLU A C 1
ATOM 4444 O O . GLU A 1 583 ? -28.026 -13.731 19.804 1.00 97.50 583 GLU A O 1
ATOM 4449 N N . THR A 1 584 ? -27.054 -13.524 21.818 1.00 96.81 584 THR A N 1
ATOM 4450 C CA . THR A 1 584 ? -26.008 -12.582 21.442 1.00 96.81 584 THR A CA 1
ATOM 4451 C C . THR A 1 584 ? -24.649 -13.193 21.752 1.00 96.81 584 THR A C 1
ATOM 4453 O O . THR A 1 584 ? -24.471 -13.828 22.789 1.00 96.81 584 THR A O 1
ATOM 4456 N N . PHE A 1 585 ? -23.678 -12.987 20.870 1.00 96.31 585 PHE A N 1
ATOM 4457 C CA . PHE A 1 585 ? -22.276 -13.322 21.105 1.00 96.31 585 PHE A CA 1
ATOM 4458 C C . PHE A 1 585 ? -21.371 -12.328 20.386 1.00 96.31 585 PHE A C 1
ATOM 4460 O O . PHE A 1 585 ? -21.802 -11.620 19.473 1.00 96.31 585 PHE A O 1
ATOM 4467 N N . ASN A 1 586 ? -20.113 -12.259 20.812 1.00 95.75 586 ASN A N 1
ATOM 4468 C CA . ASN A 1 586 ? -19.119 -11.398 20.183 1.00 95.75 586 ASN A CA 1
ATOM 4469 C C . ASN A 1 586 ? -18.106 -12.239 19.417 1.00 95.75 586 ASN A C 1
ATOM 4471 O O . ASN A 1 586 ? -17.821 -13.375 19.800 1.00 95.75 586 ASN A O 1
ATOM 4475 N N . THR A 1 587 ? -17.562 -11.669 18.347 1.00 92.31 587 THR A N 1
ATOM 4476 C CA . THR A 1 587 ? -16.496 -12.284 17.562 1.00 92.31 587 THR A CA 1
ATOM 4477 C C . THR A 1 587 ? -15.192 -11.528 17.730 1.00 92.31 587 THR A C 1
ATOM 4479 O O . THR A 1 587 ? -15.206 -10.306 17.850 1.00 92.31 587 THR A O 1
ATOM 4482 N N . LEU A 1 588 ? -14.080 -12.253 17.674 1.00 91.25 588 LEU A N 1
ATOM 4483 C CA . LEU A 1 588 ? -12.735 -11.727 17.477 1.00 91.25 588 LEU A CA 1
ATOM 4484 C C . LEU A 1 588 ? -12.170 -12.357 16.204 1.00 91.25 588 LEU A C 1
ATOM 4486 O O . LEU A 1 588 ? -12.165 -13.584 16.084 1.00 91.25 588 LEU A O 1
ATOM 4490 N N . ALA A 1 589 ? -11.717 -11.528 15.269 1.00 86.50 589 ALA A N 1
ATOM 4491 C CA . ALA A 1 589 ? -11.077 -11.965 14.039 1.00 86.50 589 ALA A CA 1
ATOM 4492 C C . ALA A 1 589 ? -9.657 -11.403 13.935 1.00 86.50 589 ALA A C 1
ATOM 4494 O O . ALA A 1 589 ? -9.446 -10.205 14.140 1.00 86.50 589 ALA A O 1
ATOM 4495 N N . VAL A 1 590 ? -8.704 -12.289 13.632 1.00 82.44 590 VAL A N 1
ATOM 4496 C CA . VAL A 1 590 ? -7.266 -11.993 13.545 1.00 82.44 590 VAL A CA 1
ATOM 4497 C C . VAL A 1 590 ? -6.686 -12.729 12.340 1.00 82.44 590 VAL A C 1
ATOM 4499 O O . VAL A 1 590 ? -6.896 -13.941 12.237 1.00 82.44 590 VAL A O 1
ATOM 4502 N N . PRO A 1 591 ? -5.966 -12.072 11.418 1.00 78.06 591 PRO A N 1
ATOM 4503 C CA . PRO A 1 591 ? -5.319 -12.786 10.324 1.00 78.06 591 PRO A CA 1
ATOM 4504 C C . PRO A 1 591 ? -4.236 -13.757 10.839 1.00 78.06 591 PRO A C 1
ATOM 4506 O O . PRO A 1 591 ? -3.648 -13.514 11.895 1.00 78.06 591 PRO A O 1
ATOM 4509 N N . PRO A 1 592 ? -4.001 -14.898 10.165 1.00 75.88 592 PRO A N 1
ATOM 4510 C CA . PRO A 1 592 ? -3.040 -15.907 10.613 1.00 75.88 592 PRO A CA 1
ATOM 4511 C C . PRO A 1 592 ? -1.597 -15.403 10.496 1.00 75.88 592 PRO A C 1
ATOM 4513 O O . PRO A 1 592 ? -1.044 -15.371 9.400 1.00 75.88 592 PRO A O 1
ATOM 4516 N N . ALA A 1 593 ? -0.988 -15.030 11.622 1.00 76.19 593 ALA A N 1
ATOM 4517 C CA . ALA A 1 593 ? 0.426 -14.670 11.738 1.00 76.19 593 ALA A CA 1
ATOM 4518 C C . ALA A 1 593 ? 0.855 -14.558 13.216 1.00 76.19 593 ALA A C 1
ATOM 4520 O O . ALA A 1 593 ? 0.071 -14.793 14.143 1.00 76.19 593 ALA A O 1
ATOM 4521 N N . GLU A 1 594 ? 2.113 -14.171 13.422 1.00 82.50 594 GLU A N 1
ATOM 4522 C CA . GLU A 1 594 ? 2.658 -13.684 14.690 1.00 82.50 594 GLU A CA 1
ATOM 4523 C C . GLU A 1 594 ? 2.727 -12.153 14.666 1.00 82.50 594 GLU A C 1
ATOM 4525 O O . GLU A 1 594 ? 3.285 -11.563 13.740 1.00 82.50 594 GLU A O 1
ATOM 4530 N N . TYR A 1 595 ? 2.186 -11.509 15.696 1.00 79.25 595 TYR A N 1
ATOM 4531 C CA . TYR A 1 595 ? 2.126 -10.059 15.827 1.00 79.25 595 TYR A CA 1
ATOM 4532 C C . TYR A 1 595 ? 2.724 -9.604 17.149 1.00 79.25 595 TYR A C 1
ATOM 4534 O O . TYR A 1 595 ? 2.286 -10.024 18.220 1.00 79.25 595 TYR A O 1
ATOM 4542 N N . THR A 1 596 ? 3.666 -8.671 17.068 1.00 81.12 596 THR A N 1
ATOM 4543 C CA . THR A 1 596 ? 4.137 -7.893 18.215 1.00 81.12 596 THR A CA 1
ATOM 4544 C C . THR A 1 596 ? 3.582 -6.482 18.075 1.00 81.12 596 THR A C 1
ATOM 4546 O O . THR A 1 596 ? 4.153 -5.642 17.382 1.00 81.12 596 THR A O 1
ATOM 4549 N N . LEU A 1 597 ? 2.425 -6.259 18.689 1.00 74.56 597 LEU A N 1
ATOM 4550 C CA . LEU A 1 597 ? 1.680 -5.003 18.663 1.00 74.56 597 LEU A CA 1
ATOM 4551 C C . LEU A 1 597 ? 2.215 -4.061 19.739 1.00 74.56 597 LEU A C 1
ATOM 4553 O O . LEU A 1 597 ? 2.825 -4.506 20.704 1.00 74.56 597 LEU A O 1
ATOM 4557 N N . GLN A 1 598 ? 2.000 -2.762 19.589 1.00 67.75 598 GLN A N 1
ATOM 4558 C CA . GLN A 1 598 ? 2.365 -1.776 20.605 1.00 67.75 598 GLN A CA 1
ATOM 4559 C C . GLN A 1 598 ? 1.075 -1.260 21.241 1.00 67.75 598 GLN A C 1
ATOM 4561 O O . GLN A 1 598 ? 0.220 -0.744 20.526 1.00 67.75 598 GLN A O 1
ATOM 4566 N N . LEU A 1 599 ? 0.905 -1.432 22.557 1.00 60.44 599 LEU A N 1
ATOM 4567 C CA . LEU A 1 599 ? -0.276 -0.901 23.268 1.00 60.44 599 LEU A CA 1
ATOM 4568 C C . LEU A 1 599 ? -0.166 0.615 23.505 1.00 60.44 599 LEU A C 1
ATOM 4570 O O . LEU A 1 599 ? -1.169 1.309 23.661 1.00 60.44 599 LEU A O 1
ATOM 4574 N N . ASP A 1 600 ? 1.077 1.100 23.547 1.00 56.25 600 ASP A N 1
ATOM 4575 C CA . ASP A 1 600 ? 1.536 2.488 23.591 1.00 56.25 600 ASP A CA 1
ATOM 4576 C C . ASP A 1 600 ? 2.977 2.556 23.030 1.00 56.25 600 ASP A C 1
ATOM 4578 O O . ASP A 1 600 ? 3.519 1.533 22.616 1.00 56.25 600 ASP A O 1
ATOM 4582 N N . ASP A 1 601 ? 3.637 3.720 23.049 1.00 48.78 601 ASP A N 1
ATOM 4583 C CA . ASP A 1 601 ? 5.019 3.899 22.553 1.00 48.78 601 ASP A CA 1
ATOM 4584 C C . ASP A 1 601 ? 6.097 3.057 23.291 1.00 48.78 601 ASP A C 1
ATOM 4586 O O . ASP A 1 601 ? 7.295 3.246 23.052 1.00 48.78 601 ASP A O 1
ATOM 4590 N N . THR A 1 602 ? 5.736 2.171 24.233 1.00 52.81 602 THR A N 1
ATOM 4591 C CA . THR A 1 602 ? 6.702 1.520 25.130 1.00 52.81 602 THR A CA 1
ATOM 4592 C C . THR A 1 602 ? 6.477 0.041 25.475 1.00 52.81 602 THR A C 1
ATOM 4594 O O . THR A 1 602 ? 7.426 -0.567 25.984 1.00 52.81 602 THR A O 1
ATOM 4597 N N . VAL A 1 603 ? 5.308 -0.569 25.222 1.00 64.38 603 VAL A N 1
ATOM 4598 C CA . VAL A 1 603 ? 5.028 -1.963 25.644 1.00 64.38 603 VAL A CA 1
ATOM 4599 C C . VAL A 1 603 ? 4.601 -2.872 24.478 1.00 64.38 603 VAL A C 1
ATOM 4601 O O . VAL A 1 603 ? 3.488 -2.717 23.965 1.00 64.38 603 VAL A O 1
ATOM 4604 N N . PRO A 1 604 ? 5.421 -3.885 24.110 1.00 77.12 604 PRO A N 1
ATOM 4605 C CA . PRO A 1 604 ? 5.028 -4.891 23.133 1.00 77.12 604 PRO A CA 1
ATOM 4606 C C . PRO A 1 604 ? 3.957 -5.836 23.698 1.00 77.12 604 PRO A C 1
ATOM 4608 O O . PRO A 1 604 ? 4.034 -6.295 24.842 1.00 77.12 604 PRO A O 1
ATOM 4611 N N . TYR A 1 605 ? 2.984 -6.166 22.860 1.00 84.31 605 TYR A N 1
ATOM 4612 C CA . TYR A 1 605 ? 1.883 -7.077 23.121 1.00 84.31 605 TYR A CA 1
ATOM 4613 C C . TYR A 1 605 ? 1.824 -8.151 22.045 1.00 84.31 605 TYR A C 1
ATOM 4615 O O . TYR A 1 605 ? 1.706 -7.860 20.855 1.00 84.31 605 TYR A O 1
ATOM 4623 N N . GLN A 1 606 ? 1.931 -9.402 22.469 1.00 89.44 606 GLN A N 1
ATOM 4624 C CA . GLN A 1 606 ? 2.059 -10.536 21.570 1.00 89.44 606 GLN A CA 1
ATOM 4625 C C . GLN A 1 606 ? 0.696 -11.158 21.251 1.00 89.44 606 GLN A C 1
ATOM 4627 O O . GLN A 1 606 ? -0.092 -11.481 22.145 1.00 89.44 606 GLN A O 1
ATOM 4632 N N . VAL A 1 607 ? 0.443 -11.371 19.961 1.00 91.12 607 VAL A N 1
ATOM 4633 C CA . VAL A 1 607 ? -0.712 -12.108 19.439 1.00 91.12 607 VAL A CA 1
ATOM 4634 C C . VAL A 1 607 ? -0.218 -13.121 18.414 1.00 91.12 607 VAL A C 1
ATOM 4636 O O . VAL A 1 607 ? 0.540 -12.769 17.519 1.00 91.12 607 VAL A O 1
ATOM 4639 N N . LYS A 1 608 ? -0.654 -14.377 18.512 1.00 90.69 608 LYS A N 1
ATOM 4640 C CA . LYS A 1 608 ? -0.391 -15.400 17.488 1.00 90.69 608 LYS A CA 1
ATOM 4641 C C . LYS A 1 608 ? -1.709 -16.022 17.075 1.00 90.69 608 LYS A C 1
ATOM 4643 O O . LYS A 1 608 ? -2.453 -16.490 17.931 1.00 90.69 608 LYS A O 1
ATOM 4648 N N . SER A 1 609 ? -2.006 -16.048 15.784 1.00 90.62 609 SER A N 1
ATOM 4649 C CA . SER A 1 609 ? -3.204 -16.713 15.276 1.00 90.62 609 SER A CA 1
ATOM 4650 C C . SER A 1 609 ? -2.860 -17.681 14.146 1.00 90.62 609 SER A C 1
ATOM 4652 O O . SER A 1 609 ? -1.852 -17.524 13.456 1.00 90.62 609 SER A O 1
ATOM 4654 N N . GLY A 1 610 ? -3.665 -18.726 13.989 1.00 87.62 610 GLY A N 1
ATOM 4655 C CA . GLY A 1 610 ? -3.433 -19.747 12.977 1.00 87.62 610 GLY A CA 1
ATOM 4656 C C . GLY A 1 610 ? -4.532 -20.798 12.935 1.00 87.62 610 GLY A C 1
ATOM 4657 O O . GLY A 1 610 ? -5.570 -20.687 13.589 1.00 87.62 610 GLY A O 1
ATOM 4658 N N . THR A 1 611 ? -4.298 -21.846 12.153 1.00 91.19 611 THR A N 1
ATOM 4659 C CA . THR A 1 611 ? -5.228 -22.970 12.015 1.00 91.19 611 THR A CA 1
ATOM 4660 C C . THR A 1 611 ? -4.521 -24.294 12.248 1.00 91.19 611 THR A C 1
ATOM 4662 O O . THR A 1 611 ? -3.387 -24.477 11.813 1.00 91.19 611 THR A O 1
ATOM 4665 N N . THR A 1 612 ? -5.223 -25.242 12.855 1.00 93.00 612 THR A N 1
ATOM 4666 C CA . THR A 1 612 ? -4.821 -26.648 12.967 1.00 93.00 612 THR A CA 1
ATOM 4667 C C . THR A 1 612 ? -5.959 -27.557 12.499 1.00 93.00 612 THR A C 1
ATOM 4669 O O . THR A 1 612 ? -7.033 -27.084 12.127 1.00 93.00 612 THR A O 1
ATOM 4672 N N . SER A 1 613 ? -5.733 -28.864 12.461 1.00 94.00 613 SER A N 1
ATOM 4673 C CA . SER A 1 613 ? -6.745 -29.864 12.123 1.00 94.00 613 SER A CA 1
ATOM 4674 C C . SER A 1 613 ? -6.784 -30.929 13.205 1.00 94.00 613 SER A C 1
ATOM 4676 O O . SER A 1 613 ? -5.768 -31.561 13.470 1.00 94.00 613 SER A O 1
ATOM 4678 N N . ALA A 1 614 ? -7.951 -31.153 13.802 1.00 95.88 614 ALA A N 1
ATOM 4679 C CA . ALA A 1 614 ? -8.119 -32.159 14.846 1.00 95.88 614 ALA A CA 1
ATOM 4680 C C . ALA A 1 614 ? -9.474 -32.864 14.728 1.00 95.88 614 ALA A C 1
ATOM 4682 O O . ALA A 1 614 ? -10.384 -32.406 14.036 1.00 95.88 614 ALA A O 1
ATOM 4683 N N . ASN A 1 615 ? -9.587 -34.010 15.390 1.00 95.88 615 ASN A N 1
ATOM 4684 C CA . ASN A 1 615 ? -10.822 -34.775 15.542 1.00 95.88 615 ASN A CA 1
ATOM 4685 C C . ASN A 1 615 ? -11.136 -34.923 17.049 1.00 95.88 615 ASN A C 1
ATOM 4687 O O . ASN A 1 615 ? -10.848 -34.012 17.821 1.00 95.88 615 ASN A O 1
ATOM 4691 N N . HIS A 1 616 ? -11.729 -36.047 17.464 1.00 95.19 616 HIS A N 1
ATOM 4692 C CA . HIS A 1 616 ? -12.028 -36.363 18.868 1.00 95.19 616 HIS A CA 1
ATOM 4693 C C . HIS A 1 616 ? -10.789 -36.627 19.748 1.00 95.19 616 HIS A C 1
ATOM 4695 O O . HIS A 1 616 ? -10.912 -36.703 20.972 1.00 95.19 616 HIS A O 1
ATOM 4701 N N . GLU A 1 617 ? -9.603 -36.743 19.150 1.00 97.00 617 GLU A N 1
ATOM 4702 C CA . GLU A 1 617 ? -8.321 -36.853 19.845 1.00 97.00 617 GLU A CA 1
ATOM 4703 C C . GLU A 1 617 ? -7.635 -35.482 19.950 1.00 97.00 617 GLU A C 1
ATOM 4705 O O . GLU A 1 617 ? -7.769 -34.636 19.064 1.00 97.00 617 GLU A O 1
ATOM 4710 N N . PHE A 1 618 ? -6.890 -35.265 21.039 1.00 97.81 618 PHE A N 1
ATOM 4711 C CA . PHE A 1 618 ? -6.122 -34.033 21.237 1.00 97.81 618 PHE A CA 1
ATOM 4712 C C . PHE A 1 618 ? -4.929 -33.956 20.281 1.00 97.81 618 PHE A C 1
ATOM 4714 O O . PHE A 1 618 ? -4.129 -34.888 20.204 1.00 97.81 618 PHE A O 1
ATOM 4721 N N . GLU A 1 619 ? -4.802 -32.806 19.627 1.00 97.88 619 GLU A N 1
ATOM 4722 C CA . GLU A 1 619 ? -3.671 -32.404 18.798 1.00 97.88 619 GLU A CA 1
ATOM 4723 C C . GLU A 1 619 ? -2.894 -31.286 19.502 1.00 97.88 619 GLU A C 1
ATOM 4725 O O . GLU A 1 619 ? -3.490 -30.316 19.978 1.00 97.88 619 GLU A O 1
ATOM 4730 N N . THR A 1 620 ? -1.566 -31.399 19.549 1.00 98.44 620 THR A N 1
ATOM 4731 C CA . THR A 1 620 ? -0.700 -30.366 20.131 1.00 98.44 620 THR A CA 1
ATOM 4732 C C . THR A 1 620 ? -0.368 -29.301 19.088 1.00 98.44 620 THR A C 1
ATOM 4734 O O . THR A 1 620 ? 0.218 -29.592 18.048 1.00 98.44 620 THR A O 1
ATOM 4737 N N . VAL A 1 621 ? -0.674 -28.043 19.393 1.00 97.94 621 VAL A N 1
ATOM 4738 C CA . VAL A 1 621 ? -0.315 -26.875 18.583 1.00 97.94 621 VAL A CA 1
ATOM 4739 C C . VAL A 1 621 ? 0.916 -26.205 19.184 1.00 97.94 621 VAL A C 1
ATOM 4741 O O . VAL A 1 621 ? 0.910 -25.827 20.355 1.00 97.94 621 VAL A O 1
ATOM 4744 N N . SER A 1 622 ? 1.966 -26.039 18.376 1.00 96.56 622 SER A N 1
ATOM 4745 C CA . SER A 1 622 ? 3.167 -25.288 18.760 1.00 96.56 622 SER A CA 1
ATOM 4746 C C . SER A 1 622 ? 2.930 -23.780 18.658 1.00 96.56 622 SER A C 1
ATOM 4748 O O . SER A 1 622 ? 2.370 -23.283 17.681 1.00 96.56 622 SER A O 1
ATOM 4750 N N . LEU A 1 623 ? 3.397 -23.045 19.661 1.00 93.50 623 LEU A N 1
ATOM 4751 C CA . LEU A 1 623 ? 3.525 -21.590 19.666 1.00 93.50 623 LEU A CA 1
ATOM 4752 C C . LEU A 1 623 ? 4.965 -21.147 19.376 1.00 93.50 623 LEU A C 1
ATOM 4754 O O . LEU A 1 623 ? 5.202 -19.950 19.250 1.00 93.50 623 LEU A O 1
ATOM 4758 N N . ASP A 1 624 ? 5.896 -22.091 19.209 1.00 90.94 624 ASP A N 1
ATOM 4759 C CA . ASP A 1 624 ? 7.287 -21.874 18.780 1.00 90.94 624 ASP A CA 1
ATOM 4760 C C . ASP A 1 624 ? 8.090 -20.920 19.680 1.00 90.94 624 ASP A C 1
ATOM 4762 O O . ASP A 1 624 ? 9.006 -20.235 19.230 1.00 90.94 624 ASP A O 1
ATOM 4766 N N . GLY A 1 625 ? 7.749 -20.872 20.972 1.00 88.44 625 GLY A N 1
ATOM 4767 C CA . GLY A 1 625 ? 8.393 -19.991 21.947 1.00 88.44 625 GLY A CA 1
ATOM 4768 C C . GLY A 1 625 ? 8.073 -18.506 21.766 1.00 88.44 625 GLY A C 1
ATOM 4769 O O . GLY A 1 625 ? 8.720 -17.676 22.403 1.00 88.44 625 GLY A O 1
ATOM 4770 N N . PHE A 1 626 ? 7.080 -18.158 20.937 1.00 91.06 626 PHE A N 1
ATOM 4771 C CA . PHE A 1 626 ? 6.708 -16.771 20.643 1.00 91.06 626 PHE A CA 1
ATOM 4772 C C . PHE A 1 626 ? 6.379 -15.962 21.907 1.00 91.06 626 PHE A C 1
ATOM 4774 O O . PHE A 1 626 ? 6.795 -14.815 22.027 1.00 91.06 626 PHE A O 1
ATOM 4781 N N . PHE A 1 627 ? 5.707 -16.577 22.885 1.00 92.06 627 PHE A N 1
ATOM 4782 C CA . PHE A 1 627 ? 5.331 -15.930 24.149 1.00 92.06 627 PHE A CA 1
ATOM 4783 C C . PHE A 1 627 ? 6.409 -16.006 25.241 1.00 92.06 627 PHE A C 1
ATOM 4785 O O . PHE A 1 627 ? 6.165 -15.633 26.389 1.00 92.06 627 PHE A O 1
ATOM 4792 N N . GLU A 1 628 ? 7.600 -16.512 24.915 1.00 93.12 628 GLU A N 1
ATOM 4793 C CA . GLU A 1 628 ? 8.722 -16.696 25.835 1.00 93.12 628 GLU A CA 1
ATOM 4794 C C . GLU A 1 628 ? 8.337 -17.470 27.116 1.00 93.12 628 GLU A C 1
ATOM 4796 O O . GLU A 1 628 ? 8.273 -18.697 27.126 1.00 93.12 628 GLU A O 1
ATOM 4801 N N . SER A 1 629 ? 8.093 -16.756 28.219 1.00 94.00 629 SER A N 1
ATOM 4802 C CA . SER A 1 629 ? 7.715 -17.314 29.527 1.00 94.00 629 SER A CA 1
ATOM 4803 C C . SER A 1 629 ? 6.274 -16.999 29.937 1.00 94.00 629 SER A C 1
ATOM 4805 O O . SER A 1 629 ? 5.844 -17.373 31.031 1.00 94.00 629 SER A O 1
ATOM 4807 N N . ILE A 1 630 ? 5.526 -16.307 29.077 1.00 94.69 630 ILE A N 1
ATOM 4808 C CA . ILE A 1 630 ? 4.158 -15.871 29.329 1.00 94.69 630 ILE A CA 1
ATOM 4809 C C . ILE A 1 630 ? 3.198 -16.963 28.865 1.00 94.69 630 ILE A C 1
ATOM 4811 O O . ILE A 1 630 ? 3.238 -17.397 27.720 1.00 94.69 630 ILE A O 1
ATOM 4815 N N . GLN A 1 631 ? 2.307 -17.402 29.751 1.00 96.56 631 GLN A N 1
ATOM 4816 C CA . GLN A 1 631 ? 1.210 -18.292 29.377 1.00 96.56 631 GLN A CA 1
ATOM 4817 C C . GLN A 1 631 ? 0.109 -17.465 28.684 1.00 96.56 631 GLN A C 1
ATOM 4819 O O . GLN A 1 631 ? -0.476 -16.602 29.345 1.00 96.56 631 GLN A O 1
ATOM 4824 N N . PRO A 1 632 ? -0.185 -17.690 27.391 1.00 98.06 632 PRO A N 1
ATOM 4825 C CA . PRO A 1 632 ? -1.225 -16.953 26.680 1.00 98.06 632 PRO A CA 1
ATOM 4826 C C . PRO A 1 632 ? -2.634 -17.431 27.059 1.00 98.06 632 PRO A C 1
ATOM 4828 O O . PRO A 1 632 ? -2.824 -18.528 27.587 1.00 98.06 632 PRO A O 1
ATOM 4831 N N . VAL A 1 633 ? -3.637 -16.613 26.739 1.00 98.50 633 VAL A N 1
ATOM 4832 C CA . VAL A 1 633 ? -5.040 -17.031 26.635 1.00 98.50 633 VAL A CA 1
ATOM 4833 C C . VAL A 1 633 ? -5.264 -17.610 25.245 1.00 98.50 633 VAL A C 1
ATOM 4835 O O . VAL A 1 633 ? -4.957 -16.956 24.251 1.00 98.50 633 VAL A O 1
ATOM 4838 N N . ILE A 1 634 ? -5.804 -18.825 25.173 1.00 98.44 634 ILE A N 1
ATOM 4839 C CA . ILE A 1 634 ? -6.084 -19.522 23.917 1.00 98.44 634 ILE A CA 1
ATOM 4840 C C . ILE A 1 634 ? -7.584 -19.493 23.640 1.00 98.44 634 ILE A C 1
ATOM 4842 O O . ILE A 1 634 ? -8.377 -19.987 24.437 1.00 98.44 634 ILE A O 1
ATOM 4846 N N . LEU A 1 635 ? -7.972 -18.946 22.495 1.00 98.31 635 LEU A N 1
ATOM 4847 C CA . LEU A 1 635 ? -9.344 -18.936 21.999 1.00 98.31 635 LEU A CA 1
ATOM 4848 C C . LEU A 1 635 ? -9.417 -19.815 20.752 1.00 98.31 635 LEU A C 1
ATOM 4850 O O . LEU A 1 635 ? -8.624 -19.631 19.831 1.00 98.31 635 LEU A O 1
ATOM 4854 N N . THR A 1 636 ? -10.349 -20.766 20.705 1.00 97.69 636 THR A N 1
ATOM 4855 C CA . THR A 1 636 ? -10.454 -21.723 19.590 1.00 97.69 636 THR A CA 1
ATOM 4856 C C . THR A 1 636 ? -11.855 -21.793 19.005 1.00 97.69 636 THR A C 1
ATOM 4858 O O . THR A 1 636 ? -12.844 -21.641 19.713 1.00 97.69 636 THR A O 1
ATOM 4861 N N . GLN A 1 637 ? -11.965 -22.065 17.709 1.00 96.12 637 GLN A N 1
ATOM 4862 C CA . GLN A 1 637 ? -13.253 -22.243 17.043 1.00 96.12 637 GLN A CA 1
ATOM 4863 C C . GLN A 1 637 ? -13.101 -23.218 15.877 1.00 96.12 637 GLN A C 1
ATOM 4865 O O . GLN A 1 637 ? -12.135 -23.140 15.120 1.00 96.12 637 GLN A O 1
ATOM 4870 N N . SER A 1 638 ? -14.057 -24.132 15.708 1.00 94.25 638 SER A N 1
ATOM 4871 C CA . SER A 1 638 ? -14.119 -24.936 14.484 1.00 94.25 638 SER A CA 1
ATOM 4872 C C . SER A 1 638 ? -14.380 -24.018 13.285 1.00 94.25 638 SER A C 1
ATOM 4874 O O . SER A 1 638 ? -15.277 -23.179 13.340 1.00 94.25 638 SER A O 1
ATOM 4876 N N . GLY A 1 639 ? -13.562 -24.149 12.240 1.00 89.62 639 GLY A N 1
ATOM 4877 C CA . GLY A 1 639 ? -13.626 -23.346 11.018 1.00 89.62 639 GLY A CA 1
ATOM 4878 C C . GLY A 1 639 ? -14.202 -24.093 9.814 1.00 89.62 639 GLY A C 1
ATOM 4879 O O . GLY A 1 639 ? -14.416 -23.476 8.771 1.00 89.62 639 GLY A O 1
ATOM 4880 N N . SER A 1 640 ? -14.468 -25.396 9.937 1.00 89.75 640 SER A N 1
ATOM 4881 C CA . SER A 1 640 ? -15.081 -26.221 8.893 1.00 89.75 640 SER A CA 1
ATOM 4882 C C . SER A 1 640 ? -16.307 -26.987 9.397 1.00 89.75 640 SER A C 1
ATOM 4884 O O . SER A 1 640 ? -16.619 -27.026 10.587 1.00 89.75 640 SER A O 1
ATOM 4886 N N . PHE A 1 641 ? -17.045 -27.563 8.447 1.00 90.88 641 PHE A N 1
ATOM 4887 C CA . PHE A 1 641 ? -18.241 -28.362 8.701 1.00 90.88 641 PHE A CA 1
ATOM 4888 C C . PHE A 1 641 ? -18.169 -29.670 7.896 1.00 90.88 641 PHE A C 1
ATOM 4890 O O . PHE A 1 641 ? -18.860 -29.857 6.891 1.00 90.88 641 PHE A O 1
ATOM 4897 N N . ASN A 1 642 ? -17.258 -30.554 8.296 1.00 90.81 642 ASN A N 1
ATOM 4898 C CA . ASN A 1 642 ? -17.003 -31.858 7.687 1.00 90.81 642 ASN A CA 1
ATOM 4899 C C . ASN A 1 642 ? -17.864 -32.979 8.297 1.00 90.81 642 ASN A C 1
ATOM 4901 O O . ASN A 1 642 ? -18.157 -33.970 7.610 1.00 90.81 642 ASN A O 1
ATOM 4905 N N . GLY A 1 643 ? -18.249 -32.853 9.570 1.00 87.62 643 GLY A N 1
ATOM 4906 C CA . GLY A 1 643 ? -19.241 -33.689 10.252 1.00 87.62 643 GLY A CA 1
ATOM 4907 C C . GLY A 1 643 ? -20.543 -32.927 10.518 1.00 87.62 643 GLY A C 1
ATOM 4908 O O . GLY A 1 643 ? -20.537 -31.706 10.641 1.00 87.62 643 GLY A O 1
ATOM 4909 N N . ARG A 1 644 ? -21.678 -33.642 10.553 1.00 90.06 644 ARG A N 1
ATOM 4910 C CA . ARG A 1 644 ? -22.996 -33.014 10.779 1.00 90.06 644 ARG A CA 1
ATOM 4911 C C . ARG A 1 644 ? -23.328 -32.842 12.255 1.00 90.06 644 ARG A C 1
ATOM 4913 O O . ARG A 1 644 ? -24.192 -32.026 12.556 1.00 90.06 644 ARG A O 1
ATOM 4920 N N . ASP A 1 645 ? -22.681 -33.630 13.101 1.00 92.44 645 ASP A N 1
ATOM 4921 C CA . ASP A 1 645 ? -22.936 -33.698 14.530 1.00 92.44 645 ASP A CA 1
ATOM 4922 C C . ASP A 1 645 ? -22.454 -32.395 15.216 1.00 92.44 645 ASP A C 1
ATOM 4924 O O . ASP A 1 645 ? -21.448 -31.800 14.780 1.00 92.44 645 ASP A O 1
ATOM 4928 N N . PRO A 1 646 ? -23.170 -31.906 16.245 1.00 93.50 646 PRO A N 1
ATOM 4929 C CA . PRO A 1 646 ? -22.767 -30.741 17.026 1.00 93.50 646 PRO A CA 1
ATOM 4930 C C . PRO A 1 646 ? -21.415 -30.965 17.697 1.00 93.50 646 PRO A C 1
ATOM 4932 O O . PRO A 1 646 ? -21.189 -32.013 18.303 1.00 93.50 646 PRO A O 1
ATOM 4935 N N . ILE A 1 647 ? -20.515 -29.981 17.601 1.00 95.44 647 ILE A N 1
ATOM 4936 C CA . ILE A 1 647 ? -19.192 -30.053 18.234 1.00 95.44 647 ILE A CA 1
ATOM 4937 C C . ILE A 1 647 ? -18.779 -28.733 18.864 1.00 95.44 647 ILE A C 1
ATOM 4939 O O . ILE A 1 647 ? -19.020 -27.651 18.328 1.00 95.44 647 ILE A O 1
ATOM 4943 N N . VAL A 1 648 ? -17.990 -28.850 19.924 1.00 96.31 648 VAL A N 1
ATOM 4944 C CA . VAL A 1 648 ? -17.230 -27.749 20.521 1.00 96.31 648 VAL A CA 1
ATOM 4945 C C . VAL A 1 648 ? -15.736 -28.019 20.418 1.00 96.31 648 VAL A C 1
ATOM 4947 O O . VAL A 1 648 ? -15.302 -29.164 20.290 1.00 96.31 648 VAL A O 1
ATOM 4950 N N . THR A 1 649 ? -14.923 -26.969 20.488 1.00 97.25 649 THR A N 1
ATOM 4951 C CA . THR A 1 649 ? -13.479 -27.118 20.688 1.00 97.25 649 THR A CA 1
ATOM 4952 C C . THR A 1 649 ? -13.171 -27.202 22.181 1.00 97.25 649 THR A C 1
ATOM 4954 O O . THR A 1 649 ? -13.804 -26.525 22.990 1.00 97.25 649 THR A O 1
ATOM 4957 N N . ARG A 1 650 ? -12.198 -28.033 22.561 1.00 97.25 650 ARG A N 1
ATOM 4958 C CA . ARG A 1 650 ? -11.717 -28.152 23.947 1.00 97.25 650 ARG A CA 1
ATOM 4959 C C . ARG A 1 650 ? -10.210 -27.977 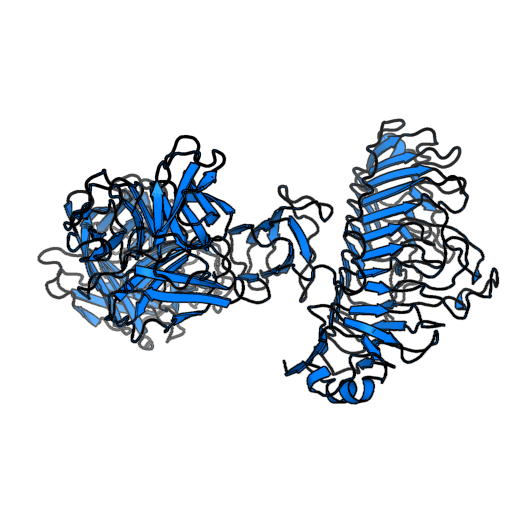23.982 1.00 97.25 650 ARG A C 1
ATOM 4961 O O . ARG A 1 650 ? -9.517 -28.581 23.167 1.00 97.25 650 ARG A O 1
ATOM 4968 N N . VAL A 1 651 ? -9.727 -27.196 24.943 1.00 97.94 651 VAL A N 1
ATOM 4969 C CA . VAL A 1 651 ? -8.309 -26.854 25.113 1.00 97.94 651 VAL A CA 1
ATOM 4970 C C . VAL A 1 651 ? -7.787 -27.403 26.439 1.00 97.94 651 VAL A C 1
ATOM 4972 O O . VAL A 1 651 ? -8.501 -27.404 27.442 1.00 97.94 651 VAL A O 1
ATOM 4975 N N . ARG A 1 652 ? -6.531 -27.856 26.467 1.00 97.19 652 ARG A N 1
ATOM 4976 C CA . ARG A 1 652 ? -5.809 -28.182 27.708 1.00 97.19 652 ARG A CA 1
ATOM 4977 C C . ARG A 1 652 ? -4.311 -27.916 27.573 1.00 97.19 652 ARG A C 1
ATOM 4979 O O . ARG A 1 652 ? -3.827 -27.590 26.494 1.00 97.19 652 ARG A O 1
ATOM 4986 N N . ASP A 1 653 ? -3.594 -28.081 28.684 1.00 97.19 653 ASP A N 1
ATOM 4987 C CA . ASP A 1 653 ? -2.126 -28.047 28.738 1.00 97.19 653 ASP A CA 1
ATOM 4988 C C . ASP A 1 653 ? -1.510 -26.788 28.093 1.00 97.19 653 ASP A C 1
ATOM 4990 O O . ASP A 1 653 ? -0.451 -26.836 27.473 1.00 97.19 653 ASP A O 1
ATOM 4994 N N . VAL A 1 654 ? -2.179 -25.639 28.259 1.00 97.94 654 VAL A N 1
ATOM 4995 C CA . VAL A 1 654 ? -1.702 -24.346 27.753 1.00 97.94 654 VAL A CA 1
ATOM 4996 C C . VAL A 1 654 ? -0.397 -23.965 28.449 1.00 97.94 654 VAL A C 1
ATOM 4998 O O . VAL A 1 654 ? -0.332 -23.865 29.675 1.00 97.94 654 VAL A O 1
ATOM 5001 N N . SER A 1 655 ? 0.637 -23.697 27.667 1.00 97.00 655 SER A N 1
ATOM 5002 C CA . SER A 1 655 ? 1.941 -23.192 28.097 1.00 97.00 655 SER A CA 1
ATOM 5003 C C . SER A 1 655 ? 2.380 -22.042 27.184 1.00 97.00 655 SER A C 1
ATOM 5005 O O . SER A 1 655 ? 1.678 -21.712 26.231 1.00 97.00 655 SER A O 1
ATOM 5007 N N . SER A 1 656 ? 3.531 -21.422 27.457 1.00 96.25 656 SER A N 1
ATOM 5008 C CA . SER A 1 656 ? 4.105 -20.408 26.559 1.00 96.25 656 SER A CA 1
ATOM 5009 C C . SER A 1 656 ? 4.554 -20.979 25.204 1.00 96.25 656 SER A C 1
ATOM 5011 O O . SER A 1 656 ? 4.655 -20.234 24.231 1.00 96.25 656 SER A O 1
ATOM 5013 N N . ASP A 1 657 ? 4.778 -22.297 25.129 1.00 96.62 657 ASP A N 1
ATOM 5014 C CA . ASP A 1 657 ? 5.322 -22.980 23.951 1.00 96.62 657 ASP A CA 1
ATOM 5015 C C . ASP A 1 657 ? 4.278 -23.763 23.151 1.00 96.62 657 ASP A C 1
ATOM 5017 O O . ASP A 1 657 ? 4.494 -24.026 21.971 1.00 96.62 657 ASP A O 1
ATOM 5021 N N . SER A 1 658 ? 3.171 -24.183 23.766 1.00 98.12 658 SER A N 1
ATOM 5022 C CA . SER A 1 658 ? 2.167 -25.030 23.113 1.00 98.12 658 SER A CA 1
ATOM 5023 C C . SER A 1 658 ? 0.849 -25.094 23.880 1.00 98.12 658 SER A C 1
ATOM 5025 O O . SER A 1 658 ? 0.796 -24.777 25.070 1.00 98.12 658 SER A O 1
ATOM 5027 N N . PHE A 1 659 ? -0.192 -25.597 23.222 1.00 98.69 659 PHE A N 1
ATOM 5028 C CA . PHE A 1 659 ? -1.442 -26.044 23.843 1.00 98.69 659 PHE A CA 1
ATOM 5029 C C . PHE A 1 659 ? -1.992 -27.275 23.109 1.00 98.69 659 PHE A C 1
ATOM 5031 O O . PHE A 1 659 ? -1.681 -27.486 21.940 1.00 98.69 659 PHE A O 1
ATOM 5038 N N . ASP A 1 660 ? -2.829 -28.066 23.775 1.00 98.75 660 ASP A N 1
ATOM 5039 C CA . ASP A 1 660 ? -3.552 -29.189 23.169 1.00 98.75 660 ASP A CA 1
ATOM 5040 C C . ASP A 1 660 ? -4.984 -28.763 22.820 1.00 98.75 660 ASP A C 1
ATOM 5042 O O . ASP A 1 660 ? -5.655 -28.121 23.633 1.00 98.75 660 ASP A O 1
ATOM 5046 N N . VAL A 1 661 ? -5.492 -29.172 21.653 1.00 98.50 661 VAL A N 1
ATOM 5047 C CA . VAL A 1 661 ? -6.873 -28.910 21.221 1.00 98.50 661 VAL A CA 1
ATOM 5048 C C . VAL A 1 661 ? -7.522 -30.128 20.566 1.00 98.50 661 VAL A C 1
ATOM 5050 O O . VAL A 1 661 ? -6.874 -30.872 19.837 1.00 98.50 661 VAL A O 1
ATOM 5053 N N . LYS A 1 662 ? -8.821 -30.329 20.804 1.00 97.56 662 LYS A N 1
ATOM 5054 C CA . LYS A 1 662 ? -9.657 -31.307 20.085 1.00 97.56 662 LYS A CA 1
ATOM 5055 C C . LYS A 1 662 ? -11.008 -30.708 19.705 1.00 97.56 662 LYS A C 1
ATOM 5057 O O . LYS A 1 662 ? -11.409 -29.691 20.276 1.00 97.56 662 LYS A O 1
ATOM 5062 N N . VAL A 1 663 ? -11.737 -31.377 18.815 1.00 97.12 663 VAL A N 1
ATOM 5063 C CA . VAL A 1 663 ? -13.198 -31.226 18.735 1.00 97.12 663 VAL A CA 1
ATOM 5064 C C . VAL A 1 663 ? -13.869 -32.289 19.599 1.00 97.12 663 VAL A C 1
ATOM 5066 O O . VAL A 1 663 ? -13.356 -33.394 19.746 1.00 97.12 663 VAL A O 1
ATOM 5069 N N . GLN A 1 664 ? -15.006 -31.965 20.197 1.00 95.94 664 GLN A N 1
ATOM 5070 C CA . GLN A 1 664 ? -15.768 -32.892 21.023 1.00 95.94 664 GLN A CA 1
ATOM 5071 C C . GLN A 1 664 ? -17.240 -32.841 20.625 1.00 95.94 664 GLN A C 1
ATOM 5073 O O . GLN A 1 664 ? -17.844 -31.770 20.665 1.00 95.94 664 GLN A O 1
ATOM 5078 N N . GLU A 1 665 ? -17.776 -33.993 20.223 1.00 93.19 665 GLU A N 1
ATOM 5079 C CA . GLU A 1 665 ? -19.204 -34.200 19.960 1.00 93.19 665 GLU A CA 1
ATOM 5080 C C . GLU A 1 665 ? -19.996 -34.323 21.260 1.00 93.19 665 GLU A C 1
ATOM 5082 O O . GLU A 1 665 ? -19.429 -34.612 22.318 1.00 93.19 665 GLU A O 1
ATOM 5087 N N . GLU A 1 666 ? -21.318 -34.191 21.169 1.00 86.00 666 GLU A N 1
ATOM 5088 C CA . GLU A 1 666 ? -22.217 -34.738 22.189 1.00 86.00 666 GLU A CA 1
ATOM 5089 C C . GLU A 1 666 ? -21.888 -36.204 22.508 1.00 86.00 666 GLU A C 1
ATOM 5091 O O . GLU A 1 666 ? -21.374 -36.951 21.666 1.00 86.00 666 GLU A O 1
ATOM 5096 N N . GLY A 1 667 ? -22.130 -36.630 23.746 1.00 83.94 667 GLY A N 1
ATOM 5097 C CA . GLY A 1 667 ? -21.879 -38.023 24.120 1.00 83.94 667 GLY A CA 1
ATOM 5098 C C . GLY A 1 667 ? -20.391 -38.420 24.157 1.00 83.94 667 GLY A C 1
ATOM 5099 O O . GLY A 1 667 ? -20.036 -39.592 24.279 1.00 83.94 667 GLY A O 1
ATOM 5100 N N . ASN A 1 668 ? -19.480 -37.458 23.952 1.00 80.56 668 ASN A N 1
ATOM 5101 C CA . ASN A 1 668 ? -18.048 -37.698 23.759 1.00 80.56 668 ASN A CA 1
ATOM 5102 C C . ASN A 1 668 ? -17.751 -38.724 22.632 1.00 80.56 668 ASN A C 1
ATOM 5104 O O . ASN A 1 668 ? -16.879 -39.590 22.762 1.00 80.56 668 ASN A O 1
ATOM 5108 N N . GLY A 1 669 ? -18.505 -38.624 21.529 1.00 84.06 669 GLY A N 1
ATOM 5109 C CA . GLY A 1 669 ? -18.409 -39.478 20.344 1.00 84.06 669 GLY A CA 1
ATOM 5110 C C . GLY A 1 669 ? -17.155 -39.282 19.478 1.00 84.06 669 GLY A C 1
ATOM 5111 O O . GLY A 1 669 ? -16.249 -38.497 19.771 1.00 84.06 669 GLY A O 1
ATOM 5112 N N . THR A 1 670 ? -17.081 -40.047 18.383 1.00 92.12 670 THR A N 1
ATOM 5113 C CA . THR A 1 670 ? -15.982 -39.953 17.413 1.00 92.12 670 THR A CA 1
ATOM 5114 C C . THR A 1 670 ? -16.318 -38.994 16.271 1.00 92.12 670 THR A C 1
ATOM 5116 O O . THR A 1 670 ? -17.075 -39.365 15.375 1.00 92.12 670 THR A O 1
ATOM 5119 N N . HIS A 1 671 ? -15.628 -37.855 16.189 1.00 94.12 671 HIS A N 1
ATOM 5120 C CA . HIS A 1 671 ? -15.807 -36.916 15.076 1.00 94.12 671 HIS A CA 1
ATOM 5121 C C . HIS A 1 671 ? -14.826 -37.123 13.913 1.00 94.12 671 HIS A C 1
ATOM 5123 O O . HIS A 1 671 ? -13.751 -37.721 14.063 1.00 94.12 671 HIS A O 1
ATOM 5129 N N . ARG A 1 672 ? -15.180 -36.569 12.747 1.00 94.06 672 ARG A N 1
ATOM 5130 C CA . ARG A 1 672 ? -14.266 -36.386 11.607 1.00 94.06 672 ARG A CA 1
ATOM 5131 C C . ARG A 1 672 ? -13.239 -35.292 11.916 1.00 94.06 672 ARG A C 1
ATOM 5133 O O . ARG A 1 672 ? -13.375 -34.558 12.884 1.00 94.06 672 ARG A O 1
ATOM 5140 N N . ILE A 1 673 ? -12.193 -35.202 11.097 1.00 94.44 673 ILE A N 1
ATOM 5141 C CA . ILE A 1 673 ? -11.240 -34.092 11.196 1.00 94.44 673 ILE A CA 1
ATOM 5142 C C . ILE A 1 673 ? -11.943 -32.804 10.759 1.00 94.44 673 ILE A C 1
ATOM 5144 O O . ILE A 1 673 ? -12.543 -32.765 9.683 1.00 94.44 673 ILE A O 1
ATOM 5148 N N . GLU A 1 674 ? -11.825 -31.765 11.573 1.00 93.94 674 GLU A N 1
ATOM 5149 C CA . GLU A 1 674 ? -12.259 -30.399 11.285 1.00 93.94 674 GLU A CA 1
ATOM 5150 C C . GLU A 1 674 ? -11.048 -29.466 11.350 1.00 93.94 674 GLU A C 1
ATOM 5152 O O . GLU A 1 674 ? -10.108 -29.707 12.114 1.00 93.94 674 GLU A O 1
ATOM 5157 N N . SER A 1 675 ? -11.065 -28.390 10.565 1.00 93.50 675 SER A N 1
ATOM 5158 C CA . SER A 1 675 ? -10.159 -27.275 10.796 1.00 93.50 675 SER A CA 1
ATOM 5159 C C . SER A 1 675 ? -10.586 -26.542 12.067 1.00 93.50 675 SER A C 1
ATOM 5161 O O . SER A 1 675 ? -11.775 -26.331 12.327 1.00 93.50 675 SER A O 1
ATOM 5163 N N . ILE A 1 676 ? -9.607 -26.161 12.878 1.00 95.69 676 ILE A N 1
ATOM 5164 C CA . ILE A 1 676 ? -9.789 -25.358 14.082 1.00 95.69 676 ILE A CA 1
ATOM 5165 C C . ILE A 1 676 ? -8.925 -24.116 13.930 1.00 95.69 676 ILE A C 1
ATOM 5167 O O . ILE A 1 676 ? -7.708 -24.218 13.782 1.00 95.69 676 ILE A O 1
ATOM 5171 N N . GLY A 1 677 ? -9.553 -22.949 13.973 1.00 94.12 677 GLY A N 1
ATOM 5172 C CA . GLY A 1 677 ? -8.857 -21.685 14.142 1.00 94.12 677 GLY A CA 1
ATOM 5173 C C . GLY A 1 677 ? -8.488 -21.472 15.608 1.00 94.12 677 GLY A C 1
ATOM 5174 O O . GLY A 1 677 ? -9.294 -21.776 16.492 1.00 94.12 677 GLY A O 1
ATOM 5175 N N . TYR A 1 678 ? -7.290 -20.953 15.867 1.00 96.50 678 TYR A N 1
ATOM 5176 C CA . TYR A 1 678 ? -6.860 -20.532 17.197 1.00 96.50 678 TYR A CA 1
ATOM 5177 C C . TYR A 1 678 ? -6.325 -19.099 17.189 1.00 96.50 678 TYR A C 1
ATOM 5179 O O . TYR A 1 678 ? -5.666 -18.668 16.242 1.00 96.50 678 TYR A O 1
ATOM 5187 N N . ILE A 1 679 ? -6.587 -18.382 18.280 1.00 97.00 679 ILE A N 1
ATOM 5188 C CA . ILE A 1 679 ? -6.021 -17.069 18.588 1.00 97.00 679 ILE A CA 1
ATOM 5189 C C . ILE A 1 679 ? -5.410 -17.166 19.988 1.00 97.00 679 ILE A C 1
ATOM 5191 O O . ILE A 1 679 ? -6.116 -17.411 20.965 1.00 97.00 679 ILE A O 1
ATOM 5195 N N . ALA A 1 680 ? -4.096 -16.998 20.075 1.00 97.88 680 ALA A N 1
ATOM 5196 C CA . ALA A 1 680 ? -3.335 -16.908 21.309 1.00 97.88 680 ALA A CA 1
ATOM 5197 C C . ALA A 1 680 ? -3.047 -15.435 21.621 1.00 97.88 680 ALA A C 1
ATOM 5199 O O . ALA A 1 680 ? -2.480 -14.719 20.794 1.00 97.88 680 ALA A O 1
ATOM 5200 N N . LEU A 1 681 ? -3.440 -14.992 22.812 1.00 96.81 681 LEU A N 1
ATOM 5201 C CA . LEU A 1 681 ? -3.341 -13.606 23.260 1.00 96.81 681 LEU A CA 1
ATOM 5202 C C . LEU A 1 681 ? -2.492 -13.529 24.528 1.00 96.81 681 LEU A C 1
ATOM 5204 O O . LEU A 1 681 ? -2.755 -14.239 25.502 1.00 96.81 681 LEU A O 1
ATOM 5208 N N . GLN A 1 682 ? -1.502 -12.641 24.553 1.00 96.06 682 GLN A N 1
ATOM 5209 C CA . GLN A 1 682 ? -0.785 -12.318 25.784 1.00 96.06 682 GLN A CA 1
ATOM 5210 C C . GLN A 1 682 ? -1.777 -11.758 26.829 1.00 96.06 682 GLN A C 1
ATOM 5212 O O . GLN A 1 682 ? -2.616 -10.925 26.480 1.00 96.06 682 GLN A O 1
ATOM 5217 N N . PRO A 1 683 ? -1.727 -12.161 28.111 1.00 95.88 683 PRO A N 1
ATOM 5218 C CA . PRO A 1 683 ? -2.500 -11.490 29.148 1.00 95.88 683 PRO A CA 1
ATOM 5219 C C . PRO A 1 683 ? -2.030 -10.044 29.318 1.00 95.88 683 PRO A C 1
ATOM 5221 O O . PRO A 1 683 ? -0.829 -9.769 29.355 1.00 95.88 683 PRO A O 1
ATOM 5224 N N . GLY A 1 684 ? -2.966 -9.110 29.429 1.00 92.06 684 GLY A N 1
ATOM 5225 C CA . GLY A 1 684 ? -2.642 -7.689 29.467 1.00 92.06 684 GLY A CA 1
ATOM 5226 C C . GLY A 1 684 ? -3.871 -6.797 29.485 1.00 92.06 684 GLY A C 1
ATOM 5227 O O . GLY A 1 684 ? -4.997 -7.260 29.337 1.00 92.06 684 GLY A O 1
ATOM 5228 N N . VAL A 1 685 ? -3.625 -5.509 29.684 1.00 88.62 685 VAL A N 1
ATOM 5229 C CA . VAL A 1 685 ? -4.613 -4.431 29.662 1.00 88.62 685 VAL A CA 1
ATOM 5230 C C . VAL A 1 685 ? -4.028 -3.279 28.857 1.00 88.62 685 VAL A C 1
ATOM 5232 O O . VAL A 1 685 ? -2.819 -3.052 28.922 1.00 88.62 685 VAL A O 1
ATOM 5235 N N . GLY A 1 686 ? -4.850 -2.552 28.106 1.00 82.12 686 GLY A N 1
ATOM 5236 C CA . GLY A 1 686 ? -4.386 -1.357 27.405 1.00 82.12 686 GLY A CA 1
ATOM 5237 C C . GLY A 1 686 ? -5.312 -0.913 26.286 1.00 82.12 686 GLY A C 1
ATOM 5238 O O . GLY A 1 686 ? -6.507 -1.210 26.305 1.00 82.12 686 GLY A O 1
ATOM 5239 N N . TYR A 1 687 ? -4.733 -0.224 25.306 1.00 76.31 687 TYR A N 1
ATOM 5240 C CA . TYR A 1 687 ? -5.392 0.161 24.065 1.00 76.31 687 TYR A CA 1
ATOM 5241 C C . TYR A 1 687 ? -4.795 -0.612 22.901 1.00 76.31 687 TYR A C 1
ATOM 5243 O O . TYR A 1 687 ? -3.583 -0.773 22.814 1.00 76.31 687 TYR A O 1
ATOM 5251 N N . LEU A 1 688 ? -5.652 -1.092 22.011 1.00 70.94 688 LEU A N 1
ATOM 5252 C CA . LEU A 1 688 ? -5.252 -1.787 20.803 1.00 70.94 688 LEU A CA 1
ATOM 5253 C C . LEU A 1 688 ? -6.181 -1.349 19.678 1.00 70.94 688 LEU A C 1
ATOM 5255 O O . LEU A 1 688 ? -7.400 -1.438 19.820 1.00 70.94 688 LEU A O 1
ATOM 5259 N N . ASP A 1 689 ? -5.607 -0.796 18.612 1.00 63.78 689 ASP A N 1
ATOM 5260 C CA . ASP A 1 689 ? -6.342 -0.263 17.458 1.00 63.78 689 ASP A CA 1
ATOM 5261 C C . ASP A 1 689 ? -7.453 0.733 17.869 1.00 63.78 689 ASP A C 1
ATOM 5263 O O . ASP A 1 689 ? -8.592 0.676 17.410 1.00 63.78 689 ASP A O 1
ATOM 5267 N N . GLY A 1 690 ? -7.145 1.621 18.828 1.00 65.69 690 GLY A N 1
ATOM 5268 C CA . GLY A 1 690 ? -8.076 2.636 19.350 1.00 65.69 690 GLY A CA 1
ATOM 5269 C C . GLY A 1 690 ? -9.168 2.109 20.293 1.00 65.69 690 GLY A C 1
ATOM 5270 O O . GLY A 1 690 ? -9.929 2.900 20.854 1.00 65.69 690 GLY A O 1
ATOM 5271 N N . LYS A 1 691 ? -9.232 0.794 20.527 1.00 74.69 691 LYS A N 1
ATOM 5272 C CA . LYS A 1 691 ? -10.171 0.162 21.461 1.00 74.69 691 LYS A CA 1
ATOM 5273 C C . LYS A 1 691 ? -9.483 -0.161 22.774 1.00 74.69 691 LYS A C 1
ATOM 5275 O O . LYS A 1 691 ? -8.359 -0.656 22.796 1.00 74.69 691 LYS A O 1
ATOM 5280 N N . LEU A 1 692 ? -10.178 0.080 23.879 1.00 83.75 692 LEU A N 1
ATOM 5281 C CA . LEU A 1 692 ? -9.726 -0.405 25.172 1.00 83.75 692 LEU A CA 1
ATOM 5282 C C . LEU A 1 692 ? -9.885 -1.923 25.194 1.00 83.75 692 LEU A C 1
ATOM 5284 O O . LEU A 1 692 ? -10.930 -2.431 24.784 1.00 83.75 692 LEU A O 1
ATOM 5288 N N . PHE A 1 693 ? -8.893 -2.649 25.698 1.00 90.06 693 PHE A N 1
ATOM 5289 C CA . PHE A 1 693 ? -8.977 -4.098 25.822 1.00 90.06 693 PHE A CA 1
ATOM 5290 C C . PHE A 1 693 ? -8.394 -4.622 27.139 1.00 90.06 693 PHE A C 1
ATOM 5292 O O . PHE A 1 693 ? -7.638 -3.943 27.838 1.00 90.06 693 PHE A O 1
ATOM 5299 N N . GLU A 1 694 ? -8.782 -5.842 27.492 1.00 93.88 694 GLU A N 1
ATOM 5300 C CA . GLU A 1 694 ? -8.163 -6.662 28.532 1.00 93.88 694 GLU A CA 1
ATOM 5301 C C . GLU A 1 694 ? -8.222 -8.128 28.133 1.00 93.88 694 GLU A C 1
ATOM 5303 O O . GLU A 1 694 ? -9.243 -8.608 27.646 1.00 93.88 694 GLU A O 1
ATOM 5308 N N . VAL A 1 695 ? -7.130 -8.842 28.393 1.00 97.00 695 VAL A N 1
ATOM 5309 C CA . VAL A 1 695 ? -7.017 -10.290 28.242 1.00 97.00 695 VAL A CA 1
ATOM 5310 C C . VAL A 1 695 ? -6.532 -10.881 29.552 1.00 97.00 695 VAL A C 1
ATOM 5312 O O . VAL A 1 695 ? -5.462 -10.515 30.041 1.00 97.00 695 VAL A O 1
ATOM 5315 N N . GLN A 1 696 ? -7.301 -11.804 30.123 1.00 97.81 696 GLN A N 1
ATOM 5316 C CA . GLN A 1 696 ? -6.995 -12.410 31.419 1.00 97.81 696 GLN A CA 1
ATOM 5317 C C . GLN A 1 696 ? -7.428 -13.871 31.489 1.00 97.81 696 GLN A C 1
ATOM 5319 O O . GLN A 1 696 ? -8.203 -14.374 30.674 1.00 97.81 696 GLN A O 1
ATOM 5324 N N . ARG A 1 697 ? -6.925 -14.547 32.522 1.00 96.94 697 ARG A N 1
ATOM 5325 C CA . ARG A 1 697 ? -7.257 -15.928 32.861 1.00 96.94 697 ARG A CA 1
ATOM 5326 C C . ARG A 1 697 ? -7.734 -16.000 34.306 1.00 96.94 697 ARG A C 1
ATOM 5328 O O . ARG A 1 697 ? -7.040 -15.536 35.209 1.00 96.94 697 ARG A O 1
ATOM 5335 N N . THR A 1 698 ? -8.898 -16.596 34.535 1.00 97.12 698 THR A N 1
ATOM 5336 C CA . THR A 1 698 ? -9.433 -16.805 35.885 1.00 97.12 698 THR A CA 1
ATOM 5337 C C . THR A 1 698 ? -8.633 -17.877 36.635 1.00 97.12 698 THR A C 1
ATOM 5339 O O . THR A 1 698 ? -7.978 -18.728 36.015 1.00 97.12 698 THR A O 1
ATOM 5342 N N . PRO A 1 699 ? -8.724 -17.922 37.977 1.00 95.38 699 PRO A N 1
ATOM 5343 C CA . PRO A 1 699 ? -8.437 -19.141 38.722 1.00 95.38 699 PRO A CA 1
ATOM 5344 C C . PRO A 1 699 ? -9.304 -20.313 38.232 1.00 95.38 699 PRO A C 1
ATOM 5346 O O . PRO A 1 699 ? -10.332 -20.128 37.574 1.00 95.38 699 PRO A O 1
ATOM 5349 N N . GLN A 1 700 ? -8.892 -21.535 38.569 1.00 95.31 700 GLN A N 1
ATOM 5350 C CA . GLN A 1 700 ? -9.645 -22.747 38.250 1.00 95.31 700 GLN A CA 1
ATOM 5351 C C . GLN A 1 700 ? -10.809 -22.936 39.238 1.00 95.31 700 GLN A C 1
ATOM 5353 O O . GLN A 1 700 ? -10.713 -23.710 40.190 1.00 95.31 700 GLN A O 1
ATOM 5358 N N . GLU A 1 701 ? -11.891 -22.194 39.031 1.00 95.94 701 GLU A N 1
ATOM 5359 C CA . GLU A 1 701 ? -13.048 -22.164 39.937 1.00 95.94 701 GLU A CA 1
ATOM 5360 C C . GLU A 1 701 ? -14.405 -22.066 39.227 1.00 95.94 701 GLU A C 1
ATOM 5362 O O . GLU A 1 701 ? -15.437 -22.170 39.889 1.00 95.94 701 GLU A O 1
ATOM 5367 N N . VAL A 1 702 ? -14.428 -21.911 37.898 1.00 97.56 702 VAL A N 1
ATOM 5368 C CA . VAL A 1 702 ? -15.678 -21.807 37.133 1.00 97.56 702 VAL A CA 1
ATOM 5369 C C . VAL A 1 702 ? -16.284 -23.201 36.974 1.00 97.56 702 VAL A C 1
ATOM 5371 O O . VAL A 1 702 ? -15.596 -24.132 36.567 1.00 97.56 702 VAL A O 1
ATOM 5374 N N . THR A 1 703 ? -17.564 -23.348 37.309 1.00 97.00 703 THR A N 1
ATOM 5375 C CA . THR A 1 703 ? -18.315 -24.620 37.277 1.00 97.00 703 THR A CA 1
ATOM 5376 C C . THR A 1 703 ? -19.609 -24.444 36.476 1.00 97.00 703 THR A C 1
ATOM 5378 O O . THR A 1 703 ? -19.753 -23.462 35.742 1.00 97.00 703 THR A O 1
ATOM 5381 N N . SER A 1 704 ? -20.575 -25.353 36.637 1.00 96.00 704 SER A N 1
ATOM 5382 C CA . SER A 1 704 ? -21.943 -25.175 36.136 1.00 96.00 704 SER A CA 1
ATOM 5383 C C . SER A 1 704 ? -22.747 -24.073 36.843 1.00 96.00 704 SER A C 1
ATOM 5385 O O . SER A 1 704 ? -23.792 -23.649 36.340 1.00 96.00 704 SER A O 1
ATOM 5387 N N . GLU A 1 705 ? -22.245 -23.541 37.962 1.00 97.50 705 GLU A N 1
ATOM 5388 C CA . GLU A 1 705 ? -22.821 -22.389 38.657 1.00 97.50 705 GLU A CA 1
ATOM 5389 C C . GLU A 1 705 ? -22.321 -21.048 38.094 1.00 97.50 705 GLU A C 1
ATOM 5391 O O . GLU A 1 705 ? -21.167 -20.894 37.682 1.00 97.50 705 GLU A O 1
ATOM 5396 N N . TRP A 1 706 ? -23.194 -20.035 38.130 1.00 98.00 706 TRP A N 1
ATOM 5397 C CA . TRP A 1 706 ? -22.867 -18.686 37.663 1.00 98.00 706 TRP A CA 1
ATOM 5398 C C . TRP A 1 706 ? -21.738 -18.070 38.489 1.00 98.00 706 TRP A C 1
ATOM 5400 O O . TRP A 1 706 ? -21.896 -17.776 39.674 1.00 98.00 706 TRP A O 1
ATOM 5410 N N . THR A 1 707 ? -20.617 -17.828 37.823 1.00 98.19 707 THR A N 1
ATOM 5411 C CA . THR A 1 707 ? -19.406 -17.246 38.389 1.00 98.19 707 THR A CA 1
ATOM 5412 C C . THR A 1 707 ? -19.219 -15.848 37.820 1.00 98.19 707 THR A C 1
ATOM 5414 O O . THR A 1 707 ? -19.231 -15.649 36.605 1.00 98.19 707 THR A O 1
ATOM 5417 N N . ARG A 1 708 ? -19.074 -14.858 38.700 1.00 98.00 708 ARG A N 1
ATOM 5418 C CA . ARG A 1 708 ? -18.845 -13.466 38.308 1.00 98.00 708 ARG A CA 1
ATOM 5419 C C . ARG A 1 708 ? -17.362 -13.239 38.018 1.00 98.00 708 ARG A C 1
ATOM 5421 O O . ARG A 1 708 ? -16.524 -13.554 38.855 1.00 98.00 708 ARG A O 1
ATOM 5428 N N . ILE A 1 709 ? -17.073 -12.647 36.866 1.00 98.12 709 ILE A N 1
ATOM 5429 C CA . ILE A 1 709 ? -15.765 -12.117 36.483 1.00 98.12 709 ILE A CA 1
ATOM 5430 C C . ILE A 1 709 ? -15.865 -10.594 36.542 1.00 98.12 709 ILE A C 1
ATOM 5432 O O . ILE A 1 709 ? -16.710 -10.004 35.867 1.00 98.12 709 ILE A O 1
ATOM 5436 N N . ASP A 1 710 ? -15.026 -9.969 37.362 1.00 96.44 710 ASP A N 1
ATOM 5437 C CA . ASP A 1 710 ? -14.855 -8.516 37.385 1.00 96.44 710 ASP A CA 1
ATOM 5438 C C . ASP A 1 710 ? -13.727 -8.129 36.422 1.00 96.44 710 ASP A C 1
ATOM 5440 O O . ASP A 1 710 ? -12.647 -8.720 36.458 1.00 96.44 710 ASP A O 1
ATOM 5444 N N . PHE A 1 711 ? -13.986 -7.150 35.560 1.00 94.25 711 PHE A N 1
ATOM 5445 C CA . PHE A 1 711 ? -12.981 -6.584 34.666 1.00 94.25 711 PHE A CA 1
ATOM 5446 C C . PHE A 1 711 ? -12.037 -5.663 35.450 1.00 94.25 711 PHE A C 1
ATOM 5448 O O . PHE A 1 711 ? -12.438 -5.037 36.434 1.00 94.25 711 PHE A O 1
ATOM 5455 N N . GLN A 1 712 ? -10.781 -5.558 35.017 1.00 90.12 712 GLN A N 1
ATOM 5456 C CA . GLN A 1 712 ? -9.789 -4.665 35.627 1.00 90.12 712 GLN A CA 1
ATOM 5457 C C . GLN A 1 712 ? -9.985 -3.207 35.201 1.00 90.12 712 GLN A C 1
ATOM 5459 O O . GLN A 1 712 ? -9.513 -2.304 35.890 1.00 90.12 712 GLN A O 1
ATOM 5464 N N . GLN A 1 713 ? -10.685 -2.983 34.087 1.00 87.06 713 GLN A N 1
ATOM 5465 C CA . GLN A 1 713 ? -11.002 -1.665 33.541 1.00 87.06 713 GLN A CA 1
ATOM 5466 C C . GLN A 1 713 ? -12.494 -1.518 33.220 1.00 87.06 713 GLN A C 1
ATOM 5468 O O . GLN A 1 713 ? -13.279 -2.466 33.308 1.00 87.06 713 GLN A O 1
ATOM 5473 N N . GLN A 1 714 ? -12.892 -0.304 32.841 1.00 86.38 714 GLN A N 1
ATOM 5474 C CA . GLN A 1 714 ? -14.256 -0.002 32.411 1.00 86.38 714 GLN A CA 1
ATOM 5475 C C . GLN A 1 714 ? -14.382 -0.044 30.889 1.00 86.38 714 GLN A C 1
ATOM 5477 O O . GLN A 1 714 ? -13.757 0.740 30.185 1.00 86.38 714 GLN A O 1
ATOM 5482 N N . TYR A 1 715 ? -15.257 -0.915 30.392 1.00 87.50 715 TYR A N 1
ATOM 5483 C CA . TYR A 1 715 ? -15.479 -1.144 28.967 1.00 87.50 715 TYR A CA 1
ATOM 5484 C C . TYR A 1 715 ? -16.856 -0.655 28.559 1.00 87.50 715 TYR A C 1
ATOM 5486 O O . TYR A 1 715 ? -17.875 -1.264 28.894 1.00 87.50 715 TYR A O 1
ATOM 5494 N N . LYS A 1 716 ? -16.928 0.442 27.809 1.00 86.25 716 LYS A N 1
ATOM 5495 C CA . LYS A 1 716 ? -18.208 0.861 27.245 1.00 86.25 716 LYS A CA 1
ATOM 5496 C C . LYS A 1 716 ? -18.567 -0.046 26.072 1.00 86.25 716 LYS A C 1
ATOM 5498 O O . LYS A 1 716 ? -17.733 -0.295 25.208 1.00 86.25 716 LYS A O 1
ATOM 5503 N N . ARG A 1 717 ? -19.821 -0.519 26.045 1.00 87.31 717 ARG A N 1
ATOM 5504 C CA . ARG A 1 717 ? -20.331 -1.479 25.042 1.00 87.31 717 ARG A CA 1
ATOM 5505 C C . ARG A 1 717 ? -19.398 -2.702 24.917 1.00 87.31 717 ARG A C 1
ATOM 5507 O O . ARG A 1 717 ? -18.889 -2.969 23.832 1.00 87.31 717 ARG A O 1
ATOM 5514 N N . PRO A 1 718 ? -19.152 -3.418 26.027 1.00 93.12 718 PRO A N 1
ATOM 5515 C CA . PRO A 1 718 ? -18.134 -4.458 26.080 1.00 93.12 718 PRO A CA 1
ATOM 5516 C C . PRO A 1 718 ? -18.420 -5.577 25.073 1.00 93.12 718 PRO A C 1
ATOM 5518 O O . PRO A 1 718 ? -19.529 -6.110 25.003 1.00 93.12 718 PRO A O 1
ATOM 5521 N N . GLN A 1 719 ? -17.389 -5.966 24.338 1.00 94.69 719 GLN A N 1
ATOM 5522 C CA . GLN A 1 719 ? -17.360 -7.130 23.469 1.00 94.69 719 GLN A CA 1
ATOM 5523 C C . GLN A 1 719 ? -16.533 -8.199 24.171 1.00 94.69 719 GLN A C 1
ATOM 5525 O O . GLN A 1 719 ? -15.311 -8.109 24.236 1.00 94.69 719 GLN A O 1
ATOM 5530 N N . PHE A 1 720 ? -17.222 -9.178 24.748 1.00 97.81 720 PHE A N 1
ATOM 5531 C CA . PHE A 1 720 ? -16.645 -10.247 25.557 1.00 97.81 720 PHE A CA 1
ATOM 5532 C C . PHE A 1 720 ? -16.533 -11.540 24.747 1.00 97.81 720 PHE A C 1
ATOM 5534 O O . PHE A 1 720 ? -17.541 -12.020 24.219 1.00 97.81 720 PHE A O 1
ATOM 5541 N N . ILE A 1 721 ? -15.320 -12.087 24.675 1.00 98.00 721 ILE A N 1
ATOM 5542 C CA . ILE A 1 721 ? -14.974 -13.363 24.046 1.00 98.00 721 ILE A CA 1
ATOM 5543 C C . ILE A 1 721 ? -14.253 -14.209 25.096 1.00 98.00 721 ILE A C 1
ATOM 5545 O O . ILE A 1 721 ? -13.381 -13.704 25.799 1.00 98.00 721 ILE A O 1
ATOM 5549 N N . ALA A 1 722 ? -14.601 -15.488 25.224 1.00 98.25 722 ALA A N 1
ATOM 5550 C CA . ALA A 1 722 ? -13.982 -16.360 26.221 1.00 98.25 722 ALA A CA 1
ATOM 5551 C C . ALA A 1 722 ? -13.969 -17.831 25.806 1.00 98.25 722 ALA A C 1
ATOM 5553 O O . ALA A 1 722 ? -14.825 -18.288 25.048 1.00 98.25 722 ALA A O 1
ATOM 5554 N N . ASP A 1 723 ? -13.008 -18.575 26.348 1.00 98.00 723 ASP A N 1
ATOM 5555 C CA . ASP A 1 723 ? -12.854 -20.010 26.126 1.00 98.00 723 ASP A CA 1
ATOM 5556 C C . ASP A 1 723 ? -12.324 -20.725 27.379 1.00 98.00 723 ASP A C 1
ATOM 5558 O O . ASP A 1 723 ? -11.625 -20.132 28.212 1.00 98.00 723 ASP A O 1
ATOM 5562 N N . LEU A 1 724 ? -12.625 -22.017 27.503 1.00 98.06 724 LEU A N 1
ATOM 5563 C CA . LEU A 1 724 ? -12.043 -22.869 28.541 1.00 98.06 724 LEU A CA 1
ATOM 5564 C C . LEU A 1 724 ? -10.540 -23.033 28.288 1.00 98.06 724 LEU A C 1
ATOM 5566 O O . LEU A 1 724 ? -10.113 -23.247 27.160 1.00 98.06 724 LEU A O 1
ATOM 5570 N N . GLN A 1 725 ? -9.733 -22.946 29.346 1.00 97.88 725 GLN A N 1
ATOM 5571 C CA . GLN A 1 725 ? -8.266 -23.066 29.280 1.00 97.88 725 GLN A CA 1
ATOM 5572 C C . GLN A 1 725 ? -7.755 -24.382 29.879 1.00 97.88 725 GLN A C 1
ATOM 5574 O O . GLN A 1 725 ? -6.543 -24.581 30.007 1.00 97.88 725 GLN A O 1
ATOM 5579 N N . THR A 1 726 ? -8.670 -25.234 30.334 1.00 97.44 726 THR A N 1
ATOM 5580 C CA . THR A 1 726 ? -8.411 -26.515 30.991 1.00 97.44 726 THR A CA 1
ATOM 5581 C C . THR A 1 726 ? -9.483 -27.542 30.599 1.00 97.44 726 THR A C 1
ATOM 5583 O O . THR A 1 726 ? -10.513 -27.194 30.017 1.00 97.44 726 THR A O 1
ATOM 5586 N N . PHE A 1 727 ? -9.206 -28.817 30.893 1.00 96.44 727 PHE A N 1
ATOM 5587 C CA . PHE A 1 727 ? -10.076 -29.960 30.599 1.00 96.44 727 PHE A CA 1
ATOM 5588 C C . PHE A 1 727 ? -10.145 -30.894 31.821 1.00 96.44 727 PHE A C 1
ATOM 5590 O O . PHE A 1 727 ? -9.489 -31.936 31.876 1.00 96.44 727 PHE A O 1
ATOM 5597 N N . HIS A 1 728 ? -10.877 -30.474 32.848 1.00 93.44 728 HIS A N 1
ATOM 5598 C CA . HIS A 1 728 ? -11.141 -31.225 34.075 1.00 93.44 728 HIS A CA 1
ATOM 5599 C C . HIS A 1 728 ? -12.500 -31.935 34.071 1.00 93.44 728 HIS A C 1
ATOM 5601 O O . HIS A 1 728 ? -12.598 -33.009 34.668 1.00 93.44 728 HIS A O 1
ATOM 5607 N N . GLY A 1 729 ? -13.520 -31.372 33.414 1.00 88.88 729 GLY A N 1
ATOM 5608 C CA . GLY A 1 729 ? -14.791 -32.060 33.153 1.00 88.88 729 GLY A CA 1
ATOM 5609 C C . GLY A 1 729 ? -14.721 -32.825 31.834 1.00 88.88 729 GLY A C 1
ATOM 5610 O O . GLY A 1 729 ? -14.302 -32.268 30.817 1.00 88.88 729 GLY A O 1
ATOM 5611 N N . LEU A 1 730 ? -15.057 -34.118 31.859 1.00 90.44 730 LEU A N 1
ATOM 5612 C CA . LEU A 1 730 ? -14.930 -34.988 30.683 1.00 90.44 730 LEU A CA 1
ATOM 5613 C C . LEU A 1 730 ? -16.099 -34.831 29.711 1.00 90.44 730 LEU A C 1
ATOM 5615 O O . LEU A 1 730 ? -15.897 -35.016 28.506 1.00 90.44 730 LEU A O 1
ATOM 5619 N N . ASP A 1 731 ? -17.269 -34.480 30.235 1.00 92.69 731 ASP A N 1
ATOM 5620 C CA . ASP A 1 731 ? -18.488 -34.333 29.457 1.00 92.69 731 ASP A CA 1
ATOM 5621 C C . ASP A 1 731 ? -18.422 -33.097 28.566 1.00 92.69 731 ASP A C 1
ATOM 5623 O O . ASP A 1 731 ? -17.625 -32.167 28.766 1.00 92.69 731 ASP A O 1
ATOM 5627 N N . THR A 1 732 ? -19.190 -33.143 27.485 1.00 94.38 732 THR A N 1
ATOM 5628 C CA . THR A 1 732 ? -19.154 -32.116 26.455 1.00 94.38 732 THR A CA 1
ATOM 5629 C C . THR A 1 732 ? -19.790 -30.842 26.993 1.00 94.38 732 THR A C 1
ATOM 5631 O O . THR A 1 732 ? -20.931 -30.833 27.446 1.00 94.38 732 THR A O 1
ATOM 5634 N N . ALA A 1 733 ? -19.034 -29.745 26.961 1.00 94.62 733 ALA A N 1
ATOM 5635 C CA . ALA A 1 733 ? -19.469 -28.499 27.565 1.00 94.62 733 ALA A CA 1
ATOM 5636 C C . ALA A 1 733 ? -18.953 -27.273 26.819 1.00 94.62 733 ALA A C 1
ATOM 5638 O O . ALA A 1 733 ? -17.904 -27.299 26.169 1.00 94.62 733 ALA A O 1
ATOM 5639 N N . THR A 1 734 ? -19.689 -26.176 26.960 1.00 95.31 734 THR A N 1
ATOM 5640 C CA . THR A 1 734 ? -19.340 -24.853 26.432 1.00 95.31 734 THR A CA 1
ATOM 5641 C C . THR A 1 734 ? -19.507 -23.784 27.509 1.00 95.31 734 THR A C 1
ATOM 5643 O O . THR A 1 734 ? -20.012 -24.054 28.593 1.00 95.31 734 THR A O 1
ATOM 5646 N N . LEU A 1 735 ? -19.094 -22.550 27.233 1.00 97.75 735 LEU A N 1
ATOM 5647 C CA . LEU A 1 735 ? -19.376 -21.412 28.104 1.00 97.75 735 LEU A CA 1
ATOM 5648 C C . LEU A 1 735 ? -20.676 -20.714 27.684 1.00 97.75 735 LEU A C 1
ATOM 5650 O O . LEU A 1 735 ? -20.957 -20.544 26.496 1.00 97.75 735 LEU A O 1
ATOM 5654 N N . ARG A 1 736 ? -21.429 -20.229 28.675 1.00 98.19 736 ARG A N 1
ATOM 5655 C CA . ARG A 1 736 ? -22.526 -19.262 28.498 1.00 98.19 736 ARG A CA 1
ATOM 5656 C C . ARG A 1 736 ? -22.282 -18.037 29.359 1.00 98.19 736 ARG A C 1
ATOM 5658 O O . ARG A 1 736 ? -21.667 -18.152 30.419 1.00 98.19 736 ARG A O 1
ATOM 5665 N N . TYR A 1 737 ? -22.808 -16.887 28.941 1.00 98.38 737 TYR A N 1
ATOM 5666 C CA . TYR A 1 737 ? -22.706 -15.650 29.717 1.00 98.38 737 TYR A CA 1
ATOM 5667 C C . TYR A 1 737 ? -24.053 -14.958 29.958 1.00 98.38 737 TYR A C 1
ATOM 5669 O O . TYR A 1 737 ? -25.016 -15.124 29.210 1.00 98.38 737 TYR A O 1
ATOM 5677 N N . ARG A 1 738 ? -24.115 -14.134 31.005 1.00 98.00 738 ARG A N 1
ATOM 5678 C CA . ARG A 1 738 ? -25.199 -13.174 31.258 1.00 98.00 738 ARG A CA 1
ATOM 5679 C C . ARG A 1 738 ? -24.675 -11.966 32.034 1.00 98.00 738 ARG A C 1
ATOM 5681 O O . ARG A 1 738 ? -23.531 -11.959 32.477 1.00 98.00 738 ARG A O 1
ATOM 5688 N N . ASN A 1 739 ? -25.527 -10.956 32.222 1.00 97.25 739 ASN A N 1
ATOM 5689 C CA . ASN A 1 739 ? -25.209 -9.771 33.030 1.00 97.25 739 ASN A CA 1
ATOM 5690 C C . ASN A 1 739 ? -23.888 -9.089 32.617 1.00 97.25 739 ASN A C 1
ATOM 5692 O O . ASN A 1 739 ? -23.118 -8.665 33.472 1.00 97.25 739 ASN A O 1
ATOM 5696 N N . LEU A 1 740 ? -23.630 -8.995 31.308 1.00 97.00 740 LEU A N 1
ATOM 5697 C CA . LEU A 1 740 ? -22.474 -8.279 30.771 1.00 97.00 740 LEU A CA 1
ATOM 5698 C C . LEU A 1 740 ? -22.675 -6.766 30.962 1.00 97.00 740 LEU A C 1
ATOM 5700 O O . LEU A 1 740 ? -23.499 -6.146 30.288 1.00 97.00 740 LEU A O 1
ATOM 5704 N N . THR A 1 741 ? -21.947 -6.190 31.915 1.00 94.38 741 THR A N 1
ATOM 5705 C CA . THR A 1 741 ? -21.909 -4.755 32.229 1.00 94.38 741 THR A CA 1
ATOM 5706 C C . THR A 1 741 ? -20.570 -4.158 31.800 1.00 94.38 741 THR A C 1
ATOM 5708 O O . THR A 1 741 ? -19.677 -4.877 31.368 1.00 94.38 741 THR A O 1
ATOM 5711 N N . SER A 1 742 ? -20.381 -2.846 31.963 1.00 89.38 742 SER A N 1
ATOM 5712 C CA . SER A 1 742 ? -19.090 -2.205 31.680 1.00 89.38 742 SER A CA 1
ATOM 5713 C C . SER A 1 742 ? -17.944 -2.636 32.601 1.00 89.38 742 SER A C 1
ATOM 5715 O O . SER A 1 742 ? -16.801 -2.289 32.334 1.00 89.38 742 SER A O 1
ATOM 5717 N N . THR A 1 743 ? -18.227 -3.361 33.684 1.00 91.94 743 THR A N 1
ATOM 5718 C CA . THR A 1 743 ? -17.244 -3.716 34.719 1.00 91.94 743 THR A CA 1
ATOM 5719 C C . THR A 1 743 ? -17.220 -5.197 35.067 1.00 91.94 743 THR A C 1
ATOM 5721 O O . THR A 1 743 ? -16.383 -5.615 35.859 1.00 91.94 743 THR A O 1
ATOM 5724 N N . SER A 1 744 ? -18.149 -6.001 34.548 1.00 96.75 744 SER A N 1
ATOM 5725 C CA . SER A 1 744 ? -18.231 -7.416 34.906 1.00 96.75 744 SER A CA 1
ATOM 5726 C C . SER A 1 744 ? -19.083 -8.224 33.936 1.00 96.75 744 SER A C 1
ATOM 5728 O O . SER A 1 744 ? -19.897 -7.678 33.191 1.00 96.75 744 SER A O 1
ATOM 5730 N N . VAL A 1 745 ? -18.957 -9.543 34.021 1.00 98.44 745 VAL A N 1
ATOM 5731 C CA . VAL A 1 745 ? -19.833 -10.518 33.368 1.00 98.44 745 VAL A CA 1
ATOM 5732 C C . VAL A 1 745 ? -20.030 -11.727 34.279 1.00 98.44 745 VAL A C 1
ATOM 5734 O O . VAL A 1 745 ? -19.161 -12.053 35.083 1.00 98.44 745 VAL A O 1
ATOM 5737 N N . GLU A 1 746 ? -21.166 -12.413 34.175 1.00 98.69 746 GLU A N 1
ATOM 5738 C CA . GLU A 1 746 ? -21.355 -13.725 34.800 1.00 98.69 746 GLU A CA 1
ATOM 5739 C C . GLU A 1 746 ? -21.242 -14.823 33.744 1.00 98.69 746 GLU A C 1
ATOM 5741 O O . GLU A 1 746 ? -21.909 -14.752 32.711 1.00 98.69 746 GLU A O 1
ATOM 5746 N N . VAL A 1 747 ? -20.442 -15.852 34.017 1.00 98.56 747 VAL A N 1
ATOM 5747 C CA . VAL A 1 747 ? -20.246 -17.012 33.138 1.00 98.56 747 VAL A CA 1
ATOM 5748 C C . VAL A 1 747 ? -20.537 -18.321 33.866 1.00 98.56 747 VAL A C 1
ATOM 5750 O O . VAL A 1 747 ? -20.439 -18.388 35.090 1.00 98.56 747 VAL A O 1
ATOM 5753 N N . LYS A 1 748 ? -20.879 -19.369 33.120 1.00 97.75 748 LYS A N 1
ATOM 5754 C CA . LYS A 1 748 ? -20.929 -20.753 33.615 1.00 97.75 748 LYS A CA 1
ATOM 5755 C C . LYS A 1 748 ? -20.433 -21.716 32.539 1.00 97.75 748 LYS A C 1
ATOM 5757 O O . LYS A 1 748 ? -20.504 -21.388 31.351 1.00 97.75 748 LYS A O 1
ATOM 5762 N N . VAL A 1 749 ? -20.000 -22.900 32.957 1.00 97.94 749 VAL A N 1
ATOM 5763 C CA . VAL A 1 749 ? -19.803 -24.051 32.071 1.00 97.94 749 VAL A CA 1
ATOM 5764 C C . VAL A 1 749 ? -21.145 -24.763 31.897 1.00 97.94 749 VAL A C 1
ATOM 5766 O O . VAL A 1 749 ? -21.780 -25.160 32.865 1.00 97.94 749 VAL A O 1
ATOM 5769 N N . GLU A 1 750 ? -21.628 -24.869 30.669 1.00 96.31 750 GLU A N 1
ATOM 5770 C CA . GLU A 1 750 ? -22.889 -25.519 30.333 1.00 96.31 750 GLU A CA 1
ATOM 5771 C C . GLU A 1 750 ? -22.612 -26.871 29.679 1.00 96.31 750 GLU A C 1
ATOM 5773 O O . GLU A 1 750 ? -22.201 -26.929 28.518 1.00 96.31 750 GLU A O 1
ATOM 5778 N N . GLU A 1 751 ? -22.823 -27.934 30.454 1.00 93.56 751 GLU A N 1
ATOM 5779 C CA . GLU A 1 751 ? -22.839 -29.319 29.980 1.00 93.56 751 GLU A CA 1
ATOM 5780 C C . GLU A 1 751 ? -24.125 -29.647 29.224 1.00 93.56 751 GLU A C 1
ATOM 5782 O O . GLU A 1 751 ? -25.196 -29.074 29.457 1.00 93.56 751 GLU A O 1
ATOM 5787 N N . GLU A 1 752 ? -23.997 -30.594 28.306 1.00 90.31 752 GLU A N 1
ATOM 5788 C CA . GLU A 1 752 ? -25.087 -31.187 27.539 1.00 90.31 752 GLU A CA 1
ATOM 5789 C C . GLU A 1 752 ? -25.563 -32.521 28.160 1.00 90.31 752 GLU A C 1
ATOM 5791 O O . GLU A 1 752 ? -24.889 -33.059 29.027 1.00 90.31 752 GLU A O 1
ATOM 5796 N N . GLN A 1 753 ? -26.742 -33.034 27.773 1.00 91.94 753 GLN A N 1
ATOM 5797 C CA . GLN A 1 753 ? -27.426 -34.157 28.450 1.00 91.94 753 GLN A CA 1
ATOM 5798 C C . GLN A 1 753 ? -27.456 -35.481 27.652 1.00 91.94 753 GLN A C 1
ATOM 5800 O O . GLN A 1 753 ? -28.356 -36.308 27.838 1.00 91.94 753 GLN A O 1
ATOM 5805 N N . SER A 1 754 ? -26.551 -35.681 26.694 1.00 86.75 754 SER A N 1
ATOM 5806 C CA . SER A 1 754 ? -26.591 -36.842 25.790 1.00 86.75 754 SER A CA 1
ATOM 5807 C C . SER A 1 754 ? -26.066 -38.120 26.433 1.00 86.75 754 SER A C 1
ATOM 5809 O O . SER A 1 754 ? -26.631 -39.185 26.172 1.00 86.75 754 SER A O 1
ATOM 5811 N N . GLU A 1 755 ? -25.036 -38.039 27.285 1.00 83.88 755 GLU A N 1
ATOM 5812 C CA . GLU A 1 755 ? -24.577 -39.200 28.066 1.00 83.88 755 GLU A CA 1
ATOM 5813 C C . GLU A 1 755 ? -25.541 -39.516 29.219 1.00 83.88 755 GLU A C 1
ATOM 5815 O O . GLU A 1 755 ? -25.958 -40.668 29.394 1.00 83.88 755 GLU A O 1
ATOM 5820 N N . ASP A 1 756 ? -25.933 -38.503 29.997 1.00 84.12 756 ASP A N 1
ATOM 5821 C CA . ASP A 1 756 ? -26.922 -38.616 31.065 1.00 84.12 756 ASP A CA 1
ATOM 5822 C C . ASP A 1 756 ? -27.618 -37.270 31.379 1.00 84.12 756 ASP A C 1
ATOM 5824 O O . ASP A 1 756 ? -27.448 -36.278 30.686 1.00 84.12 756 ASP A O 1
ATOM 5828 N N . SER A 1 757 ? -28.504 -37.249 32.382 1.00 87.75 757 SER A N 1
ATOM 5829 C CA . SER A 1 757 ? -29.281 -36.049 32.744 1.00 87.75 757 SER A CA 1
ATOM 5830 C C . SER A 1 757 ? -28.576 -35.107 33.730 1.00 87.75 757 SER A C 1
ATOM 5832 O O . SER A 1 757 ? -29.203 -34.165 34.218 1.00 87.75 757 SER A O 1
ATOM 5834 N N . GLU A 1 758 ? -27.367 -35.455 34.150 1.00 90.31 758 GLU A N 1
ATOM 5835 C CA . GLU A 1 758 ? -26.536 -34.717 35.094 1.00 90.31 758 GLU A CA 1
ATOM 5836 C C . GLU A 1 758 ? -25.837 -33.561 34.348 1.00 90.31 758 GLU A C 1
ATOM 5838 O O . GLU A 1 758 ? -25.650 -33.634 33.140 1.00 90.31 758 GLU A O 1
ATOM 5843 N N . THR A 1 759 ? -25.598 -32.429 35.016 1.00 90.38 759 THR A N 1
ATOM 5844 C CA . THR A 1 759 ? -25.047 -31.217 34.362 1.00 90.38 759 THR A CA 1
ATOM 5845 C C . THR A 1 759 ? -24.128 -30.413 35.301 1.00 90.38 759 THR A C 1
ATOM 5847 O O . THR A 1 759 ? -24.014 -29.187 35.185 1.00 90.38 759 THR A O 1
ATOM 5850 N N . GLU A 1 760 ? -23.607 -31.043 36.353 1.00 92.25 760 GLU A N 1
ATOM 5851 C CA . GLU A 1 760 ? -22.593 -30.522 37.264 1.00 92.25 760 GLU A CA 1
ATOM 5852 C C . GLU A 1 760 ? -21.206 -30.681 36.637 1.00 92.25 760 GLU A C 1
ATOM 5854 O O . GLU A 1 760 ? -20.596 -31.745 36.654 1.00 92.25 760 GLU A O 1
ATOM 5859 N N . HIS A 1 761 ? -20.628 -29.561 36.211 1.00 93.69 761 HIS A N 1
ATOM 5860 C CA . HIS A 1 761 ? -19.294 -29.569 35.626 1.00 93.69 761 HIS A CA 1
ATOM 5861 C C . HIS A 1 761 ? -18.199 -29.336 36.679 1.00 93.69 761 HIS A C 1
ATOM 5863 O O . HIS A 1 761 ? -18.330 -28.508 37.591 1.00 93.69 761 HIS A O 1
ATOM 5869 N N . ALA A 1 762 ? -17.061 -30.016 36.514 1.00 94.94 762 ALA A N 1
ATOM 5870 C CA . ALA A 1 762 ? -15.856 -29.799 37.319 1.00 94.94 762 ALA A CA 1
ATOM 5871 C C . ALA A 1 762 ? -15.311 -28.357 37.197 1.00 94.94 762 ALA A C 1
ATOM 5873 O O . ALA A 1 762 ? -15.618 -27.633 36.252 1.00 94.94 762 ALA A O 1
ATOM 5874 N N . THR A 1 763 ? -14.459 -27.930 38.135 1.00 96.19 763 THR A N 1
ATOM 5875 C CA . THR A 1 763 ? -13.864 -26.585 38.093 1.00 96.19 763 THR A CA 1
ATOM 5876 C C . THR A 1 763 ? -12.882 -26.428 36.931 1.00 96.19 763 THR A C 1
ATOM 5878 O O . THR A 1 763 ? -11.887 -27.153 36.847 1.00 96.19 763 THR A O 1
ATOM 5881 N N . GLU A 1 764 ? -13.107 -25.415 36.099 1.00 97.75 764 GLU A N 1
ATOM 5882 C CA . GLU A 1 764 ? -12.259 -25.031 34.969 1.00 97.75 764 GLU A CA 1
ATOM 5883 C C . GLU A 1 764 ? -11.703 -23.609 35.140 1.00 97.75 764 GLU A C 1
ATOM 5885 O O . GLU A 1 764 ? -12.259 -22.773 35.860 1.00 97.75 764 GLU A O 1
ATOM 5890 N N . ALA A 1 765 ? -10.585 -23.328 34.469 1.00 98.00 765 ALA A N 1
ATOM 5891 C CA . ALA A 1 765 ? -10.106 -21.968 34.256 1.00 98.00 765 ALA A CA 1
ATOM 5892 C C . ALA A 1 765 ? -10.669 -21.418 32.939 1.00 98.00 765 ALA A C 1
ATOM 5894 O O . ALA A 1 765 ? -10.655 -22.105 31.915 1.00 98.00 765 ALA A O 1
ATOM 5895 N N . VAL A 1 766 ? -11.108 -20.161 32.949 1.00 98.38 766 VAL A N 1
ATOM 5896 C CA . VAL A 1 766 ? -11.614 -19.446 31.773 1.00 98.38 766 VAL A CA 1
ATOM 5897 C C . VAL A 1 766 ? -10.607 -18.381 31.366 1.00 98.38 766 VAL A C 1
ATOM 5899 O O . VAL A 1 766 ? -10.108 -17.628 32.198 1.00 98.38 766 VAL A O 1
ATOM 5902 N N . GLY A 1 767 ? -10.299 -18.325 30.078 1.00 98.25 767 GLY A N 1
ATOM 5903 C CA . GLY A 1 767 ? -9.517 -17.265 29.462 1.00 98.25 767 GLY A CA 1
ATOM 5904 C C . GLY A 1 767 ? -10.475 -16.364 28.709 1.00 98.25 767 GLY A C 1
ATOM 5905 O O . GLY A 1 767 ? -11.339 -16.868 27.993 1.00 98.25 767 GLY A O 1
ATOM 5906 N N . TYR A 1 768 ? -10.359 -15.055 28.892 1.00 98.31 768 TYR A N 1
ATOM 5907 C CA . TYR A 1 768 ? -11.235 -14.095 28.239 1.00 98.31 768 TYR A CA 1
ATOM 5908 C C . TYR A 1 768 ? -10.464 -12.925 27.650 1.00 98.31 768 TYR A C 1
ATOM 5910 O O . TYR A 1 768 ? -9.394 -12.557 28.135 1.00 98.31 768 TYR A O 1
ATOM 5918 N N . ALA A 1 769 ? -11.063 -12.345 26.619 1.00 97.19 769 ALA A N 1
ATOM 5919 C CA . ALA A 1 769 ? -10.732 -11.053 26.063 1.00 97.19 769 ALA A CA 1
ATOM 5920 C C . ALA A 1 769 ? -11.991 -10.179 26.100 1.00 97.19 769 ALA A C 1
ATOM 5922 O O . ALA A 1 769 ? -13.070 -10.608 25.681 1.00 97.19 769 ALA A O 1
ATOM 5923 N N . VAL A 1 770 ? -11.865 -8.959 26.606 1.00 96.56 770 VAL A N 1
ATOM 5924 C CA . VAL A 1 770 ? -12.915 -7.945 26.545 1.00 96.56 770 VAL A CA 1
ATOM 5925 C C . VAL A 1 770 ? -12.379 -6.720 25.827 1.00 96.56 770 VAL A C 1
ATOM 5927 O O . VAL A 1 770 ? -11.284 -6.255 26.127 1.00 96.56 770 VAL A O 1
ATOM 5930 N N . PHE A 1 771 ? -13.151 -6.216 24.871 1.00 92.12 771 PHE A N 1
ATOM 5931 C CA . PHE A 1 771 ? -12.871 -4.985 24.138 1.00 92.12 771 PHE A CA 1
ATOM 5932 C C . PHE A 1 771 ? -13.997 -3.984 24.384 1.00 92.12 771 PHE A C 1
ATOM 5934 O O . PHE A 1 771 ? -15.140 -4.379 24.604 1.00 92.12 771 PHE A O 1
ATOM 5941 N N . GLY A 1 772 ? -13.711 -2.691 24.338 1.00 87.69 772 GLY A N 1
ATOM 5942 C CA . GLY A 1 772 ? -14.721 -1.656 24.517 1.00 87.69 772 GLY A CA 1
ATOM 5943 C C . GLY A 1 772 ? -14.272 -0.305 23.988 1.00 87.69 772 GLY A C 1
ATOM 5944 O O . GLY A 1 772 ? -13.095 -0.071 23.716 1.00 87.69 772 GLY A O 1
ATOM 5945 N N . GLU A 1 773 ? -15.236 0.594 23.844 1.00 83.12 773 GLU A N 1
ATOM 5946 C CA . GLU A 1 773 ? -14.949 1.985 23.510 1.00 83.12 773 GLU A CA 1
ATOM 5947 C C . GLU A 1 773 ? -14.542 2.753 24.778 1.00 83.12 773 GLU A C 1
ATOM 5949 O O . GLU A 1 773 ? -15.129 2.526 25.844 1.00 83.12 773 GLU A O 1
ATOM 5954 N N . PRO A 1 774 ? -13.595 3.702 24.684 1.00 77.81 774 PRO A N 1
ATOM 5955 C CA . PRO A 1 774 ? -13.366 4.655 25.757 1.00 77.81 774 PRO A CA 1
ATOM 5956 C C . PRO A 1 774 ? -14.568 5.598 25.906 1.00 77.81 774 PRO A C 1
ATOM 5958 O O . PRO A 1 774 ? -15.280 5.960 24.953 1.00 77.81 774 PRO A O 1
ATOM 5961 N N . THR A 1 775 ? -14.795 6.025 27.140 1.00 80.75 775 THR A N 1
ATOM 5962 C CA . THR A 1 775 ? -15.835 6.990 27.483 1.00 80.75 775 THR A CA 1
ATOM 5963 C C . THR A 1 775 ? -15.461 8.404 27.039 1.00 80.75 775 THR A C 1
ATOM 5965 O O . THR A 1 775 ? -16.325 9.141 26.551 1.00 80.75 775 THR A O 1
ATOM 5968 N N . ILE A 1 776 ? -14.185 8.772 27.169 1.00 87.06 776 ILE A N 1
ATOM 5969 C CA . ILE A 1 776 ? -13.616 10.044 26.724 1.00 87.06 776 ILE A CA 1
ATOM 5970 C C . ILE A 1 776 ? -12.463 9.734 25.772 1.00 87.06 776 ILE A C 1
ATOM 5972 O O . ILE A 1 776 ? -11.421 9.231 26.181 1.00 87.06 776 ILE A O 1
ATOM 5976 N N . LEU A 1 777 ? -12.639 10.071 24.497 1.00 87.75 777 LEU A N 1
ATOM 5977 C CA . LEU A 1 777 ? -11.546 10.053 23.527 1.00 87.75 777 LEU A CA 1
ATOM 5978 C C . LEU A 1 777 ? -10.777 11.362 23.622 1.00 87.75 777 LEU A C 1
ATOM 5980 O O . LEU A 1 777 ? -11.400 12.421 23.727 1.00 87.75 777 LEU A O 1
ATOM 5984 N N . THR A 1 778 ? -9.451 11.297 23.556 1.00 88.88 778 THR A N 1
ATOM 5985 C CA . THR A 1 778 ? -8.599 12.487 23.481 1.00 88.88 778 THR A CA 1
ATOM 5986 C C . THR A 1 778 ? -7.512 12.310 22.439 1.00 88.88 778 THR A C 1
ATOM 5988 O O . THR A 1 778 ? -6.996 11.209 22.270 1.00 88.88 778 THR A O 1
ATOM 5991 N N . ASP A 1 779 ? -7.141 13.401 21.773 1.00 88.12 779 ASP A N 1
ATOM 5992 C CA . ASP A 1 779 ? -6.053 13.382 20.797 1.00 88.12 779 ASP A CA 1
ATOM 5993 C C . ASP A 1 779 ? -5.308 14.727 20.732 1.00 88.12 779 ASP A C 1
ATOM 5995 O O . ASP A 1 779 ? -5.806 15.761 21.195 1.00 88.12 779 ASP A O 1
ATOM 5999 N N . THR A 1 780 ? -4.095 14.711 20.180 1.00 88.94 780 THR A N 1
ATOM 6000 C CA . THR A 1 780 ? -3.297 15.892 19.841 1.00 88.94 780 THR A CA 1
ATOM 6001 C C . THR A 1 780 ? -3.224 16.038 18.330 1.00 88.94 780 THR A C 1
ATOM 6003 O O . THR A 1 780 ? -2.641 15.200 17.654 1.00 88.94 780 THR A O 1
ATOM 6006 N N . ILE A 1 781 ? -3.698 17.166 17.812 1.00 87.50 781 ILE A N 1
ATOM 6007 C CA . ILE A 1 781 ? -3.648 17.471 16.384 1.00 87.50 781 ILE A CA 1
ATOM 6008 C C . ILE A 1 781 ? -2.653 18.609 16.156 1.00 87.50 781 ILE A C 1
ATOM 6010 O O . ILE A 1 781 ? -2.724 19.638 16.828 1.00 87.50 781 ILE A O 1
ATOM 6014 N N . SER A 1 782 ? -1.730 18.419 15.210 1.00 91.06 782 SER A N 1
ATOM 6015 C CA . SER A 1 782 ? -0.788 19.440 14.736 1.00 91.06 782 SER A CA 1
ATOM 6016 C C . SER A 1 782 ? -1.045 19.713 13.261 1.00 91.06 782 SER A C 1
ATOM 6018 O O . SER A 1 782 ? -1.004 18.787 12.455 1.00 91.06 782 SER A O 1
ATOM 6020 N N . SER A 1 783 ? -1.306 20.968 12.902 1.00 85.25 783 SER A N 1
ATOM 6021 C CA . SER A 1 783 ? -1.728 21.325 11.546 1.00 85.25 783 SER A CA 1
ATOM 6022 C C . SER A 1 783 ? -1.385 22.767 11.202 1.00 85.25 783 SER A C 1
ATOM 6024 O O . SER A 1 783 ? -1.492 23.640 12.059 1.00 85.25 783 SER A O 1
ATOM 6026 N N . SER A 1 784 ? -1.059 23.029 9.940 1.00 89.31 784 SER A N 1
ATOM 6027 C CA . SER A 1 784 ? -1.103 24.364 9.330 1.00 89.31 784 SER A CA 1
ATOM 6028 C C . SER A 1 784 ? -2.425 24.575 8.598 1.00 89.31 784 SER A C 1
ATOM 6030 O O . SER A 1 784 ? -3.178 23.627 8.376 1.00 89.31 784 SER A O 1
ATOM 6032 N N . GLN A 1 785 ? -2.692 25.824 8.222 1.00 89.38 785 GLN A N 1
ATOM 6033 C CA . GLN A 1 785 ? -3.827 26.225 7.403 1.00 89.38 785 GLN A CA 1
ATOM 6034 C C . GLN A 1 785 ? -3.314 26.910 6.128 1.00 89.38 785 GLN A C 1
ATOM 6036 O O . GLN A 1 785 ? -2.740 27.994 6.220 1.00 89.38 785 GLN A O 1
ATOM 6041 N N . PRO A 1 786 ? -3.485 26.315 4.937 1.00 83.62 786 PRO A N 1
ATOM 6042 C CA . PRO A 1 786 ? -2.975 26.909 3.703 1.00 83.62 786 PRO A CA 1
ATOM 6043 C C . PRO A 1 786 ? -3.814 28.098 3.202 1.00 83.62 786 PRO A C 1
ATOM 6045 O O . PRO A 1 786 ? -3.255 29.036 2.636 1.00 83.62 786 PRO A O 1
ATOM 6048 N N . ASP A 1 787 ? -5.130 28.069 3.413 1.00 90.69 787 ASP A N 1
ATOM 6049 C CA . ASP A 1 787 ? -6.079 29.126 3.047 1.00 90.69 787 ASP A CA 1
ATOM 6050 C C . ASP A 1 787 ? -7.398 28.976 3.831 1.00 90.69 787 ASP A C 1
ATOM 6052 O O . ASP A 1 787 ? -7.617 27.971 4.505 1.00 90.69 787 ASP A O 1
ATOM 6056 N N . SER A 1 788 ? -8.311 29.948 3.739 1.00 87.00 788 SER A N 1
ATOM 6057 C CA . SER A 1 788 ? -9.543 29.971 4.543 1.00 87.00 788 SER A CA 1
ATOM 6058 C C . SER A 1 788 ? -10.607 28.919 4.183 1.00 87.00 788 SER A C 1
ATOM 6060 O O . SER A 1 788 ? -11.551 28.732 4.967 1.00 87.00 788 SER A O 1
ATOM 6062 N N . ASP A 1 789 ? -10.493 28.276 3.016 1.00 88.12 789 ASP A N 1
ATOM 6063 C CA . ASP A 1 789 ? -11.469 27.324 2.471 1.00 88.12 789 ASP A CA 1
ATOM 6064 C C . ASP A 1 789 ? -11.053 25.859 2.672 1.00 88.12 789 ASP A C 1
ATOM 6066 O O . ASP A 1 789 ? -11.885 24.962 2.510 1.00 88.12 789 ASP A O 1
ATOM 6070 N N . TYR A 1 790 ? -9.805 25.607 3.067 1.00 87.62 790 TYR A N 1
ATOM 6071 C CA . TYR A 1 790 ? -9.298 24.267 3.341 1.00 87.62 790 TYR A CA 1
ATOM 6072 C C . TYR A 1 790 ? -9.835 23.700 4.669 1.00 87.62 790 TYR A C 1
ATOM 6074 O O . TYR A 1 790 ? -9.776 24.355 5.711 1.00 87.62 790 TYR A O 1
ATOM 6082 N N . TRP A 1 791 ? -10.345 22.466 4.644 1.00 92.19 791 TRP A N 1
ATOM 6083 C CA . TRP A 1 791 ? -10.811 21.734 5.827 1.00 92.19 791 TRP A CA 1
ATOM 6084 C C . TRP A 1 791 ? -10.075 20.403 5.942 1.00 92.19 791 TRP A C 1
ATOM 6086 O O . TRP A 1 791 ? -9.914 19.684 4.961 1.00 92.19 791 TRP A O 1
ATOM 6096 N N . HIS A 1 792 ? -9.660 20.079 7.156 1.00 87.69 792 HIS A N 1
ATOM 6097 C CA . HIS A 1 792 ? -8.994 18.841 7.524 1.00 87.69 792 HIS A CA 1
ATOM 6098 C C . HIS A 1 792 ? -10.028 17.830 8.013 1.00 87.69 792 HIS A C 1
ATOM 6100 O O . HIS A 1 792 ? -10.909 18.199 8.786 1.00 87.69 792 HIS A O 1
ATOM 6106 N N . GLN A 1 793 ? -9.901 16.567 7.613 1.00 89.69 793 GLN A N 1
ATOM 6107 C CA . GLN A 1 793 ? -10.733 15.463 8.098 1.00 89.69 793 GLN A CA 1
ATOM 6108 C C . GLN A 1 793 ? -10.063 14.777 9.294 1.00 89.69 793 GLN A C 1
ATOM 6110 O O . GLN A 1 793 ? -8.849 14.586 9.301 1.00 89.69 793 GLN A O 1
ATOM 6115 N N . VAL A 1 794 ? -10.863 14.365 10.277 1.00 79.81 794 VAL A N 1
ATOM 6116 C CA . VAL A 1 794 ? -10.441 13.529 11.406 1.00 79.81 794 VAL A CA 1
ATOM 6117 C C . VAL A 1 794 ? -11.366 12.318 11.502 1.00 79.81 794 VAL A C 1
ATOM 6119 O O . VAL A 1 794 ? -12.590 12.476 11.494 1.00 79.81 794 VAL A O 1
ATOM 6122 N N . ASP A 1 795 ? -10.774 11.129 11.605 1.00 80.56 795 ASP A N 1
ATOM 6123 C CA . ASP A 1 795 ? -11.444 9.869 11.945 1.00 80.56 795 ASP A CA 1
ATOM 6124 C C . ASP A 1 795 ? -11.202 9.568 13.432 1.00 80.56 795 ASP A C 1
ATOM 6126 O O . ASP A 1 795 ? -10.087 9.728 13.929 1.00 80.56 795 ASP A O 1
ATOM 6130 N N . LEU A 1 796 ? -12.256 9.197 14.158 1.00 72.38 796 LEU A N 1
ATOM 6131 C CA . LEU A 1 796 ? -12.202 8.903 15.590 1.00 72.38 796 LEU A CA 1
ATOM 6132 C C . LEU A 1 796 ? -11.926 7.424 15.897 1.00 72.38 796 LEU A C 1
ATOM 6134 O O . LEU A 1 796 ? -11.761 7.086 17.068 1.00 72.38 796 LEU A O 1
ATOM 6138 N N . GLY A 1 797 ? -11.946 6.533 14.901 1.00 68.00 797 GLY A N 1
ATOM 6139 C CA . GLY A 1 797 ? -11.780 5.088 15.102 1.00 68.00 797 GLY A CA 1
ATOM 6140 C C . GLY A 1 797 ? -12.940 4.412 15.851 1.00 68.00 797 GLY A C 1
ATOM 6141 O O . GLY A 1 797 ? -12.853 3.242 16.220 1.00 68.00 797 GLY A O 1
ATOM 6142 N N . VAL A 1 798 ? -14.043 5.130 16.077 1.00 69.38 798 VAL A N 1
ATOM 6143 C CA . VAL A 1 798 ? -15.286 4.637 16.693 1.00 69.38 798 VAL A CA 1
ATOM 6144 C C . VAL A 1 798 ? -16.478 5.031 15.824 1.00 69.38 798 VAL A C 1
ATOM 6146 O O . VAL A 1 798 ? -16.362 5.928 15.003 1.00 69.38 798 VAL A O 1
ATOM 6149 N N . GLN A 1 799 ? -17.626 4.369 15.987 1.00 74.56 799 GLN A N 1
ATOM 6150 C CA . GLN A 1 799 ? -18.853 4.653 15.224 1.00 74.56 799 GLN A CA 1
ATOM 6151 C C . GLN A 1 799 ? -20.019 4.923 16.188 1.00 74.56 799 GLN A C 1
ATOM 6153 O O . GLN A 1 799 ? -20.998 4.177 16.256 1.00 74.56 799 GLN A O 1
ATOM 6158 N N . SER A 1 800 ? -19.878 5.971 16.999 1.00 77.69 800 SER A N 1
ATOM 6159 C CA . SER A 1 800 ? -20.862 6.414 17.988 1.00 77.69 800 SER A CA 1
ATOM 6160 C C . SER A 1 800 ? -20.979 7.948 18.002 1.00 77.69 800 SER A C 1
ATOM 6162 O O . SER A 1 800 ? -19.964 8.629 17.917 1.00 77.69 800 SER A O 1
ATOM 6164 N N . PRO A 1 801 ? -22.186 8.538 18.140 1.00 82.56 801 PRO A N 1
ATOM 6165 C CA . PRO A 1 801 ? -22.351 9.994 18.148 1.00 82.56 801 PRO A CA 1
ATOM 6166 C C . PRO A 1 801 ? -21.504 10.673 19.231 1.00 82.56 801 PRO A C 1
ATOM 6168 O O . PRO A 1 801 ? -21.664 10.368 20.413 1.00 82.56 801 PRO A O 1
ATOM 6171 N N . ARG A 1 802 ? -20.661 11.650 18.874 1.00 90.00 802 ARG A N 1
ATOM 6172 C CA . ARG A 1 802 ? -19.813 12.388 19.832 1.00 90.00 802 ARG A CA 1
ATOM 6173 C C . ARG A 1 802 ? -20.038 13.905 19.769 1.00 90.00 802 ARG A C 1
ATOM 6175 O O . ARG A 1 802 ? -20.324 14.476 18.722 1.00 90.00 802 ARG A O 1
ATOM 6182 N N . VAL A 1 803 ? -19.884 14.570 20.914 1.00 96.50 803 VAL A N 1
ATOM 6183 C CA . VAL A 1 803 ? -19.644 16.016 21.031 1.00 96.50 803 VAL A CA 1
ATOM 6184 C C . VAL A 1 803 ? -18.140 16.242 21.001 1.00 96.50 803 VAL A C 1
ATOM 6186 O O . VAL A 1 803 ? -17.431 15.685 21.839 1.00 96.50 803 VAL A O 1
ATOM 6189 N N . ILE A 1 804 ? -17.671 17.079 20.076 1.00 97.50 804 ILE A N 1
ATOM 6190 C CA . ILE A 1 804 ? -16.250 17.385 19.893 1.00 97.50 804 ILE A CA 1
ATOM 6191 C C . ILE A 1 804 ? -15.913 18.734 20.522 1.00 97.50 804 ILE A C 1
ATOM 6193 O O . ILE A 1 804 ? -16.512 19.754 20.179 1.00 97.50 804 ILE A O 1
ATOM 6197 N N . ILE A 1 805 ? -14.922 18.758 21.412 1.00 98.12 805 ILE A N 1
ATOM 6198 C CA . ILE A 1 805 ? -14.287 19.990 21.885 1.00 98.12 805 ILE A CA 1
ATOM 6199 C C . ILE A 1 805 ? -12.811 19.941 21.496 1.00 98.12 805 ILE A C 1
ATOM 6201 O O . ILE A 1 805 ? -12.052 19.162 22.054 1.00 98.12 805 ILE A O 1
ATOM 6205 N N . ALA A 1 806 ? -12.404 20.793 20.566 1.00 97.12 806 ALA A N 1
ATOM 6206 C CA . ALA A 1 806 ? -11.060 20.920 20.022 1.00 97.12 806 ALA A CA 1
ATOM 6207 C C . ALA A 1 806 ? -10.552 22.356 20.222 1.00 97.12 806 ALA A C 1
ATOM 6209 O O . ALA A 1 806 ? -10.742 23.215 19.361 1.00 97.12 806 ALA A O 1
ATOM 6210 N N . LYS A 1 807 ? -9.988 22.641 21.403 1.00 95.31 807 LYS A N 1
ATOM 6211 C CA . LYS A 1 807 ? -9.442 23.954 21.806 1.00 95.31 807 LYS A CA 1
ATOM 6212 C C . LYS A 1 807 ? -8.758 23.861 23.182 1.00 95.31 807 LYS A C 1
ATOM 6214 O O . LYS A 1 807 ? -9.172 23.032 23.990 1.00 95.31 807 LYS A O 1
ATOM 6219 N N . PRO A 1 808 ? -7.819 24.758 23.533 1.00 96.25 808 PRO A N 1
ATOM 6220 C CA . PRO A 1 808 ? -7.326 25.906 22.767 1.00 96.25 808 PRO A CA 1
ATOM 6221 C C . PRO A 1 808 ? -6.255 25.552 21.733 1.00 96.25 808 PRO A C 1
ATOM 6223 O O . PRO A 1 808 ? -5.710 24.456 21.739 1.00 96.25 808 PRO A O 1
ATOM 6226 N N . LEU A 1 809 ? -5.949 26.521 20.868 1.00 95.50 809 LEU A N 1
ATOM 6227 C CA . LEU A 1 809 ? -4.850 26.455 19.903 1.00 95.50 809 LEU A CA 1
ATOM 6228 C C . LEU A 1 809 ? -3.536 26.906 20.573 1.00 95.50 809 LEU A C 1
ATOM 6230 O O . LEU A 1 809 ? -3.561 27.798 21.434 1.00 95.50 809 LEU A O 1
ATOM 6234 N N . SER A 1 810 ? -2.400 26.299 20.215 1.00 96.31 810 SER A N 1
ATOM 6235 C CA . SER A 1 810 ? -1.077 26.672 20.740 1.00 96.31 810 SER A CA 1
ATOM 6236 C C . SER A 1 810 ? -0.660 28.071 20.277 1.00 96.31 810 SER A C 1
ATOM 6238 O O . SER A 1 810 ? -1.464 28.796 19.717 1.00 96.31 810 SER A O 1
ATOM 6240 N N . TYR A 1 811 ? 0.549 28.543 20.563 1.00 94.31 811 TYR A N 1
ATOM 6241 C CA . TYR A 1 811 ? 1.014 29.870 20.138 1.00 94.31 811 TYR A CA 1
ATOM 6242 C C . TYR A 1 811 ? 2.357 29.731 19.432 1.00 94.31 811 TYR A C 1
ATOM 6244 O O . TYR A 1 811 ? 3.391 30.185 19.929 1.00 94.31 811 TYR A O 1
ATOM 6252 N N . ASN A 1 812 ? 2.333 29.035 18.300 1.00 90.88 812 ASN A N 1
ATOM 6253 C CA . ASN A 1 812 ? 3.479 28.883 17.410 1.00 90.88 812 ASN A CA 1
ATOM 6254 C C . ASN A 1 812 ? 3.496 30.005 16.358 1.00 90.88 812 ASN A C 1
ATOM 6256 O O . ASN A 1 812 ? 4.540 30.608 16.101 1.00 90.88 812 ASN A O 1
ATOM 6260 N N . GLY A 1 813 ? 2.328 30.325 15.803 1.00 82.94 813 GLY A N 1
ATOM 6261 C CA . GLY A 1 813 ? 2.025 31.477 14.968 1.00 82.94 813 GLY A CA 1
ATOM 6262 C C . GLY A 1 813 ? 1.606 32.692 15.798 1.00 82.94 813 GLY A C 1
ATOM 6263 O O . GLY A 1 813 ? 1.008 32.589 16.867 1.00 82.94 813 GLY A O 1
ATOM 6264 N N . GLY A 1 814 ? 1.965 33.885 15.318 1.00 84.31 814 GLY A N 1
ATOM 6265 C CA . GLY A 1 814 ? 1.674 35.144 16.013 1.00 84.31 814 GLY A CA 1
ATOM 6266 C C . GLY A 1 814 ? 0.305 35.751 15.699 1.00 84.31 814 GLY A C 1
ATOM 6267 O O . GLY A 1 814 ? -0.079 36.710 16.367 1.00 84.31 814 GLY A O 1
ATOM 6268 N N . HIS A 1 815 ? -0.398 35.249 14.680 1.00 89.44 815 HIS A N 1
ATOM 6269 C CA . HIS A 1 815 ? -1.720 35.747 14.314 1.00 89.44 815 HIS A CA 1
ATOM 6270 C C . HIS A 1 815 ? -2.816 35.098 15.181 1.00 89.44 815 HIS A C 1
ATOM 6272 O O . HIS A 1 815 ? -2.703 33.932 15.561 1.00 89.44 815 HIS A O 1
ATOM 6278 N N . PRO A 1 816 ? -3.885 35.832 15.511 1.00 89.56 816 PRO A N 1
ATOM 6279 C CA . PRO A 1 816 ? -5.007 35.267 16.245 1.00 89.56 816 PRO A CA 1
ATOM 6280 C C . PRO A 1 816 ? -5.862 34.348 15.363 1.00 89.56 816 PRO A C 1
ATOM 6282 O O . PRO A 1 816 ? -6.382 34.760 14.328 1.00 89.56 816 PRO A O 1
ATOM 6285 N N . ALA A 1 817 ? -6.036 33.110 15.822 1.00 92.31 817 ALA A N 1
ATOM 6286 C CA . ALA A 1 817 ? -6.824 32.067 15.162 1.00 92.31 817 ALA A CA 1
ATOM 6287 C C . ALA A 1 817 ? -7.485 31.132 16.188 1.00 92.31 817 ALA A C 1
ATOM 6289 O O . ALA A 1 817 ? -7.087 31.093 17.362 1.00 92.31 817 ALA A O 1
ATOM 6290 N N . HIS A 1 818 ? -8.472 30.355 15.745 1.00 94.19 818 HIS A N 1
ATOM 6291 C CA . HIS A 1 818 ? -9.173 29.355 16.554 1.00 94.19 818 HIS A CA 1
ATOM 6292 C C . HIS A 1 818 ? -9.563 28.129 15.719 1.00 94.19 818 HIS A C 1
ATOM 6294 O O . HIS A 1 818 ? -9.539 28.175 14.497 1.00 94.19 818 HIS A O 1
ATOM 6300 N N . VAL A 1 819 ? -9.939 27.028 16.370 1.00 96.62 819 VAL A N 1
ATOM 6301 C CA . VAL A 1 819 ? -10.405 25.826 15.665 1.00 96.62 819 VAL A CA 1
ATOM 6302 C C . VAL A 1 819 ? -11.902 25.940 15.379 1.00 96.62 819 VAL A C 1
ATOM 6304 O O . VAL A 1 819 ? -12.713 26.109 16.298 1.00 96.62 819 VAL A O 1
ATOM 6307 N N . ARG A 1 820 ? -12.273 25.799 14.108 1.00 96.75 820 ARG A N 1
ATOM 6308 C CA . ARG A 1 820 ? -13.659 25.748 13.630 1.00 96.75 820 ARG A CA 1
ATOM 6309 C C . ARG A 1 820 ? -13.990 24.321 13.209 1.00 96.75 820 ARG A C 1
ATOM 6311 O O . ARG A 1 820 ? -13.154 23.684 12.582 1.00 96.75 820 ARG A O 1
ATOM 6318 N N . LEU A 1 821 ? -15.190 23.836 13.537 1.00 97.56 821 LEU A N 1
ATOM 6319 C CA . LEU A 1 821 ? -15.633 22.471 13.228 1.00 97.56 821 LEU A CA 1
ATOM 6320 C C . LEU A 1 821 ? -16.789 22.468 12.225 1.00 97.56 821 LEU A C 1
ATOM 6322 O O . LEU A 1 821 ? -17.622 23.380 12.222 1.00 97.56 821 LEU A O 1
ATOM 6326 N N . ARG A 1 822 ? -16.870 21.410 11.419 1.00 94.25 822 ARG A N 1
ATOM 6327 C CA . ARG A 1 822 ? -18.052 21.051 10.628 1.00 94.25 822 ARG A CA 1
ATOM 6328 C C . ARG A 1 822 ? -18.135 19.539 10.449 1.00 94.25 822 ARG A C 1
ATOM 6330 O O . ARG A 1 822 ? -17.232 18.817 10.854 1.00 94.25 822 ARG A O 1
ATOM 6337 N N . ASN A 1 823 ? -19.223 19.079 9.830 1.00 91.56 823 ASN A N 1
ATOM 6338 C CA . ASN A 1 823 ? -19.424 17.673 9.468 1.00 91.56 823 ASN A CA 1
ATOM 6339 C C . ASN A 1 823 ? -19.137 16.705 10.627 1.00 91.56 823 ASN A C 1
ATOM 6341 O O . ASN A 1 823 ? -18.554 15.649 10.422 1.00 91.56 823 ASN A O 1
ATOM 6345 N N . VAL A 1 824 ? -19.534 17.071 11.851 1.00 92.69 824 VAL A N 1
ATOM 6346 C CA . VAL A 1 824 ? -19.437 16.171 13.004 1.00 92.69 824 VAL A CA 1
ATOM 6347 C C . VAL A 1 824 ? -20.450 15.041 12.810 1.00 92.69 824 VAL A C 1
ATOM 6349 O O . VAL A 1 824 ? -21.658 15.285 12.749 1.00 92.69 824 VAL A O 1
ATOM 6352 N N . THR A 1 825 ? -19.938 13.823 12.675 1.00 88.19 825 THR A N 1
ATOM 6353 C CA . THR A 1 825 ? -20.683 12.576 12.451 1.00 88.19 825 THR A CA 1
ATOM 6354 C C . THR A 1 825 ? -20.420 11.585 13.589 1.00 88.19 825 THR A C 1
ATOM 6356 O O . THR A 1 825 ? -19.741 11.912 14.561 1.00 88.19 825 THR A O 1
ATOM 6359 N N . ASP A 1 826 ? -20.941 10.363 13.466 1.00 76.88 826 ASP A N 1
ATOM 6360 C CA . ASP A 1 826 ? -20.735 9.295 14.449 1.00 76.88 826 ASP A CA 1
ATOM 6361 C C . ASP A 1 826 ? -19.317 8.690 14.397 1.00 76.88 826 ASP A C 1
ATOM 6363 O O . ASP A 1 826 ? -18.944 7.968 15.314 1.00 76.88 826 ASP A O 1
ATOM 6367 N N . GLY A 1 827 ? -18.510 8.990 13.370 1.00 76.56 827 GLY A N 1
ATOM 6368 C CA . GLY A 1 827 ? -17.148 8.446 13.247 1.00 76.56 827 GLY A CA 1
ATOM 6369 C C . GLY A 1 827 ? -16.040 9.458 12.993 1.00 76.56 827 GLY A C 1
ATOM 6370 O O . GLY A 1 827 ? -14.872 9.095 12.949 1.00 76.56 827 GLY A O 1
ATOM 6371 N N . GLY A 1 828 ? -16.366 10.738 12.848 1.00 86.69 828 GLY A N 1
ATOM 6372 C CA . GLY A 1 828 ? -15.374 11.737 12.476 1.00 86.69 828 GLY A CA 1
ATOM 6373 C C . GLY A 1 828 ? -15.930 13.145 12.416 1.00 86.69 828 GLY A C 1
ATOM 6374 O O . GLY A 1 828 ? -17.130 13.373 12.592 1.00 86.69 828 GLY A O 1
ATOM 6375 N N . PHE A 1 829 ? -15.049 14.099 12.151 1.00 92.06 829 PHE A N 1
ATOM 6376 C CA . PHE A 1 829 ? -15.404 15.498 11.941 1.00 92.06 829 PHE A CA 1
ATOM 6377 C C . PHE A 1 829 ? -14.395 16.178 11.025 1.00 92.06 829 PHE A C 1
ATOM 6379 O O . PHE A 1 829 ? -13.300 15.671 10.794 1.00 92.06 829 PHE A O 1
ATOM 6386 N N . GLU A 1 830 ? -14.754 17.360 10.541 1.00 94.06 830 GLU A N 1
ATOM 6387 C CA . GLU A 1 830 ? -13.832 18.233 9.833 1.00 94.06 830 GLU A CA 1
ATOM 6388 C C . GLU A 1 830 ? -13.489 19.459 10.678 1.00 94.06 830 GLU A C 1
ATOM 6390 O O . GLU A 1 830 ? -14.350 20.002 11.381 1.00 94.06 830 GLU A O 1
ATOM 6395 N N . TYR A 1 831 ? -12.250 19.937 10.580 1.00 96.69 831 TYR A N 1
ATOM 6396 C CA . TYR A 1 831 ? -11.816 21.173 11.222 1.00 96.69 831 TYR A CA 1
ATOM 6397 C C . TYR A 1 831 ? -11.030 22.087 10.288 1.00 96.69 831 TYR A C 1
ATOM 6399 O O . TYR A 1 831 ? -10.523 21.670 9.253 1.00 96.69 831 TYR A O 1
ATOM 6407 N N . LYS A 1 832 ? -10.890 23.348 10.687 1.00 95.00 832 LYS A N 1
ATOM 6408 C CA . LYS A 1 832 ? -9.880 24.265 10.149 1.00 95.00 832 LYS A CA 1
ATOM 6409 C C . LYS A 1 832 ? -9.351 25.184 11.244 1.00 95.00 832 LYS A C 1
ATOM 6411 O O . LYS A 1 832 ? -10.052 25.427 12.234 1.00 95.00 832 LYS A O 1
ATOM 6416 N N . LEU A 1 833 ? -8.137 25.699 11.071 1.00 95.38 833 LEU A N 1
ATOM 6417 C CA . LEU A 1 833 ? -7.620 26.802 11.875 1.00 95.38 833 LEU A CA 1
ATOM 6418 C C . LEU A 1 833 ? -8.117 28.104 11.253 1.00 95.38 833 LEU A C 1
ATOM 6420 O O . LEU A 1 833 ? -7.596 28.599 10.261 1.00 95.38 833 LEU A O 1
ATOM 6424 N N . GLU A 1 834 ? -9.190 28.637 11.813 1.00 94.12 834 GLU A N 1
ATOM 6425 C CA . GLU A 1 834 ? -9.862 29.809 11.286 1.00 94.12 834 GLU A CA 1
ATOM 6426 C C . GLU A 1 834 ? -9.257 31.086 11.878 1.00 94.12 834 GLU A C 1
ATOM 6428 O O . GLU A 1 834 ? -9.404 31.392 13.071 1.00 94.12 834 GLU A O 1
ATOM 6433 N N . GLU A 1 835 ? -8.573 31.834 11.014 1.00 92.06 835 GLU A N 1
ATOM 6434 C CA . GLU A 1 835 ? -8.213 33.228 11.245 1.00 92.06 835 GLU A CA 1
ATOM 6435 C C . GLU A 1 835 ? -9.434 34.154 11.120 1.00 92.06 835 GLU A C 1
ATOM 6437 O O . GLU A 1 835 ? -10.450 33.833 10.498 1.00 92.06 835 GLU A O 1
ATOM 6442 N N . TRP A 1 836 ? -9.330 35.343 11.712 1.00 89.94 836 TRP A N 1
ATOM 6443 C CA . TRP A 1 836 ? -10.328 36.401 11.546 1.00 89.94 836 TRP A CA 1
ATOM 6444 C C . TRP A 1 836 ? -10.312 36.975 10.116 1.00 89.94 836 TRP A C 1
ATOM 6446 O O . TRP A 1 836 ? -9.287 36.964 9.441 1.00 89.94 836 TRP A O 1
ATOM 6456 N N . GLN A 1 837 ? -11.429 37.549 9.656 1.00 87.88 837 GLN A N 1
ATOM 6457 C CA . GLN A 1 837 ? -11.648 38.004 8.271 1.00 87.88 837 GLN A CA 1
ATOM 6458 C C . GLN A 1 837 ? -10.688 39.104 7.801 1.00 87.88 837 GLN A C 1
ATOM 6460 O O . GLN A 1 837 ? -10.605 39.369 6.602 1.00 87.88 837 GLN A O 1
ATOM 6465 N N . TYR A 1 838 ? -10.028 39.814 8.721 1.00 86.50 838 TYR A N 1
ATOM 6466 C CA . TYR A 1 838 ? -9.043 40.844 8.381 1.00 86.50 838 TYR A CA 1
ATOM 6467 C C . TYR A 1 838 ? -7.651 40.281 8.056 1.00 86.50 838 TYR A C 1
ATOM 6469 O O . TYR A 1 838 ? -6.776 41.053 7.655 1.00 86.50 838 TYR A O 1
ATOM 6477 N N . LEU A 1 839 ? -7.446 38.978 8.250 1.00 89.69 839 LEU A N 1
ATOM 6478 C CA . LEU A 1 839 ? -6.220 38.261 7.918 1.00 89.69 839 LEU A CA 1
ATOM 6479 C C . LEU A 1 839 ? -6.356 37.555 6.560 1.00 89.69 839 LEU A C 1
ATOM 6481 O O . LEU A 1 839 ? -7.358 37.715 5.860 1.00 89.69 839 LEU A O 1
ATOM 6485 N N . ASP A 1 840 ? -5.308 36.854 6.140 1.00 88.69 840 ASP A N 1
ATOM 6486 C CA . ASP A 1 840 ? -5.211 36.249 4.808 1.00 88.69 840 ASP A CA 1
ATOM 6487 C C . ASP A 1 840 ? -5.716 34.799 4.757 1.00 88.69 840 ASP A C 1
ATOM 6489 O O . ASP A 1 840 ? -5.852 34.247 3.664 1.00 88.69 840 ASP A O 1
ATOM 6493 N N . GLY A 1 841 ? -6.058 34.212 5.909 1.00 87.94 841 GLY A N 1
ATOM 6494 C CA . GLY A 1 841 ? -6.563 32.846 6.004 1.00 87.94 841 GLY A CA 1
ATOM 6495 C C . GLY A 1 841 ? -5.457 31.795 5.968 1.00 87.94 841 GLY A C 1
ATOM 6496 O O . GLY A 1 841 ? -5.767 30.606 6.033 1.00 87.94 841 GLY A O 1
ATOM 6497 N N . TRP A 1 842 ? -4.193 32.214 5.878 1.00 91.38 842 TRP A N 1
ATOM 6498 C CA . TRP A 1 842 ? -3.037 31.340 5.980 1.00 91.38 842 TRP A CA 1
ATOM 6499 C C . TRP A 1 842 ? -2.531 31.322 7.425 1.00 91.38 842 TRP A C 1
ATOM 6501 O O . TRP A 1 842 ? -2.324 32.360 8.047 1.00 91.38 842 TRP A O 1
ATOM 6511 N N . HIS A 1 843 ? -2.262 30.136 7.964 1.00 90.75 843 HIS A N 1
ATOM 6512 C CA . HIS A 1 843 ? -1.726 29.977 9.309 1.00 90.75 843 HIS A CA 1
ATOM 6513 C C . HIS A 1 843 ? -0.638 28.904 9.356 1.00 90.75 843 HIS A C 1
ATOM 6515 O O . HIS A 1 843 ? -0.754 27.841 8.745 1.00 90.75 843 HIS A O 1
ATOM 6521 N N . GLY A 1 844 ? 0.430 29.179 10.106 1.00 86.81 844 GLY A N 1
ATOM 6522 C CA . GLY A 1 844 ? 1.498 28.208 10.346 1.00 86.81 844 GLY A CA 1
ATOM 6523 C C . GLY A 1 844 ? 1.050 27.042 11.232 1.00 86.81 844 GLY A C 1
ATOM 6524 O O . GLY A 1 844 ? -0.070 27.032 11.740 1.00 86.81 844 GLY A O 1
ATOM 6525 N N . ASP A 1 845 ? 1.945 26.074 11.432 1.00 89.44 845 ASP A N 1
ATOM 6526 C CA . ASP A 1 845 ? 1.647 24.881 12.225 1.00 89.44 845 ASP A CA 1
ATOM 6527 C C . ASP A 1 845 ? 1.329 25.224 13.685 1.00 89.44 845 ASP A C 1
ATOM 6529 O O . ASP A 1 845 ? 2.151 25.773 14.425 1.00 89.44 845 ASP A O 1
ATOM 6533 N N . GLU A 1 846 ? 0.141 24.831 14.122 1.00 92.06 846 GLU A N 1
ATOM 6534 C CA . GLU A 1 846 ? -0.329 24.944 15.493 1.00 92.06 846 GLU A CA 1
ATOM 6535 C C . GLU A 1 846 ? -0.781 23.585 16.011 1.00 92.06 846 GLU A C 1
ATOM 6537 O O . GLU A 1 846 ? -1.240 22.724 15.262 1.00 92.06 846 GLU A O 1
ATOM 6542 N N . ILE A 1 847 ? -0.678 23.420 17.324 1.00 92.56 847 ILE A N 1
ATOM 6543 C CA . ILE A 1 847 ? -1.121 22.242 18.050 1.00 92.56 847 ILE A CA 1
ATOM 6544 C C . ILE A 1 847 ? -2.401 22.599 18.802 1.00 92.56 847 ILE A C 1
ATOM 6546 O O . ILE A 1 847 ? -2.492 23.644 19.447 1.00 92.56 847 ILE A O 1
ATOM 6550 N N . PHE A 1 848 ? -3.398 21.730 18.747 1.00 95.81 848 PHE A N 1
ATOM 6551 C CA . PHE A 1 848 ? -4.536 21.764 19.655 1.00 95.81 848 PHE A CA 1
ATOM 6552 C C . PHE A 1 848 ? -4.857 20.353 20.124 1.00 95.81 848 PHE A C 1
ATOM 6554 O O . PHE A 1 848 ? -4.509 19.361 19.484 1.00 95.81 848 PHE A O 1
ATOM 6561 N N . HIS A 1 849 ? -5.526 20.267 21.265 1.00 96.56 849 HIS A N 1
ATOM 6562 C CA . HIS A 1 849 ? -6.010 19.000 21.786 1.00 96.56 849 HIS A CA 1
ATOM 6563 C C . HIS A 1 849 ? -7.515 18.930 21.630 1.00 96.56 849 HIS A C 1
ATOM 6565 O O . HIS A 1 849 ? -8.212 19.952 21.692 1.00 96.56 849 HIS A O 1
ATOM 6571 N N . MET A 1 850 ? -8.001 17.716 21.430 1.00 94.56 850 MET A N 1
ATOM 6572 C CA . MET A 1 850 ? -9.418 17.443 21.303 1.00 94.56 850 MET A CA 1
ATOM 6573 C C . MET A 1 850 ? -9.883 16.476 22.386 1.00 94.56 850 MET A C 1
ATOM 6575 O O . MET A 1 850 ? -9.108 15.653 22.873 1.00 94.56 850 MET A O 1
ATOM 6579 N N . MET A 1 851 ? -11.154 16.598 22.756 1.00 95.38 851 MET A N 1
ATOM 6580 C CA . MET A 1 851 ? -11.894 15.562 23.457 1.00 95.38 851 MET A CA 1
ATOM 6581 C C . MET A 1 851 ? -13.203 15.265 22.726 1.00 95.38 851 MET A C 1
ATOM 6583 O O . MET A 1 851 ? -13.887 16.191 22.274 1.00 95.38 851 MET A O 1
ATOM 6587 N N . ALA A 1 852 ? -13.569 13.988 22.657 1.00 93.06 852 ALA A N 1
ATOM 6588 C CA . ALA A 1 852 ? -14.833 13.530 22.096 1.00 93.06 852 ALA A CA 1
ATOM 6589 C C . ALA A 1 852 ? -15.611 12.706 23.130 1.00 93.06 852 ALA A C 1
ATOM 6591 O O . ALA A 1 852 ? -15.127 11.695 23.644 1.00 93.06 852 ALA A O 1
ATOM 6592 N N . VAL A 1 853 ? -16.836 13.139 23.435 1.00 92.94 853 VAL A N 1
ATOM 6593 C CA . VAL A 1 853 ? -17.691 12.520 24.463 1.00 92.94 853 VAL A CA 1
ATOM 6594 C C . VAL A 1 853 ? -19.084 12.294 23.899 1.00 92.94 853 VAL A C 1
ATOM 6596 O O . VAL A 1 853 ? -19.662 13.201 23.305 1.00 92.94 853 VAL A O 1
ATOM 6599 N N . GLU A 1 854 ? -19.655 11.107 24.092 1.00 90.31 854 GLU A N 1
ATOM 6600 C CA . GLU A 1 854 ? -21.048 10.862 23.696 1.00 90.31 854 GLU A CA 1
ATOM 6601 C C . GLU A 1 854 ? -22.013 11.795 24.438 1.00 90.31 854 GLU A C 1
ATOM 6603 O O . GLU A 1 854 ? -21.804 12.018 25.629 1.00 90.31 854 GLU A O 1
ATOM 6608 N N . PRO A 1 855 ? -23.081 12.310 23.799 1.00 92.75 855 PRO A N 1
ATOM 6609 C CA . PRO A 1 855 ? -24.168 13.012 24.482 1.00 92.75 855 PRO A CA 1
ATOM 6610 C C . PRO A 1 855 ? -24.835 12.132 25.553 1.00 92.75 855 PRO A C 1
ATOM 6612 O O . PRO A 1 855 ? -25.557 11.188 25.227 1.00 92.75 855 PRO A O 1
ATOM 6615 N N . SER A 1 856 ? -24.619 12.430 26.834 1.00 92.31 856 SER A N 1
ATOM 6616 C CA . SER A 1 856 ? -25.163 11.635 27.938 1.00 92.31 856 SER A CA 1
ATOM 6617 C C . SER A 1 856 ? -25.164 12.385 29.275 1.00 92.31 856 SER A C 1
ATOM 6619 O O . SER A 1 856 ? -24.571 13.455 29.424 1.00 92.31 856 SER A O 1
ATOM 6621 N N . GLU A 1 857 ? -25.842 11.797 30.262 1.00 94.38 857 GLU A N 1
ATOM 6622 C CA . GLU A 1 857 ? -25.623 12.049 31.688 1.00 94.38 857 GLU A CA 1
ATOM 6623 C C . GLU A 1 857 ? -25.006 10.786 32.282 1.00 94.38 857 GLU A C 1
ATOM 6625 O O . GLU A 1 857 ? -25.633 9.726 32.251 1.00 94.38 857 GLU A O 1
ATOM 6630 N N . GLN A 1 858 ? -23.776 10.875 32.785 1.00 89.69 858 GLN A N 1
ATOM 6631 C CA . GLN A 1 858 ? -23.055 9.712 33.301 1.00 89.69 858 GLN A CA 1
ATOM 6632 C C . GLN A 1 858 ? -22.256 10.050 34.566 1.00 89.69 858 GLN A C 1
ATOM 6634 O O . GLN A 1 858 ? -21.689 11.138 34.705 1.00 89.69 858 GLN A O 1
ATOM 6639 N N . GLU A 1 859 ? -22.228 9.091 35.488 1.00 90.88 859 GLU A N 1
ATOM 6640 C CA . GLU A 1 859 ? -21.329 9.053 36.641 1.00 90.88 859 GLU A CA 1
ATOM 6641 C C . GLU A 1 859 ? -20.189 8.087 36.313 1.00 90.88 859 GLU A C 1
ATOM 6643 O O . GLU A 1 859 ? -20.404 6.883 36.186 1.00 90.88 859 GLU A O 1
ATOM 6648 N N . LEU A 1 860 ? -18.985 8.625 36.134 1.00 87.69 860 LEU A N 1
ATOM 6649 C CA . LEU A 1 860 ? -17.769 7.857 35.885 1.00 87.69 860 LEU A CA 1
ATOM 6650 C C . LEU A 1 860 ? -17.184 7.415 37.216 1.00 87.69 860 LEU A C 1
ATOM 6652 O O . LEU A 1 860 ? -16.886 8.259 38.057 1.00 87.69 860 LEU A O 1
ATOM 6656 N N . LEU A 1 861 ? -17.017 6.112 37.410 1.00 87.56 861 LEU A N 1
ATOM 6657 C CA . LEU A 1 861 ? -16.365 5.569 38.597 1.00 87.56 861 LEU A CA 1
ATOM 6658 C C . LEU A 1 861 ? -14.843 5.706 38.439 1.00 87.56 861 LEU A C 1
ATOM 6660 O O . LEU A 1 861 ? -14.299 5.332 37.404 1.00 87.56 861 LEU A O 1
ATOM 6664 N N . LEU A 1 862 ? -14.177 6.249 39.454 1.00 90.62 862 LEU A N 1
ATOM 6665 C CA . LEU A 1 862 ? -12.728 6.446 39.480 1.00 90.62 862 LEU A CA 1
ATOM 6666 C C . LEU A 1 862 ? -12.039 5.262 40.168 1.00 90.62 862 LEU A C 1
ATOM 6668 O O . LEU A 1 862 ? -12.660 4.534 40.946 1.00 90.62 862 LEU A O 1
ATOM 6672 N N . ASP A 1 863 ? -10.736 5.109 39.934 1.00 87.75 863 ASP A N 1
ATOM 6673 C CA . ASP A 1 863 ? -9.936 3.998 40.471 1.00 87.75 863 ASP A CA 1
ATOM 6674 C C . ASP A 1 863 ? -9.926 3.938 42.015 1.00 87.75 863 ASP A C 1
ATOM 6676 O O . ASP A 1 863 ? -9.718 2.878 42.604 1.00 87.75 863 ASP A O 1
ATOM 6680 N N . ASP A 1 864 ? -10.163 5.065 42.697 1.00 89.81 864 ASP A N 1
ATOM 6681 C CA . ASP A 1 864 ? -10.234 5.150 44.163 1.00 89.81 864 ASP A CA 1
ATOM 6682 C C . ASP A 1 864 ? -11.631 4.841 44.744 1.00 89.81 864 ASP A C 1
ATOM 6684 O O . ASP A 1 864 ? -11.830 4.884 45.962 1.00 89.81 864 ASP A O 1
ATOM 6688 N N . GLY A 1 865 ? -12.600 4.518 43.882 1.00 88.19 865 GLY A N 1
ATOM 6689 C CA . GLY A 1 865 ? -13.990 4.243 44.235 1.00 88.19 865 GLY A CA 1
ATOM 6690 C C . GLY A 1 865 ? -14.879 5.484 44.367 1.00 88.19 865 GLY A C 1
ATOM 6691 O O . GLY A 1 865 ? -16.069 5.338 44.656 1.00 88.19 865 GLY A O 1
ATOM 6692 N N . SER A 1 866 ? -14.344 6.693 44.173 1.00 92.44 866 SER A N 1
ATOM 6693 C CA . SER A 1 866 ? -15.147 7.911 44.023 1.00 92.44 866 SER A CA 1
ATOM 6694 C C . SER A 1 866 ? -15.747 8.012 42.612 1.00 92.44 866 SER A C 1
ATOM 6696 O O . SER A 1 866 ? -15.517 7.150 41.767 1.00 92.44 866 SER A O 1
ATOM 6698 N N . SER A 1 867 ? -16.560 9.037 42.343 1.00 90.75 867 SER A N 1
ATOM 6699 C CA . SER A 1 867 ? -17.203 9.218 41.037 1.00 90.75 867 SER A CA 1
ATOM 6700 C C . SER A 1 867 ? -17.102 10.651 40.528 1.00 90.75 867 SER A C 1
ATOM 6702 O O . SER A 1 867 ? -17.162 11.594 41.315 1.00 90.75 867 SER A O 1
ATOM 6704 N N . CYS A 1 868 ? -17.041 10.811 39.209 1.00 91.81 868 CYS A N 1
ATOM 6705 C CA . CYS A 1 868 ? -17.078 12.087 38.505 1.00 91.81 868 CYS A CA 1
ATOM 6706 C C . CYS A 1 868 ? -18.340 12.188 37.646 1.00 91.81 868 CYS A C 1
ATOM 6708 O O . CYS A 1 868 ? -18.599 11.326 36.805 1.00 91.81 868 CYS A O 1
ATOM 6710 N N . ARG A 1 869 ? -19.120 13.257 37.817 1.00 95.38 869 ARG A N 1
ATOM 6711 C CA . ARG A 1 869 ? -20.282 13.523 36.962 1.00 95.38 869 ARG A CA 1
ATOM 6712 C C . ARG A 1 869 ? -19.888 14.273 35.702 1.00 95.38 869 ARG A C 1
ATOM 6714 O O . ARG A 1 869 ? -19.196 15.289 35.753 1.00 95.38 869 ARG A O 1
ATOM 6721 N N . ILE A 1 870 ? -20.414 13.822 34.571 1.00 95.31 870 ILE A N 1
ATOM 6722 C CA . ILE A 1 870 ? -20.271 14.487 33.278 1.00 95.31 870 ILE A CA 1
ATOM 6723 C C . ILE A 1 870 ? -21.611 14.474 32.542 1.00 95.31 870 ILE A C 1
ATOM 6725 O O . ILE A 1 870 ? -22.310 13.463 32.479 1.00 95.31 870 ILE A O 1
ATOM 6729 N N . LYS A 1 871 ? -21.977 15.645 32.020 1.00 97.38 871 LYS A N 1
ATOM 6730 C CA . LYS A 1 871 ? -23.182 15.870 31.226 1.00 97.38 871 LYS A CA 1
ATOM 6731 C C . LYS A 1 871 ? -22.804 16.551 29.923 1.00 97.38 871 LYS A C 1
ATOM 6733 O O . LYS A 1 871 ? -22.306 17.676 29.930 1.00 97.38 871 LYS A O 1
ATOM 6738 N N . SER A 1 872 ? -23.078 15.894 28.813 1.00 97.06 872 SER A N 1
ATOM 6739 C CA . SER A 1 872 ? -22.770 16.361 27.463 1.00 97.06 872 SER A CA 1
ATOM 6740 C C . SER A 1 872 ? -24.039 16.417 26.621 1.00 97.06 872 SER A C 1
ATOM 6742 O O . SER A 1 872 ? -25.017 15.709 26.864 1.00 97.06 872 SER A O 1
ATOM 6744 N N . GLY A 1 873 ? -24.054 17.289 25.621 1.00 97.00 873 GLY A N 1
ATOM 6745 C CA . GLY A 1 873 ? -25.215 17.409 24.755 1.00 97.00 873 GLY A CA 1
ATOM 6746 C C . GLY A 1 873 ? -25.042 18.419 23.642 1.00 97.00 873 GLY A C 1
ATOM 6747 O O . GLY A 1 873 ? -24.060 19.157 23.582 1.00 97.00 873 GLY A O 1
ATOM 6748 N N . ASN A 1 874 ? -26.046 18.453 22.772 1.00 96.38 874 ASN A N 1
ATOM 6749 C CA . ASN A 1 874 ? -26.154 19.417 21.690 1.00 96.38 874 ASN A CA 1
ATOM 6750 C C . ASN A 1 874 ? -27.361 20.330 21.918 1.00 96.38 874 ASN A C 1
ATOM 6752 O O . ASN A 1 874 ? -28.417 19.893 22.372 1.00 96.38 874 ASN A O 1
ATOM 6756 N N . THR A 1 875 ? -27.222 21.606 21.577 1.00 96.12 875 THR A N 1
ATOM 6757 C CA . THR A 1 875 ? -28.317 22.580 21.599 1.00 96.12 875 THR A CA 1
ATOM 6758 C C . THR A 1 875 ? -28.142 23.601 20.484 1.00 96.12 875 THR A C 1
ATOM 6760 O O . THR A 1 875 ? -27.041 23.808 19.990 1.00 96.12 875 THR A O 1
ATOM 6763 N N . THR A 1 876 ? -29.214 24.263 20.065 1.00 95.94 876 THR A N 1
ATOM 6764 C CA . THR A 1 876 ? -29.123 25.332 19.063 1.00 95.94 876 THR A CA 1
ATOM 6765 C C . THR A 1 876 ? -28.825 26.665 19.739 1.00 95.94 876 THR A C 1
ATOM 6767 O O . THR A 1 876 ? -29.527 27.046 20.677 1.00 95.94 876 THR A O 1
ATOM 6770 N N . ILE A 1 877 ? -27.842 27.408 19.227 1.00 94.44 877 ILE A N 1
ATOM 6771 C CA . ILE A 1 877 ? -27.491 28.741 19.736 1.00 94.44 877 ILE A CA 1
ATOM 6772 C C . ILE A 1 877 ? -27.517 29.805 18.636 1.00 94.44 877 ILE A C 1
ATOM 6774 O O . ILE A 1 877 ? -27.544 29.496 17.442 1.00 94.44 877 ILE A O 1
ATOM 6778 N N . THR A 1 878 ? -27.538 31.072 19.052 1.00 93.06 878 THR A N 1
ATOM 6779 C CA . THR A 1 878 ? -27.436 32.252 18.178 1.00 93.06 878 THR A CA 1
ATOM 6780 C C . THR A 1 878 ? -26.347 33.198 18.704 1.00 93.06 878 THR A C 1
ATOM 6782 O O . THR A 1 878 ? -25.585 32.847 19.606 1.00 93.06 878 THR A O 1
ATOM 6785 N N . ASP A 1 879 ? -26.279 34.405 18.153 1.00 90.25 879 ASP A N 1
ATOM 6786 C CA . ASP A 1 879 ? -25.507 35.559 18.628 1.00 90.25 879 ASP A CA 1
ATOM 6787 C C . ASP A 1 879 ? -25.961 36.136 19.993 1.00 90.25 879 ASP A C 1
ATOM 6789 O O . ASP A 1 879 ? -25.271 36.979 20.582 1.00 90.25 879 ASP A O 1
ATOM 6793 N N . GLU A 1 880 ? -27.085 35.646 20.530 1.00 92.25 880 GLU A N 1
ATOM 6794 C CA . GLU A 1 880 ? -27.675 36.033 21.814 1.00 92.25 880 GLU A CA 1
ATOM 6795 C C . GLU A 1 880 ? -27.493 34.941 22.877 1.00 92.25 880 GLU A C 1
ATOM 6797 O O . GLU A 1 880 ? -27.594 33.740 22.602 1.00 92.25 880 GLU A O 1
ATOM 6802 N N . PHE A 1 881 ? -27.262 35.358 24.128 1.00 94.69 881 PHE A N 1
ATOM 6803 C CA . PHE A 1 881 ? -27.087 34.422 25.240 1.00 94.69 881 PHE A CA 1
ATOM 6804 C C . PHE A 1 881 ? -28.343 33.579 25.463 1.00 94.69 881 PHE A C 1
ATOM 6806 O O . PHE A 1 881 ? -29.398 34.076 25.859 1.00 94.69 881 PHE A O 1
ATOM 6813 N N . SER A 1 882 ? -28.186 32.273 25.274 1.00 94.50 882 SER A N 1
ATOM 6814 C CA . SER A 1 882 ? -29.227 31.270 25.469 1.00 94.50 882 SER A CA 1
ATOM 6815 C C . SER A 1 882 ? -28.903 30.420 26.694 1.00 94.50 882 SER A C 1
ATOM 6817 O O . SER A 1 882 ? -27.755 30.023 26.892 1.00 94.50 882 SER A O 1
ATOM 6819 N N . LYS A 1 883 ? -29.903 30.152 27.543 1.00 97.25 883 LYS A N 1
ATOM 6820 C CA . LYS A 1 883 ? -29.739 29.313 28.739 1.00 97.25 883 LYS A CA 1
ATOM 6821 C C . LYS A 1 883 ? -29.746 27.833 28.354 1.00 97.25 883 LYS A C 1
ATOM 6823 O O . LYS A 1 883 ? -30.694 27.373 27.725 1.00 97.25 883 LYS A O 1
ATOM 6828 N N . VAL A 1 884 ? -28.740 27.093 28.808 1.00 97.56 884 VAL A N 1
ATOM 6829 C CA . VAL A 1 884 ? -28.648 25.631 28.721 1.00 97.56 884 VAL A CA 1
ATOM 6830 C C . VAL A 1 884 ? -28.852 25.060 30.120 1.00 97.56 884 VAL A C 1
ATOM 6832 O O . VAL A 1 884 ? -28.208 25.505 31.072 1.00 97.56 884 VAL A O 1
ATOM 6835 N N . SER A 1 885 ? -29.790 24.122 30.271 1.00 96.81 885 SER A N 1
ATOM 6836 C CA . SER A 1 885 ? -30.093 23.513 31.569 1.00 96.81 885 SER A CA 1
ATOM 6837 C C . SER A 1 885 ? -29.264 22.250 31.784 1.00 96.81 885 SER A C 1
ATOM 6839 O O . SER A 1 885 ? -29.245 21.358 30.943 1.00 96.81 885 SER A O 1
ATOM 6841 N N . LEU A 1 886 ? -28.602 22.180 32.936 1.00 96.81 886 LEU A N 1
ATOM 6842 C CA . LEU A 1 886 ? -27.944 20.982 33.453 1.00 96.81 886 LEU A CA 1
ATOM 6843 C C . LEU A 1 886 ? -28.845 20.217 34.433 1.00 96.81 886 LEU A C 1
ATOM 6845 O O . LEU A 1 886 ? -28.497 19.109 34.830 1.00 96.81 886 LEU A O 1
ATOM 6849 N N . GLU A 1 887 ? -30.022 20.764 34.750 1.00 94.81 887 GLU A N 1
ATOM 6850 C CA . GLU A 1 887 ? -30.945 20.252 35.768 1.00 94.81 887 GLU A CA 1
ATOM 6851 C C . GLU A 1 887 ? -30.249 20.098 37.132 1.00 94.81 887 GLU A C 1
ATOM 6853 O O . GLU A 1 887 ? -29.268 20.778 37.408 1.00 94.81 887 GLU A O 1
ATOM 6858 N N . SER A 1 888 ? -30.740 19.243 38.027 1.00 92.94 888 SER A N 1
ATOM 6859 C CA . SER A 1 888 ? -30.115 19.033 39.341 1.00 92.94 888 SER A CA 1
ATOM 6860 C C . SER A 1 888 ? -28.939 18.043 39.329 1.00 92.94 888 SER A C 1
ATOM 6862 O O . SER A 1 888 ? -28.521 17.608 40.401 1.00 92.94 888 SER A O 1
ATOM 6864 N N . PHE A 1 889 ? -28.417 17.668 38.153 1.00 95.62 889 PHE A N 1
ATOM 6865 C CA . PHE A 1 889 ? -27.457 16.567 37.985 1.00 95.62 889 PHE A CA 1
ATOM 6866 C C . PHE A 1 889 ? -26.176 16.740 38.823 1.00 95.62 889 PHE A C 1
ATOM 6868 O O . PHE A 1 889 ? -25.757 15.816 39.517 1.00 95.62 889 PHE A O 1
ATOM 6875 N N . PHE A 1 890 ? -25.607 17.951 38.870 1.00 95.12 890 PHE A N 1
ATOM 6876 C CA . PHE A 1 890 ? -24.380 18.244 39.633 1.00 95.12 890 PHE A CA 1
ATOM 6877 C C . PHE A 1 890 ? -24.610 18.525 41.130 1.00 95.12 890 PHE A C 1
ATOM 6879 O O . PHE A 1 890 ? -23.665 18.754 41.890 1.00 95.12 890 PHE A O 1
ATOM 6886 N N . GLY A 1 891 ? -25.850 18.452 41.624 1.00 92.25 891 GLY A N 1
ATOM 6887 C CA . GLY A 1 891 ? -26.148 18.713 43.032 1.00 92.25 891 GLY A CA 1
ATOM 6888 C C . GLY A 1 891 ? -25.730 20.128 43.447 1.00 92.25 891 GLY A C 1
ATOM 6889 O O . GLY A 1 891 ? -26.245 21.102 42.907 1.00 92.25 891 GLY A O 1
ATOM 6890 N N . ALA A 1 892 ? -24.826 20.261 44.421 1.00 91.12 892 ALA A N 1
ATOM 6891 C CA . ALA A 1 892 ? -24.309 21.558 44.877 1.00 91.12 892 ALA A CA 1
ATOM 6892 C C . ALA A 1 892 ? -23.050 22.029 44.121 1.00 91.12 892 ALA A C 1
ATOM 6894 O O . ALA A 1 892 ? -22.647 23.182 44.288 1.00 91.12 892 ALA A O 1
ATOM 6895 N N . GLU A 1 893 ? -22.447 21.165 43.301 1.00 92.12 893 GLU A N 1
ATOM 6896 C CA . GLU A 1 893 ? -21.161 21.431 42.660 1.00 92.12 893 GLU A CA 1
ATOM 6897 C C . GLU A 1 893 ? -21.312 22.261 41.391 1.00 92.12 893 GLU A C 1
ATOM 6899 O O . GLU A 1 893 ? -22.241 22.088 40.601 1.00 92.12 893 GLU A O 1
ATOM 6904 N N . ARG A 1 894 ? -20.372 23.186 41.185 1.00 95.12 894 ARG A N 1
ATOM 6905 C CA . ARG A 1 894 ? -20.320 24.024 39.985 1.00 95.12 894 ARG A CA 1
ATOM 6906 C C . ARG A 1 894 ? -19.381 23.368 38.964 1.00 95.12 894 ARG A C 1
ATOM 6908 O O . ARG A 1 894 ? -18.172 23.373 39.212 1.00 95.12 894 ARG A O 1
ATOM 6915 N N . PRO A 1 895 ? -19.887 22.858 37.828 1.00 97.50 895 PRO A N 1
ATOM 6916 C CA . PRO A 1 895 ? -19.054 22.173 36.848 1.00 97.50 895 PRO A CA 1
ATOM 6917 C C . PRO A 1 895 ? -18.155 23.141 36.066 1.00 97.50 895 PRO A C 1
ATOM 6919 O O . PRO A 1 895 ? -18.399 24.354 36.013 1.00 97.50 895 PRO A O 1
ATOM 6922 N N . VAL A 1 896 ? -17.127 22.582 35.430 1.00 98.31 896 VAL A N 1
ATOM 6923 C CA . VAL A 1 896 ? -16.423 23.187 34.294 1.00 98.31 896 VAL A CA 1
ATOM 6924 C C . VAL A 1 896 ? -17.250 22.931 33.040 1.00 98.31 896 VAL A C 1
ATOM 6926 O O . VAL A 1 896 ? -17.671 21.804 32.805 1.00 98.31 896 VAL A O 1
ATOM 6929 N N . 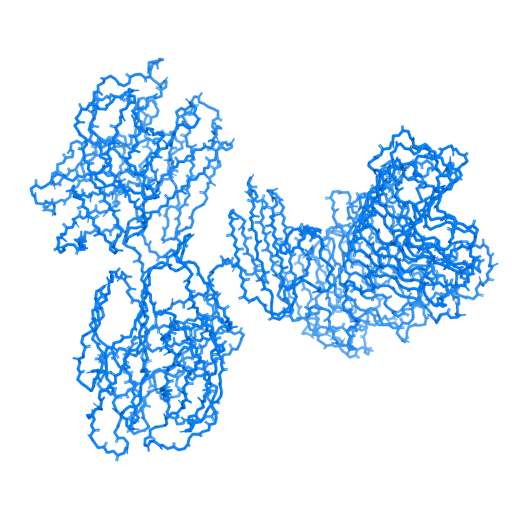VAL A 1 897 ? -17.499 23.969 32.242 1.00 98.44 897 VAL A N 1
ATOM 6930 C CA . VAL A 1 897 ? -18.234 23.857 30.975 1.00 98.44 897 VAL A CA 1
ATOM 6931 C C . VAL A 1 897 ? -17.282 24.110 29.818 1.00 98.44 897 VAL A C 1
ATOM 6933 O O . VAL A 1 897 ? -16.693 25.184 29.727 1.00 98.44 897 VAL A O 1
ATOM 6936 N N . LEU A 1 898 ? -17.167 23.136 28.927 1.00 98.31 898 LEU A N 1
ATOM 6937 C CA . LEU A 1 898 ? -16.433 23.219 27.673 1.00 98.31 898 LEU A CA 1
ATOM 6938 C C . LEU A 1 898 ? -17.449 23.203 26.533 1.00 98.31 898 LEU A C 1
ATOM 6940 O O . LEU A 1 898 ? -18.293 22.310 26.484 1.00 98.31 898 LEU A O 1
ATOM 6944 N N . ALA A 1 899 ? -17.424 24.194 25.645 1.00 97.75 899 ALA A N 1
ATOM 6945 C CA . ALA A 1 899 ? -18.459 24.318 24.624 1.00 97.75 899 ALA A CA 1
ATOM 6946 C C . ALA A 1 899 ? -17.907 24.789 23.274 1.00 97.75 899 ALA A C 1
ATOM 6948 O O . ALA A 1 899 ? -17.139 25.748 23.199 1.00 97.75 899 ALA A O 1
ATOM 6949 N N . GLN A 1 900 ? -18.311 24.138 22.189 1.00 97.81 900 GLN A N 1
ATOM 6950 C CA . GLN A 1 900 ? -17.872 24.477 20.837 1.00 97.81 900 GLN A CA 1
ATOM 6951 C C . GLN A 1 900 ? -18.955 24.140 19.825 1.00 97.81 900 GLN A C 1
ATOM 6953 O O . GLN A 1 900 ? -19.695 23.164 19.961 1.00 97.81 900 GLN A O 1
ATOM 6958 N N . VAL A 1 901 ? -19.076 24.974 18.802 1.00 97.62 901 VAL A N 1
ATOM 6959 C CA . VAL A 1 901 ? -20.035 24.744 17.728 1.00 97.62 901 VAL A CA 1
ATOM 6960 C C . VAL A 1 901 ? -19.599 23.557 16.863 1.00 97.62 901 VAL A C 1
ATOM 6962 O O . VAL A 1 901 ? -18.435 23.464 16.495 1.00 97.62 901 VAL A O 1
ATOM 6965 N N . GLN A 1 902 ? -20.550 22.671 16.553 1.00 97.44 902 GLN A N 1
ATOM 6966 C CA . GLN A 1 902 ? -20.370 21.409 15.817 1.00 97.44 902 GLN A CA 1
ATOM 6967 C C . GLN A 1 902 ? -20.732 21.521 14.322 1.00 97.44 902 GLN A C 1
ATOM 6969 O O . GLN A 1 902 ? -20.538 20.584 13.553 1.00 97.44 902 GLN A O 1
ATOM 6974 N N . THR A 1 903 ? -21.325 22.642 13.904 1.00 96.38 903 THR A N 1
ATOM 6975 C CA . THR A 1 903 ? -21.841 22.854 12.541 1.00 96.38 903 THR A CA 1
ATOM 6976 C C . THR A 1 903 ? -21.294 24.136 11.937 1.00 96.38 903 THR A C 1
ATOM 6978 O O . THR A 1 903 ? -21.084 25.101 12.659 1.00 96.38 903 THR A O 1
ATOM 6981 N N . PHE A 1 904 ? -21.200 24.183 10.611 1.00 94.62 904 PHE A N 1
ATOM 6982 C CA . PHE A 1 904 ? -20.829 25.376 9.855 1.00 94.62 904 PHE A CA 1
ATOM 6983 C C . PHE A 1 904 ? -21.997 25.802 8.956 1.00 94.62 904 PHE A C 1
ATOM 6985 O O . PHE A 1 904 ? -22.082 25.417 7.791 1.00 94.62 904 PHE A O 1
ATOM 6992 N N . ASN A 1 905 ? -22.942 26.555 9.521 1.00 93.00 905 ASN A N 1
ATOM 6993 C CA . ASN A 1 905 ? -24.109 27.075 8.799 1.00 93.00 905 ASN A CA 1
ATOM 6994 C C . ASN A 1 905 ? -23.910 28.527 8.349 1.00 93.00 905 ASN A C 1
ATOM 6996 O O . ASN A 1 905 ? -24.586 28.981 7.423 1.00 93.00 905 ASN A O 1
ATOM 7000 N N . GLY A 1 906 ? -23.033 29.276 9.020 1.00 88.31 906 GLY A N 1
ATOM 7001 C CA . GLY A 1 906 ? -22.632 30.622 8.623 1.00 88.31 906 GLY A CA 1
ATOM 7002 C C . GLY A 1 906 ? -21.129 30.705 8.363 1.00 88.31 906 GLY A C 1
ATOM 7003 O O . GLY A 1 906 ? -20.329 30.115 9.083 1.00 88.31 906 GLY A O 1
ATOM 7004 N N . SER A 1 907 ? -20.745 31.458 7.329 1.00 86.44 907 SER A N 1
ATOM 7005 C CA . SER A 1 907 ? -19.358 31.524 6.848 1.00 86.44 907 SER A CA 1
ATOM 7006 C C . SER A 1 907 ? -18.458 32.505 7.601 1.00 86.44 907 SER A C 1
ATOM 7008 O O . SER A 1 907 ? -17.272 32.592 7.301 1.00 86.44 907 SER A O 1
ATOM 7010 N N . HIS A 1 908 ? -19.005 33.298 8.522 1.00 89.06 908 HIS A N 1
ATOM 7011 C CA . HIS A 1 908 ? -18.210 34.223 9.324 1.00 89.06 908 HIS A CA 1
ATOM 7012 C C . HIS A 1 908 ? -17.498 33.487 10.470 1.00 89.06 908 HIS A C 1
ATOM 7014 O O . HIS A 1 908 ? -18.125 32.623 11.088 1.00 89.06 908 HIS A O 1
ATOM 7020 N N . PRO A 1 909 ? -16.247 33.863 10.801 1.00 90.44 909 PRO A N 1
ATOM 7021 C CA . PRO A 1 909 ? -15.551 33.337 11.967 1.00 90.44 909 PRO A CA 1
ATOM 7022 C C . PRO A 1 909 ? -16.308 33.619 13.262 1.00 90.44 909 PRO A C 1
ATOM 7024 O O . PRO A 1 909 ? -16.675 34.770 13.527 1.00 90.44 909 PRO A O 1
ATOM 7027 N N . ILE A 1 910 ? -16.517 32.581 14.077 1.00 92.62 910 ILE A N 1
ATOM 7028 C CA . ILE A 1 910 ? -17.208 32.691 15.366 1.00 92.62 910 ILE A CA 1
ATOM 7029 C C . ILE A 1 910 ? -16.506 31.916 16.468 1.00 92.62 910 ILE A C 1
ATOM 7031 O O . ILE A 1 910 ? -16.114 30.767 16.307 1.00 92.62 910 ILE A O 1
ATOM 7035 N N . VAL A 1 911 ? -16.491 32.500 17.661 1.00 93.31 911 VAL A N 1
ATOM 7036 C CA . VAL A 1 911 ? -16.141 31.785 18.894 1.00 93.31 911 VAL A CA 1
ATOM 7037 C C . VAL A 1 911 ? -17.378 31.553 19.747 1.00 93.31 911 VAL A C 1
ATOM 7039 O O . VAL A 1 911 ? -18.344 32.319 19.723 1.00 93.31 911 VAL A O 1
ATOM 7042 N N . THR A 1 912 ? -17.346 30.487 20.541 1.00 94.81 912 THR A N 1
ATOM 7043 C CA . THR A 1 912 ? -18.358 30.248 21.573 1.00 94.81 912 THR A CA 1
ATOM 7044 C C . THR A 1 912 ? -17.996 31.030 22.831 1.00 94.81 912 THR A C 1
ATOM 7046 O O . THR A 1 912 ? -16.860 30.968 23.295 1.00 94.81 912 THR A O 1
ATOM 7049 N N . ARG A 1 913 ? -18.963 31.741 23.414 1.00 94.50 913 ARG A N 1
ATOM 7050 C CA . ARG A 1 913 ? -18.812 32.423 24.706 1.00 94.50 913 ARG A CA 1
ATOM 7051 C C . ARG A 1 913 ? -19.719 31.780 25.740 1.00 94.50 913 ARG A C 1
ATOM 7053 O O . ARG A 1 913 ? -20.931 31.730 25.537 1.00 94.50 913 ARG A O 1
ATOM 7060 N N . VAL A 1 914 ? -19.141 31.352 26.859 1.00 96.81 914 VAL A N 1
ATOM 7061 C CA . VAL A 1 914 ? -19.855 30.778 28.006 1.00 96.81 914 VAL A CA 1
ATOM 7062 C C . VAL A 1 914 ? -19.904 31.797 29.148 1.00 96.81 914 VAL A C 1
ATOM 7064 O O . VAL A 1 914 ? -18.935 32.493 29.437 1.00 96.81 914 VAL A O 1
ATOM 7067 N N . ALA A 1 915 ? -21.053 31.902 29.811 1.00 96.31 915 ALA A N 1
ATOM 7068 C CA . ALA A 1 915 ? -21.274 32.795 30.944 1.00 96.31 915 ALA A CA 1
ATOM 7069 C C . ALA A 1 915 ? -22.250 32.181 31.955 1.00 96.31 915 ALA A C 1
ATOM 7071 O O . ALA A 1 915 ? -22.939 31.205 31.661 1.00 96.31 915 ALA A O 1
ATOM 7072 N N . ASN A 1 916 ? -22.337 32.783 33.146 1.00 96.25 916 ASN A N 1
ATOM 7073 C CA . ASN A 1 916 ? -23.306 32.419 34.190 1.00 96.25 916 ASN A CA 1
ATOM 7074 C C . ASN A 1 916 ? -23.334 30.919 34.538 1.00 96.25 916 ASN A C 1
ATOM 7076 O O . ASN A 1 916 ? -24.390 30.385 34.862 1.00 96.25 916 ASN A O 1
ATOM 7080 N N . VAL A 1 917 ? -22.182 30.238 34.476 1.00 97.56 917 VAL A N 1
ATOM 7081 C CA . VAL A 1 917 ? -22.079 28.824 34.864 1.00 97.56 917 VAL A CA 1
ATOM 7082 C C . VAL A 1 917 ? -22.513 28.678 36.319 1.00 97.56 917 VAL A C 1
ATOM 7084 O O . VAL A 1 917 ? -21.985 29.371 37.187 1.00 97.56 917 VAL A O 1
ATOM 7087 N N . SER A 1 918 ? -23.445 27.782 36.589 1.00 96.25 918 SER A N 1
ATOM 7088 C CA . SER A 1 918 ? -23.964 27.407 37.904 1.00 96.25 918 SER A CA 1
ATOM 7089 C C . SER A 1 918 ? -24.072 25.880 37.974 1.00 96.25 918 SER A C 1
ATOM 7091 O O . SER A 1 918 ? -23.755 25.200 37.002 1.00 96.25 918 SER A O 1
ATOM 7093 N N . ASN A 1 919 ? -24.492 25.334 39.111 1.00 95.31 919 ASN A N 1
ATOM 7094 C CA . ASN A 1 919 ? -24.695 23.891 39.278 1.00 95.31 919 ASN A CA 1
ATOM 7095 C C . ASN A 1 919 ? -25.847 23.327 38.422 1.00 95.31 919 ASN A C 1
ATOM 7097 O O . ASN A 1 919 ? -25.861 22.131 38.154 1.00 95.31 919 ASN A O 1
ATOM 7101 N N . ASP A 1 920 ? -26.793 24.168 37.981 1.00 96.94 920 ASP A N 1
ATOM 7102 C CA . ASP A 1 920 ? -27.994 23.730 37.255 1.00 96.94 920 ASP A CA 1
ATOM 7103 C C . ASP A 1 920 ? -28.113 24.250 35.815 1.00 96.94 920 ASP A C 1
ATOM 7105 O O . ASP A 1 920 ? -29.037 23.884 35.077 1.00 96.94 920 ASP A O 1
ATOM 7109 N N . SER A 1 921 ? -27.214 25.146 35.406 1.00 97.94 921 SER A N 1
ATOM 7110 C CA . SER A 1 921 ? -27.270 25.793 34.100 1.00 97.94 921 SER A CA 1
ATOM 7111 C C . SER A 1 921 ? -26.037 26.625 33.773 1.00 97.94 921 SER A C 1
ATOM 7113 O O . SER A 1 921 ? -25.285 27.045 34.650 1.00 97.94 921 SER A O 1
ATOM 7115 N N . PHE A 1 922 ? -25.883 26.937 32.492 1.00 98.38 922 PHE A N 1
ATOM 7116 C CA . PHE A 1 922 ? -25.006 27.993 31.995 1.00 98.38 922 PHE A CA 1
ATOM 7117 C C . PHE A 1 922 ? -25.711 28.754 30.867 1.00 98.38 922 PHE A C 1
ATOM 7119 O O . PHE A 1 922 ? -26.780 28.356 30.399 1.00 98.38 922 PHE A O 1
ATOM 7126 N N . THR A 1 923 ? -25.136 29.868 30.428 1.00 98.38 923 THR A N 1
ATOM 7127 C CA . THR A 1 923 ? -25.575 30.574 29.217 1.00 98.38 923 THR A CA 1
ATOM 7128 C C . THR A 1 923 ? -24.468 30.565 28.180 1.00 98.38 923 THR A C 1
ATOM 7130 O O . THR A 1 923 ? -23.314 30.786 28.542 1.00 98.38 923 THR A O 1
ATOM 7133 N N . ALA A 1 924 ? -24.809 30.364 26.910 1.00 97.31 924 ALA A N 1
ATOM 7134 C CA . ALA A 1 924 ? -23.850 30.408 25.812 1.00 97.31 924 ALA A CA 1
ATOM 7135 C C . ALA A 1 924 ? -24.376 31.199 24.612 1.00 97.31 924 ALA A C 1
ATOM 7137 O O . ALA A 1 924 ? -25.589 31.307 24.417 1.00 97.31 924 ALA A O 1
ATOM 7138 N N . LYS A 1 925 ? -23.452 31.753 23.825 1.00 94.75 925 LYS A N 1
ATOM 7139 C CA . LYS A 1 925 ? -23.726 32.396 22.534 1.00 94.75 925 LYS A CA 1
ATOM 7140 C C . LYS A 1 925 ? -22.566 32.213 21.562 1.00 94.75 925 LYS A C 1
ATOM 7142 O O . LYS A 1 925 ? -21.444 31.933 21.988 1.00 94.75 925 LYS A O 1
ATOM 7147 N N . MET A 1 926 ? -22.830 32.442 20.282 1.00 93.19 926 MET A N 1
ATOM 7148 C CA . MET A 1 926 ? -21.796 32.669 19.274 1.00 93.19 926 MET A CA 1
ATOM 7149 C C . MET A 1 926 ? -21.407 34.138 19.272 1.00 93.19 926 MET A C 1
ATOM 7151 O O . MET A 1 926 ? -22.228 35.018 19.542 1.00 93.19 926 MET A O 1
ATOM 7155 N N . GLN A 1 927 ? -20.151 34.415 18.968 1.00 91.06 927 GLN A N 1
ATOM 7156 C CA . GLN A 1 927 ? -19.684 35.772 18.781 1.00 91.06 927 GLN A CA 1
ATOM 7157 C C . GLN A 1 927 ? -18.802 35.847 17.540 1.00 91.06 927 GLN A C 1
ATOM 7159 O O . GLN A 1 927 ? -17.730 35.249 17.509 1.00 91.06 927 GLN A O 1
ATOM 7164 N N . GLU A 1 928 ? -19.283 36.585 16.539 1.00 87.69 928 GLU A N 1
ATOM 7165 C CA . GLU A 1 928 ? -18.522 36.938 15.340 1.00 87.69 928 GLU A CA 1
ATOM 7166 C C . GLU A 1 928 ? -17.427 37.973 15.642 1.00 87.69 928 GLU A C 1
ATOM 7168 O O . GLU A 1 928 ? -17.422 38.628 16.688 1.00 87.69 928 GLU A O 1
ATOM 7173 N N . GLU A 1 929 ? -16.511 38.144 14.690 1.00 76.75 929 GLU A N 1
ATOM 7174 C CA . GLU A 1 929 ? -15.420 39.120 14.728 1.00 76.75 929 GLU A CA 1
ATOM 7175 C C . GLU A 1 929 ? -15.895 40.546 15.073 1.00 76.75 929 GLU A C 1
ATOM 7177 O O . GLU A 1 929 ? -15.424 41.127 16.048 1.00 76.75 929 GLU A O 1
ATOM 7182 N N . LYS A 1 930 ? -16.852 41.107 14.317 1.00 66.88 930 LYS A N 1
ATOM 7183 C CA . LYS A 1 930 ? -17.378 42.472 14.515 1.00 66.88 930 LYS A CA 1
ATOM 7184 C C . LYS A 1 930 ? -18.742 42.436 15.195 1.00 66.88 930 LYS A C 1
ATOM 7186 O O . LYS A 1 930 ? -19.617 41.678 14.790 1.00 66.88 930 LYS A O 1
ATOM 7191 N N . TYR A 1 931 ? -18.933 43.298 16.197 1.00 54.19 931 TYR A N 1
ATOM 7192 C CA . TYR A 1 931 ? -20.159 43.402 17.003 1.00 54.19 931 TYR A CA 1
ATOM 7193 C C . TYR A 1 931 ? -21.466 43.247 16.192 1.00 54.19 931 TYR A C 1
ATOM 7195 O O . TYR A 1 931 ? -21.739 44.040 15.292 1.00 54.19 931 TYR A O 1
ATOM 7203 N N . ASN A 1 932 ? -22.310 42.294 16.613 1.00 54.94 932 ASN A N 1
ATOM 7204 C CA . ASN A 1 932 ? -23.740 42.172 16.288 1.00 54.94 932 ASN A CA 1
ATOM 7205 C C . ASN A 1 932 ? -24.115 42.205 14.794 1.00 54.94 932 ASN A C 1
ATOM 7207 O O . ASN A 1 932 ? -24.960 43.003 14.373 1.00 54.94 932 ASN A O 1
ATOM 7211 N N . GLN A 1 933 ? -23.568 41.291 13.997 1.00 57.97 933 GLN A N 1
ATOM 7212 C CA . GLN A 1 933 ? -24.282 40.827 12.807 1.00 57.97 933 GLN A CA 1
ATOM 7213 C C . GLN A 1 933 ? -25.045 39.544 13.152 1.00 57.97 933 GLN A C 1
ATOM 7215 O O . GLN A 1 933 ? -24.585 38.723 13.943 1.00 57.97 933 GLN A O 1
ATOM 7220 N N . GLN A 1 934 ? -26.255 39.411 12.608 1.00 67.06 934 GLN A N 1
ATOM 7221 C CA . GLN A 1 934 ? -27.105 38.252 12.852 1.00 67.06 934 GLN A CA 1
ATOM 7222 C C . GLN A 1 934 ? -26.462 37.020 12.198 1.00 67.06 934 GLN A C 1
ATOM 7224 O O . GLN A 1 934 ? -26.554 36.861 10.980 1.00 67.06 934 GLN A O 1
ATOM 7229 N N . HIS A 1 935 ? -25.827 36.157 12.995 1.00 81.50 935 HIS A N 1
ATOM 7230 C CA . HIS A 1 935 ? -25.303 34.880 12.509 1.00 81.50 935 HIS A CA 1
ATOM 7231 C C . HIS A 1 935 ? -26.439 33.869 12.322 1.00 81.50 935 HIS A C 1
ATOM 7233 O O . HIS A 1 935 ? -27.444 33.875 13.048 1.00 81.50 935 HIS A O 1
ATOM 7239 N N . THR A 1 936 ? -26.285 32.970 11.352 1.00 88.06 936 THR A N 1
ATOM 7240 C CA . THR A 1 936 ? -27.189 31.824 11.207 1.00 88.06 936 THR A CA 1
ATOM 7241 C C . THR A 1 936 ? -27.115 30.965 12.470 1.00 88.06 936 THR A C 1
ATOM 7243 O O . THR A 1 936 ? -26.071 30.869 13.103 1.00 88.06 936 THR A O 1
ATOM 7246 N N . LYS A 1 937 ? -28.229 30.343 12.874 1.00 92.56 937 LYS A N 1
ATOM 7247 C CA . LYS A 1 937 ? -28.234 29.441 14.034 1.00 92.56 937 LYS A CA 1
ATOM 7248 C C . LYS A 1 937 ? -27.313 28.247 13.782 1.00 92.56 937 LYS A C 1
ATOM 7250 O O . LYS A 1 937 ? -27.368 27.663 12.700 1.00 92.56 937 LYS A O 1
ATOM 7255 N N . GLU A 1 938 ? -26.559 27.839 14.793 1.00 95.56 938 GLU A N 1
ATOM 7256 C CA . GLU A 1 938 ? -25.663 26.676 14.729 1.00 95.56 938 GLU A CA 1
ATOM 7257 C C . GLU A 1 938 ? -25.900 25.738 15.917 1.00 95.56 938 GLU A C 1
ATOM 7259 O O . GLU A 1 938 ? -26.505 26.121 16.927 1.00 95.56 938 GLU A O 1
ATOM 7264 N N . THR A 1 939 ? -25.449 24.491 15.787 1.00 97.06 939 THR A N 1
ATOM 7265 C CA . THR A 1 939 ? -25.494 23.502 16.865 1.00 97.06 939 THR A CA 1
ATOM 7266 C C . THR A 1 939 ? -24.269 23.669 17.753 1.00 97.06 939 THR A C 1
ATOM 7268 O O . THR A 1 939 ? -23.142 23.452 17.320 1.00 97.06 939 THR A O 1
ATOM 7271 N N . LEU A 1 940 ? -24.487 24.033 19.012 1.00 97.50 940 LEU A N 1
ATOM 7272 C CA . LEU A 1 940 ? -23.485 24.009 20.064 1.00 97.50 940 LEU A CA 1
ATOM 7273 C C . LEU A 1 940 ? -23.422 22.625 20.700 1.00 97.50 940 LEU A C 1
ATOM 7275 O O . LEU A 1 940 ? -24.418 22.171 21.263 1.00 97.50 940 LEU A O 1
ATOM 7279 N N . GLY A 1 941 ? -22.237 22.032 20.697 1.00 98.00 941 GLY A N 1
ATOM 7280 C CA . GLY A 1 941 ? -21.889 20.919 21.564 1.00 98.00 941 GLY A CA 1
ATOM 7281 C C . GLY A 1 941 ? -21.345 21.447 22.888 1.00 98.00 941 GLY A C 1
ATOM 7282 O O . GLY A 1 941 ? -20.560 22.400 22.905 1.00 98.00 941 GLY A O 1
ATOM 7283 N N . TYR A 1 942 ? -21.773 20.863 24.002 1.00 98.12 942 TYR A N 1
ATOM 7284 C CA . TYR A 1 942 ? -21.250 21.184 25.327 1.00 98.12 942 TYR A CA 1
ATOM 7285 C C . TYR A 1 942 ? -20.891 19.924 26.107 1.00 98.12 942 TYR A C 1
ATOM 7287 O O . TYR A 1 942 ? -21.538 18.886 25.968 1.00 98.12 942 TYR A O 1
ATOM 7295 N N . VAL A 1 943 ? -19.893 20.060 26.976 1.00 98.31 943 VAL A N 1
ATOM 7296 C CA . VAL A 1 943 ? -19.485 19.078 27.976 1.00 98.31 943 VAL A CA 1
ATOM 7297 C C . VAL A 1 943 ? -19.345 19.810 29.312 1.00 98.31 943 VAL A C 1
ATOM 7299 O O . VAL A 1 943 ? -18.482 20.670 29.477 1.00 98.31 943 VAL A O 1
ATOM 7302 N N . ALA A 1 944 ? -20.233 19.513 30.257 1.00 98.06 944 ALA A N 1
ATOM 7303 C CA . ALA A 1 944 ? -20.155 19.970 31.638 1.00 98.06 944 ALA A CA 1
ATOM 7304 C C . ALA A 1 944 ? -19.580 18.841 32.498 1.00 98.06 944 ALA A C 1
ATOM 7306 O O . ALA A 1 944 ? -20.105 17.730 32.463 1.00 98.06 944 ALA A O 1
ATOM 7307 N N . ILE A 1 945 ? -18.518 19.109 33.254 1.00 97.06 945 ILE A N 1
ATOM 7308 C CA . ILE A 1 945 ? -17.793 18.099 34.035 1.00 97.06 945 ILE A CA 1
ATOM 7309 C C . ILE A 1 945 ? -17.588 18.610 35.456 1.00 97.06 945 ILE A C 1
ATOM 7311 O O . ILE A 1 945 ? -17.245 19.776 35.669 1.00 97.06 945 ILE A O 1
ATOM 7315 N N . GLU A 1 946 ? -17.831 17.750 36.436 1.00 96.62 946 GLU A N 1
ATOM 7316 C CA . GLU A 1 946 ? -17.552 18.028 37.840 1.00 96.62 946 GLU A CA 1
ATOM 7317 C C . GLU A 1 946 ? -16.061 18.328 38.051 1.00 96.62 946 GLU A C 1
ATOM 7319 O O . GLU A 1 946 ? -15.193 17.703 37.444 1.00 96.62 946 GLU A O 1
ATOM 7324 N N . GLN A 1 947 ? -15.755 19.318 38.895 1.00 95.56 947 GLN A N 1
ATOM 7325 C CA . GLN A 1 947 ? -14.366 19.614 39.242 1.00 95.56 947 GLN A CA 1
ATOM 7326 C C . GLN A 1 947 ? -13.823 18.475 40.098 1.00 95.56 947 GLN A C 1
ATOM 7328 O O . GLN A 1 947 ? -14.305 18.244 41.204 1.00 95.56 947 GLN A O 1
ATOM 7333 N N . THR A 1 948 ? -12.827 17.771 39.578 1.00 94.88 948 THR A N 1
ATOM 7334 C CA . THR A 1 948 ? -12.247 16.600 40.228 1.00 94.88 948 THR A CA 1
ATOM 7335 C C . THR A 1 948 ? -10.831 16.359 39.718 1.00 94.88 948 THR A C 1
ATOM 7337 O O . THR A 1 948 ? -10.399 16.950 38.726 1.00 94.88 948 THR A O 1
ATOM 7340 N N . SER A 1 949 ? -10.100 15.496 40.398 1.00 94.25 949 SER A N 1
ATOM 7341 C CA . SER A 1 949 ? -8.889 14.865 39.889 1.00 94.25 949 SER A CA 1
ATOM 7342 C C . SER A 1 949 ? -8.889 13.413 40.330 1.00 94.25 949 SER A C 1
ATOM 7344 O O . SER A 1 949 ? -9.475 13.063 41.355 1.00 94.25 949 SER A O 1
ATOM 7346 N N . GLY A 1 950 ? -8.281 12.552 39.528 1.00 92.81 950 GLY A N 1
ATOM 7347 C CA . GLY A 1 950 ? -8.256 11.132 39.820 1.00 92.81 950 GLY A CA 1
ATOM 7348 C C . GLY A 1 950 ? -7.655 10.337 38.683 1.00 92.81 950 GLY A C 1
ATOM 7349 O O . GLY A 1 950 ? -6.950 10.872 37.826 1.00 92.81 950 GLY A O 1
ATOM 7350 N N . ARG A 1 951 ? -7.935 9.039 38.702 1.00 90.62 951 ARG A N 1
ATOM 7351 C CA . ARG A 1 951 ? -7.492 8.101 37.679 1.00 90.62 951 ARG A CA 1
ATOM 7352 C C . ARG A 1 951 ? -8.670 7.282 37.183 1.00 90.62 951 ARG A C 1
ATOM 7354 O O . ARG A 1 951 ? -9.559 6.954 37.971 1.00 90.62 951 ARG A O 1
ATOM 7361 N N . ILE A 1 952 ? -8.668 7.010 35.887 1.00 85.06 952 ILE A N 1
ATOM 7362 C CA . ILE A 1 952 ? -9.547 6.038 35.241 1.00 85.06 952 ILE A CA 1
ATOM 7363 C C . ILE A 1 952 ? -8.625 5.077 34.514 1.00 85.06 952 ILE A C 1
ATOM 7365 O O . ILE A 1 952 ? -7.791 5.516 33.719 1.00 85.06 952 ILE A O 1
ATOM 7369 N N . ASN A 1 953 ? -8.754 3.784 34.801 1.00 80.94 953 ASN A N 1
ATOM 7370 C CA . ASN A 1 953 ? -7.936 2.751 34.168 1.00 80.94 953 ASN A CA 1
ATOM 7371 C C . ASN A 1 953 ? -6.422 3.023 34.354 1.00 80.94 953 ASN A C 1
ATOM 7373 O O . ASN A 1 953 ? -5.605 2.791 33.467 1.00 80.94 953 ASN A O 1
ATOM 7377 N N . GLY A 1 954 ? -6.034 3.589 35.502 1.00 82.50 954 GLY A N 1
ATOM 7378 C CA . GLY A 1 954 ? -4.663 3.988 35.819 1.00 82.50 954 GLY A CA 1
ATOM 7379 C C . GLY A 1 954 ? -4.199 5.318 35.208 1.00 82.50 954 GLY A C 1
ATOM 7380 O O . GLY A 1 954 ? -3.196 5.862 35.687 1.00 82.50 954 GLY A O 1
ATOM 7381 N N . ALA A 1 955 ? -4.905 5.880 34.221 1.00 84.56 955 ALA A N 1
ATOM 7382 C CA . ALA A 1 955 ? -4.546 7.137 33.564 1.00 84.56 955 ALA A CA 1
ATOM 7383 C C . ALA A 1 955 ? -4.987 8.355 34.400 1.00 84.56 955 ALA A C 1
ATOM 7385 O O . ALA A 1 955 ? -6.161 8.440 34.769 1.00 84.56 955 ALA A O 1
ATOM 7386 N N . PRO A 1 956 ? -4.082 9.302 34.726 1.00 92.31 956 PRO A N 1
ATOM 7387 C CA . PRO A 1 956 ? -4.447 10.486 35.492 1.00 92.31 956 PRO A CA 1
ATOM 7388 C C . PRO A 1 956 ? -5.237 11.487 34.646 1.00 92.31 956 PRO A C 1
ATOM 7390 O O . PRO A 1 956 ? -4.979 11.670 33.451 1.00 92.31 956 PRO A O 1
ATOM 7393 N N . PHE A 1 957 ? -6.160 12.187 35.303 1.00 94.94 957 PHE A N 1
ATOM 7394 C CA . PHE A 1 957 ? -6.836 13.363 34.769 1.00 94.94 957 PHE A CA 1
ATOM 7395 C C . PHE A 1 957 ? -7.142 14.381 35.871 1.00 94.94 957 PHE A C 1
ATOM 7397 O O . PHE A 1 957 ? -7.342 14.033 37.039 1.00 94.94 957 PHE A O 1
ATOM 7404 N N . GLU A 1 958 ? -7.257 15.650 35.489 1.00 96.56 958 GLU A N 1
ATOM 7405 C CA . GLU A 1 958 ? -7.824 16.685 36.354 1.00 96.56 958 GLU A CA 1
ATOM 7406 C C . GLU A 1 958 ? -8.719 17.639 35.570 1.00 96.56 958 GLU A C 1
ATOM 7408 O O . GLU A 1 958 ? -8.433 18.022 34.434 1.00 96.56 958 GLU A O 1
ATOM 7413 N N . ILE A 1 959 ? -9.801 18.047 36.226 1.00 97.19 959 ILE A N 1
ATOM 7414 C CA . ILE A 1 959 ? -10.786 19.013 35.761 1.00 97.19 959 ILE A CA 1
ATOM 7415 C C . ILE A 1 959 ? -10.852 20.117 36.802 1.00 97.19 959 ILE A C 1
ATOM 7417 O O . ILE A 1 959 ? -11.319 19.905 37.923 1.00 97.19 959 ILE A O 1
ATOM 7421 N N . GLN A 1 960 ? -10.380 21.306 36.453 1.00 97.19 960 GLN A N 1
ATOM 7422 C CA . GLN A 1 960 ? -10.219 22.386 37.419 1.00 97.19 960 GLN A CA 1
ATOM 7423 C C . GLN A 1 960 ? -10.660 23.725 36.849 1.00 97.19 960 GLN A C 1
ATOM 7425 O O . GLN A 1 960 ? -10.724 23.950 35.637 1.00 97.19 960 GLN A O 1
ATOM 7430 N N . ARG A 1 961 ? -10.958 24.644 37.764 1.00 96.06 961 ARG A N 1
ATOM 7431 C CA . ARG A 1 961 ? -11.319 26.019 37.447 1.00 96.06 961 ARG A CA 1
ATOM 7432 C C . ARG A 1 961 ? -10.365 26.986 38.126 1.00 96.06 961 ARG A C 1
ATOM 7434 O O . ARG A 1 961 ? -10.172 26.942 39.337 1.00 96.06 961 ARG A O 1
ATOM 7441 N N . THR A 1 962 ? -9.816 27.918 37.358 1.00 95.94 962 THR A N 1
ATOM 7442 C CA . THR A 1 962 ? -8.947 28.963 37.897 1.00 95.94 962 THR A CA 1
ATOM 7443 C C . THR A 1 962 ? -9.748 30.017 38.659 1.00 95.94 962 THR A C 1
ATOM 7445 O O . THR A 1 962 ? -10.926 30.276 38.374 1.00 95.94 962 THR A O 1
ATOM 7448 N N . GLU A 1 963 ? -9.065 30.737 39.549 1.00 93.19 963 GLU A N 1
ATOM 7449 C CA . GLU A 1 963 ? -9.528 32.053 39.989 1.00 93.19 963 GLU A CA 1
ATOM 7450 C C . GLU A 1 963 ? -9.717 32.998 38.787 1.00 93.19 963 GLU A C 1
ATOM 7452 O O . GLU A 1 963 ? -9.194 32.774 37.689 1.00 93.19 963 GLU A O 1
ATOM 7457 N N . GLN A 1 964 ? -10.474 34.076 38.991 1.00 94.06 964 GLN A N 1
ATOM 7458 C CA . GLN A 1 964 ? -10.720 35.093 37.971 1.00 94.06 964 GLN A CA 1
ATOM 7459 C C . GLN A 1 964 ? -9.509 36.037 37.847 1.00 94.06 964 GLN A C 1
ATOM 7461 O O . GLN A 1 964 ? -9.551 37.184 38.290 1.00 94.06 964 GLN A O 1
ATOM 7466 N N . ILE A 1 965 ? -8.409 35.524 37.289 1.00 94.06 965 ILE A N 1
ATOM 7467 C CA . ILE A 1 965 ? -7.111 36.219 37.179 1.00 94.06 965 ILE A CA 1
ATOM 7468 C C . ILE A 1 965 ? -6.516 36.196 35.761 1.00 94.06 965 ILE A C 1
ATOM 7470 O O . ILE A 1 965 ? -5.500 36.849 35.519 1.00 94.06 965 ILE A O 1
ATOM 7474 N N . ILE A 1 966 ? -7.123 35.465 34.820 1.00 95.75 966 ILE A N 1
ATOM 7475 C CA . ILE A 1 966 ? -6.551 35.251 33.486 1.00 95.75 966 ILE A CA 1
ATOM 7476 C C . ILE A 1 966 ? -6.905 36.426 32.576 1.00 95.75 966 ILE A C 1
ATOM 7478 O O . ILE A 1 966 ? -8.057 36.835 32.489 1.00 95.75 966 ILE A O 1
ATOM 7482 N N . THR A 1 967 ? -5.898 36.982 31.907 1.00 95.81 967 THR A N 1
ATOM 7483 C CA . THR A 1 967 ? -5.999 38.166 31.038 1.00 95.81 967 THR A CA 1
ATOM 7484 C C . THR A 1 967 ? -5.200 37.923 29.749 1.00 95.81 967 THR A C 1
ATOM 7486 O O . THR A 1 967 ? -4.757 36.804 29.489 1.00 95.81 967 THR A O 1
ATOM 7489 N N . HIS A 1 968 ? -4.936 38.968 28.961 1.00 92.69 968 HIS A N 1
ATOM 7490 C CA . HIS A 1 968 ? -3.963 38.932 27.855 1.00 92.69 968 HIS A CA 1
ATOM 7491 C C . HIS A 1 968 ? -2.508 38.642 28.273 1.00 92.69 968 HIS A C 1
ATOM 7493 O O . HIS A 1 968 ? -1.643 38.444 27.418 1.00 92.69 968 HIS A O 1
ATOM 7499 N N . GLN A 1 969 ? -2.203 38.640 29.575 1.00 95.06 969 GLN A N 1
ATOM 7500 C CA . GLN A 1 969 ? -0.885 38.276 30.090 1.00 95.06 969 GLN A CA 1
ATOM 7501 C C . GLN A 1 969 ? -0.761 36.758 30.265 1.00 95.06 969 GLN A C 1
ATOM 7503 O O . GLN A 1 969 ? -1.656 36.109 30.806 1.00 95.06 969 GLN A O 1
ATOM 7508 N N . TRP A 1 970 ? 0.388 36.208 29.858 1.00 97.06 970 TRP A N 1
ATOM 7509 C CA . TRP A 1 970 ? 0.707 34.793 30.044 1.00 97.06 970 TRP A CA 1
ATOM 7510 C C . TRP A 1 970 ? 0.677 34.412 31.525 1.00 97.06 970 TRP A C 1
ATOM 7512 O O . TRP A 1 970 ? 1.451 34.942 32.322 1.00 97.06 970 TRP A O 1
ATOM 7522 N N . THR A 1 971 ? -0.185 33.462 31.869 1.00 97.81 971 THR A N 1
ATOM 7523 C CA . THR A 1 971 ? -0.356 32.932 33.224 1.00 97.81 971 THR A CA 1
ATOM 7524 C C . THR A 1 971 ? -0.029 31.444 33.218 1.00 97.81 971 THR A C 1
ATOM 7526 O O . THR A 1 971 ? -0.498 30.716 32.347 1.00 97.81 971 THR A O 1
ATOM 7529 N N . HIS A 1 972 ? 0.799 30.999 34.163 1.00 97.69 972 HIS A N 1
ATOM 7530 C CA . HIS A 1 972 ? 1.129 29.585 34.327 1.00 97.69 972 HIS A CA 1
ATOM 7531 C C . HIS A 1 972 ? 0.039 28.869 35.126 1.00 97.69 972 HIS A C 1
ATOM 7533 O O . HIS A 1 972 ? -0.338 29.339 36.201 1.00 97.69 972 HIS A O 1
ATOM 7539 N N . ILE A 1 973 ? -0.410 27.723 34.626 1.00 97.50 973 ILE A N 1
ATOM 7540 C CA . ILE A 1 973 ? -1.217 26.745 35.352 1.00 97.50 973 ILE A CA 1
ATOM 7541 C C . ILE A 1 973 ? -0.304 25.566 35.669 1.00 97.50 973 ILE A C 1
ATOM 7543 O O . ILE A 1 973 ? 0.296 24.991 34.763 1.00 97.50 973 ILE A O 1
ATOM 7547 N N . SER A 1 974 ? -0.191 25.232 36.953 1.00 97.06 974 SER A N 1
ATOM 7548 C CA . SER A 1 974 ? 0.479 24.011 37.401 1.00 97.06 974 SER A CA 1
ATOM 7549 C C . SER A 1 974 ? -0.546 22.893 37.515 1.00 97.06 974 SER A C 1
ATOM 7551 O O . SER A 1 974 ? -1.597 23.105 38.122 1.00 97.06 974 SER A O 1
ATOM 7553 N N . PHE A 1 975 ? -0.221 21.727 36.973 1.00 96.81 975 PHE A N 1
ATOM 7554 C CA . PHE A 1 975 ? -1.027 20.527 37.145 1.00 96.81 975 PHE A CA 1
ATOM 7555 C C . PHE A 1 975 ? -0.816 19.926 38.544 1.00 96.81 975 PHE A C 1
ATOM 7557 O O . PHE A 1 975 ? 0.215 20.159 39.184 1.00 96.81 975 PHE A O 1
ATOM 7564 N N . GLN A 1 976 ? -1.812 19.200 39.052 1.00 94.75 976 GLN A N 1
ATOM 7565 C CA . GLN A 1 976 ? -1.779 18.548 40.367 1.00 94.75 976 GLN A CA 1
ATOM 7566 C C . GLN A 1 976 ? -0.918 17.282 40.362 1.00 94.75 976 GLN A C 1
ATOM 7568 O O . GLN A 1 976 ? -0.315 16.951 41.384 1.00 94.75 976 GLN A O 1
ATOM 7573 N N . GLU A 1 977 ? -0.834 16.615 39.212 1.00 92.19 977 GLU A N 1
ATOM 7574 C CA . GLU A 1 977 ? 0.033 15.465 38.959 1.00 92.19 977 GLU A CA 1
ATOM 7575 C C . GLU A 1 977 ? 0.929 15.695 37.736 1.00 92.19 977 GLU A C 1
ATOM 7577 O O . GLU A 1 977 ? 0.833 16.708 37.040 1.00 92.19 977 GLU A O 1
ATOM 7582 N N . GLU A 1 978 ? 1.839 14.752 37.502 1.00 91.62 978 GLU A N 1
ATOM 7583 C CA . GLU A 1 978 ? 2.629 14.701 36.281 1.00 91.62 978 GLU A CA 1
ATOM 7584 C C . GLU A 1 978 ? 1.899 13.876 35.210 1.00 91.62 978 GLU A C 1
ATOM 7586 O O . GLU A 1 978 ? 1.502 12.739 35.461 1.00 91.62 978 GLU A O 1
ATOM 7591 N N . TYR A 1 979 ? 1.766 14.449 34.016 1.00 91.19 979 TYR A N 1
ATOM 7592 C CA . TYR A 1 979 ? 1.135 13.860 32.835 1.00 91.19 979 TYR A CA 1
ATOM 7593 C C . TYR A 1 979 ? 2.216 13.626 31.783 1.00 91.19 979 TYR A C 1
ATOM 7595 O O . TYR A 1 979 ? 2.895 14.567 31.378 1.00 91.19 979 TYR A O 1
ATOM 7603 N N . LYS A 1 980 ? 2.433 12.390 31.345 1.00 85.88 980 LYS A N 1
ATOM 7604 C CA . LYS A 1 980 ? 3.493 12.067 30.380 1.00 85.88 980 LYS A CA 1
ATOM 7605 C C . LYS A 1 980 ? 3.227 12.664 28.994 1.00 85.88 980 LYS A C 1
ATOM 7607 O O . LYS A 1 980 ? 4.163 13.134 28.351 1.00 85.88 980 LYS A O 1
ATOM 7612 N N . SER A 1 981 ? 1.972 12.663 28.550 1.00 86.56 981 SER A N 1
ATOM 7613 C CA . SER A 1 981 ? 1.510 13.137 27.240 1.00 86.56 981 SER A CA 1
ATOM 7614 C C . SER A 1 981 ? 0.243 13.991 27.395 1.00 86.56 981 SER A C 1
ATOM 7616 O O . SER A 1 981 ? -0.836 13.617 26.932 1.00 86.56 981 SER A O 1
ATOM 7618 N N . PRO A 1 982 ? 0.343 15.160 28.055 1.00 92.69 982 PRO A N 1
ATOM 7619 C CA . PRO A 1 982 ? -0.826 15.940 28.438 1.00 92.69 982 PRO A CA 1
ATOM 7620 C C . PRO A 1 982 ? -1.646 16.382 27.219 1.00 92.69 982 PRO A C 1
ATOM 7622 O O . PRO A 1 982 ? -1.136 17.045 26.312 1.00 92.69 982 PRO A O 1
ATOM 7625 N N . LYS A 1 983 ? -2.945 16.079 27.236 1.00 96.12 983 LYS A N 1
ATOM 7626 C CA . LYS A 1 983 ? -3.961 16.631 26.334 1.00 96.12 983 LYS A CA 1
ATOM 7627 C C . LYS A 1 983 ? -4.690 17.751 27.058 1.00 96.12 983 LYS A C 1
ATOM 7629 O O . LYS A 1 983 ? -5.499 17.488 27.941 1.00 96.12 983 LYS A O 1
ATOM 7634 N N . PHE A 1 984 ? -4.379 19.002 26.725 1.00 97.62 984 PHE A N 1
ATOM 7635 C CA . PHE A 1 984 ? -4.924 20.174 27.414 1.00 97.62 984 PHE A CA 1
ATOM 7636 C C . PHE A 1 984 ? -6.125 20.773 26.670 1.00 97.62 984 PHE A C 1
ATOM 7638 O O . PHE A 1 984 ? -5.959 21.391 25.619 1.00 97.62 984 PHE A O 1
ATOM 7645 N N . ILE A 1 985 ? -7.324 20.636 27.241 1.00 98.31 985 ILE A N 1
ATOM 7646 C CA . ILE A 1 985 ? -8.571 21.212 26.722 1.00 98.31 985 ILE A CA 1
ATOM 7647 C C . ILE A 1 985 ? -9.039 22.313 27.674 1.00 98.31 985 ILE A C 1
ATOM 7649 O O . ILE A 1 985 ? -9.005 22.154 28.893 1.00 98.31 985 ILE A O 1
ATOM 7653 N N . SER A 1 986 ? -9.483 23.456 27.149 1.00 97.81 986 SER A N 1
ATOM 7654 C CA . SER A 1 986 ? -9.842 24.595 28.002 1.00 97.81 986 SER A CA 1
ATOM 7655 C C . SER A 1 986 ? -10.895 25.525 27.403 1.00 97.81 986 SER A C 1
ATOM 7657 O O . SER A 1 986 ? -10.990 25.690 26.187 1.00 97.81 986 SER A O 1
ATOM 7659 N N . ASP A 1 987 ? -11.683 26.159 28.277 1.00 97.56 987 ASP A N 1
ATOM 7660 C CA . ASP A 1 987 ? -12.695 27.142 27.902 1.00 97.56 987 ASP A CA 1
ATOM 7661 C C . ASP A 1 987 ? -12.884 28.245 28.954 1.00 97.56 987 ASP A C 1
ATOM 7663 O O . ASP A 1 987 ? -12.694 28.042 30.160 1.00 97.56 987 ASP A O 1
ATOM 7667 N N . ILE A 1 988 ? -13.308 29.425 28.502 1.00 97.06 988 ILE A N 1
ATOM 7668 C CA . ILE A 1 988 ? -13.574 30.580 29.365 1.00 97.06 988 ILE A CA 1
ATOM 7669 C C . ILE A 1 988 ? -14.900 30.350 30.107 1.00 97.06 988 ILE A C 1
ATOM 7671 O O . ILE A 1 988 ? -15.917 30.051 29.496 1.00 97.06 988 ILE A O 1
ATOM 7675 N N . GLN A 1 989 ? -14.916 30.511 31.433 1.00 97.12 989 GLN A N 1
ATOM 7676 C CA . GLN A 1 989 ? -16.072 30.195 32.293 1.00 97.12 989 GLN A CA 1
ATOM 7677 C C . GLN A 1 989 ? -16.883 31.428 32.724 1.00 97.12 989 GLN A C 1
ATOM 7679 O O . GLN A 1 989 ? -17.819 31.321 33.533 1.00 97.12 989 GLN A O 1
ATOM 7684 N N . THR A 1 990 ? -16.468 32.612 32.279 1.00 96.19 990 THR A N 1
ATOM 7685 C CA . THR A 1 990 ? -17.038 33.923 32.605 1.00 96.19 990 THR A CA 1
ATOM 7686 C C . THR A 1 990 ? -17.054 34.826 31.365 1.00 96.19 990 THR A C 1
ATOM 7688 O O . THR A 1 990 ? -16.464 34.504 30.340 1.00 96.19 990 THR A O 1
ATOM 7691 N N . PHE A 1 991 ? -17.772 35.947 31.451 1.00 94.00 991 PHE A N 1
ATOM 7692 C CA . PHE A 1 991 ? -17.839 36.952 30.389 1.00 94.00 991 PHE A CA 1
ATOM 7693 C C . PHE A 1 991 ? -17.612 38.336 31.004 1.00 94.00 991 PHE A C 1
ATOM 7695 O O . PHE A 1 991 ? -18.547 38.994 31.459 1.00 94.00 991 PHE A O 1
ATOM 7702 N N . ASN A 1 992 ? -16.350 38.742 31.074 1.00 89.25 992 ASN A N 1
ATOM 7703 C CA . ASN A 1 992 ? -15.870 40.002 31.627 1.00 89.25 992 ASN A CA 1
ATOM 7704 C C . ASN A 1 992 ? -15.206 40.899 30.574 1.00 89.25 992 ASN A C 1
ATOM 7706 O O . ASN A 1 992 ? -14.628 41.913 30.927 1.00 89.25 992 ASN A O 1
ATOM 7710 N N . GLY A 1 993 ? -15.328 40.624 29.282 1.00 82.31 993 GLY A N 1
ATOM 7711 C CA . GLY A 1 993 ? -14.911 41.531 28.209 1.00 82.31 993 GLY A CA 1
ATOM 7712 C C . GLY A 1 993 ? -15.848 41.388 27.021 1.00 82.31 993 GLY A C 1
ATOM 7713 O O . GLY A 1 993 ? -16.264 40.275 26.701 1.00 82.31 993 GLY A O 1
ATOM 7714 N N . GLY A 1 994 ? -16.225 42.517 26.418 1.00 82.94 994 GLY A N 1
ATOM 7715 C CA . GLY A 1 994 ? -17.187 42.541 25.317 1.00 82.94 994 GLY A CA 1
ATOM 7716 C C . GLY A 1 994 ? -16.585 42.149 23.970 1.00 82.94 994 GLY A C 1
ATOM 7717 O O . GLY A 1 994 ? -17.326 41.700 23.099 1.00 82.94 994 GLY A O 1
ATOM 7718 N N . ASP A 1 995 ? -15.272 42.295 23.805 1.00 86.50 995 ASP A N 1
ATOM 7719 C CA . ASP A 1 995 ? -14.581 41.971 22.562 1.00 86.50 995 ASP A CA 1
ATOM 7720 C C . ASP A 1 995 ? -14.451 40.460 22.363 1.00 86.50 995 ASP A C 1
ATOM 7722 O O . ASP A 1 995 ? -14.491 39.660 23.307 1.00 86.50 995 ASP A O 1
ATOM 7726 N N . THR A 1 996 ? -14.382 40.072 21.093 1.00 88.69 996 THR A N 1
ATOM 7727 C CA . THR A 1 996 ? -14.281 38.680 20.664 1.00 88.69 996 THR A CA 1
ATOM 7728 C C . THR A 1 996 ? -12.903 38.142 21.032 1.00 88.69 996 THR A C 1
ATOM 7730 O O . THR A 1 996 ? -11.884 38.699 20.623 1.00 88.69 996 THR A O 1
ATOM 7733 N N . CYS A 1 997 ? -12.873 37.065 21.817 1.00 90.44 997 CYS A N 1
ATOM 7734 C CA . CYS A 1 997 ? -11.637 36.495 22.332 1.00 90.44 997 CYS A CA 1
ATOM 7735 C C . CYS A 1 997 ? -11.690 34.970 22.445 1.00 90.44 997 CYS A C 1
ATOM 7737 O O . CYS A 1 997 ? -12.764 34.371 22.557 1.00 90.44 997 CYS A O 1
ATOM 7739 N N . ASN A 1 998 ? -10.513 34.354 22.453 1.00 92.50 998 ASN A N 1
ATOM 7740 C CA . ASN A 1 998 ? -10.303 32.933 22.713 1.00 92.50 998 ASN A CA 1
ATOM 7741 C C . ASN A 1 998 ? -9.056 32.712 23.586 1.00 92.50 998 ASN A C 1
ATOM 7743 O O . ASN A 1 998 ? -8.330 33.645 23.926 1.00 92.50 998 ASN A O 1
ATOM 7747 N N . ILE A 1 999 ? -8.823 31.466 23.997 1.00 95.81 999 ILE A N 1
ATOM 7748 C CA . ILE A 1 999 ? -7.632 31.079 24.762 1.00 95.81 999 ILE A CA 1
ATOM 7749 C C . ILE A 1 999 ? -6.547 30.619 23.785 1.00 95.81 999 ILE A C 1
ATOM 7751 O O . ILE A 1 999 ? -6.838 29.882 22.842 1.00 95.81 999 ILE A O 1
ATOM 7755 N N . ARG A 1 1000 ? -5.296 30.997 24.059 1.00 96.62 1000 ARG A N 1
ATOM 7756 C CA . ARG A 1 1000 ? -4.094 30.407 23.449 1.00 96.62 1000 ARG A CA 1
ATOM 7757 C C . ARG A 1 1000 ? -3.193 29.832 24.531 1.00 96.62 1000 ARG A C 1
ATOM 7759 O O . ARG A 1 1000 ? -3.156 30.371 25.643 1.00 96.62 1000 ARG A O 1
ATOM 7766 N N . TYR A 1 1001 ? -2.435 28.790 24.203 1.00 97.88 1001 TYR A N 1
ATOM 7767 C CA . TYR A 1 1001 ? -1.475 28.186 25.131 1.00 97.88 1001 TYR A CA 1
ATOM 7768 C C . TYR A 1 1001 ? -0.060 28.090 24.554 1.00 97.88 1001 TYR A C 1
ATOM 7770 O O . TYR A 1 1001 ? 0.141 28.186 23.351 1.00 97.88 1001 TYR A O 1
ATOM 7778 N N . LYS A 1 1002 ? 0.943 27.916 25.417 1.00 96.94 1002 LYS A N 1
ATOM 7779 C CA . LYS A 1 1002 ? 2.318 27.572 25.025 1.00 96.94 1002 LYS A CA 1
ATOM 7780 C C . LYS A 1 1002 ? 3.033 26.815 26.136 1.00 96.94 1002 LYS A C 1
ATOM 7782 O O . LYS A 1 1002 ? 2.617 26.877 27.295 1.00 96.94 1002 LYS A O 1
ATOM 7787 N N . ASN A 1 1003 ? 4.162 26.198 25.790 1.00 95.75 1003 ASN A N 1
ATOM 7788 C CA . ASN A 1 1003 ? 5.024 25.471 26.726 1.00 95.75 1003 ASN A CA 1
ATOM 7789 C C . ASN A 1 1003 ? 4.232 24.458 27.571 1.00 95.75 1003 ASN A C 1
ATOM 7791 O O . ASN A 1 1003 ? 4.378 24.428 28.792 1.00 95.75 1003 ASN A O 1
ATOM 7795 N N . LEU A 1 1004 ? 3.356 23.681 26.928 1.00 96.81 1004 LEU A N 1
ATOM 7796 C CA . LEU A 1 1004 ? 2.703 22.555 27.583 1.00 96.81 1004 LEU A CA 1
ATOM 7797 C C . LEU A 1 1004 ? 3.774 21.515 27.929 1.00 96.81 1004 LEU A C 1
ATOM 7799 O O . LEU A 1 1004 ? 4.522 21.068 27.063 1.00 96.81 1004 LEU A O 1
ATOM 7803 N N . SER A 1 1005 ? 3.878 21.197 29.211 1.00 94.50 1005 SER A N 1
ATOM 7804 C CA . SER A 1 1005 ? 4.846 20.267 29.786 1.00 94.50 1005 SER A CA 1
ATOM 7805 C C . SER A 1 1005 ? 4.121 19.247 30.653 1.00 94.50 1005 SER A C 1
ATOM 7807 O O . SER A 1 1005 ? 2.937 19.422 30.940 1.00 94.50 1005 SER A O 1
ATOM 7809 N N . SER A 1 1006 ? 4.838 18.241 31.154 1.00 93.69 1006 SER A N 1
ATOM 7810 C CA . SER A 1 1006 ? 4.244 17.215 32.014 1.00 93.69 1006 SER A CA 1
ATOM 7811 C C . SER A 1 1006 ? 3.654 17.743 33.325 1.00 93.69 1006 SER A C 1
ATOM 7813 O O . SER A 1 1006 ? 2.873 17.056 33.967 1.00 93.69 1006 SER A O 1
ATOM 7815 N N . THR A 1 1007 ? 3.980 18.973 33.728 1.00 96.44 1007 THR A N 1
ATOM 7816 C CA . THR A 1 1007 ? 3.586 19.542 35.031 1.00 96.44 1007 THR A CA 1
ATOM 7817 C C . THR A 1 1007 ? 2.818 20.858 34.928 1.00 96.44 1007 THR A C 1
ATOM 7819 O O . THR A 1 1007 ? 2.456 21.444 35.951 1.00 96.44 1007 THR A O 1
ATOM 7822 N N . GLY A 1 1008 ? 2.568 21.363 33.719 1.00 97.25 1008 GLY A N 1
ATOM 7823 C CA . GLY A 1 1008 ? 1.850 22.621 33.558 1.00 97.25 1008 GLY A CA 1
ATOM 7824 C C . GLY A 1 1008 ? 1.913 23.223 32.163 1.00 97.25 1008 GLY A C 1
ATOM 7825 O O . GLY A 1 1008 ? 2.560 22.699 31.253 1.00 97.25 1008 GLY A O 1
ATOM 7826 N N . VAL A 1 1009 ? 1.240 24.363 32.018 1.00 98.38 1009 VAL A N 1
ATOM 7827 C CA . VAL A 1 1009 ? 1.062 25.085 30.754 1.00 98.38 1009 VAL A CA 1
ATOM 7828 C C . VAL A 1 1009 ? 0.956 26.591 30.986 1.00 98.38 1009 VAL A C 1
ATOM 7830 O O . VAL A 1 1009 ? 0.462 27.045 32.019 1.00 98.38 1009 VAL A O 1
ATOM 7833 N N . TYR A 1 1010 ? 1.387 27.399 30.015 1.00 98.31 1010 TYR A N 1
ATOM 7834 C CA . TYR A 1 1010 ? 1.102 28.835 30.004 1.00 98.31 1010 TYR A CA 1
ATOM 7835 C C . TYR A 1 1010 ? -0.096 29.134 29.112 1.00 98.31 1010 TYR A C 1
ATOM 7837 O O . TYR A 1 1010 ? -0.092 28.751 27.946 1.00 98.31 1010 TYR A O 1
ATOM 7845 N N . ILE A 1 1011 ? -1.064 29.899 29.618 1.00 97.94 1011 ILE A N 1
ATOM 7846 C CA . ILE A 1 1011 ? -2.229 30.357 28.850 1.00 97.94 1011 ILE A CA 1
ATOM 7847 C C . ILE A 1 1011 ? -2.360 31.881 28.853 1.00 97.94 1011 ILE A C 1
ATOM 7849 O O . ILE A 1 1011 ? -1.865 32.559 29.757 1.00 97.94 1011 ILE A O 1
ATOM 7853 N N . LYS A 1 1012 ? -3.049 32.424 27.850 1.00 95.88 1012 LYS A N 1
ATOM 7854 C CA . LYS A 1 1012 ? -3.535 33.812 27.818 1.00 95.88 1012 LYS A CA 1
ATOM 7855 C C . LYS A 1 1012 ? -4.890 33.876 27.114 1.00 95.88 1012 LYS A C 1
ATOM 7857 O O . LYS A 1 1012 ? -5.236 32.968 26.358 1.00 95.88 1012 LYS A O 1
ATOM 7862 N N . ILE A 1 1013 ? -5.606 34.977 27.312 1.00 94.75 1013 ILE A N 1
ATOM 7863 C CA . ILE A 1 1013 ? -6.754 35.347 26.477 1.00 94.75 1013 ILE A CA 1
ATOM 7864 C C . ILE A 1 1013 ? -6.255 36.228 25.340 1.00 94.75 1013 ILE A C 1
ATOM 7866 O O . ILE A 1 1013 ? -5.576 37.226 25.576 1.00 94.75 1013 ILE A O 1
ATOM 7870 N N . GLU A 1 1014 ? -6.577 35.856 24.114 1.00 91.38 1014 GLU A N 1
ATOM 7871 C CA . GLU A 1 1014 ? -6.230 36.604 22.918 1.00 91.38 1014 GLU A CA 1
ATOM 7872 C C . GLU A 1 1014 ? -7.478 37.253 22.322 1.00 91.38 1014 GLU A C 1
ATOM 7874 O O . GLU A 1 1014 ? -8.488 36.589 22.097 1.00 91.38 1014 GLU A O 1
ATOM 7879 N N . GLU A 1 1015 ? -7.406 38.565 22.109 1.00 86.44 1015 GLU A N 1
ATOM 7880 C CA . GLU A 1 1015 ? -8.401 39.352 21.377 1.00 86.44 1015 GLU A CA 1
ATOM 7881 C C . GLU A 1 1015 ? -7.872 39.657 19.970 1.00 86.44 1015 GLU A C 1
ATOM 7883 O O . GLU A 1 1015 ? -6.674 39.905 19.797 1.00 86.44 1015 GLU A O 1
ATOM 7888 N N . GLY A 1 1016 ? -8.760 39.645 18.971 1.00 72.56 1016 GLY A N 1
ATOM 7889 C CA . GLY A 1 1016 ? -8.455 40.122 17.615 1.00 72.56 1016 GLY A CA 1
ATOM 7890 C C . GLY A 1 1016 ? -8.513 41.653 17.504 1.00 72.56 1016 GLY A C 1
ATOM 7891 O O . GLY A 1 1016 ? -9.040 42.322 18.389 1.00 72.56 1016 GLY A O 1
ATOM 7892 N N . GLU A 1 1017 ? -8.026 42.231 16.399 1.00 72.88 1017 GLU A N 1
ATOM 7893 C CA . GLU A 1 1017 ? -8.034 43.694 16.138 1.00 72.88 1017 GLU A CA 1
ATOM 7894 C C . GLU A 1 1017 ? -9.421 44.239 15.709 1.00 72.88 1017 GLU A C 1
ATOM 7896 O O . GLU A 1 1017 ? -9.551 45.165 14.902 1.00 72.88 1017 GLU A O 1
ATOM 7901 N N . ASN A 1 1018 ? -10.485 43.611 16.202 1.00 62.78 1018 ASN A N 1
ATOM 7902 C CA . ASN A 1 1018 ? -11.773 43.544 15.516 1.00 62.78 1018 ASN A CA 1
ATOM 7903 C C . ASN A 1 1018 ? -12.640 44.804 15.687 1.00 62.78 1018 ASN A C 1
ATOM 7905 O O . ASN A 1 1018 ? -13.404 45.170 14.785 1.00 62.78 1018 ASN A O 1
ATOM 7909 N N . THR A 1 1019 ? -12.537 45.464 16.845 1.00 57.06 1019 THR A N 1
ATOM 7910 C CA . THR A 1 1019 ? -13.354 46.636 17.222 1.00 57.06 1019 THR A CA 1
ATOM 7911 C C . THR A 1 1019 ? -12.509 47.910 17.289 1.00 57.06 1019 THR A C 1
ATOM 7913 O O . THR A 1 1019 ? -12.942 48.988 16.870 1.00 57.06 1019 THR A O 1
ATOM 7916 N N . ASP A 1 1020 ? -11.280 47.786 17.777 1.00 59.97 1020 ASP A N 1
ATOM 7917 C CA . ASP A 1 1020 ? -10.225 48.785 17.740 1.00 59.97 1020 ASP A CA 1
ATOM 7918 C C . ASP A 1 1020 ? -8.864 48.075 17.581 1.00 59.97 1020 ASP A C 1
ATOM 7920 O O . ASP A 1 1020 ? -8.780 46.853 17.515 1.00 59.97 1020 ASP A O 1
ATOM 7924 N N . ARG A 1 1021 ? -7.767 48.834 17.468 1.00 64.75 1021 ARG A N 1
ATOM 7925 C CA . ARG A 1 1021 ? -6.413 48.244 17.395 1.00 64.75 1021 ARG A CA 1
ATOM 7926 C C . ARG A 1 1021 ? -5.922 47.707 18.751 1.00 64.75 1021 ARG A C 1
ATOM 7928 O O . ARG A 1 1021 ? -4.724 47.479 18.917 1.00 64.75 1021 ARG A O 1
ATOM 7935 N N . GLU A 1 1022 ? -6.786 47.650 19.760 1.00 74.94 1022 GLU A N 1
ATOM 7936 C CA . GLU A 1 1022 ? -6.445 47.227 21.109 1.00 74.94 1022 GLU A CA 1
ATOM 7937 C C . GLU A 1 1022 ? -6.682 45.720 21.227 1.00 74.94 1022 GLU A C 1
ATOM 7939 O O . GLU A 1 1022 ? -7.758 45.218 20.950 1.00 74.94 1022 GLU A O 1
ATOM 7944 N N . THR A 1 1023 ? -5.627 44.984 21.572 1.00 73.50 1023 THR A N 1
ATOM 7945 C CA . THR A 1 1023 ? -5.650 43.515 21.680 1.00 73.50 1023 THR A CA 1
ATOM 7946 C C . THR A 1 1023 ? -5.463 43.043 23.125 1.00 73.50 1023 THR A C 1
ATOM 7948 O O . THR A 1 1023 ? -5.014 41.923 23.384 1.00 73.50 1023 THR A O 1
ATOM 7951 N N . ARG A 1 1024 ? -5.691 43.925 24.108 1.00 79.12 1024 ARG A N 1
ATOM 7952 C CA . ARG A 1 1024 ? -5.445 43.651 25.526 1.00 79.12 1024 ARG A CA 1
ATOM 7953 C C . ARG A 1 1024 ? -6.756 43.408 26.267 1.00 79.12 1024 ARG A C 1
ATOM 7955 O O . ARG A 1 1024 ? -7.318 44.307 26.897 1.00 79.12 1024 ARG A O 1
ATOM 7962 N N . HIS A 1 1025 ? -7.041 42.130 26.469 1.00 83.56 1025 HIS A N 1
ATOM 7963 C CA . HIS A 1 1025 ? -8.053 41.681 27.415 1.00 83.56 1025 HIS A CA 1
ATOM 7964 C C . HIS A 1 1025 ? -7.629 42.003 28.861 1.00 83.56 1025 HIS A C 1
ATOM 7966 O O . HIS A 1 1025 ? -6.856 41.263 29.480 1.00 83.56 1025 HIS A O 1
ATOM 7972 N N . LYS A 1 1026 ? -8.031 43.161 29.401 1.00 82.75 1026 LYS A N 1
ATOM 7973 C CA . LYS A 1 1026 ? -7.627 43.637 30.748 1.00 82.75 1026 LYS A CA 1
ATOM 7974 C C . LYS A 1 1026 ? -8.512 43.127 31.875 1.00 82.75 1026 LYS A C 1
ATOM 7976 O O . LYS A 1 1026 ? -8.086 43.135 33.029 1.00 82.75 1026 LYS A O 1
ATOM 7981 N N . ASN A 1 1027 ? -9.736 42.740 31.556 1.00 87.44 1027 ASN A N 1
ATOM 7982 C CA . ASN A 1 1027 ? -10.676 42.254 32.546 1.00 87.44 1027 ASN A CA 1
ATOM 7983 C C . ASN A 1 1027 ? -10.398 40.774 32.775 1.00 87.44 1027 ASN A C 1
ATOM 7985 O O . ASN A 1 1027 ? -10.363 40.002 31.830 1.00 87.44 1027 ASN A O 1
ATOM 7989 N N . ALA A 1 1028 ? -10.136 40.384 34.015 1.00 91.75 1028 ALA A N 1
ATOM 7990 C CA . ALA A 1 1028 ? -9.775 39.005 34.285 1.00 91.75 1028 ALA A CA 1
ATOM 7991 C C . ALA A 1 1028 ? -10.977 38.064 34.107 1.00 91.75 1028 ALA A C 1
ATOM 7993 O O . ALA A 1 1028 ? -12.076 38.370 34.579 1.00 91.75 1028 ALA A O 1
ATOM 7994 N N . GLU A 1 1029 ? -10.746 36.909 33.485 1.00 95.50 1029 GLU A N 1
ATOM 7995 C CA . GLU A 1 1029 ? -11.698 35.803 33.374 1.00 95.50 1029 GLU A CA 1
ATOM 7996 C C . GLU A 1 1029 ? -11.255 34.612 34.236 1.00 95.50 1029 GLU A C 1
ATOM 7998 O O . GLU A 1 1029 ? -10.087 34.470 34.609 1.00 95.50 1029 GLU A O 1
ATOM 8003 N N . SER A 1 1030 ? -12.214 33.744 34.556 1.00 96.69 1030 SER A N 1
ATOM 8004 C CA . SER A 1 1030 ? -11.970 32.417 35.120 1.00 96.69 1030 SER A CA 1
ATOM 8005 C C . SER A 1 1030 ? -11.974 31.396 33.986 1.00 96.69 1030 SER A C 1
ATOM 8007 O O . SER A 1 1030 ? -12.875 31.412 33.147 1.00 96.69 1030 SER A O 1
ATOM 8009 N N . ILE A 1 1031 ? -10.983 30.511 33.967 1.00 97.12 1031 ILE A N 1
ATOM 8010 C CA . ILE A 1 1031 ? -10.799 29.492 32.937 1.00 97.12 1031 ILE A CA 1
ATOM 8011 C C . ILE A 1 1031 ? -11.066 28.117 33.541 1.00 97.12 1031 ILE A C 1
ATOM 8013 O O . ILE A 1 1031 ? -10.677 27.841 34.672 1.00 97.12 1031 ILE A O 1
ATOM 8017 N N . GLY A 1 1032 ? -11.764 27.273 32.796 1.00 97.69 1032 GLY A N 1
ATOM 8018 C CA . GLY A 1 1032 ? -11.976 25.873 33.117 1.00 97.69 1032 GLY A CA 1
ATOM 8019 C C . GLY A 1 1032 ? -11.084 25.060 32.203 1.00 97.69 1032 GLY A C 1
ATOM 8020 O O . GLY A 1 1032 ? -10.996 25.362 31.010 1.00 97.69 1032 GLY A O 1
ATOM 8021 N N . TYR A 1 1033 ? -10.381 24.083 32.752 1.00 97.88 1033 TYR A N 1
ATOM 8022 C CA . TYR A 1 1033 ? -9.508 23.229 31.968 1.00 97.88 1033 TYR A CA 1
ATOM 8023 C C . TYR A 1 1033 ? -9.656 21.768 32.366 1.00 97.88 1033 TYR A C 1
ATOM 8025 O O . TYR A 1 1033 ? -10.016 21.448 33.500 1.00 97.88 1033 TYR A O 1
ATOM 8033 N N . ALA A 1 1034 ? -9.374 20.918 31.392 1.00 97.62 1034 ALA A N 1
ATOM 8034 C CA . ALA A 1 1034 ? -9.244 19.488 31.517 1.00 97.62 1034 ALA A CA 1
ATOM 8035 C C . ALA A 1 1034 ? -7.863 19.095 30.989 1.00 97.62 1034 ALA A C 1
ATOM 8037 O O . ALA A 1 1034 ? -7.452 19.570 29.925 1.00 97.62 1034 ALA A O 1
ATOM 8038 N N . VAL A 1 1035 ? -7.146 18.255 31.728 1.00 97.31 1035 VAL A N 1
ATOM 8039 C CA . VAL A 1 1035 ? -5.938 17.603 31.219 1.00 97.31 1035 VAL A CA 1
ATOM 8040 C C . VAL A 1 1035 ? -6.030 16.103 31.438 1.00 97.31 1035 VAL A C 1
ATOM 8042 O O . VAL A 1 1035 ? -6.434 15.649 32.508 1.00 97.31 1035 VAL A O 1
ATOM 8045 N N . PHE A 1 1036 ? -5.687 15.363 30.389 1.00 93.50 1036 PHE A N 1
ATOM 8046 C CA . PHE A 1 1036 ? -5.718 13.906 30.321 1.00 93.50 1036 PHE A CA 1
ATOM 8047 C C . PHE A 1 1036 ? -4.367 13.398 29.824 1.00 93.50 1036 PHE A C 1
ATOM 8049 O O . PHE A 1 1036 ? -3.721 14.084 29.032 1.00 93.50 1036 PHE A O 1
ATOM 8056 N N . ASP A 1 1037 ? -3.949 12.211 30.257 1.00 84.50 1037 ASP A N 1
ATOM 8057 C CA . ASP A 1 1037 ? -2.729 11.574 29.734 1.00 84.50 1037 ASP A CA 1
ATOM 8058 C C . ASP A 1 1037 ? -2.998 10.700 28.496 1.00 84.50 1037 ASP A C 1
ATOM 8060 O O . ASP A 1 1037 ? -2.127 10.498 27.654 1.00 84.50 1037 ASP A O 1
ATOM 8064 N N . SER A 1 1038 ? -4.221 10.178 28.389 1.00 79.88 1038 SER A N 1
ATOM 8065 C CA . SER A 1 1038 ? -4.700 9.324 27.298 1.00 79.88 1038 SER A CA 1
ATOM 8066 C C . SER A 1 1038 ? -6.234 9.329 27.260 1.00 79.88 1038 SER A C 1
ATOM 8068 O O . SER A 1 1038 ? -6.877 9.923 28.131 1.00 79.88 1038 SER A O 1
ATOM 8070 N N . SER A 1 1039 ? -6.821 8.684 26.248 1.00 79.69 1039 SER A N 1
ATOM 8071 C CA . SER A 1 1039 ? -8.252 8.348 26.243 1.00 79.69 1039 SER A CA 1
ATOM 8072 C C . SER A 1 1039 ? -8.614 7.494 27.470 1.00 79.69 1039 SER A C 1
ATOM 8074 O O . SER A 1 1039 ? -7.754 6.801 28.017 1.00 79.69 1039 SER A O 1
ATOM 8076 N N . MET A 1 1040 ? -9.871 7.546 27.921 1.00 76.56 1040 MET A N 1
ATOM 8077 C CA . MET A 1 1040 ? -10.333 6.911 29.171 1.00 76.56 1040 MET A CA 1
ATOM 8078 C C . MET A 1 1040 ? -11.681 6.230 29.037 1.00 76.56 1040 MET A C 1
ATOM 8080 O O . MET A 1 1040 ? -12.569 6.822 28.381 1.00 76.56 1040 MET A O 1
#

Nearest PDB structures (foldseek):
  5x4a-assembly1_D  TM=6.548E-01  e=4.790E-01  Sclerophytum lochmodes
  4mtm-assembly1_A-3  TM=7.525E-01  e=1.773E+00  Acinetobacter phage AP22
  7anq-assembly1_A  TM=4.587E-01  e=4.023E-01  Homo sapiens
  4ru4-assembly1_C  TM=1.943E-01  e=1.030E-02  Pseudomonas phage LKA1
  5oca-assembly1_B  TM=2.906E-01  e=4.585E-01  Homo sapiens

Foldseek 3Di:
DAEEALVVLPADQAQPDASVVSVVVQQAAQYEYEYEAGEHEHAADEADARSEQYEYEDLQEYEYEHPDAALARHRAHYQYENYEDERYEDECAVHPADYAHEDDQNYFNYEYYQYEYHHARAHPLQVQAQQLDLVSAGERYEDEHYAPGEYEYYNYEQDNEHDDLAGAGRYEDYEDDQYAEEYAYEQYEHEQYAAENYHAQFAQHEYEAYLYEYEQYAQAHEYFANYEHELYEYYYADGHHHHRNRNDQAYEQYEAAHDPPADVVRRGGGQAHEYEYELYEYHQAYAEQRRAAHAEYQQHHLYYHAYNYEEEDDYPHQHANYEHPQQAHPVGHGSQNAEYEHYQYFYAYAYAEHENYEYNDDHVDYDQAEHEAAHDYHHYPDPVNVVHYHYNDDGDHGDNDRLHDPDDDPSGTPLSQWKKKKWAQQVDQAKKKKKWAALFAKAWDCPPNADRQQQFAPVSHGDRPRPHSMTIDIAHHNGMTMITGPNDTQAMDMGDDIWMDINNHTADGFCQKDKDKDKDWWAAQPDKDWDWDPHAQQWFKFKDDKAPPDPADWGKAWAHDNPTGIIIDTHGAPVDGGTGGMIMIMMMTGHADWDQHDLDPDDTWTKHKDKDKAWLDKDKDFPQCSQVFFFWAKGKHFHHPPDSFDWDKDWADTGSTIIIIHIAGAVRDTGDITMMIMMTTGADWGHGLQKTKGKDKDPQAAKQDWDKDWDLAFAAVKRKDKFWHHDPFPAGWTKYWDPDHRTMIIIHIFGDARNHNDTIGGGTMMIMMIIHHFQKAKDKDKDWWQFQPDKDKDFNSFQAQWQKFKDDKAPPDPADWGKAWAPRHRTITIIHTDGAPVDGRTGDIIMIMMMIHHQDWDWDQFPVRHTKTKHKDKDKAWQDKDKDWPACSQPQFFWAKGKHFHHPPFSFDWDKDWADGGNTIIIIHIDGLAPDDTTDITMMIMMTIGADWGHHSNWTKGKDKDDQAAWQDKDKDFDPFFAQAKRKGKDWNHDFDPAGWDKYWYDDHRTITIIHIFGHCRHHNDTIGPGGTMMIMMIINGGD

Organism: NCBI:txid1008152

Solvent-accessible surface area (backbone atoms only — not comparable to full-atom values): 50556 Å² total; per-residue (Å²): 117,53,76,44,51,46,57,84,67,66,32,45,51,80,42,85,44,67,26,46,71,47,50,63,75,62,65,41,54,44,20,38,38,37,40,68,72,36,31,31,16,40,46,57,46,74,40,52,66,83,34,30,40,28,32,42,39,10,77,70,10,23,34,41,31,67,64,51,68,26,76,86,38,56,37,34,42,33,36,20,35,35,37,33,44,34,19,34,34,46,43,28,71,89,38,86,21,43,40,19,40,34,36,34,49,68,8,19,52,28,38,44,32,23,31,36,48,36,41,46,44,36,39,84,48,34,82,38,66,50,64,72,42,78,83,55,53,42,54,37,33,37,41,30,7,14,71,94,29,34,27,39,40,30,48,30,35,43,54,53,19,20,48,57,41,90,38,49,16,20,16,18,51,30,33,42,44,50,13,45,10,35,37,39,38,35,34,33,37,38,19,22,16,5,20,40,34,35,37,31,31,34,20,42,19,40,37,39,40,30,29,25,28,40,36,25,29,12,40,22,34,32,31,23,3,38,24,38,39,31,45,28,32,31,40,31,64,61,79,32,10,23,22,6,28,69,58,48,47,40,23,28,37,38,34,30,41,23,41,73,82,65,42,67,92,68,15,25,25,3,26,85,28,40,36,36,42,28,56,25,20,26,43,33,52,25,87,34,60,37,31,41,24,41,38,34,21,57,15,43,20,33,22,41,39,37,32,48,30,22,29,34,36,28,36,63,30,100,47,28,37,28,33,37,43,76,36,24,31,90,81,71,47,73,32,70,35,41,35,40,27,41,26,57,31,21,28,28,14,53,19,85,86,32,24,33,39,37,62,50,49,82,45,78,36,77,51,62,57,31,37,26,27,12,58,83,18,42,51,58,80,33,71,67,56,61,74,52,29,44,68,76,42,84,38,64,79,44,66,83,71,54,28,50,78,78,81,68,58,96,75,55,38,62,72,56,80,37,44,42,38,36,41,43,18,56,94,40,90,54,56,15,41,42,36,43,32,26,59,50,24,38,40,72,24,49,64,96,81,19,46,62,66,67,49,36,14,92,81,46,42,69,57,57,32,62,79,20,38,35,36,22,43,67,43,47,46,56,33,32,39,26,28,37,22,27,71,38,82,71,48,44,44,62,48,66,83,44,48,37,23,48,75,84,38,81,43,72,66,57,69,60,71,48,75,50,79,50,74,51,62,23,88,36,74,85,59,70,46,79,42,72,54,87,84,62,39,74,35,34,60,32,56,29,31,32,40,64,74,52,92,72,64,60,42,60,44,41,33,61,44,82,81,60,19,38,36,34,32,66,41,41,46,84,94,52,88,23,56,44,62,56,36,41,30,16,34,46,32,31,53,67,42,82,42,80,43,63,50,52,104,83,46,81,42,52,36,38,28,38,75,51,72,28,21,54,52,77,38,79,44,78,46,82,47,72,47,61,86,44,60,47,35,55,38,62,24,47,36,44,78,75,53,91,71,50,64,42,60,48,31,26,77,64,40,25,43,30,32,32,35,23,37,39,25,65,61,65,43,87,55,57,67,30,41,30,22,36,41,36,33,49,61,46,73,46,37,53,81,80,26,38,38,39,27,47,68,54,69,69,67,42,18,43,54,82,36,77,47,73,53,94,48,75,22,42,84,56,42,52,32,47,29,54,51,40,73,68,44,86,67,41,57,47,53,34,31,44,76,75,49,46,46,30,35,31,34,26,40,46,45,56,59,71,77,46,90,66,55,84,45,46,56,28,23,43,18,37,40,37,35,14,45,53,65,37,39,55,47,79,48,74,48,61,23,88,35,77,83,61,68,48,81,44,78,67,80,49,85,52,60,51,36,62,44,57,27,32,34,40,63,73,48,90,70,70,61,40,68,44,38,25,71,62,44,38,38,30,33,29,36,33,62,44,40,51,88,91,57,84,23,59,43,60,61,33,42,32,13,36,39,37,34,50,65,41,81,47,74,45,72,32,76,88,72,51,72,45,48,38,42,31,41,76,45,82,37,34,63,52,81,40,80,47,79,54,49,73,75,51,59,91,44,60,47,37,56,41,63,28,51,43,43,71,70,47,93,68,55,67,42,62,46,37,26,74,62,44,33,41,29,34,28,36,21,41,39,47,62,52,89,88,63,91,55,56,66,34,40,32,20,38,41,35,32,46,65,46,70,53,29,43,80,83,41,53,36,40,31,48,70,53,69,65,70,49,18,44,55,80,42,78,47,75,52,95,59,80,27,93,52,62,35,54,33,51,28,54,49,40,75,57,64,92,67,48,60,49,57,34,30,43,77,76,49,45,48,29,34,32,35,28,37,44,38,51,67,54,90,47,92,63,48,69,42,77,50,45,29,23,42,20,37,37,37,29,41,60,57,63

pLDDT: mean 91.18, std 9.0, range [43.97, 98.88]